Protein AF-A0A8H8LUD7-F1 (afdb_monomer_lite)

Radius of gyration: 45.98 Å; chains: 1; bounding box: 126×95×140 Å

Secondary structure (DSSP, 8-state):
--TTT-S---HHHHHHHEEEEETT-GGGGGS-EESSTT-PPTTEEEEEHHHHHHHHHHTTS-HHHHHHHHHHHHHHHHHHHHHHHHHHHHHHHHHHHHHHHHHHHHHHHHHHHHHHHHHTT--HHHHHS--SHHHHHHHS-SS---HHHHHHHHHHHHHHHHHHHHHHHHHHHHHHHHHHHHHHHHHHHHHHHHS--S---------S--S-----------TT----TTS-S----PPPPPPHHHHHTSHHHHHHHHS---HHHHHHHHHHHHHHHHHHHHHHHHHHHHHHHHHHHHHHHHHHH------------PPPPP--------------TTS----S-PPPEEEEEE-TTS-EES-GGGS-HHHHHHHBTT-EEEETTEEEETTHHHHHH-HHHHTT----TTSS-TTS-EE-HHHHHHHHHHHHHTT-TT-BHHHHHHHHHHHHHTTT--TT--SHHHHHHHHHHHHHHHHHHHHHHHHH---------PPPP-----------------PPPPPTT---HHHHHHHHHH-PPPPPTT---PPP---------------------PPPP---------------------SHHHHHHHHHHHHHHHHHHTTS---TTHHHHHHHHHHHHHHHHHHHHHHHHHHHHHHHHHHS---TT-----HHHHHHHHHHHHHHHHHHHHHHHHHHHTSPPPPHHHHHHHHHHHHHHHHHHHHHHHHHHHHHHHHHHHHHHHHHHHTT--GGGGS--TTTHHHHHHHH--SS---HHHHHHHHHHHHHHHHHHHHHHHHHHHHHHHHHHHHHHHHHHHHHHHHSPPSEEEEE------------------SGGGS---EEEPPP---HHHHHHSHHHHHHHHS---HHHHHHHHHHTHHHHHHHHHHHHHHHHHHHHHHHHHHHHTTT-----------PPP--------------------------PPPP-------TTS--

pLDDT: mean 71.36, std 25.45, range [21.22, 98.44]

Structure (mmCIF, N/CA/C/O backbone):
data_AF-A0A8H8LUD7-F1
#
_entry.id   AF-A0A8H8LUD7-F1
#
loop_
_atom_site.group_PDB
_atom_site.id
_atom_site.type_symbol
_atom_site.label_atom_id
_atom_site.label_alt_id
_atom_site.label_comp_id
_atom_site.label_asym_id
_atom_site.label_entity_id
_atom_site.label_seq_id
_atom_site.pdbx_PDB_ins_code
_atom_site.Cartn_x
_atom_site.Cartn_y
_atom_site.Cartn_z
_atom_site.occupancy
_atom_site.B_iso_or_equiv
_atom_site.auth_seq_id
_atom_site.auth_comp_id
_atom_site.auth_asym_id
_atom_site.auth_atom_id
_atom_site.pdbx_PDB_model_num
ATOM 1 N N . MET A 1 1 ? 34.340 0.216 -18.655 1.00 85.44 1 MET A N 1
ATOM 2 C CA . MET A 1 1 ? 35.255 1.087 -19.425 1.00 85.44 1 MET A CA 1
ATOM 3 C C . MET A 1 1 ? 34.804 2.494 -19.133 1.00 85.44 1 MET A C 1
ATOM 5 O O . MET A 1 1 ? 33.601 2.697 -19.070 1.00 85.44 1 MET A O 1
ATOM 9 N N . ASP A 1 2 ? 35.725 3.417 -18.904 1.00 91.06 2 ASP A N 1
ATOM 10 C CA . ASP A 1 2 ? 35.343 4.807 -18.689 1.00 91.06 2 ASP A CA 1
ATOM 11 C 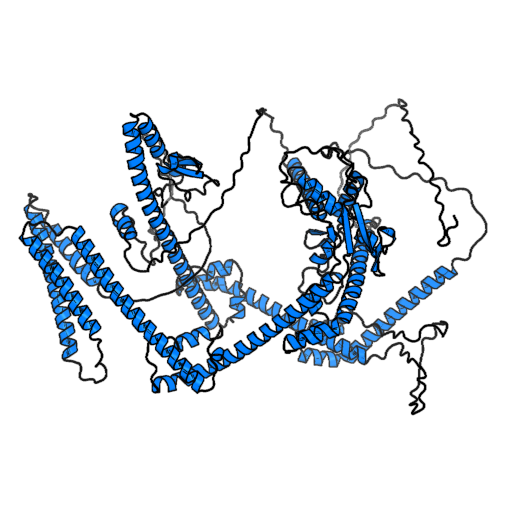C . ASP A 1 2 ? 35.053 5.490 -20.040 1.00 91.06 2 ASP A C 1
ATOM 13 O O . ASP A 1 2 ? 35.917 5.434 -20.924 1.00 91.06 2 ASP A O 1
ATOM 17 N N . PRO A 1 3 ? 33.871 6.104 -20.236 1.00 89.38 3 PRO A N 1
ATOM 18 C CA . PRO A 1 3 ? 33.492 6.666 -21.528 1.00 89.38 3 PRO A CA 1
ATOM 19 C C . PRO A 1 3 ? 34.258 7.946 -21.895 1.00 89.38 3 PRO A C 1
ATOM 21 O O . PRO A 1 3 ? 34.360 8.263 -23.075 1.00 89.38 3 PRO A O 1
ATOM 24 N N . PHE A 1 4 ? 34.849 8.654 -20.931 1.00 91.06 4 PHE A N 1
ATOM 25 C CA . PHE A 1 4 ? 35.583 9.901 -21.167 1.00 91.06 4 PHE A CA 1
ATOM 26 C C . PHE A 1 4 ? 37.100 9.677 -21.211 1.00 91.06 4 PHE A C 1
ATOM 28 O O . PHE A 1 4 ? 37.815 10.312 -21.990 1.00 91.06 4 PHE A O 1
ATOM 35 N N . LEU A 1 5 ? 37.617 8.711 -20.445 1.00 92.94 5 LEU A N 1
ATOM 36 C CA . LEU A 1 5 ? 39.024 8.296 -20.474 1.00 92.94 5 LEU A CA 1
ATOM 37 C C . LEU A 1 5 ? 39.313 7.230 -21.547 1.00 92.94 5 LEU A C 1
ATOM 39 O O . LEU A 1 5 ? 40.475 7.046 -21.908 1.00 92.94 5 LEU A O 1
ATOM 43 N N . LEU A 1 6 ? 38.285 6.604 -22.132 1.00 89.88 6 LEU A N 1
ATOM 44 C CA . LEU A 1 6 ? 38.384 5.607 -23.214 1.00 89.88 6 LEU A CA 1
ATOM 45 C C . LEU A 1 6 ? 39.305 4.422 -22.888 1.00 89.88 6 LEU A C 1
ATOM 47 O O . LEU A 1 6 ? 39.887 3.793 -23.772 1.00 89.88 6 LEU A O 1
ATOM 51 N N . VAL A 1 7 ? 39.434 4.107 -21.601 1.00 90.69 7 VAL A N 1
ATOM 52 C CA . VAL A 1 7 ? 40.273 3.021 -21.094 1.00 90.69 7 VAL A CA 1
ATOM 53 C C . VAL A 1 7 ? 39.531 2.210 -20.037 1.00 90.69 7 VAL A C 1
ATOM 55 O O . VAL A 1 7 ? 38.559 2.657 -19.419 1.00 90.69 7 VAL A O 1
ATOM 58 N N . LYS A 1 8 ? 40.009 0.989 -19.804 1.00 89.94 8 LYS A N 1
ATOM 59 C CA . LYS A 1 8 ? 39.681 0.204 -18.615 1.00 89.94 8 LYS A CA 1
ATOM 60 C C . LYS A 1 8 ? 40.956 0.092 -17.785 1.00 89.94 8 LYS A C 1
ATOM 62 O O . LYS A 1 8 ? 41.860 -0.644 -18.159 1.00 89.94 8 LYS A O 1
ATOM 67 N N . LEU A 1 9 ? 41.031 0.848 -16.695 1.00 88.81 9 LEU A N 1
ATOM 68 C CA . LEU A 1 9 ? 42.153 0.782 -15.760 1.00 88.81 9 LEU A CA 1
ATOM 69 C C . LEU A 1 9 ? 41.835 -0.253 -14.678 1.00 88.81 9 LEU A C 1
ATOM 71 O O . LEU A 1 9 ? 40.748 -0.211 -14.087 1.00 88.81 9 LEU A O 1
ATOM 75 N N . CYS A 1 10 ? 42.771 -1.171 -14.424 1.00 92.25 10 CYS A N 1
ATOM 76 C CA . CYS A 1 10 ? 42.759 -1.942 -13.181 1.00 92.25 10 CYS A CA 1
ATOM 77 C C . CYS A 1 10 ? 42.977 -0.995 -11.992 1.00 92.25 10 CYS A C 1
ATOM 79 O O . CYS A 1 10 ? 43.387 0.150 -12.189 1.00 92.25 10 CYS A O 1
ATOM 81 N N . ASP A 1 11 ? 42.700 -1.453 -10.775 1.00 86.56 11 ASP A N 1
ATOM 82 C CA . ASP A 1 11 ? 42.755 -0.575 -9.601 1.00 86.56 11 ASP A CA 1
ATOM 83 C C . ASP A 1 11 ? 44.166 0.006 -9.379 1.00 86.56 11 ASP A C 1
ATOM 85 O O . ASP A 1 11 ? 44.292 1.210 -9.185 1.00 86.56 11 ASP A O 1
ATOM 89 N N . LEU A 1 12 ? 45.228 -0.787 -9.592 1.00 91.56 12 LEU A N 1
ATOM 90 C CA . LEU A 1 12 ? 46.621 -0.310 -9.521 1.00 91.56 12 LEU A CA 1
ATOM 91 C C . LEU A 1 12 ? 46.926 0.794 -10.546 1.00 91.56 12 LEU A C 1
ATOM 93 O O . LEU A 1 12 ? 47.382 1.876 -10.187 1.00 91.56 12 LEU A O 1
ATOM 97 N N . CYS A 1 13 ? 46.626 0.564 -11.830 1.00 92.50 13 CYS A N 1
ATOM 98 C CA . CYS A 1 13 ? 46.844 1.585 -12.858 1.00 92.50 13 CYS A CA 1
ATOM 99 C C . CYS A 1 13 ? 45.967 2.822 -12.636 1.00 92.50 13 CYS A C 1
ATOM 101 O O . CYS A 1 13 ? 46.310 3.901 -13.110 1.00 92.50 13 CYS A O 1
ATOM 103 N N . ARG A 1 14 ? 44.829 2.680 -11.950 1.00 90.81 14 ARG A N 1
ATOM 104 C CA . ARG A 1 14 ? 43.949 3.800 -11.627 1.00 90.81 14 ARG A CA 1
ATOM 105 C C . ARG A 1 14 ? 44.616 4.735 -10.618 1.00 90.81 14 ARG A C 1
ATOM 107 O O . ARG A 1 14 ? 44.687 5.928 -10.892 1.00 90.81 14 ARG A O 1
ATOM 114 N N . ASP A 1 15 ? 45.184 4.193 -9.544 1.00 90.81 15 ASP A N 1
ATOM 115 C CA . ASP A 1 15 ? 45.915 4.971 -8.531 1.00 90.81 15 ASP A CA 1
ATOM 116 C C . ASP A 1 15 ? 47.216 5.577 -9.092 1.00 90.81 15 ASP A C 1
ATOM 118 O O . ASP A 1 15 ? 47.594 6.719 -8.801 1.00 90.81 15 ASP A O 1
ATOM 122 N N . GLU A 1 16 ? 47.908 4.824 -9.948 1.00 95.25 16 GLU A N 1
ATOM 123 C CA . GLU A 1 16 ? 49.176 5.258 -10.528 1.00 95.25 16 GLU A CA 1
ATOM 124 C C . GLU A 1 16 ? 49.009 6.324 -11.609 1.00 95.25 16 GLU A C 1
ATOM 126 O O . GLU A 1 16 ? 49.768 7.293 -11.623 1.00 95.25 16 GLU A O 1
ATOM 131 N N . GLN A 1 17 ? 48.042 6.167 -12.515 1.00 95.69 17 GLN A N 1
ATOM 132 C CA . GLN A 1 17 ? 47.962 6.974 -13.738 1.00 95.69 17 GLN A CA 1
ATOM 133 C C . GLN A 1 17 ? 46.982 8.143 -13.635 1.00 95.69 17 GLN A C 1
ATOM 135 O O . GLN A 1 17 ? 47.104 9.084 -14.423 1.00 95.69 17 GLN A O 1
ATOM 140 N N . LEU A 1 18 ? 46.034 8.111 -12.692 1.00 96.19 18 LEU A N 1
ATOM 141 C CA . LEU A 1 18 ? 45.056 9.185 -12.524 1.00 96.19 18 LEU A CA 1
ATOM 142 C C . LEU A 1 18 ? 45.458 10.171 -11.427 1.00 96.19 18 LEU A C 1
ATOM 144 O O . LEU A 1 18 ? 46.037 9.812 -10.404 1.00 96.19 18 LEU A O 1
ATOM 148 N N . GLU A 1 19 ? 45.133 11.437 -11.650 1.00 95.62 19 GLU A N 1
ATOM 149 C CA . GLU A 1 19 ? 45.218 12.524 -10.681 1.00 95.62 19 GLU A CA 1
ATOM 150 C C . GLU A 1 19 ? 43.818 13.107 -10.464 1.00 95.62 19 GLU A C 1
ATOM 152 O O . GLU A 1 19 ? 43.069 13.317 -11.422 1.00 95.62 19 GLU A O 1
ATOM 157 N N . GLN A 1 20 ? 43.460 13.347 -9.202 1.00 95.31 20 GLN A N 1
ATOM 158 C CA . GLN A 1 20 ? 42.210 13.996 -8.818 1.00 95.31 20 GLN A CA 1
ATOM 159 C C . GLN A 1 20 ? 42.373 15.519 -8.896 1.00 95.31 20 GLN A C 1
ATOM 161 O O . GLN A 1 20 ? 43.309 16.070 -8.320 1.00 95.31 20 GLN A O 1
ATOM 166 N N . ARG A 1 21 ? 41.444 16.202 -9.565 1.00 95.31 21 ARG A N 1
ATOM 167 C CA . ARG A 1 21 ? 41.420 17.664 -9.739 1.00 95.31 21 ARG A CA 1
ATOM 168 C C . ARG A 1 21 ? 40.082 18.247 -9.310 1.00 95.31 21 ARG A C 1
ATOM 170 O O . ARG A 1 21 ? 39.092 17.516 -9.243 1.00 95.31 21 ARG A O 1
ATOM 177 N N . GLN A 1 22 ? 40.046 19.532 -8.963 1.00 93.81 22 GLN A N 1
ATOM 178 C CA . GLN A 1 22 ? 38.784 20.221 -8.675 1.00 93.81 22 GLN A CA 1
ATOM 179 C C . GLN A 1 22 ? 38.068 20.565 -9.985 1.00 93.81 22 GLN A C 1
ATOM 181 O O . GLN A 1 22 ? 38.701 21.008 -10.937 1.00 93.81 22 GLN A O 1
ATOM 186 N N . ASN A 1 23 ? 36.747 20.371 -10.045 1.00 90.44 23 ASN A N 1
ATOM 187 C CA . ASN A 1 23 ? 35.948 20.559 -11.266 1.00 90.44 23 ASN A CA 1
ATOM 188 C C . ASN A 1 23 ? 35.950 21.992 -11.817 1.00 90.44 23 ASN A C 1
ATOM 190 O O . ASN A 1 23 ? 35.514 22.201 -12.948 1.00 90.44 23 ASN A O 1
ATOM 194 N N . ASP A 1 24 ? 36.363 22.975 -11.021 1.00 89.38 24 ASP A N 1
ATOM 195 C CA . ASP A 1 24 ? 36.435 24.390 -11.380 1.00 89.38 24 ASP A CA 1
ATOM 196 C C . ASP A 1 24 ? 37.817 24.833 -11.886 1.00 89.38 24 ASP A C 1
ATOM 198 O O . ASP A 1 24 ? 37.979 25.996 -12.257 1.00 89.38 24 ASP A O 1
ATOM 202 N N . GLU A 1 25 ? 38.798 23.928 -11.967 1.00 92.31 25 GLU A N 1
ATOM 203 C CA . GLU A 1 25 ? 40.097 24.231 -12.569 1.00 92.31 25 GLU A CA 1
ATOM 204 C C . GLU A 1 25 ? 39.946 24.520 -14.078 1.00 92.31 25 GLU A C 1
ATOM 206 O O . GLU A 1 25 ? 39.534 23.658 -14.858 1.00 92.31 25 GLU A O 1
ATOM 211 N N . GLU A 1 26 ? 40.318 25.733 -14.515 1.00 90.94 26 GLU A N 1
ATOM 212 C CA . GLU A 1 26 ? 40.197 26.188 -15.918 1.00 90.94 26 GLU A CA 1
ATOM 213 C C . GLU A 1 26 ? 40.961 25.307 -16.919 1.00 90.94 26 GLU A C 1
ATOM 215 O O . GLU A 1 26 ? 40.640 25.281 -18.111 1.00 90.94 26 GLU A O 1
ATOM 220 N N . ASP A 1 27 ? 41.966 24.579 -16.439 1.00 91.50 27 ASP A N 1
ATOM 221 C CA . ASP A 1 27 ? 42.817 23.707 -17.241 1.00 91.50 27 ASP A CA 1
ATOM 222 C C . ASP A 1 27 ? 42.127 22.387 -17.627 1.00 91.50 27 ASP A C 1
ATOM 224 O O . ASP A 1 27 ? 42.511 21.751 -18.615 1.00 91.50 27 ASP A O 1
ATOM 228 N N . LEU A 1 28 ? 41.049 22.003 -16.930 1.00 92.06 28 LEU A N 1
ATOM 229 C CA . LEU A 1 28 ? 40.309 20.767 -17.207 1.00 92.06 28 LEU A CA 1
ATOM 230 C C . LEU A 1 28 ? 39.671 20.732 -18.597 1.00 92.06 28 LEU A C 1
ATOM 232 O O . LEU A 1 28 ? 39.458 19.653 -19.143 1.00 92.06 28 LEU A O 1
ATOM 236 N N . GLN A 1 29 ? 39.426 21.889 -19.219 1.00 92.88 29 GLN A N 1
ATOM 237 C CA . GLN A 1 29 ? 38.906 21.952 -20.591 1.00 92.88 29 GLN A CA 1
ATOM 238 C C . GLN A 1 29 ? 39.913 21.459 -21.652 1.00 92.88 29 GLN A C 1
ATOM 240 O O . GLN A 1 29 ? 39.542 21.277 -22.814 1.00 92.88 29 GLN A O 1
ATOM 245 N N . PHE A 1 30 ? 41.188 21.275 -21.283 1.00 95.12 30 PHE A N 1
ATOM 246 C CA . PHE A 1 30 ? 42.262 20.836 -22.183 1.00 95.12 30 PHE A CA 1
ATOM 247 C C . PHE A 1 30 ? 42.720 19.388 -21.934 1.00 95.12 30 PHE A C 1
ATOM 249 O O . PHE A 1 30 ? 43.564 18.876 -22.680 1.00 95.12 30 PHE A O 1
ATOM 256 N N . VAL A 1 31 ? 42.177 18.706 -20.922 1.00 95.75 31 VAL A N 1
ATOM 257 C CA . VAL A 1 31 ? 42.542 17.325 -20.570 1.00 95.75 31 VAL A CA 1
ATOM 258 C C . VAL A 1 31 ? 41.314 16.428 -20.468 1.00 95.75 31 VAL A C 1
ATOM 260 O O . VAL A 1 31 ? 40.220 16.870 -20.116 1.00 95.75 31 VAL A O 1
ATOM 263 N N . SER A 1 32 ? 41.499 15.145 -20.781 1.00 93.81 32 SER A N 1
ATOM 264 C CA . SER A 1 32 ? 40.423 14.166 -20.687 1.00 93.81 32 SER A CA 1
ATOM 265 C C . SER A 1 32 ? 40.138 13.948 -19.210 1.00 93.81 32 SER A C 1
ATOM 267 O O . SER A 1 32 ? 41.054 13.639 -18.445 1.00 93.81 32 SER A O 1
ATOM 269 N N . HIS A 1 33 ? 38.889 14.101 -18.790 1.00 94.38 33 HIS A N 1
ATOM 270 C CA . HIS A 1 33 ? 38.524 13.926 -17.392 1.00 94.38 33 HIS A CA 1
ATOM 271 C C . HIS A 1 33 ? 37.239 13.116 -17.249 1.00 94.38 33 HIS A C 1
ATOM 273 O O . HIS A 1 33 ? 36.386 13.122 -18.132 1.00 94.38 33 HIS A O 1
ATOM 279 N N . SER A 1 34 ? 37.109 12.394 -16.138 1.00 94.06 34 SER A N 1
ATOM 280 C CA . SER A 1 34 ? 35.920 11.607 -15.820 1.00 94.06 34 SER A CA 1
ATOM 281 C C . SER A 1 34 ? 35.450 11.857 -14.399 1.00 94.06 34 SER A C 1
ATOM 283 O O . SER A 1 34 ? 36.239 11.879 -13.452 1.00 94.06 34 SER A O 1
ATOM 285 N N . SER A 1 35 ? 34.135 12.003 -14.266 1.00 90.00 35 SER A N 1
ATOM 286 C CA . SER A 1 35 ? 33.410 12.019 -12.996 1.00 90.00 35 SER A CA 1
ATOM 287 C C . SER A 1 35 ? 32.821 10.651 -12.627 1.00 90.00 35 SER A C 1
ATOM 289 O O . SER A 1 35 ? 32.262 10.498 -11.545 1.00 90.00 35 SER A O 1
ATOM 291 N N . VAL A 1 36 ? 32.918 9.662 -13.521 1.00 83.50 36 VAL A N 1
ATOM 292 C CA . VAL A 1 36 ? 32.295 8.336 -13.366 1.00 83.50 36 VAL A CA 1
ATOM 293 C C . VAL A 1 36 ? 33.270 7.342 -12.733 1.00 83.50 36 VAL A C 1
ATOM 295 O O . VAL A 1 36 ? 32.871 6.437 -12.002 1.00 83.50 36 VAL A O 1
ATOM 298 N N . THR A 1 37 ? 34.570 7.516 -12.971 1.00 79.88 37 THR A N 1
ATOM 299 C CA . THR A 1 37 ? 35.597 6.659 -12.374 1.00 79.88 37 THR A CA 1
ATOM 300 C C . THR A 1 37 ? 35.768 6.965 -10.880 1.00 79.88 37 THR A C 1
ATOM 302 O O . THR A 1 37 ? 35.973 8.110 -10.496 1.00 79.88 37 THR A O 1
ATOM 305 N N . MET A 1 38 ? 35.763 5.912 -10.048 1.00 71.44 38 MET A N 1
ATOM 306 C CA . MET A 1 38 ? 36.158 5.920 -8.625 1.00 71.44 38 MET A CA 1
ATOM 307 C C . MET A 1 38 ? 35.214 6.561 -7.594 1.00 71.44 38 MET A C 1
ATOM 309 O O . MET A 1 38 ? 35.629 6.689 -6.447 1.00 71.44 38 MET A O 1
ATOM 313 N N . ASN A 1 39 ? 33.961 6.898 -7.932 1.00 76.06 39 ASN A N 1
ATOM 314 C CA . ASN A 1 39 ? 33.080 7.675 -7.038 1.00 76.06 39 ASN A CA 1
ATOM 315 C C . ASN A 1 39 ? 33.827 8.907 -6.486 1.00 76.06 39 ASN A C 1
ATOM 317 O O . ASN A 1 39 ? 34.126 8.962 -5.288 1.00 76.06 39 ASN A O 1
ATOM 321 N N . PRO A 1 40 ? 34.199 9.870 -7.351 1.00 77.31 40 PRO A N 1
ATOM 322 C CA . PRO A 1 40 ? 34.990 11.011 -6.919 1.00 77.31 40 PRO A CA 1
ATOM 323 C C . PRO A 1 40 ? 34.283 11.747 -5.780 1.00 77.31 40 PRO A C 1
ATOM 325 O O . PRO A 1 40 ? 33.051 11.828 -5.730 1.00 77.31 40 PRO A O 1
ATOM 328 N N . GLN A 1 41 ? 35.072 12.323 -4.870 1.00 81.88 41 GLN A N 1
ATOM 329 C CA . GLN A 1 41 ? 34.533 13.254 -3.883 1.00 81.88 41 GLN A CA 1
ATOM 330 C C . GLN A 1 41 ? 33.757 14.361 -4.611 1.00 81.88 41 GLN A C 1
ATOM 332 O O . GLN A 1 41 ? 34.165 14.818 -5.681 1.00 81.88 41 GLN A O 1
ATOM 337 N N . TYR A 1 42 ? 32.623 14.780 -4.047 1.00 82.62 42 TYR A N 1
ATOM 338 C CA . TYR A 1 42 ? 31.752 15.770 -4.676 1.00 82.62 42 TYR A CA 1
ATOM 339 C C . TYR A 1 42 ? 32.542 17.032 -5.061 1.00 82.62 42 TYR A C 1
ATOM 341 O O . TYR A 1 42 ? 33.150 17.665 -4.203 1.00 82.62 42 TYR A O 1
ATOM 349 N N . GLY A 1 43 ? 32.525 17.388 -6.349 1.00 87.56 43 GLY A N 1
ATOM 350 C CA . GLY A 1 43 ? 33.279 18.528 -6.885 1.00 87.56 43 GLY A CA 1
ATOM 351 C C . GLY A 1 43 ? 34.649 18.191 -7.483 1.00 87.56 43 GLY A C 1
ATOM 352 O O . GLY A 1 43 ? 35.354 19.117 -7.871 1.00 87.56 43 GLY A O 1
ATOM 353 N N . HIS A 1 44 ? 35.012 16.912 -7.598 1.00 91.75 44 HIS A N 1
ATOM 354 C CA . HIS A 1 44 ? 36.265 16.478 -8.216 1.00 91.75 44 HIS A CA 1
ATOM 355 C C . HIS A 1 44 ? 36.064 15.606 -9.464 1.00 91.75 44 HIS A C 1
ATOM 357 O O . HIS A 1 44 ? 35.046 14.922 -9.603 1.00 91.75 44 HIS A O 1
ATOM 363 N N . VAL A 1 45 ? 37.075 15.596 -10.336 1.00 94.38 45 VAL A N 1
ATOM 364 C CA . VAL A 1 45 ? 37.206 14.708 -11.503 1.00 94.38 45 VAL A CA 1
ATOM 365 C C . VAL A 1 45 ? 38.587 14.066 -11.523 1.00 94.38 45 VAL A C 1
ATOM 367 O O . VAL A 1 45 ? 39.537 14.589 -10.940 1.00 94.38 45 VAL A O 1
ATOM 370 N N . PHE A 1 46 ? 38.706 12.939 -12.217 1.00 95.56 46 PHE A N 1
ATOM 371 C CA . PHE A 1 46 ? 39.984 12.281 -12.463 1.00 95.56 46 PHE A CA 1
ATOM 372 C C . PHE A 1 46 ? 40.459 12.518 -13.893 1.00 95.56 46 PHE A C 1
ATOM 374 O O . PHE A 1 46 ? 39.673 12.407 -14.831 1.00 95.56 46 PHE A O 1
ATOM 381 N N . THR A 1 47 ? 41.750 12.787 -14.060 1.00 95.88 47 THR A N 1
ATOM 382 C CA . THR A 1 47 ? 42.422 12.946 -15.359 1.00 95.88 47 THR A CA 1
ATOM 383 C C . THR A 1 47 ? 43.756 12.200 -15.361 1.00 95.88 47 THR A C 1
ATOM 385 O O . THR A 1 47 ? 44.248 11.807 -14.305 1.00 95.88 47 THR A O 1
ATOM 388 N N . PHE A 1 48 ? 44.354 11.968 -16.527 1.00 96.75 48 PHE A N 1
ATOM 389 C CA . PHE A 1 48 ? 45.651 11.301 -16.613 1.00 96.75 48 PHE A CA 1
ATOM 390 C C . PHE A 1 48 ? 46.798 12.236 -16.220 1.00 96.75 48 PHE A C 1
ATOM 392 O O . PHE A 1 48 ? 46.957 13.315 -16.796 1.00 96.75 48 PHE A O 1
ATOM 399 N N . LYS A 1 49 ? 47.688 11.767 -15.335 1.00 96.38 49 LYS A N 1
ATOM 400 C CA . LYS A 1 49 ? 48.925 12.481 -14.960 1.00 96.38 49 LYS A CA 1
ATOM 401 C C . LYS A 1 49 ? 49.771 12.854 -16.180 1.00 96.38 49 LYS A C 1
ATOM 403 O O . LYS A 1 49 ? 50.356 13.931 -16.229 1.00 96.38 49 LYS A O 1
ATOM 408 N N . SER A 1 50 ? 49.812 11.983 -17.188 1.00 95.62 50 SER A N 1
ATOM 409 C CA . SER A 1 50 ? 50.553 12.223 -18.431 1.00 95.62 50 SER A CA 1
ATOM 410 C C . SER A 1 50 ? 49.970 13.361 -19.275 1.00 95.62 50 SER A C 1
ATOM 412 O O . SER A 1 50 ? 50.732 14.096 -19.900 1.00 95.62 50 SER A O 1
ATOM 414 N N . GLU A 1 51 ? 48.648 13.555 -19.278 1.00 95.00 51 GLU A N 1
ATOM 415 C CA . GLU A 1 51 ? 48.007 14.657 -20.007 1.00 95.00 51 GLU A CA 1
ATOM 416 C C . GLU A 1 51 ? 48.250 16.002 -19.316 1.00 95.00 51 GLU A C 1
ATOM 418 O O . GLU A 1 51 ? 48.553 16.992 -19.985 1.00 95.00 51 GLU A O 1
ATOM 423 N N . ILE A 1 52 ? 48.209 16.017 -17.983 1.00 95.06 52 ILE A N 1
ATOM 424 C CA . ILE A 1 52 ? 48.591 17.176 -17.168 1.00 95.06 52 ILE A CA 1
ATOM 425 C C . ILE A 1 52 ? 50.063 17.538 -17.393 1.00 95.06 52 ILE A C 1
ATOM 427 O O . ILE A 1 52 ? 50.394 18.704 -17.616 1.00 95.06 52 ILE A O 1
ATOM 431 N N . GLN A 1 53 ? 50.952 16.544 -17.409 1.00 95.12 53 GLN A N 1
ATOM 432 C CA . GLN A 1 53 ? 52.369 16.762 -17.692 1.00 95.12 53 GLN A CA 1
ATOM 433 C C . GLN A 1 53 ? 52.585 17.333 -19.103 1.00 95.12 53 GLN A C 1
ATOM 435 O O . GLN A 1 53 ? 53.318 18.308 -19.263 1.00 95.12 53 GLN A O 1
ATOM 440 N N . ALA A 1 54 ? 51.899 16.795 -20.118 1.00 93.69 54 ALA A N 1
ATOM 441 C CA . ALA A 1 54 ? 51.977 17.299 -21.489 1.00 93.69 54 ALA A CA 1
ATOM 442 C C . ALA A 1 54 ? 51.498 18.757 -21.610 1.00 93.69 54 ALA A C 1
ATOM 444 O O . ALA A 1 54 ? 52.098 19.548 -22.339 1.00 93.69 54 ALA A O 1
ATOM 445 N N . MET A 1 55 ? 50.452 19.131 -20.868 1.00 94.56 55 MET A N 1
ATOM 446 C CA . MET A 1 55 ? 49.980 20.514 -20.779 1.00 94.56 55 MET A CA 1
ATOM 447 C C . MET A 1 55 ? 51.025 21.432 -20.129 1.00 94.56 55 MET A C 1
ATOM 449 O O . MET A 1 55 ? 51.314 22.511 -20.655 1.00 94.56 55 MET A O 1
ATOM 453 N N . HIS A 1 56 ? 51.637 20.998 -19.022 1.00 93.38 56 HIS A N 1
ATOM 454 C CA . HIS A 1 56 ? 52.718 21.737 -18.369 1.00 93.38 56 HIS A CA 1
ATOM 455 C C . HIS A 1 56 ? 53.927 21.923 -19.290 1.00 93.38 56 HIS A C 1
ATOM 457 O O . HIS A 1 56 ? 54.511 23.006 -19.316 1.00 93.38 56 HIS A O 1
ATOM 463 N N . ASP A 1 57 ? 54.293 20.915 -20.076 1.00 93.62 57 ASP A N 1
ATOM 464 C CA . ASP A 1 57 ? 55.419 21.016 -21.004 1.00 93.62 57 ASP A CA 1
ATOM 465 C C . ASP A 1 57 ? 55.105 21.930 -22.194 1.00 93.62 57 ASP A C 1
ATOM 467 O O . ASP A 1 57 ? 55.950 22.745 -22.567 1.00 93.62 57 ASP A O 1
ATOM 471 N N . ALA A 1 58 ? 53.874 21.904 -22.714 1.00 92.31 58 ALA A N 1
ATOM 472 C CA . ALA A 1 58 ? 53.421 22.851 -23.733 1.00 92.31 58 ALA A CA 1
ATOM 473 C C . ALA A 1 58 ? 53.439 24.308 -23.229 1.00 92.31 58 ALA A C 1
ATOM 475 O O . ALA A 1 58 ? 53.801 25.213 -23.980 1.00 92.31 58 ALA A O 1
ATOM 476 N N . SER A 1 59 ? 53.118 24.545 -21.951 1.00 92.81 59 SER A N 1
ATOM 477 C CA . SER A 1 59 ? 53.126 25.897 -21.366 1.00 92.81 59 SER A CA 1
ATOM 478 C C . SER A 1 59 ? 54.517 26.530 -21.240 1.00 92.81 59 SER A C 1
ATOM 480 O O . SER A 1 59 ? 54.620 27.742 -21.060 1.00 92.81 59 SER A O 1
ATOM 482 N N . LYS A 1 60 ? 55.592 25.735 -21.349 1.00 93.88 60 LYS A N 1
ATOM 483 C CA . LYS A 1 60 ? 56.981 26.228 -21.327 1.00 93.88 60 LYS A CA 1
ATOM 484 C C . LYS A 1 60 ? 57.444 26.760 -22.692 1.00 93.88 60 LYS A C 1
ATOM 486 O O . LYS A 1 60 ? 58.536 27.320 -22.770 1.00 93.88 60 LYS A O 1
ATOM 491 N N . GLY A 1 61 ? 56.662 26.549 -23.757 1.00 91.31 61 GLY A N 1
ATOM 492 C CA . GLY A 1 61 ? 56.951 27.029 -25.112 1.00 91.31 61 GLY A CA 1
ATOM 493 C C . GLY A 1 61 ? 56.731 28.536 -25.296 1.00 91.31 61 GLY A C 1
ATOM 494 O O . GLY A 1 61 ? 56.393 29.255 -24.356 1.00 91.31 61 GLY A O 1
ATOM 495 N N . ASP A 1 62 ? 56.918 29.037 -26.522 1.00 90.69 62 ASP A N 1
ATOM 496 C CA . ASP A 1 62 ? 56.562 30.419 -26.843 1.00 90.69 62 ASP A CA 1
ATOM 497 C C . ASP A 1 62 ? 55.040 30.637 -26.756 1.00 90.69 62 ASP A C 1
ATOM 499 O O . ASP A 1 62 ? 54.235 29.731 -26.990 1.00 90.69 62 ASP A O 1
ATOM 503 N N . ALA A 1 63 ? 54.634 31.861 -26.413 1.00 86.69 63 ALA A N 1
ATOM 504 C CA . ALA A 1 63 ? 53.230 32.186 -26.166 1.00 86.69 63 ALA A CA 1
ATOM 505 C C . ALA A 1 63 ? 52.317 31.940 -27.385 1.00 86.69 63 ALA A C 1
ATOM 507 O O . ALA A 1 63 ? 51.137 31.642 -27.203 1.00 86.69 63 ALA A O 1
ATOM 508 N N . GLY A 1 64 ? 52.850 32.043 -28.611 1.00 88.94 64 GLY A N 1
ATOM 509 C CA . GLY A 1 64 ? 52.110 31.745 -29.839 1.00 88.94 64 GLY A CA 1
ATOM 510 C C . GLY A 1 64 ? 51.841 30.247 -29.982 1.00 88.94 64 GLY A C 1
ATOM 511 O O . GLY A 1 64 ? 50.691 29.837 -30.124 1.00 88.94 64 GLY A O 1
ATOM 512 N N . SER A 1 65 ? 52.884 29.431 -29.827 1.00 89.81 65 SER A N 1
ATOM 513 C CA . SER A 1 65 ? 52.805 27.968 -29.854 1.00 89.81 65 SER A CA 1
ATOM 514 C C . SER A 1 65 ? 51.859 27.405 -28.789 1.00 89.81 65 SER A C 1
ATOM 516 O O . SER A 1 65 ? 51.055 26.516 -29.077 1.00 89.81 65 SER A O 1
ATOM 518 N N . PHE A 1 66 ? 51.856 27.968 -27.573 1.00 92.12 66 PHE A N 1
ATOM 519 C CA . PHE A 1 66 ? 50.928 27.523 -26.529 1.00 92.12 66 PHE A CA 1
ATOM 520 C C . PHE A 1 66 ? 49.464 27.887 -26.829 1.00 92.12 66 PHE A C 1
ATOM 522 O O . PHE A 1 66 ? 48.559 27.112 -26.511 1.00 92.12 66 PHE A O 1
ATOM 529 N N . ALA A 1 67 ? 49.208 29.034 -27.468 1.00 91.06 67 ALA A N 1
ATOM 530 C CA . ALA A 1 67 ? 47.860 29.422 -27.882 1.00 91.06 67 ALA A CA 1
ATOM 531 C C . ALA A 1 67 ? 47.309 28.492 -28.979 1.00 91.06 67 ALA A C 1
ATOM 533 O O . ALA A 1 67 ? 46.164 28.037 -28.884 1.00 91.06 67 ALA A O 1
ATOM 534 N N . ASP A 1 68 ? 48.135 28.152 -29.969 1.00 92.25 68 ASP A N 1
ATOM 535 C CA . ASP A 1 68 ? 47.778 27.196 -31.020 1.00 92.25 68 ASP A CA 1
ATOM 536 C C . ASP A 1 68 ? 47.565 25.788 -30.450 1.00 92.25 68 ASP A C 1
ATOM 538 O O . ASP A 1 68 ? 46.586 25.117 -30.794 1.00 92.25 68 ASP A O 1
ATOM 542 N N . TRP A 1 69 ? 48.414 25.370 -29.504 1.00 94.12 69 TRP A N 1
ATOM 543 C CA . TRP A 1 69 ? 48.248 24.115 -28.773 1.00 94.12 69 TRP A CA 1
ATOM 544 C C . TRP A 1 69 ? 46.921 24.077 -28.007 1.00 94.12 69 TRP A C 1
ATOM 546 O O . TRP A 1 69 ? 46.166 23.118 -28.160 1.00 94.12 69 TRP A O 1
ATOM 556 N N . LYS A 1 70 ? 46.581 25.132 -27.248 1.00 93.12 70 LYS A N 1
ATOM 557 C CA . LYS A 1 70 ? 45.304 25.231 -26.516 1.00 93.12 70 LYS A CA 1
ATOM 558 C C . LYS A 1 70 ? 44.109 25.109 -27.451 1.00 93.12 70 LYS A C 1
ATOM 560 O O . LYS A 1 70 ? 43.162 24.390 -27.138 1.00 93.12 70 LYS A O 1
ATOM 565 N N . LYS A 1 71 ? 44.150 25.778 -28.607 1.00 94.06 71 LYS A N 1
ATOM 566 C CA . LYS A 1 71 ? 43.075 25.714 -29.604 1.00 94.06 71 LYS A CA 1
ATOM 567 C C . LYS A 1 71 ? 42.917 24.303 -30.175 1.00 94.06 71 LYS A C 1
ATOM 569 O O . LYS A 1 71 ? 41.812 23.763 -30.143 1.00 94.06 71 LYS A O 1
ATOM 574 N N . ALA A 1 72 ? 44.008 23.692 -30.640 1.00 93.19 72 ALA A N 1
ATOM 575 C CA . ALA A 1 72 ? 43.989 22.335 -31.188 1.00 93.19 72 ALA A CA 1
ATOM 576 C C . ALA A 1 72 ? 43.540 21.303 -30.141 1.00 93.19 72 ALA A C 1
ATOM 578 O O . ALA A 1 72 ? 42.750 20.402 -30.431 1.00 93.19 72 ALA A O 1
ATOM 579 N N . ARG A 1 73 ? 44.000 21.458 -28.895 1.00 93.81 73 ARG A N 1
ATOM 580 C CA . ARG A 1 73 ? 43.637 20.577 -27.786 1.00 93.81 73 ARG A CA 1
ATOM 581 C C . ARG A 1 73 ? 42.171 20.726 -27.398 1.00 93.81 73 ARG A C 1
ATOM 583 O O . ARG A 1 73 ? 41.513 19.712 -27.203 1.00 93.81 73 ARG A O 1
ATOM 590 N N . LEU A 1 74 ? 41.642 21.947 -27.354 1.00 93.44 74 LEU A N 1
ATOM 591 C CA . LEU A 1 74 ? 40.226 22.198 -27.086 1.00 93.44 74 LEU A CA 1
ATOM 592 C C . LEU A 1 74 ? 39.323 21.580 -28.163 1.00 93.44 74 LEU A C 1
ATOM 594 O O . LEU A 1 74 ? 38.293 20.996 -27.839 1.00 93.44 74 LEU A O 1
ATOM 598 N N . GLU A 1 75 ? 39.691 21.684 -29.443 1.00 93.31 75 GLU A N 1
ATOM 599 C CA . GLU A 1 75 ? 38.959 21.020 -30.532 1.00 93.31 75 GLU A CA 1
ATOM 600 C C . GLU A 1 75 ? 38.995 19.492 -30.384 1.00 93.31 75 GLU A C 1
ATOM 602 O O . GLU A 1 75 ? 37.964 18.830 -30.528 1.00 93.31 75 GLU A O 1
ATOM 607 N N . HIS A 1 76 ? 40.153 18.936 -30.016 1.00 91.81 76 HIS A N 1
ATOM 608 C CA . HIS A 1 76 ? 40.302 17.510 -29.737 1.00 91.81 76 HIS A CA 1
ATOM 609 C C . HIS A 1 76 ? 39.463 17.055 -28.530 1.00 91.81 76 HIS A C 1
ATOM 611 O O . HIS A 1 76 ? 38.775 16.039 -28.627 1.00 91.81 76 HIS A O 1
ATOM 617 N N . MET A 1 77 ? 39.460 17.814 -27.428 1.00 93.62 77 MET A N 1
ATOM 618 C CA . MET A 1 77 ? 38.641 17.531 -26.242 1.00 93.62 77 MET A CA 1
ATOM 619 C C . MET A 1 77 ? 37.152 17.615 -26.557 1.00 93.62 77 MET A C 1
ATOM 621 O O . MET A 1 77 ? 36.432 16.681 -26.249 1.00 93.62 77 MET A O 1
ATOM 625 N N . LYS A 1 78 ? 36.689 18.624 -27.305 1.00 91.25 78 LYS A N 1
ATOM 626 C CA . LYS A 1 78 ? 35.284 18.693 -27.749 1.00 91.25 78 LYS A CA 1
ATOM 627 C C . LYS A 1 78 ? 34.863 17.478 -28.578 1.00 91.25 78 LYS A C 1
ATOM 629 O O . LYS A 1 78 ? 33.753 16.973 -28.412 1.00 91.25 78 LYS A O 1
ATOM 634 N N . ALA A 1 79 ? 35.723 17.012 -29.485 1.00 90.75 79 ALA A N 1
ATOM 635 C CA . ALA A 1 79 ? 35.450 15.813 -30.277 1.00 90.75 79 ALA A CA 1
ATOM 636 C C . ALA A 1 79 ? 35.405 14.555 -29.396 1.00 90.75 79 ALA A C 1
ATOM 638 O O . ALA A 1 79 ? 34.531 13.704 -29.572 1.00 90.75 79 ALA A O 1
ATOM 639 N N . ARG A 1 80 ? 36.320 14.465 -28.429 1.00 90.62 80 ARG A N 1
ATOM 640 C CA . ARG A 1 80 ? 36.394 13.370 -27.468 1.00 90.62 80 ARG A CA 1
ATOM 641 C C . ARG A 1 80 ? 35.211 13.357 -26.506 1.00 90.62 80 ARG A C 1
ATOM 643 O O . ARG A 1 80 ? 34.641 12.297 -26.314 1.00 90.62 80 ARG A O 1
ATOM 650 N N . ASP A 1 81 ? 34.799 14.501 -25.975 1.00 89.00 81 ASP A N 1
ATOM 651 C CA . ASP A 1 81 ? 33.629 14.643 -25.108 1.00 89.00 81 ASP A CA 1
ATOM 652 C C . ASP A 1 81 ? 32.359 14.259 -25.853 1.00 89.00 81 ASP A C 1
ATOM 654 O O . ASP A 1 81 ? 31.516 13.540 -25.324 1.00 89.00 81 ASP A O 1
ATOM 658 N N . LYS A 1 82 ? 32.223 14.687 -27.115 1.00 90.50 82 LYS A N 1
ATOM 659 C CA . LYS A 1 82 ? 31.109 14.257 -27.963 1.00 90.50 82 LYS A CA 1
ATOM 660 C C . LYS A 1 82 ? 31.084 12.732 -28.100 1.00 90.50 82 LYS A C 1
ATOM 662 O O . LYS A 1 82 ? 30.046 12.124 -27.861 1.00 90.50 82 LYS A O 1
ATOM 667 N N . PHE A 1 83 ? 32.222 12.124 -28.435 1.00 90.75 83 PHE A N 1
ATOM 668 C CA . PHE A 1 83 ? 32.335 10.671 -28.548 1.00 90.75 83 PHE A CA 1
ATOM 669 C C . PHE A 1 83 ? 32.090 9.957 -27.210 1.00 90.75 83 PHE A C 1
ATOM 671 O O . PHE A 1 83 ? 31.393 8.950 -27.174 1.00 90.75 83 PHE A O 1
ATOM 678 N N . GLY A 1 84 ? 32.612 10.491 -26.106 1.00 89.50 84 GLY A N 1
ATOM 679 C CA . GLY A 1 84 ? 32.432 9.943 -24.767 1.00 89.50 84 GLY A CA 1
ATOM 680 C C . GLY A 1 84 ? 30.982 10.008 -24.307 1.00 89.50 84 GLY A C 1
ATOM 681 O O . GLY A 1 84 ? 30.479 9.036 -23.761 1.00 89.50 84 GLY A O 1
ATOM 682 N N . ASN A 1 85 ? 30.265 11.088 -24.619 1.00 88.50 85 ASN A N 1
ATOM 683 C CA . ASN A 1 85 ? 28.827 11.186 -24.369 1.00 88.50 85 ASN A CA 1
ATOM 684 C C . ASN A 1 85 ? 28.030 10.164 -25.195 1.00 88.50 85 ASN A C 1
ATOM 686 O O . ASN A 1 85 ? 27.141 9.506 -24.660 1.00 88.50 85 ASN A O 1
ATOM 690 N N . GLU A 1 86 ? 28.361 9.986 -26.479 1.00 89.62 86 GLU A N 1
ATOM 691 C CA . GLU A 1 86 ? 27.752 8.944 -27.319 1.00 89.62 86 GLU A CA 1
ATOM 692 C C . GLU A 1 86 ? 28.059 7.534 -26.778 1.00 89.62 86 GLU A C 1
ATOM 694 O O . GLU A 1 86 ? 27.175 6.675 -26.747 1.00 89.62 86 GLU A O 1
ATOM 699 N N . LEU A 1 87 ? 29.288 7.297 -26.301 1.00 88.44 87 LEU A N 1
ATOM 700 C CA . LEU A 1 87 ? 29.706 6.030 -25.699 1.00 88.44 87 LEU A CA 1
ATOM 701 C C . LEU A 1 87 ? 28.987 5.773 -24.380 1.00 88.44 87 LEU A C 1
ATOM 703 O O . LEU A 1 87 ? 28.548 4.655 -24.131 1.00 88.44 87 LEU A O 1
ATOM 707 N N . HIS A 1 88 ? 28.861 6.797 -23.543 1.00 87.69 88 HIS A N 1
ATOM 708 C CA . HIS A 1 88 ? 28.162 6.722 -22.272 1.00 87.69 88 HIS A CA 1
ATOM 709 C C . HIS A 1 88 ? 26.691 6.371 -22.485 1.00 87.69 88 HIS A C 1
ATOM 711 O O . HIS A 1 88 ? 26.234 5.378 -21.928 1.00 87.69 88 HIS A O 1
ATOM 717 N N . ALA A 1 89 ? 26.000 7.087 -23.378 1.00 86.19 89 ALA A N 1
ATOM 718 C CA . ALA A 1 89 ? 24.613 6.793 -23.733 1.00 86.19 89 ALA A CA 1
ATOM 719 C C . ALA A 1 89 ? 24.446 5.363 -24.277 1.00 86.19 89 ALA A C 1
ATOM 721 O O . ALA A 1 89 ? 23.486 4.671 -23.945 1.00 86.19 89 ALA A O 1
ATOM 722 N N . TYR A 1 90 ? 25.399 4.890 -25.085 1.00 89.62 90 TYR A N 1
ATOM 723 C CA . TYR A 1 90 ? 25.403 3.511 -25.568 1.00 89.62 90 TYR A CA 1
ATOM 724 C C . TYR A 1 90 ? 25.593 2.485 -24.439 1.00 89.62 90 TYR A C 1
ATOM 726 O O . TYR A 1 90 ? 24.910 1.461 -24.424 1.00 89.62 90 TYR A O 1
ATOM 734 N N . LEU A 1 91 ? 26.513 2.738 -23.504 1.00 86.56 91 LEU A N 1
ATOM 735 C CA . LEU A 1 91 ? 26.766 1.851 -22.367 1.00 86.56 91 LEU A CA 1
ATOM 736 C C . LEU A 1 91 ? 25.563 1.794 -21.420 1.00 86.56 91 LEU A C 1
ATOM 738 O O . LEU A 1 91 ? 25.179 0.692 -21.039 1.00 86.56 91 LEU A O 1
ATOM 742 N N . GLU A 1 92 ? 24.940 2.935 -21.113 1.00 86.62 92 GLU A N 1
ATOM 743 C CA . GLU A 1 92 ? 23.705 2.997 -20.320 1.00 86.62 92 GLU A CA 1
ATOM 744 C C . GLU A 1 92 ? 22.572 2.221 -20.999 1.00 86.62 92 GLU A C 1
ATOM 746 O O . GLU A 1 92 ? 21.918 1.391 -20.370 1.00 86.62 92 GLU A O 1
ATOM 751 N N . TRP A 1 93 ? 22.380 2.415 -22.307 1.00 90.62 93 TRP A N 1
ATOM 752 C CA . TRP A 1 93 ? 21.398 1.657 -23.082 1.00 90.62 93 TRP A CA 1
ATOM 753 C C . TRP A 1 93 ? 21.677 0.144 -23.055 1.00 90.62 93 TRP A C 1
ATOM 755 O O . TRP A 1 93 ? 20.766 -0.650 -22.834 1.00 90.62 93 TRP A O 1
ATOM 765 N N . ALA A 1 94 ? 22.935 -0.275 -23.221 1.00 87.12 94 ALA A N 1
ATOM 766 C CA . ALA A 1 94 ? 23.323 -1.686 -23.193 1.00 87.12 94 ALA A CA 1
ATOM 767 C C . ALA A 1 94 ? 23.246 -2.310 -21.784 1.00 87.12 94 ALA A C 1
ATOM 769 O O . ALA A 1 94 ? 23.111 -3.528 -21.644 1.00 87.12 94 ALA A O 1
ATOM 770 N N . GLU A 1 95 ? 23.389 -1.516 -20.723 1.00 88.25 95 GLU A N 1
ATOM 771 C CA . GLU A 1 95 ? 23.137 -1.937 -19.340 1.00 88.25 95 GLU A CA 1
ATOM 772 C C . GLU A 1 95 ? 21.644 -2.100 -19.081 1.00 88.25 95 GLU A C 1
ATOM 774 O O . GLU A 1 95 ? 21.240 -3.165 -18.611 1.00 88.25 95 GLU A O 1
ATOM 779 N N . SER A 1 96 ? 20.835 -1.129 -19.509 1.00 86.75 96 SER A N 1
ATOM 780 C CA . SER A 1 96 ? 19.373 -1.215 -19.476 1.00 86.75 96 SER A CA 1
ATOM 781 C C . SER A 1 96 ? 18.869 -2.456 -20.217 1.00 86.75 96 SER A C 1
ATOM 783 O O . SER A 1 96 ? 18.081 -3.217 -19.669 1.00 86.75 96 SER A O 1
ATOM 785 N N . GLU A 1 97 ? 19.371 -2.736 -21.425 1.00 89.50 97 GLU A N 1
ATOM 786 C CA . GLU A 1 97 ? 18.953 -3.919 -22.190 1.00 89.50 97 GLU A CA 1
ATOM 787 C C . GLU A 1 97 ? 19.335 -5.232 -21.481 1.00 89.50 97 GLU A C 1
ATOM 789 O O . GLU A 1 97 ? 18.568 -6.199 -21.483 1.00 89.50 97 GLU A O 1
ATOM 794 N N . ARG A 1 98 ? 20.506 -5.280 -20.832 1.00 90.12 98 ARG A N 1
ATOM 795 C CA . ARG A 1 98 ? 20.918 -6.436 -20.018 1.00 90.12 98 ARG A CA 1
ATOM 796 C C . ARG A 1 98 ? 20.058 -6.597 -18.767 1.00 90.12 98 ARG A C 1
ATOM 798 O O . ARG A 1 98 ? 19.849 -7.722 -18.316 1.00 90.12 98 ARG A O 1
ATOM 805 N N . GLU A 1 99 ? 19.594 -5.507 -18.171 1.00 86.75 99 GLU A N 1
ATOM 806 C CA . GLU A 1 99 ? 18.647 -5.537 -17.055 1.00 86.75 99 GLU A CA 1
ATOM 807 C C . GLU A 1 99 ? 17.272 -6.027 -17.490 1.00 86.75 99 GLU A C 1
ATOM 809 O O . GLU A 1 99 ? 16.733 -6.931 -16.850 1.00 86.75 99 GLU A O 1
ATOM 814 N N . ASP A 1 100 ? 16.757 -5.527 -18.611 1.00 85.19 100 ASP A N 1
ATOM 815 C CA . ASP A 1 100 ? 15.491 -5.979 -19.184 1.00 85.19 100 ASP A CA 1
ATOM 816 C C . ASP A 1 100 ? 15.532 -7.472 -19.529 1.00 85.19 100 ASP A C 1
ATOM 818 O O . ASP A 1 100 ? 14.580 -8.205 -19.249 1.00 85.19 100 ASP A O 1
ATOM 822 N N . GLU A 1 101 ? 16.648 -7.959 -20.082 1.00 91.12 101 GLU A N 1
ATOM 823 C CA . GLU A 1 101 ? 16.810 -9.385 -20.368 1.00 91.12 101 GLU A CA 1
ATOM 824 C C . GLU A 1 101 ? 16.877 -10.226 -19.090 1.00 91.12 101 GLU A C 1
ATOM 826 O O . GLU A 1 101 ? 16.210 -11.259 -19.006 1.00 91.12 101 GLU A O 1
ATOM 831 N N . ARG A 1 102 ? 17.613 -9.777 -18.062 1.00 92.25 102 ARG A N 1
ATOM 832 C CA . ARG A 1 102 ? 17.623 -10.448 -16.751 1.00 92.25 102 ARG A CA 1
ATOM 833 C C . ARG A 1 102 ? 16.218 -10.507 -16.157 1.00 92.25 102 ARG A C 1
ATOM 835 O O . ARG A 1 102 ? 15.781 -11.583 -15.763 1.00 92.25 102 ARG A O 1
ATOM 842 N N . ALA A 1 103 ? 15.489 -9.393 -16.165 1.00 90.69 103 ALA A N 1
ATOM 843 C CA . ALA A 1 103 ? 14.118 -9.324 -15.669 1.00 90.69 103 ALA A CA 1
ATOM 844 C C . ALA A 1 103 ? 13.180 -10.263 -16.444 1.00 90.69 103 ALA A C 1
ATOM 846 O O . ALA A 1 103 ? 12.363 -10.964 -15.842 1.00 90.69 103 ALA A O 1
ATOM 847 N N . ARG A 1 104 ? 13.325 -10.336 -17.774 1.00 92.56 104 ARG A N 1
ATOM 848 C CA . ARG A 1 104 ? 12.555 -11.253 -18.624 1.00 92.56 104 ARG A CA 1
ATOM 849 C C . ARG A 1 104 ? 12.843 -12.714 -18.284 1.00 92.56 104 ARG A C 1
ATOM 851 O O . ARG A 1 104 ? 11.899 -13.486 -18.131 1.00 92.56 104 ARG A O 1
ATOM 858 N N . LEU A 1 105 ? 14.114 -13.093 -18.147 1.00 94.00 105 LEU A N 1
ATOM 859 C CA . LEU A 1 105 ? 14.514 -14.459 -17.796 1.00 94.00 105 LEU A CA 1
ATOM 860 C C . LEU A 1 105 ? 14.027 -14.850 -16.400 1.00 94.00 105 LEU A C 1
ATOM 862 O O . LEU A 1 105 ? 13.444 -15.921 -16.243 1.00 94.00 105 LEU A O 1
ATOM 866 N N . THR A 1 106 ? 14.184 -13.963 -15.417 1.00 95.19 106 THR A N 1
ATOM 867 C CA . THR A 1 106 ? 13.647 -14.134 -14.063 1.00 95.19 106 THR A CA 1
ATOM 868 C C . THR A 1 106 ? 12.131 -14.343 -14.085 1.00 95.19 106 THR A C 1
ATOM 870 O O . THR A 1 106 ? 11.626 -15.268 -13.450 1.00 95.19 106 THR A O 1
ATOM 873 N N . GLN A 1 107 ? 11.391 -13.548 -14.862 1.00 93.31 107 GLN A N 1
ATOM 874 C CA . GLN A 1 107 ? 9.940 -13.694 -14.972 1.00 93.31 107 GLN A CA 1
ATOM 875 C C . GLN A 1 107 ? 9.539 -15.017 -15.641 1.00 93.31 107 GLN A C 1
ATOM 877 O O . GLN A 1 107 ? 8.666 -15.715 -15.132 1.00 93.31 107 GLN A O 1
ATOM 882 N N . VAL A 1 108 ? 10.184 -15.396 -16.751 1.00 94.88 108 VAL A N 1
ATOM 883 C CA . VAL A 1 108 ? 9.934 -16.683 -17.430 1.00 94.88 108 VAL A CA 1
ATOM 884 C C . VAL A 1 108 ? 10.202 -17.855 -16.486 1.00 94.88 108 VAL A C 1
ATOM 886 O O . VAL A 1 108 ? 9.389 -18.774 -16.396 1.00 94.88 108 VAL A O 1
ATOM 889 N N . ARG A 1 109 ? 11.312 -17.805 -15.744 1.00 96.81 109 ARG A N 1
ATOM 890 C CA . ARG A 1 109 ? 11.664 -18.810 -14.740 1.00 96.81 109 ARG A CA 1
ATOM 891 C C . ARG A 1 109 ? 10.602 -18.907 -13.645 1.00 96.81 109 ARG A C 1
ATOM 893 O O . ARG A 1 109 ? 10.179 -20.012 -13.316 1.00 96.81 109 ARG A O 1
ATOM 900 N N . ARG A 1 110 ? 10.154 -17.767 -13.111 1.00 96.62 110 ARG A N 1
ATOM 901 C CA . ARG A 1 110 ? 9.123 -17.693 -12.067 1.00 96.62 110 ARG A CA 1
ATOM 902 C C . ARG A 1 110 ? 7.808 -18.324 -12.514 1.00 96.62 110 ARG A C 1
ATOM 904 O O . ARG A 1 110 ? 7.229 -19.094 -11.755 1.00 96.62 110 ARG A O 1
ATOM 911 N N . GLU A 1 111 ? 7.348 -18.020 -13.724 1.00 96.25 111 GLU A N 1
ATOM 912 C CA . GLU A 1 111 ? 6.103 -18.582 -14.261 1.00 96.25 111 GLU A CA 1
ATOM 913 C C . GLU A 1 111 ? 6.206 -20.093 -14.505 1.00 96.25 111 GLU A C 1
ATOM 915 O O . GLU A 1 111 ? 5.269 -20.826 -14.199 1.00 96.25 111 GLU A O 1
ATOM 920 N N . GLU A 1 112 ? 7.352 -20.589 -14.980 1.00 97.88 112 GLU A N 1
ATOM 921 C CA . GLU A 1 112 ? 7.559 -22.032 -15.156 1.00 97.88 112 GLU A CA 1
ATOM 922 C C . GLU A 1 112 ? 7.629 -22.773 -13.808 1.00 97.88 112 GLU A C 1
ATOM 924 O O . GLU A 1 112 ? 7.031 -23.838 -13.668 1.00 97.88 112 GLU A O 1
ATOM 929 N N . ILE A 1 113 ? 8.284 -22.198 -12.787 1.00 98.12 113 ILE A N 1
ATOM 930 C CA . ILE A 1 113 ? 8.268 -22.737 -11.413 1.00 98.12 113 ILE A CA 1
ATOM 931 C C . ILE A 1 113 ? 6.836 -22.791 -10.883 1.00 98.12 113 ILE A C 1
ATOM 933 O O . ILE A 1 113 ? 6.401 -23.839 -10.415 1.00 98.12 113 ILE A O 1
ATOM 937 N N . LYS A 1 114 ? 6.087 -21.684 -10.991 1.00 97.81 114 LYS A N 1
ATOM 938 C CA . LYS A 1 114 ? 4.677 -21.622 -10.580 1.00 97.81 114 LYS A CA 1
ATOM 939 C C . LYS A 1 114 ? 3.856 -22.712 -11.256 1.00 97.81 114 LYS A C 1
ATOM 941 O O . LYS A 1 114 ? 3.146 -23.444 -10.578 1.00 97.81 114 LYS A O 1
ATOM 946 N N . LYS A 1 115 ? 3.981 -22.843 -12.579 1.00 97.88 115 LYS A N 1
ATOM 947 C CA . LYS A 1 115 ? 3.282 -23.859 -13.368 1.00 97.88 115 LYS A CA 1
ATOM 948 C C . LYS A 1 115 ? 3.553 -25.274 -12.848 1.00 97.88 115 LYS A C 1
ATOM 950 O O . LYS A 1 115 ? 2.601 -26.014 -12.630 1.00 97.88 115 LYS A O 1
ATOM 955 N N . ARG A 1 116 ? 4.817 -25.633 -12.601 1.00 98.31 116 ARG A N 1
ATOM 956 C CA . ARG A 1 116 ? 5.177 -26.960 -12.073 1.00 98.31 116 ARG A CA 1
ATOM 957 C C . ARG A 1 116 ? 4.664 -27.182 -10.648 1.00 98.31 116 ARG A C 1
ATOM 959 O O . ARG A 1 116 ? 4.162 -28.256 -10.346 1.00 98.31 116 ARG A O 1
ATOM 966 N N . LEU A 1 117 ? 4.709 -26.161 -9.791 1.00 98.19 117 LEU A N 1
ATOM 967 C CA . LEU A 1 117 ? 4.132 -26.242 -8.444 1.00 98.19 117 LEU A CA 1
ATOM 968 C C . LEU A 1 117 ? 2.604 -26.424 -8.479 1.00 98.19 117 LEU A C 1
ATOM 970 O O . LEU A 1 117 ? 2.070 -27.208 -7.697 1.00 98.19 117 LEU A O 1
ATOM 974 N N . TYR A 1 118 ? 1.898 -25.781 -9.415 1.00 97.94 118 TYR A N 1
ATOM 975 C CA . TYR A 1 118 ? 0.468 -26.031 -9.626 1.00 97.94 118 TYR A CA 1
ATOM 976 C C . TYR A 1 118 ? 0.179 -27.473 -10.048 1.00 97.94 118 TYR A C 1
ATOM 978 O O . TYR A 1 118 ? -0.781 -28.070 -9.564 1.00 97.94 118 TYR A O 1
ATOM 986 N N . GLU A 1 119 ? 1.004 -28.043 -10.930 1.00 97.69 119 GLU A N 1
ATOM 987 C CA . GLU A 1 119 ? 0.892 -29.446 -11.352 1.00 97.69 119 GLU A CA 1
ATOM 988 C C . GLU A 1 119 ? 1.101 -30.423 -10.177 1.00 97.69 119 GLU A C 1
ATOM 990 O O . GLU A 1 119 ? 0.530 -31.513 -10.176 1.00 97.69 119 GLU A O 1
ATOM 995 N N . GLU A 1 120 ? 1.840 -30.012 -9.142 1.00 97.94 120 GLU A N 1
ATOM 996 C CA . GLU A 1 120 ? 2.025 -30.754 -7.887 1.00 97.94 120 GLU A CA 1
ATOM 997 C C . GLU A 1 120 ? 0.951 -30.471 -6.816 1.00 97.94 120 GLU A C 1
ATOM 999 O O . GLU A 1 120 ? 0.987 -31.055 -5.733 1.00 97.94 120 GLU A O 1
ATOM 1004 N N . GLY A 1 121 ? -0.028 -29.610 -7.108 1.00 97.94 121 GLY A N 1
ATOM 1005 C CA . GLY A 1 121 ? -1.151 -29.315 -6.215 1.00 97.94 121 GLY A CA 1
ATOM 1006 C C . GLY A 1 121 ? -0.917 -28.177 -5.219 1.00 97.94 121 GLY A C 1
ATOM 1007 O O . GLY A 1 121 ? -1.723 -28.008 -4.304 1.00 97.94 121 GLY A O 1
ATOM 1008 N N . TRP A 1 122 ? 0.144 -27.383 -5.382 1.00 98.06 122 TRP A N 1
ATOM 1009 C CA . TRP A 1 122 ? 0.335 -26.153 -4.608 1.00 98.06 122 TRP A CA 1
ATOM 1010 C C . TRP A 1 122 ? -0.598 -25.047 -5.104 1.00 98.06 122 TRP A C 1
ATOM 1012 O O . TRP A 1 122 ? -0.822 -24.892 -6.304 1.00 98.06 122 TRP A O 1
ATOM 1022 N N . THR A 1 123 ? -1.145 -24.254 -4.186 1.00 97.00 123 THR A N 1
ATOM 1023 C CA . THR A 1 123 ? -2.051 -23.140 -4.512 1.00 97.00 123 THR A CA 1
ATOM 1024 C C . THR A 1 123 ? -1.292 -21.824 -4.699 1.00 97.00 123 THR A C 1
ATOM 1026 O O . THR A 1 123 ? -0.209 -21.640 -4.146 1.00 97.00 123 THR A O 1
ATOM 1029 N N . ASP A 1 124 ? -1.864 -20.854 -5.432 1.00 96.94 124 ASP A N 1
ATOM 1030 C CA . ASP A 1 124 ? -1.200 -19.551 -5.656 1.00 96.94 124 ASP A CA 1
ATOM 1031 C C . ASP A 1 124 ? -0.901 -18.848 -4.327 1.00 96.94 124 ASP A C 1
ATOM 1033 O O . ASP A 1 124 ? 0.139 -18.219 -4.173 1.00 96.94 124 ASP A O 1
ATOM 1037 N N . ARG A 1 125 ? -1.783 -19.005 -3.333 1.00 93.94 125 ARG A N 1
ATOM 1038 C CA . ARG A 1 125 ? -1.624 -18.422 -1.997 1.00 93.94 125 ARG A CA 1
ATOM 1039 C C . ARG A 1 125 ? -0.404 -18.976 -1.252 1.00 93.94 125 ARG A C 1
ATOM 1041 O O . ARG A 1 125 ? 0.291 -18.225 -0.575 1.00 93.94 125 ARG A O 1
ATOM 1048 N N . GLU A 1 126 ? -0.120 -20.268 -1.397 1.00 97.00 126 GLU A N 1
ATOM 1049 C CA . GLU A 1 126 ? 1.067 -20.911 -0.812 1.00 97.00 126 GLU A CA 1
ATOM 1050 C C . GLU A 1 126 ? 2.343 -20.496 -1.546 1.00 97.00 126 GLU A C 1
ATOM 1052 O O . GLU A 1 126 ? 3.372 -20.268 -0.925 1.00 97.00 126 GLU A O 1
ATOM 1057 N N . ILE A 1 127 ? 2.270 -20.325 -2.867 1.00 96.88 127 ILE A N 1
ATOM 1058 C CA . ILE A 1 127 ? 3.422 -19.913 -3.676 1.00 96.88 127 ILE A CA 1
ATOM 1059 C C . ILE A 1 127 ? 3.741 -18.421 -3.476 1.00 96.88 127 ILE A C 1
ATOM 1061 O O . ILE A 1 127 ? 4.901 -18.015 -3.450 1.00 96.88 127 ILE A O 1
ATOM 1065 N N . THR A 1 128 ? 2.714 -17.576 -3.366 1.00 93.00 128 THR A N 1
ATOM 1066 C CA . THR A 1 128 ? 2.864 -16.119 -3.201 1.00 93.00 128 THR A CA 1
ATOM 1067 C C . THR A 1 128 ? 3.193 -15.714 -1.767 1.00 93.00 128 THR A C 1
ATOM 1069 O O . THR A 1 128 ? 3.802 -14.663 -1.574 1.00 93.00 128 THR A O 1
ATOM 1072 N N . GLY A 1 129 ? 2.847 -16.544 -0.777 1.00 90.12 129 GLY A N 1
ATOM 1073 C CA . GLY A 1 129 ? 3.189 -16.326 0.629 1.00 90.12 129 GLY A CA 1
ATOM 1074 C C . GLY A 1 129 ? 4.682 -16.495 0.946 1.00 90.12 129 GLY A C 1
ATOM 1075 O O . GLY A 1 129 ? 5.150 -15.982 1.964 1.00 90.12 129 GLY A O 1
ATOM 1076 N N . CYS A 1 130 ? 5.457 -17.152 0.077 1.00 91.81 130 CYS A N 1
ATOM 1077 C CA . CYS A 1 130 ? 6.907 -17.260 0.216 1.00 91.81 130 CYS A CA 1
ATOM 1078 C C . CYS A 1 130 ? 7.588 -15.913 -0.093 1.00 91.81 130 CYS A C 1
ATOM 1080 O O . CYS A 1 130 ? 7.705 -15.494 -1.245 1.00 91.81 130 CYS A O 1
ATOM 1082 N N . SER A 1 131 ? 8.068 -15.232 0.949 1.00 89.00 131 SER A N 1
ATOM 1083 C CA . SER A 1 131 ? 8.752 -13.932 0.843 1.00 89.00 131 SER A CA 1
ATOM 1084 C C . SER A 1 131 ? 10.197 -13.941 1.355 1.00 89.00 131 SER A C 1
ATOM 1086 O O . SER A 1 131 ? 10.852 -12.894 1.352 1.00 89.00 131 SER A O 1
ATOM 1088 N N . SER A 1 132 ? 10.712 -15.110 1.755 1.00 94.00 132 SER A N 1
ATOM 1089 C CA . SER A 1 132 ? 12.076 -15.260 2.266 1.00 94.00 132 SER A CA 1
ATOM 1090 C C . SER A 1 132 ? 13.126 -14.892 1.211 1.00 94.00 132 SER A C 1
ATOM 1092 O O . SER A 1 132 ? 12.891 -14.967 0.000 1.00 94.00 132 SER A O 1
ATOM 1094 N N . SER A 1 133 ? 14.313 -14.483 1.662 1.00 93.94 133 SER A N 1
ATOM 1095 C CA . SER A 1 133 ? 15.453 -14.258 0.764 1.00 93.94 133 SER A CA 1
ATOM 1096 C C . SER A 1 133 ? 15.838 -15.537 0.019 1.00 93.94 133 SER A C 1
ATOM 1098 O O . SER A 1 133 ? 16.101 -15.481 -1.176 1.00 93.94 133 SER A O 1
ATOM 1100 N N . GLU A 1 134 ? 15.760 -16.693 0.685 1.00 96.69 134 GLU A N 1
ATOM 1101 C CA . GLU A 1 134 ? 16.036 -18.006 0.089 1.00 96.69 134 GLU A CA 1
ATOM 1102 C C . GLU A 1 134 ? 15.099 -18.315 -1.087 1.00 96.69 134 GLU A C 1
ATOM 1104 O O . GLU A 1 134 ? 15.544 -18.792 -2.132 1.00 96.69 134 GLU A O 1
ATOM 1109 N N . TRP A 1 135 ? 13.810 -17.975 -0.962 1.00 97.00 135 TRP A N 1
ATOM 1110 C CA . TRP A 1 135 ? 12.857 -18.092 -2.064 1.00 97.00 135 TRP A CA 1
ATOM 1111 C C . TRP A 1 135 ? 13.287 -17.242 -3.263 1.00 97.00 135 TRP A C 1
ATOM 1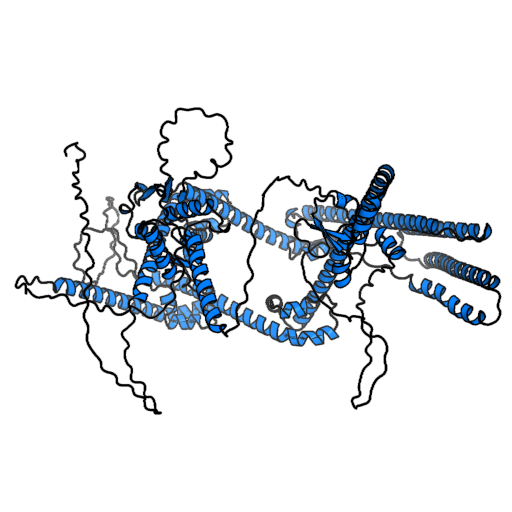113 O O . TRP A 1 135 ? 13.336 -17.737 -4.392 1.00 97.00 135 TRP A O 1
ATOM 1123 N N . LYS A 1 136 ? 13.650 -15.974 -3.029 1.00 95.50 136 LYS A N 1
ATOM 1124 C CA . LYS A 1 136 ? 14.126 -15.074 -4.092 1.00 95.50 136 LYS A CA 1
ATOM 1125 C C . LYS A 1 136 ? 15.395 -15.611 -4.750 1.00 95.50 136 LYS A C 1
ATOM 1127 O O . LYS A 1 136 ? 15.469 -15.655 -5.974 1.00 95.50 136 LYS A O 1
ATOM 1132 N N . ASP A 1 137 ? 16.341 -16.126 -3.973 1.00 96.75 137 ASP A N 1
ATOM 1133 C CA . ASP A 1 137 ? 17.596 -16.676 -4.493 1.00 96.75 137 ASP A CA 1
ATOM 1134 C C . ASP A 1 137 ? 17.398 -17.936 -5.357 1.00 96.75 137 ASP A C 1
ATOM 1136 O O . ASP A 1 137 ? 18.209 -18.226 -6.243 1.00 96.75 137 ASP A O 1
ATOM 1140 N N . LEU A 1 138 ? 16.328 -18.704 -5.135 1.00 97.31 138 LEU A N 1
ATOM 1141 C CA . LEU A 1 138 ? 15.991 -19.882 -5.943 1.00 97.31 138 LEU A CA 1
ATOM 1142 C C . LEU A 1 138 ? 15.168 -19.526 -7.192 1.00 97.31 138 LEU A C 1
ATOM 1144 O O . LEU A 1 138 ? 15.420 -20.058 -8.286 1.00 97.31 138 LEU A O 1
ATOM 1148 N N . VAL A 1 139 ? 14.185 -18.637 -7.025 1.00 96.75 139 VAL A N 1
ATOM 1149 C CA . VAL A 1 139 ? 13.152 -18.328 -8.024 1.00 96.75 139 VAL A CA 1
ATOM 1150 C C . VAL A 1 139 ? 13.552 -17.172 -8.940 1.00 96.75 139 VAL A C 1
ATOM 1152 O O . VAL A 1 139 ? 13.239 -17.219 -10.128 1.00 96.75 139 VAL A O 1
ATOM 1155 N N . GLU A 1 140 ? 14.274 -16.166 -8.440 1.00 96.88 140 GLU A N 1
ATOM 1156 C CA . GLU A 1 140 ? 14.562 -14.921 -9.169 1.00 96.88 140 GLU A CA 1
ATOM 1157 C C . GLU A 1 140 ? 15.882 -14.933 -9.960 1.00 96.88 140 GLU A C 1
ATOM 1159 O O . GLU A 1 140 ? 16.250 -13.929 -10.574 1.00 96.88 140 GLU A O 1
ATOM 1164 N N . LYS A 1 141 ? 16.580 -16.074 -10.028 1.00 96.00 141 LYS A N 1
ATOM 1165 C CA . LYS A 1 141 ? 17.788 -16.221 -10.856 1.00 96.00 141 LYS A CA 1
ATOM 1166 C C . LYS A 1 141 ? 17.468 -16.031 -12.350 1.00 96.00 141 LYS A C 1
ATOM 1168 O O . LYS A 1 141 ? 16.558 -16.692 -12.851 1.00 96.00 141 LYS A O 1
ATOM 1173 N N . PRO A 1 142 ? 18.217 -15.193 -13.092 1.00 95.88 142 PRO A N 1
ATOM 1174 C CA . PRO A 1 142 ? 17.952 -14.905 -14.503 1.00 95.88 142 PRO A CA 1
ATOM 1175 C C . PRO A 1 142 ? 18.460 -16.030 -15.423 1.00 95.88 142 PRO A C 1
ATOM 1177 O O . PRO A 1 142 ? 19.335 -15.831 -16.260 1.00 95.88 142 PRO A O 1
ATOM 1180 N N . GLU A 1 143 ? 17.916 -17.234 -15.264 1.00 96.19 143 GLU A N 1
ATOM 1181 C CA . GLU A 1 143 ? 18.284 -18.433 -16.021 1.00 96.19 143 GLU A CA 1
ATOM 1182 C C . GLU A 1 143 ? 17.028 -19.198 -16.444 1.00 96.19 143 GLU A C 1
ATOM 1184 O O . GLU A 1 143 ? 16.092 -19.350 -15.654 1.00 96.19 143 GLU A O 1
ATOM 1189 N N . LEU A 1 144 ? 17.025 -19.740 -17.665 1.00 93.62 144 LEU A N 1
ATOM 1190 C CA . LEU A 1 144 ? 15.920 -20.565 -18.156 1.00 93.62 144 LEU A CA 1
ATOM 1191 C C . LEU A 1 144 ? 15.731 -21.811 -17.281 1.00 93.62 144 LEU A C 1
ATOM 1193 O O . LEU A 1 144 ? 16.691 -22.490 -16.920 1.00 93.62 144 LEU A O 1
ATOM 1197 N N . MET A 1 145 ? 14.478 -22.132 -16.968 1.00 97.88 145 MET A N 1
ATOM 1198 C CA . MET A 1 145 ? 14.133 -23.328 -16.204 1.00 97.88 145 MET A CA 1
ATOM 1199 C C . MET A 1 145 ? 14.288 -24.573 -17.085 1.00 97.88 145 MET A C 1
ATOM 1201 O O . MET A 1 145 ? 13.584 -24.734 -18.078 1.00 97.88 145 MET A O 1
ATOM 1205 N N . THR A 1 146 ? 15.217 -25.454 -16.720 1.00 97.69 146 THR A N 1
ATOM 1206 C CA . THR A 1 146 ? 15.402 -26.772 -17.346 1.00 97.69 146 THR A CA 1
ATOM 1207 C C . THR A 1 146 ? 15.070 -27.867 -16.340 1.00 97.69 146 THR A C 1
ATOM 1209 O O . THR A 1 146 ? 15.131 -27.626 -15.135 1.00 97.69 146 THR A O 1
ATOM 1212 N N . ASP A 1 147 ? 14.786 -29.089 -16.793 1.00 97.81 147 ASP A N 1
ATOM 1213 C CA . ASP A 1 147 ? 14.456 -30.198 -15.881 1.00 97.81 147 ASP A CA 1
ATOM 1214 C C . ASP A 1 147 ? 15.584 -30.518 -14.893 1.00 97.81 147 ASP A C 1
ATOM 1216 O O . ASP A 1 147 ? 15.327 -30.869 -13.744 1.00 97.81 147 ASP A O 1
ATOM 1220 N N . ARG A 1 148 ? 16.842 -30.314 -15.302 1.00 97.62 148 ARG A N 1
ATOM 1221 C CA . ARG A 1 148 ? 18.002 -30.454 -14.413 1.00 97.62 148 ARG A CA 1
ATOM 1222 C C . ARG A 1 148 ? 18.013 -29.390 -13.315 1.00 97.62 148 ARG A C 1
ATOM 1224 O O . ARG A 1 148 ? 18.320 -29.703 -12.169 1.00 97.62 148 ARG A O 1
ATOM 1231 N N . ILE A 1 149 ? 17.700 -28.140 -13.663 1.00 97.88 149 ILE A N 1
ATOM 1232 C CA . ILE A 1 149 ? 17.605 -27.047 -12.687 1.00 97.88 149 ILE A CA 1
ATOM 1233 C C . ILE A 1 149 ? 16.423 -27.298 -11.753 1.00 97.88 149 ILE A C 1
ATOM 1235 O O . ILE A 1 149 ? 16.593 -27.183 -10.545 1.00 97.88 149 ILE A O 1
ATOM 1239 N N . TRP A 1 150 ? 15.271 -27.705 -12.292 1.00 98.19 150 TRP A N 1
ATOM 1240 C CA . TRP A 1 150 ? 14.092 -28.069 -11.510 1.00 98.19 150 TRP A CA 1
ATOM 1241 C C . TRP A 1 150 ? 14.411 -29.148 -10.473 1.00 98.19 150 TRP A C 1
ATOM 1243 O O . TRP A 1 150 ? 14.192 -28.928 -9.287 1.00 98.19 150 TRP A O 1
ATOM 1253 N N . ALA A 1 151 ? 15.034 -30.254 -10.894 1.00 97.94 151 ALA A N 1
ATOM 1254 C CA . ALA A 1 151 ? 15.446 -31.336 -9.998 1.00 97.94 151 ALA A CA 1
ATOM 1255 C C . ALA A 1 151 ? 16.424 -30.883 -8.894 1.00 97.94 151 ALA A C 1
ATOM 1257 O O . ALA A 1 151 ? 16.483 -31.502 -7.836 1.00 97.94 151 ALA A O 1
ATOM 1258 N N . SER A 1 152 ? 17.184 -29.809 -9.132 1.00 98.00 152 SER A N 1
ATOM 1259 C CA . SER A 1 152 ? 18.117 -29.232 -8.158 1.00 98.00 152 SER A CA 1
ATOM 1260 C C . SER A 1 152 ? 17.432 -28.279 -7.171 1.00 98.00 152 SER A C 1
ATOM 1262 O O . SER A 1 152 ? 17.723 -28.306 -5.977 1.00 98.00 152 SER A O 1
ATOM 1264 N N . ILE A 1 153 ? 16.516 -27.427 -7.643 1.00 98.06 153 ILE A N 1
ATOM 1265 C CA . ILE A 1 153 ? 15.881 -26.408 -6.793 1.00 98.06 153 ILE A CA 1
ATOM 1266 C C . ILE A 1 153 ? 14.657 -26.931 -6.045 1.00 98.06 153 ILE A C 1
ATOM 1268 O O . ILE A 1 153 ? 14.382 -26.452 -4.950 1.00 98.06 153 ILE A O 1
ATOM 1272 N N . HIS A 1 154 ? 13.931 -27.895 -6.613 1.00 98.31 154 HIS A N 1
ATOM 1273 C CA . HIS A 1 154 ? 12.657 -28.376 -6.077 1.00 98.31 154 HIS A CA 1
ATOM 1274 C C . HIS A 1 154 ? 12.752 -28.872 -4.623 1.00 98.31 154 HIS A C 1
ATOM 1276 O O . HIS A 1 154 ? 11.962 -28.394 -3.807 1.00 98.31 154 HIS A O 1
ATOM 1282 N N . PRO A 1 155 ? 13.763 -29.677 -4.226 1.00 98.38 155 PRO A N 1
ATOM 1283 C CA . PRO A 1 155 ? 13.925 -30.082 -2.828 1.00 98.38 155 PRO A CA 1
ATOM 1284 C C . PRO A 1 155 ? 14.104 -28.912 -1.851 1.00 98.38 155 PRO A C 1
ATOM 1286 O O . PRO A 1 155 ? 13.721 -29.032 -0.693 1.00 98.38 155 PRO A O 1
ATOM 1289 N N . ASN A 1 156 ? 14.655 -27.782 -2.309 1.00 98.06 156 ASN A N 1
ATOM 1290 C CA . ASN A 1 156 ? 14.854 -26.583 -1.488 1.00 98.06 156 ASN A CA 1
ATOM 1291 C C . ASN A 1 156 ? 13.611 -25.678 -1.456 1.00 98.06 156 ASN A C 1
ATOM 1293 O O . ASN A 1 156 ? 13.444 -24.901 -0.522 1.00 98.06 156 ASN A O 1
ATOM 1297 N N . LEU A 1 157 ? 12.726 -25.778 -2.454 1.00 97.81 157 LEU A N 1
ATOM 1298 C CA . LEU A 1 157 ? 11.452 -25.055 -2.466 1.00 97.81 157 LEU A CA 1
ATOM 1299 C C . LEU A 1 157 ? 10.433 -25.687 -1.507 1.00 97.81 157 LEU A C 1
ATOM 1301 O O . LEU A 1 157 ? 9.643 -24.962 -0.910 1.00 97.81 157 LEU A O 1
ATOM 1305 N N . LEU A 1 158 ? 10.458 -27.014 -1.334 1.00 98.12 158 LEU A N 1
ATOM 1306 C CA . LEU A 1 158 ? 9.479 -27.730 -0.508 1.00 98.12 158 LEU A CA 1
ATOM 1307 C C . LEU A 1 158 ? 9.412 -27.230 0.950 1.00 98.12 158 LEU A C 1
ATOM 1309 O O . LEU A 1 158 ? 8.304 -26.922 1.390 1.00 98.12 158 LEU A O 1
ATOM 1313 N N . PRO A 1 159 ? 10.524 -27.081 1.704 1.00 98.06 159 PRO A N 1
ATOM 1314 C CA . PRO A 1 159 ? 10.469 -26.546 3.067 1.00 98.06 159 PRO A CA 1
ATOM 1315 C C . PRO A 1 159 ? 9.835 -25.151 3.142 1.00 98.06 159 PRO A C 1
ATOM 1317 O O . PRO A 1 159 ? 9.002 -24.907 4.011 1.00 98.06 159 PRO A O 1
ATOM 1320 N N . LEU A 1 160 ? 10.160 -24.269 2.190 1.00 97.56 160 LEU A N 1
ATOM 1321 C CA . LEU A 1 160 ? 9.636 -22.899 2.129 1.00 97.56 160 LEU A CA 1
ATOM 1322 C C . LEU A 1 160 ? 8.130 -22.865 1.836 1.00 97.56 160 LEU A C 1
ATOM 1324 O O . LEU A 1 160 ? 7.401 -22.037 2.381 1.00 97.56 160 LEU A O 1
ATOM 1328 N N . LEU A 1 161 ? 7.657 -23.770 0.977 1.00 97.94 161 LEU A N 1
ATOM 1329 C CA . LEU A 1 161 ? 6.237 -23.907 0.654 1.00 97.94 161 LEU A CA 1
ATOM 1330 C C . LEU A 1 161 ? 5.442 -24.490 1.826 1.00 97.94 161 LEU A C 1
ATOM 1332 O O . LEU A 1 161 ? 4.326 -24.045 2.087 1.00 97.94 161 LEU A O 1
ATOM 1336 N N . HIS A 1 162 ? 6.014 -25.446 2.562 1.00 97.38 162 HIS A N 1
ATOM 1337 C CA . HIS A 1 162 ? 5.410 -25.968 3.789 1.00 97.38 162 HIS A CA 1
ATOM 1338 C C . HIS A 1 162 ? 5.311 -24.896 4.875 1.00 97.38 162 HIS A C 1
ATOM 1340 O O . HIS A 1 162 ? 4.236 -24.719 5.444 1.00 97.38 162 HIS A O 1
ATOM 1346 N N . GLU A 1 163 ? 6.379 -24.130 5.103 1.00 96.12 163 GLU A N 1
ATOM 1347 C CA . GLU A 1 163 ? 6.350 -22.996 6.029 1.00 96.12 163 GLU A CA 1
ATOM 1348 C C . GLU A 1 163 ? 5.284 -21.971 5.612 1.00 96.12 163 GLU A C 1
ATOM 1350 O O . GLU A 1 163 ? 4.490 -21.520 6.439 1.00 96.12 163 GLU A O 1
ATOM 1355 N N . SER A 1 164 ? 5.196 -21.643 4.317 1.00 95.94 164 SER A N 1
ATOM 1356 C CA . SER A 1 164 ? 4.164 -20.731 3.820 1.00 95.94 164 SER A CA 1
ATOM 1357 C C . SER A 1 164 ? 2.749 -21.284 3.999 1.00 95.94 164 SER A C 1
ATOM 1359 O O . SER A 1 164 ? 1.856 -20.538 4.404 1.00 95.94 164 SER A O 1
ATOM 1361 N N . ARG A 1 165 ? 2.527 -22.583 3.760 1.00 97.12 165 ARG A N 1
ATOM 1362 C CA . ARG A 1 165 ? 1.250 -23.252 4.049 1.00 97.12 165 ARG A CA 1
ATOM 1363 C C . ARG A 1 165 ? 0.895 -23.133 5.530 1.00 97.12 165 ARG A C 1
ATOM 1365 O O . ARG A 1 165 ? -0.213 -22.711 5.837 1.00 97.12 165 ARG A O 1
ATOM 1372 N N . GLU A 1 166 ? 1.826 -23.406 6.439 1.00 95.75 166 GLU A N 1
ATOM 1373 C CA . GLU A 1 166 ? 1.595 -23.272 7.884 1.00 95.75 166 GLU A CA 1
ATOM 1374 C C . GLU A 1 166 ? 1.310 -21.825 8.309 1.00 95.75 166 GLU A C 1
ATOM 1376 O O . GLU A 1 166 ? 0.455 -21.583 9.163 1.00 95.75 166 GLU A O 1
ATOM 1381 N N . ILE A 1 167 ? 2.005 -20.844 7.724 1.00 92.38 167 ILE A N 1
ATOM 1382 C CA . ILE A 1 167 ? 1.727 -19.417 7.947 1.00 92.38 167 ILE A CA 1
ATOM 1383 C C . ILE A 1 167 ? 0.315 -19.075 7.465 1.00 92.38 167 ILE A C 1
ATOM 1385 O O . ILE A 1 167 ? -0.439 -18.434 8.196 1.00 92.38 167 ILE A O 1
ATOM 1389 N N . ASN A 1 168 ? -0.059 -19.520 6.265 1.00 91.94 168 ASN A N 1
ATOM 1390 C CA . ASN A 1 168 ? -1.385 -19.288 5.700 1.00 91.94 168 ASN A CA 1
ATOM 1391 C C . ASN A 1 168 ? -2.482 -19.948 6.543 1.00 91.94 168 ASN A C 1
ATOM 1393 O O . ASN A 1 168 ? -3.492 -19.310 6.825 1.00 91.94 168 ASN A O 1
ATOM 1397 N N . GLU A 1 169 ? -2.268 -21.178 7.012 1.00 93.62 169 GLU A N 1
ATOM 1398 C CA . GLU A 1 169 ? -3.191 -21.870 7.913 1.00 93.62 169 GLU A CA 1
ATOM 1399 C C . GLU A 1 169 ? -3.324 -21.158 9.265 1.00 93.62 169 GLU A C 1
ATOM 1401 O O . GLU A 1 169 ? -4.434 -21.044 9.784 1.00 93.62 169 GLU A O 1
ATOM 1406 N N . ARG A 1 170 ? -2.224 -20.650 9.840 1.00 92.62 170 ARG A N 1
ATOM 1407 C CA . ARG A 1 170 ? -2.262 -19.833 11.066 1.00 92.62 170 ARG A CA 1
ATOM 1408 C C . ARG A 1 170 ? -3.023 -18.529 10.850 1.00 92.62 170 ARG A C 1
ATOM 1410 O O . ARG A 1 170 ? -3.857 -18.181 11.680 1.00 92.62 170 ARG A O 1
ATOM 1417 N N . ALA A 1 171 ? -2.781 -17.845 9.734 1.00 89.88 171 ALA A N 1
ATOM 1418 C CA . ALA A 1 171 ? -3.495 -16.625 9.375 1.00 89.88 171 ALA A CA 1
ATOM 1419 C C . ALA A 1 171 ? -4.995 -16.887 9.169 1.00 89.88 171 ALA A C 1
ATOM 1421 O O . ALA A 1 171 ? -5.823 -16.112 9.634 1.00 89.88 171 ALA A O 1
ATOM 1422 N N . ASP A 1 172 ? -5.352 -18.005 8.536 1.00 89.44 172 ASP A N 1
ATOM 1423 C CA . ASP A 1 172 ? -6.743 -18.418 8.350 1.00 89.44 172 ASP A CA 1
ATOM 1424 C C . ASP A 1 172 ? -7.429 -18.779 9.669 1.00 89.44 172 ASP A C 1
ATOM 1426 O O . ASP A 1 172 ? -8.583 -18.406 9.880 1.00 89.44 172 ASP A O 1
ATOM 1430 N N . LYS A 1 173 ? -6.728 -19.476 10.572 1.00 91.56 173 LYS A N 1
ATOM 1431 C CA . LYS A 1 173 ? -7.219 -19.767 11.926 1.00 91.56 173 LYS A CA 1
ATOM 1432 C C . LYS A 1 173 ? -7.441 -18.490 12.727 1.00 91.56 173 LYS A C 1
ATOM 1434 O O . LYS A 1 173 ? -8.479 -18.365 13.371 1.00 91.56 173 LYS A O 1
ATOM 1439 N N . GLU A 1 174 ? -6.512 -17.537 12.661 1.00 91.88 174 GLU A N 1
ATOM 1440 C CA . GLU A 1 174 ? -6.657 -16.255 13.355 1.00 91.88 174 GLU A CA 1
ATOM 1441 C C . GLU A 1 174 ? -7.787 -15.418 12.753 1.00 91.88 174 GLU A C 1
ATOM 1443 O O . GLU A 1 174 ? -8.597 -14.871 13.490 1.00 91.88 174 GLU A O 1
ATOM 1448 N N . MET A 1 175 ? -7.920 -15.376 11.425 1.00 91.06 175 MET A N 1
ATOM 1449 C CA . MET A 1 175 ? -9.040 -14.700 10.766 1.00 91.06 175 MET A CA 1
ATOM 1450 C C . MET A 1 175 ? -10.383 -15.295 11.207 1.00 91.06 175 MET A C 1
ATOM 1452 O O . MET A 1 175 ? -11.275 -14.555 11.616 1.00 91.06 175 MET A O 1
ATOM 1456 N N . ARG A 1 176 ? -10.506 -16.631 11.229 1.00 92.88 176 ARG A N 1
ATOM 1457 C CA . ARG A 1 176 ? -11.704 -17.291 11.769 1.00 92.88 176 ARG A CA 1
ATOM 1458 C C . ARG A 1 176 ? -11.916 -16.959 13.245 1.00 92.88 176 ARG A C 1
ATOM 1460 O O . ARG A 1 176 ? -13.045 -16.691 13.637 1.00 92.88 176 ARG A O 1
ATOM 1467 N N . ARG A 1 177 ? -10.860 -16.920 14.064 1.00 93.94 177 ARG A N 1
ATOM 1468 C CA . ARG A 1 177 ? -10.940 -16.507 15.475 1.00 93.94 177 ARG A CA 1
ATOM 1469 C C . ARG A 1 177 ? -11.472 -15.078 15.624 1.00 93.94 177 ARG A C 1
ATOM 1471 O O . ARG A 1 177 ? -12.338 -14.854 16.465 1.00 93.94 177 ARG A O 1
ATOM 1478 N N . GLN A 1 178 ? -11.028 -14.139 14.791 1.00 92.00 178 GLN A N 1
ATOM 1479 C CA . GLN A 1 178 ? -11.542 -12.764 14.778 1.00 92.00 178 GLN A CA 1
ATOM 1480 C C . GLN A 1 178 ? -13.023 -12.708 14.372 1.00 92.00 178 GLN A C 1
ATOM 1482 O O . GLN A 1 178 ? -13.813 -12.027 15.028 1.00 92.00 178 GLN A O 1
ATOM 1487 N N . ASP A 1 179 ? -13.437 -13.489 13.371 1.00 91.62 179 ASP A N 1
ATOM 1488 C CA . ASP A 1 179 ? -14.853 -13.603 12.992 1.00 91.62 179 ASP A CA 1
ATOM 1489 C C . ASP A 1 179 ? -15.711 -14.178 14.134 1.00 91.62 179 ASP A C 1
ATOM 1491 O O . ASP A 1 179 ? -16.848 -13.739 14.358 1.00 91.62 179 ASP A O 1
ATOM 1495 N N . ARG A 1 180 ? -15.164 -15.137 14.898 1.00 94.50 180 ARG A N 1
ATOM 1496 C CA . ARG A 1 180 ? -15.807 -15.674 16.107 1.00 94.50 180 ARG A CA 1
ATOM 1497 C C . ARG A 1 180 ? -15.946 -14.606 17.188 1.00 94.50 180 ARG A C 1
ATOM 1499 O O . ARG A 1 180 ? -17.043 -14.457 17.720 1.00 94.50 180 ARG A O 1
ATOM 1506 N N . ILE A 1 181 ? -14.901 -13.821 17.461 1.00 93.25 181 ILE A N 1
ATOM 1507 C CA . ILE A 1 181 ? -14.947 -12.694 18.411 1.00 93.25 181 ILE A CA 1
ATOM 1508 C C . ILE A 1 181 ? -16.026 -11.683 17.999 1.00 93.25 181 ILE A C 1
ATOM 1510 O O . ILE A 1 181 ? -16.866 -11.313 18.818 1.00 93.25 181 ILE A O 1
ATOM 1514 N N . ALA A 1 182 ? -16.076 -11.293 16.723 1.00 91.94 182 ALA A N 1
ATOM 1515 C CA . ALA A 1 182 ? -17.090 -10.367 16.213 1.00 91.94 182 ALA A CA 1
ATOM 1516 C C . ALA A 1 182 ? -18.521 -10.927 16.337 1.00 91.94 182 ALA A C 1
ATOM 1518 O O . ALA A 1 182 ? -19.478 -10.192 16.598 1.00 91.94 182 ALA A O 1
ATOM 1519 N N . THR A 1 183 ? -18.681 -12.240 16.160 1.00 92.38 183 THR A N 1
ATOM 1520 C CA . THR A 1 183 ? -19.964 -12.929 16.352 1.00 92.38 183 THR A CA 1
ATOM 1521 C C . THR A 1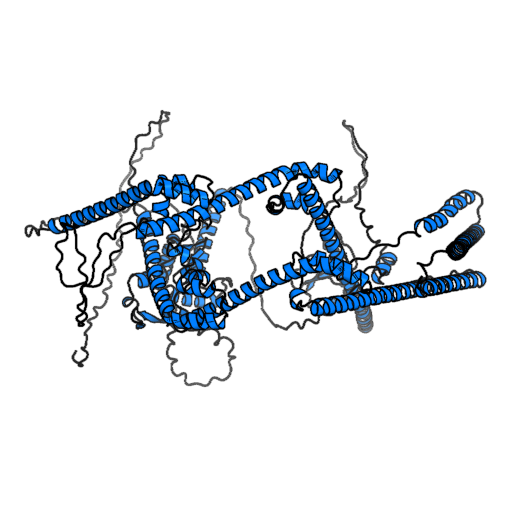 183 ? -20.362 -12.961 17.829 1.00 92.38 183 THR A C 1
ATOM 1523 O O . THR A 1 183 ? -21.510 -12.663 18.154 1.00 92.38 183 THR A O 1
ATOM 1526 N N . LEU A 1 184 ? -19.421 -13.254 18.729 1.00 92.94 184 LEU A N 1
ATOM 1527 C CA . LEU A 1 184 ? -19.642 -13.273 20.176 1.00 92.94 184 LEU A CA 1
ATOM 1528 C C . LEU A 1 184 ? -19.959 -11.886 20.741 1.00 92.94 184 LEU A C 1
ATOM 1530 O O . LEU A 1 184 ? -20.845 -11.782 21.582 1.00 92.94 184 LEU A O 1
ATOM 1534 N N . GLU A 1 185 ? -19.325 -10.820 20.248 1.00 93.62 185 GLU A N 1
ATOM 1535 C CA . GLU A 1 185 ? -19.656 -9.445 20.650 1.00 93.62 185 GLU A CA 1
ATOM 1536 C C . GLU A 1 185 ? -21.104 -9.093 20.285 1.00 93.62 185 GLU A C 1
ATOM 1538 O O . GLU A 1 185 ? -21.842 -8.545 21.101 1.00 93.62 185 GLU A O 1
ATOM 1543 N N . ARG A 1 186 ? -21.569 -9.482 19.091 1.00 92.31 186 ARG A N 1
ATOM 1544 C CA . ARG A 1 186 ? -22.977 -9.297 18.702 1.00 92.31 186 ARG A CA 1
ATOM 1545 C C . ARG A 1 186 ? -23.923 -10.034 19.649 1.00 92.31 186 ARG A C 1
ATOM 1547 O O . ARG A 1 186 ? -24.907 -9.462 20.107 1.00 92.31 186 ARG A O 1
ATOM 1554 N N . LEU A 1 187 ? -23.600 -11.283 19.975 1.00 90.38 187 LEU A N 1
ATOM 1555 C CA . LEU A 1 187 ? -24.399 -12.118 20.874 1.00 90.38 187 LEU A CA 1
ATOM 1556 C C . LEU A 1 187 ? -24.374 -11.606 22.326 1.00 90.38 187 LEU A C 1
ATOM 1558 O O . LEU A 1 187 ? -25.382 -11.691 23.026 1.00 90.38 187 LEU A O 1
ATOM 1562 N N . ARG A 1 188 ? -23.263 -11.007 22.769 1.00 93.19 188 ARG A N 1
ATOM 1563 C CA . ARG A 1 188 ? -23.155 -10.277 24.042 1.00 93.19 188 ARG A CA 1
ATOM 1564 C C . ARG A 1 188 ? -24.106 -9.078 24.077 1.00 93.19 188 ARG A C 1
ATOM 1566 O O . ARG A 1 188 ? -24.790 -8.882 25.079 1.00 93.19 188 ARG A O 1
ATOM 1573 N N . GLN A 1 189 ? -24.211 -8.312 22.989 1.00 91.94 189 GLN A N 1
ATOM 1574 C CA . GLN A 1 189 ? -25.186 -7.216 22.894 1.00 91.94 189 GLN A CA 1
ATOM 1575 C C . GLN A 1 189 ? -26.641 -7.724 22.853 1.00 91.94 189 GLN A C 1
ATOM 1577 O O . GLN A 1 189 ? -27.532 -7.078 23.398 1.00 91.94 189 GLN A O 1
ATOM 1582 N N . GLU A 1 190 ? -26.906 -8.899 22.276 1.00 92.19 190 GLU A N 1
ATOM 1583 C CA . GLU A 1 190 ? -28.231 -9.536 22.365 1.00 92.19 190 GLU A CA 1
ATOM 1584 C C . GLU A 1 190 ? -28.561 -9.956 23.809 1.00 92.19 190 GLU A C 1
ATOM 1586 O O . GLU A 1 190 ? -29.660 -9.690 24.293 1.00 92.19 190 GLU A O 1
ATOM 1591 N N . LEU A 1 191 ? -27.603 -10.547 24.535 1.00 90.94 191 LEU A N 1
ATOM 1592 C CA . LEU A 1 191 ? -27.751 -10.872 25.962 1.00 90.94 191 LEU A CA 1
ATOM 1593 C C . LEU A 1 191 ? -28.011 -9.628 26.817 1.00 90.94 191 LEU A C 1
ATOM 1595 O O . LEU A 1 191 ? -28.849 -9.676 27.716 1.00 90.94 191 LEU A O 1
ATOM 1599 N N . ARG A 1 192 ? -27.349 -8.503 26.519 1.00 88.69 192 ARG A N 1
ATOM 1600 C CA . ARG A 1 192 ? -27.605 -7.211 27.178 1.00 88.69 192 ARG A CA 1
ATOM 1601 C C . ARG A 1 192 ? -29.076 -6.815 27.119 1.00 88.69 192 ARG A C 1
ATOM 1603 O O . ARG A 1 192 ? -29.596 -6.304 28.103 1.00 88.69 192 ARG A O 1
ATOM 1610 N N . ALA A 1 193 ? -29.742 -7.047 25.989 1.00 86.69 193 ALA A N 1
ATOM 1611 C CA . ALA A 1 193 ? -31.156 -6.719 25.831 1.00 86.69 193 ALA A CA 1
ATOM 1612 C C . ALA A 1 193 ? -32.087 -7.656 26.629 1.00 86.69 193 ALA A C 1
ATOM 1614 O O . ALA A 1 193 ? -33.214 -7.280 26.947 1.00 86.69 193 ALA A O 1
ATOM 1615 N N . GLU A 1 194 ? -31.632 -8.870 26.956 1.00 89.38 194 GLU A N 1
ATOM 1616 C CA . GLU A 1 194 ? -32.411 -9.883 27.681 1.00 89.38 194 GLU A CA 1
ATOM 1617 C C . GLU A 1 194 ? -32.224 -9.856 29.198 1.00 89.38 194 GLU A C 1
ATOM 1619 O O . GLU A 1 194 ? -33.073 -10.377 29.931 1.00 89.38 194 GLU A O 1
ATOM 1624 N N . ILE A 1 195 ? -31.104 -9.316 29.677 1.00 84.06 195 ILE A N 1
ATOM 1625 C CA . ILE A 1 195 ? -30.856 -9.131 31.105 1.00 84.06 195 ILE A CA 1
ATOM 1626 C C . ILE A 1 195 ? -31.626 -7.875 31.530 1.00 84.06 195 ILE A C 1
ATOM 1628 O O . ILE A 1 195 ? -31.318 -6.782 31.053 1.00 84.06 195 ILE A O 1
ATOM 1632 N N . PRO A 1 196 ? -32.656 -8.001 32.391 1.00 76.12 196 PRO A N 1
ATOM 1633 C CA . PRO A 1 196 ? -33.431 -6.850 32.826 1.00 76.12 196 PRO A CA 1
ATOM 1634 C C . PRO A 1 196 ? -32.508 -5.810 33.469 1.00 76.12 196 PRO A C 1
ATOM 1636 O O . PRO A 1 196 ? -31.632 -6.193 34.248 1.00 76.12 196 PRO A O 1
ATOM 1639 N N . PRO A 1 197 ? -32.698 -4.508 33.193 1.00 66.12 197 PRO A N 1
ATOM 1640 C CA . PRO A 1 197 ? -31.923 -3.478 33.857 1.00 66.12 197 PRO A CA 1
ATOM 1641 C C . PRO A 1 197 ? -32.095 -3.582 35.380 1.00 66.12 197 PRO A C 1
ATOM 1643 O O . PRO A 1 197 ? -33.223 -3.665 35.868 1.00 66.12 197 PRO A O 1
ATOM 1646 N N . LEU A 1 198 ? -30.978 -3.552 36.113 1.00 56.72 198 LEU A N 1
ATOM 1647 C CA . LEU A 1 198 ? -30.886 -3.635 37.576 1.00 56.72 198 LEU A CA 1
ATOM 1648 C C . LEU A 1 198 ? -31.798 -2.617 38.262 1.00 56.72 198 LEU A C 1
ATOM 1650 O O . LEU A 1 198 ? -32.442 -2.911 39.267 1.00 56.72 198 LEU A O 1
ATOM 1654 N N . VAL A 1 199 ? -31.888 -1.422 37.678 1.00 50.41 199 VAL A N 1
ATOM 1655 C CA . VAL A 1 199 ? -32.765 -0.355 38.139 1.00 50.41 199 VAL A CA 1
ATOM 1656 C C . VAL A 1 199 ? -33.434 0.283 36.927 1.00 50.41 199 VAL A C 1
ATOM 1658 O O . VAL A 1 199 ? -32.841 1.075 36.203 1.00 50.41 199 VAL A O 1
ATOM 1661 N N . LYS A 1 200 ? -34.709 -0.038 36.705 1.00 42.66 200 LYS A N 1
ATOM 1662 C CA . LYS A 1 200 ? -35.540 0.662 35.720 1.00 42.66 200 LYS A CA 1
ATOM 1663 C C . LYS A 1 200 ? -36.229 1.849 36.396 1.00 42.66 200 LYS A C 1
ATOM 1665 O O . LYS A 1 200 ? -37.295 1.689 36.987 1.00 42.66 200 LYS A O 1
ATOM 1670 N N . VAL A 1 201 ? -35.628 3.039 36.335 1.00 40.41 201 VAL A N 1
ATOM 1671 C CA . VAL A 1 201 ? -36.287 4.280 36.778 1.00 40.41 201 VAL A CA 1
ATOM 1672 C C . VAL A 1 201 ? -37.151 4.808 35.638 1.00 40.41 201 VAL A C 1
ATOM 1674 O O . VAL A 1 201 ? -36.643 5.254 34.616 1.00 40.41 201 VAL A O 1
ATOM 1677 N N . THR A 1 202 ? -38.470 4.770 35.798 1.00 39.25 202 THR A N 1
ATOM 1678 C CA . THR A 1 202 ? -39.385 5.502 34.915 1.00 39.25 202 THR A CA 1
ATOM 1679 C C . THR A 1 202 ? -39.724 6.845 35.541 1.00 39.25 202 THR A C 1
ATOM 1681 O O . THR A 1 202 ? -40.376 6.916 36.585 1.00 39.25 202 THR A O 1
ATOM 1684 N N . SER A 1 203 ? -39.275 7.904 34.878 1.00 35.47 203 SER A N 1
ATOM 1685 C CA . SER A 1 203 ? -39.656 9.285 35.140 1.00 35.47 203 SER A CA 1
ATOM 1686 C C . SER A 1 203 ? -41.151 9.475 34.843 1.00 35.47 203 SER A C 1
ATOM 1688 O O . SER A 1 203 ? -41.582 9.465 33.692 1.00 35.47 203 SER A O 1
ATOM 1690 N N . ASN A 1 204 ? -41.968 9.617 35.892 1.00 42.16 204 ASN A N 1
ATOM 1691 C CA . ASN A 1 204 ? -43.338 10.118 35.771 1.00 42.16 204 ASN A CA 1
ATOM 1692 C C . ASN A 1 204 ? -43.283 11.648 35.768 1.00 42.16 204 ASN A C 1
ATOM 1694 O O . ASN A 1 204 ? -43.576 12.280 36.784 1.00 42.16 204 ASN A O 1
ATOM 1698 N N . ILE A 1 205 ? -42.902 12.256 34.645 1.00 42.00 205 ILE A N 1
ATOM 1699 C CA . ILE A 1 205 ? -43.245 13.660 34.416 1.00 42.00 205 ILE A CA 1
ATOM 1700 C C . ILE A 1 205 ? -44.713 13.667 33.979 1.00 42.00 205 ILE A C 1
ATOM 1702 O O . ILE A 1 205 ? -45.029 13.097 32.934 1.00 42.00 205 ILE A O 1
ATOM 1706 N N . PRO A 1 206 ? -45.634 14.271 34.749 1.00 40.38 206 PRO A N 1
ATOM 1707 C CA . PRO A 1 206 ? -46.984 14.506 34.273 1.00 40.38 206 PRO A CA 1
ATOM 1708 C C . PRO A 1 206 ? -46.905 15.554 33.160 1.00 40.38 206 PRO A C 1
ATOM 1710 O O . PRO A 1 206 ? -46.949 16.757 33.410 1.00 40.38 206 PRO A O 1
ATOM 1713 N N . THR A 1 207 ? -46.764 15.116 31.912 1.00 44.56 207 THR A N 1
ATOM 1714 C CA . THR A 1 207 ? -47.142 15.942 30.769 1.00 44.56 207 THR A CA 1
ATOM 1715 C C . THR A 1 207 ? -48.646 16.149 30.874 1.00 44.56 207 THR A C 1
ATOM 1717 O O . THR A 1 207 ? -49.425 15.198 30.891 1.00 44.56 207 THR A O 1
ATOM 1720 N N . GLY A 1 208 ? -49.040 17.405 31.072 1.00 42.88 208 GLY A N 1
ATOM 1721 C CA . GLY A 1 208 ? -50.406 17.826 31.359 1.00 42.88 208 GLY A CA 1
ATOM 1722 C C . GLY A 1 208 ? -51.364 17.682 30.182 1.00 42.88 208 GLY A C 1
ATOM 1723 O O . GLY A 1 208 ? -51.993 18.663 29.812 1.00 42.88 208 GLY A O 1
ATOM 1724 N N . ASP A 1 209 ? -51.515 16.475 29.641 1.00 47.84 209 ASP A N 1
ATOM 1725 C CA . ASP A 1 209 ? -52.629 16.123 28.774 1.00 47.84 209 ASP A CA 1
ATOM 1726 C C . ASP A 1 209 ? -53.245 14.788 29.200 1.00 47.84 209 ASP A C 1
ATOM 1728 O O . ASP A 1 209 ? -52.711 13.693 29.026 1.00 47.84 209 ASP A O 1
ATOM 1732 N N . ASN A 1 210 ? -54.429 14.911 29.795 1.00 50.06 210 ASN A N 1
ATOM 1733 C CA . ASN A 1 210 ? -55.316 13.811 30.125 1.00 50.06 210 ASN A CA 1
ATOM 1734 C C . ASN A 1 210 ? -55.728 13.074 28.844 1.00 50.06 210 ASN A C 1
ATOM 1736 O O . ASN A 1 210 ? -56.667 13.523 28.186 1.00 50.06 210 ASN A O 1
ATOM 1740 N N . ARG A 1 211 ? -55.128 11.915 28.544 1.00 47.69 211 ARG A N 1
ATOM 1741 C CA . ARG A 1 211 ? -55.854 10.735 28.027 1.00 47.69 211 ARG A CA 1
ATOM 1742 C C . ARG A 1 211 ? -54.957 9.497 27.900 1.00 47.69 211 ARG A C 1
ATOM 1744 O O . ARG A 1 211 ? -54.023 9.476 27.116 1.00 47.69 211 ARG A O 1
ATOM 1751 N N . LEU A 1 212 ? -55.396 8.451 28.610 1.00 40.19 212 LEU A N 1
ATOM 1752 C CA . LEU A 1 212 ? -54.973 7.043 28.576 1.00 40.19 212 LEU A CA 1
ATOM 1753 C C . LEU A 1 212 ? -53.682 6.712 29.343 1.00 40.19 212 LEU A C 1
ATOM 1755 O O . LEU A 1 212 ? -52.613 6.495 28.791 1.00 40.19 212 LEU A O 1
ATOM 1759 N N . SER A 1 213 ? -53.863 6.620 30.664 1.00 37.03 213 SER A N 1
ATOM 1760 C CA . SER A 1 213 ? -52.978 5.928 31.598 1.00 37.03 213 SER A CA 1
ATOM 1761 C C . SER A 1 213 ? -53.080 4.418 31.363 1.00 37.03 213 SER A C 1
ATOM 1763 O O . SER A 1 213 ? -54.104 3.809 31.674 1.00 37.03 213 SER A O 1
ATOM 1765 N N . GLU A 1 214 ? -52.027 3.825 30.807 1.00 35.72 214 GLU A N 1
ATOM 1766 C CA . GLU A 1 214 ? -51.800 2.384 30.862 1.00 35.72 214 GLU A CA 1
ATOM 1767 C C . GLU A 1 214 ? -50.877 2.115 32.058 1.00 35.72 214 GLU A C 1
ATOM 1769 O O . GLU A 1 214 ? -49.702 2.478 32.079 1.00 35.72 214 GLU A O 1
ATOM 1774 N N . VAL A 1 215 ? -51.466 1.576 33.124 1.00 42.56 215 VAL A N 1
ATOM 1775 C CA . VAL A 1 215 ? -50.767 1.198 34.352 1.00 42.56 215 VAL A CA 1
ATOM 1776 C C . VAL A 1 215 ? -50.065 -0.131 34.103 1.00 42.56 215 VAL A C 1
ATOM 1778 O O . VAL A 1 215 ? -50.731 -1.146 33.915 1.00 42.56 215 VAL A O 1
ATOM 1781 N N . VAL A 1 216 ? -48.734 -0.150 34.181 1.00 31.84 216 VAL A N 1
ATOM 1782 C CA . VAL A 1 216 ? -47.964 -1.391 34.339 1.00 31.84 216 VAL A CA 1
ATOM 1783 C C . VAL A 1 216 ? -47.053 -1.252 35.561 1.00 31.84 216 VAL A C 1
ATOM 1785 O O . VAL A 1 216 ? -46.373 -0.246 35.748 1.00 31.84 216 VAL A O 1
ATOM 1788 N N . GLN A 1 217 ? -47.139 -2.244 36.446 1.00 27.92 217 GLN A N 1
ATOM 1789 C CA . GLN A 1 217 ? -46.716 -2.233 37.850 1.00 27.92 217 GLN A CA 1
ATOM 1790 C C . GLN A 1 217 ? -45.384 -2.973 38.114 1.00 27.92 217 GLN A C 1
ATOM 1792 O O . GLN A 1 217 ? -45.211 -4.061 37.581 1.00 27.92 217 GLN A O 1
ATOM 1797 N N . PHE A 1 218 ? -44.583 -2.412 39.049 1.00 37.75 218 PHE A N 1
ATOM 1798 C CA . PHE A 1 218 ? -43.670 -3.001 40.080 1.00 37.75 218 PHE A CA 1
ATOM 1799 C C . PHE A 1 218 ? -42.573 -4.033 39.659 1.00 37.75 218 PHE A C 1
ATOM 1801 O O . PHE A 1 218 ? -42.653 -4.619 38.595 1.00 37.75 218 PHE A O 1
ATOM 1808 N N . ALA A 1 219 ? -41.479 -4.320 40.396 1.00 24.20 219 ALA A N 1
ATOM 1809 C CA . ALA A 1 219 ? -41.098 -4.132 41.807 1.00 24.20 219 ALA A CA 1
ATOM 1810 C C . ALA A 1 219 ? -39.566 -3.930 42.006 1.00 24.20 219 ALA A C 1
ATOM 1812 O O . ALA A 1 219 ? -38.763 -4.339 41.175 1.00 24.20 219 ALA A O 1
ATOM 1813 N N . PHE A 1 220 ? -39.197 -3.334 43.149 1.00 45.69 220 PHE A N 1
ATOM 1814 C CA . PHE A 1 220 ? -37.836 -3.135 43.683 1.00 45.69 220 PHE A CA 1
ATOM 1815 C C . PHE A 1 220 ? -37.450 -4.258 44.658 1.00 45.69 220 PHE A C 1
ATOM 1817 O O . PHE A 1 220 ? -38.304 -4.646 45.452 1.00 45.69 220 PHE A O 1
ATOM 1824 N N . THR A 1 221 ? -36.157 -4.589 44.759 1.00 32.44 221 THR A N 1
ATOM 1825 C CA . THR A 1 221 ? -35.505 -4.899 46.052 1.00 32.44 221 THR A CA 1
ATOM 1826 C C . THR A 1 221 ? -34.017 -4.524 46.029 1.00 32.44 221 THR A C 1
ATOM 1828 O O . THR A 1 221 ? -33.164 -5.367 45.784 1.00 32.44 221 THR A O 1
ATOM 1831 N N . ALA A 1 222 ? -33.711 -3.264 46.347 1.00 33.31 222 ALA A N 1
ATOM 1832 C CA . ALA A 1 222 ? -32.433 -2.866 46.937 1.00 33.31 222 ALA A CA 1
ATOM 1833 C C . ALA A 1 222 ? -32.750 -2.290 48.323 1.00 33.31 222 ALA A C 1
ATOM 1835 O O . ALA A 1 222 ? -33.032 -1.105 48.487 1.00 33.31 222 ALA A O 1
ATOM 1836 N N . SER A 1 223 ? -32.798 -3.170 49.318 1.00 33.41 223 SER A N 1
ATOM 1837 C CA . SER A 1 223 ? -33.236 -2.893 50.692 1.00 33.41 223 SER A CA 1
ATOM 1838 C C . SER A 1 223 ? -32.267 -2.016 51.508 1.00 33.41 223 SER A C 1
ATOM 1840 O O . SER A 1 223 ? -32.442 -1.908 52.718 1.00 33.41 223 SER A O 1
ATOM 1842 N N . SER A 1 224 ? -31.249 -1.406 50.887 1.00 37.09 224 SER A N 1
ATOM 1843 C CA . SER A 1 224 ? -30.060 -0.902 51.600 1.00 37.09 224 SER A CA 1
ATOM 1844 C C . SER A 1 224 ? -29.740 0.584 51.388 1.00 37.09 224 SER A C 1
ATOM 1846 O O . SER A 1 224 ? -28.989 1.153 52.176 1.00 37.09 224 SER A O 1
ATOM 1848 N N . PHE A 1 225 ? -30.309 1.249 50.377 1.00 43.53 225 PHE A N 1
ATOM 1849 C CA . PHE A 1 225 ? -29.913 2.619 50.021 1.00 43.53 225 PHE A CA 1
ATOM 1850 C C . PHE A 1 225 ? -30.940 3.653 50.494 1.00 43.53 225 PHE A C 1
ATOM 1852 O O . PHE A 1 225 ? -31.835 4.072 49.763 1.00 43.53 225 PHE A O 1
ATOM 1859 N N . SER A 1 226 ? -30.808 4.078 51.748 1.00 38.47 226 SER A N 1
ATOM 1860 C CA . SER A 1 226 ? -31.567 5.186 52.343 1.00 38.47 226 SER A CA 1
ATOM 1861 C C . SER A 1 226 ? -31.121 6.548 51.776 1.00 38.47 226 SER A C 1
ATOM 1863 O O . SER A 1 226 ? -30.534 7.346 52.502 1.00 38.47 226 SER A O 1
ATOM 1865 N N . LEU A 1 227 ? -31.361 6.827 50.489 1.00 43.50 227 LEU A N 1
ATOM 1866 C CA . LEU A 1 227 ? -31.050 8.127 49.868 1.00 43.50 227 LEU A CA 1
ATOM 1867 C C . LEU A 1 227 ? -32.289 9.053 49.777 1.00 43.50 227 LEU A C 1
ATOM 1869 O O . LEU A 1 227 ? -33.404 8.566 49.560 1.00 43.50 227 LEU A O 1
ATOM 1873 N N . PRO A 1 228 ? -32.138 10.391 49.933 1.00 41.38 228 PRO A N 1
ATOM 1874 C CA . PRO A 1 228 ? -33.244 11.351 49.863 1.00 41.38 228 PRO A CA 1
ATOM 1875 C C . PRO A 1 228 ? -33.871 11.436 48.464 1.00 41.38 228 PRO A C 1
ATOM 1877 O O . PRO A 1 228 ? -33.198 11.571 47.447 1.00 41.38 228 PRO A O 1
ATOM 1880 N N . ARG A 1 229 ? -35.204 11.402 48.427 1.00 38.25 229 ARG A N 1
ATOM 1881 C CA . ARG A 1 229 ? -36.041 11.044 47.271 1.00 38.25 229 ARG A CA 1
ATOM 1882 C C . ARG A 1 229 ? -36.301 12.160 46.235 1.00 38.25 229 ARG A C 1
ATOM 1884 O O . ARG A 1 229 ? -37.288 12.051 45.517 1.00 38.25 229 ARG A O 1
ATOM 1891 N N . SER A 1 230 ? -35.514 13.244 46.161 1.00 40.44 230 SER A N 1
ATOM 1892 C CA . SER A 1 230 ? -35.960 14.464 45.444 1.00 40.44 230 SER A CA 1
ATOM 1893 C C . SER A 1 230 ? -34.956 15.225 44.559 1.00 40.44 230 SER A C 1
ATOM 1895 O O . SER A 1 230 ? -35.249 16.377 44.252 1.00 40.44 230 SER A O 1
ATOM 1897 N N . GLN A 1 231 ? -33.809 14.669 44.140 1.00 45.91 231 GLN A N 1
ATOM 1898 C CA . GLN A 1 231 ? -32.812 15.465 43.381 1.00 45.91 231 GLN A CA 1
ATOM 1899 C C . GLN A 1 231 ? -32.358 14.957 42.001 1.00 45.91 231 GLN A C 1
ATOM 1901 O O . GLN A 1 231 ? -31.687 15.721 41.317 1.00 45.91 231 GLN A O 1
ATOM 1906 N N . TYR A 1 232 ? -32.752 13.772 41.517 1.00 47.62 232 TYR A N 1
ATOM 1907 C CA . TYR A 1 232 ? -32.249 13.278 40.218 1.00 47.62 232 TYR A CA 1
ATOM 1908 C C . TYR A 1 232 ? -33.324 12.541 39.398 1.00 47.62 232 TYR A C 1
ATOM 1910 O O . TYR A 1 232 ? -33.503 11.340 39.590 1.00 47.62 232 TYR A O 1
ATOM 1918 N N . PRO A 1 233 ? -34.061 13.226 38.499 1.00 47.09 233 PRO A N 1
ATOM 1919 C CA . PRO A 1 233 ? -35.093 12.586 37.680 1.00 47.09 233 PRO A CA 1
ATOM 1920 C C . PRO A 1 233 ? -34.588 11.801 36.451 1.00 47.09 233 PRO A C 1
ATOM 1922 O O . PRO A 1 233 ? -35.391 11.067 35.887 1.00 47.09 233 PRO A O 1
ATOM 1925 N N . ASP A 1 234 ? -33.307 11.890 36.058 1.00 43.47 234 ASP A N 1
ATOM 1926 C CA . ASP A 1 234 ? -32.857 11.433 34.720 1.00 43.47 234 ASP A CA 1
ATOM 1927 C C . ASP A 1 234 ? -31.625 10.495 34.688 1.00 43.47 234 ASP A C 1
ATOM 1929 O O . ASP A 1 234 ? -30.978 10.354 33.652 1.00 43.47 234 ASP A O 1
ATOM 1933 N N . ILE A 1 235 ? -31.271 9.813 35.784 1.00 44.66 235 ILE A N 1
ATOM 1934 C CA . ILE A 1 235 ? -30.124 8.879 35.773 1.00 44.66 235 ILE A CA 1
ATOM 1935 C C . ILE A 1 235 ? -30.606 7.458 35.445 1.00 44.66 235 ILE A C 1
ATOM 1937 O O . ILE A 1 235 ? -31.126 6.750 36.308 1.00 44.66 235 ILE A O 1
ATOM 1941 N N . SER A 1 236 ? -30.412 7.034 34.193 1.00 44.50 236 SER A N 1
ATOM 1942 C CA . SER A 1 236 ? -30.502 5.625 33.793 1.00 44.50 236 SER A CA 1
ATOM 1943 C C . SER A 1 236 ? -29.180 4.929 34.118 1.00 44.50 236 SER A C 1
ATOM 1945 O O . SER A 1 236 ? -28.192 5.118 33.413 1.00 44.50 236 SER A O 1
ATOM 1947 N N . LEU A 1 237 ? -29.152 4.130 35.185 1.00 52.62 237 LEU A N 1
ATOM 1948 C CA . LEU A 1 237 ? -28.044 3.213 35.456 1.00 52.62 237 LEU A CA 1
ATOM 1949 C C . LEU A 1 237 ? -28.252 1.943 34.629 1.00 52.62 237 LEU A C 1
ATOM 1951 O O . LEU A 1 237 ? -29.044 1.070 34.986 1.00 52.62 237 LEU A O 1
ATOM 1955 N N . GLU A 1 238 ? -27.569 1.865 33.490 1.00 57.16 238 GLU A N 1
ATOM 1956 C CA . GLU A 1 238 ? -27.490 0.621 32.730 1.00 57.16 238 GLU A CA 1
ATOM 1957 C C . GLU A 1 238 ? -26.757 -0.453 33.545 1.00 57.16 238 GLU A C 1
ATOM 1959 O O . GLU A 1 238 ? -25.831 -0.157 34.300 1.00 57.16 238 GLU A O 1
ATOM 1964 N N . VAL A 1 239 ? -27.182 -1.711 33.395 1.00 65.94 239 VAL A N 1
ATOM 1965 C CA . VAL A 1 239 ? -26.502 -2.854 34.018 1.00 65.94 239 VAL A CA 1
ATOM 1966 C C . VAL A 1 239 ? -25.077 -2.902 33.481 1.00 65.94 239 VAL A C 1
ATOM 1968 O O . VAL A 1 239 ? -24.916 -2.944 32.255 1.00 65.94 239 VAL A O 1
ATOM 1971 N N . PRO A 1 240 ? -24.053 -2.911 34.351 1.00 79.25 240 PRO A N 1
ATOM 1972 C CA . PRO A 1 240 ? -22.698 -3.134 33.887 1.00 79.25 240 PRO A CA 1
ATOM 1973 C C . PRO A 1 240 ? -22.658 -4.510 33.218 1.00 79.25 240 PRO A C 1
ATOM 1975 O O . PRO A 1 240 ? -23.065 -5.509 33.808 1.00 79.25 240 PRO A O 1
ATOM 1978 N N . LEU A 1 241 ? -22.214 -4.561 31.964 1.00 85.81 241 LEU A N 1
ATOM 1979 C CA . LEU A 1 241 ? -21.800 -5.814 31.344 1.00 85.81 241 LEU A CA 1
ATOM 1980 C C . LEU A 1 241 ? -20.296 -5.968 31.511 1.00 85.81 241 LEU A C 1
ATOM 1982 O O . LEU A 1 241 ? -19.594 -4.957 31.403 1.00 85.81 241 LEU A O 1
ATOM 1986 N N . PRO A 1 242 ? -19.801 -7.210 31.670 1.00 90.94 242 PRO A N 1
ATOM 1987 C CA . PRO A 1 242 ? -18.374 -7.468 31.554 1.00 90.94 242 PRO A CA 1
ATOM 1988 C C . PRO A 1 242 ? -17.895 -6.896 30.227 1.00 90.94 242 PRO A C 1
ATOM 1990 O O . PRO A 1 242 ? -18.612 -6.997 29.223 1.00 90.94 242 PRO A O 1
ATOM 1993 N N . SER A 1 243 ? -16.725 -6.263 30.221 1.00 91.12 243 SER A N 1
ATOM 1994 C CA . SER A 1 243 ? -16.038 -5.830 29.000 1.00 91.12 243 SER A CA 1
ATOM 1995 C C . SER A 1 243 ? -15.886 -6.998 28.015 1.00 91.12 243 SER A C 1
ATOM 1997 O O . SER A 1 243 ? -16.069 -8.158 28.387 1.00 91.12 243 SER A O 1
ATOM 1999 N N . LEU A 1 244 ? -15.584 -6.719 26.740 1.00 92.75 244 LEU A N 1
ATOM 2000 C CA . LEU A 1 244 ? -15.396 -7.804 25.770 1.00 92.75 244 LEU A CA 1
ATOM 2001 C C . LEU A 1 244 ? -14.297 -8.764 26.250 1.00 92.75 244 LEU A C 1
ATOM 2003 O O . LEU A 1 244 ? -14.520 -9.965 26.245 1.00 92.75 244 LEU A O 1
ATOM 2007 N N . ASP A 1 245 ? -13.178 -8.261 26.766 1.00 92.88 245 ASP A N 1
ATOM 2008 C CA . ASP A 1 24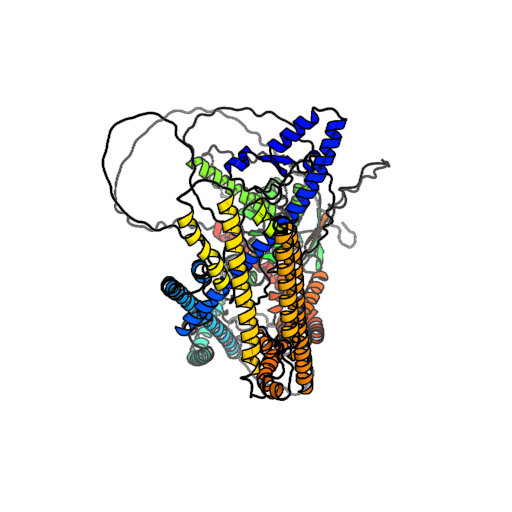5 ? -12.077 -9.109 27.235 1.00 92.88 245 ASP A CA 1
ATOM 2009 C C . ASP A 1 245 ? -12.467 -9.974 28.444 1.00 92.88 245 ASP A C 1
ATOM 2011 O O . ASP A 1 245 ? -12.178 -11.171 28.464 1.00 92.88 245 ASP A O 1
ATOM 2015 N N . GLU A 1 246 ? -13.193 -9.413 29.418 1.00 93.56 246 GLU A N 1
ATOM 2016 C CA . GLU A 1 246 ? -13.731 -10.181 30.552 1.00 93.56 246 GLU A CA 1
ATOM 2017 C C . GLU A 1 246 ? -14.740 -11.238 30.093 1.00 93.56 246 GLU A C 1
ATOM 2019 O O . GLU A 1 246 ? -14.713 -12.368 30.575 1.00 93.56 246 GLU A O 1
ATOM 2024 N N . PHE A 1 247 ? -15.598 -10.896 29.130 1.00 95.38 247 PHE A N 1
ATOM 2025 C CA . PHE A 1 247 ? -16.570 -11.818 28.553 1.00 95.38 247 PHE A CA 1
ATOM 2026 C C . PHE A 1 247 ? -15.894 -12.948 27.766 1.00 95.38 247 PHE A C 1
ATOM 2028 O O . PHE A 1 247 ? -16.306 -14.099 27.868 1.00 95.38 247 PHE A O 1
ATOM 2035 N N . LEU A 1 248 ? -14.831 -12.657 27.009 1.00 94.62 248 LEU A N 1
ATOM 2036 C CA . LEU A 1 248 ? -14.045 -13.673 26.299 1.00 94.62 248 LEU A CA 1
ATOM 2037 C C . LEU A 1 248 ? -13.231 -14.555 27.262 1.00 94.62 248 LEU A C 1
ATOM 2039 O O . LEU A 1 248 ? -12.884 -15.682 26.906 1.00 94.62 248 LEU A O 1
ATOM 2043 N N . ALA A 1 249 ? -12.946 -14.074 28.476 1.00 95.88 249 ALA A N 1
ATOM 2044 C CA . ALA A 1 249 ? -12.263 -14.837 29.519 1.00 95.88 249 ALA A CA 1
ATOM 2045 C C . ALA A 1 249 ? -13.171 -15.848 30.243 1.00 95.88 249 ALA A C 1
ATOM 2047 O O . ALA A 1 249 ? -12.657 -16.723 30.947 1.00 95.88 249 ALA A O 1
ATOM 2048 N N . PHE A 1 250 ? -14.493 -15.767 30.062 1.00 96.88 250 PHE A N 1
ATOM 2049 C CA . PHE A 1 250 ? -15.441 -16.736 30.613 1.00 96.88 250 PHE A CA 1
ATOM 2050 C C . PHE A 1 250 ? -15.104 -18.142 30.094 1.00 96.88 250 PHE A C 1
ATOM 2052 O O . PHE A 1 250 ? -14.980 -18.308 28.877 1.00 96.88 250 PHE A O 1
ATOM 2059 N N . PRO A 1 251 ? -14.944 -19.168 30.955 1.00 96.56 251 PRO A N 1
ATOM 2060 C CA . PRO A 1 251 ? -14.504 -20.500 30.532 1.00 96.56 251 PRO A CA 1
ATOM 2061 C C . PRO A 1 251 ? -15.326 -21.080 29.374 1.00 96.56 251 PRO A C 1
ATOM 2063 O O . PRO A 1 251 ? -14.766 -21.648 28.437 1.00 96.56 251 PRO A O 1
ATOM 2066 N N . VAL A 1 252 ? -16.646 -20.878 29.400 1.00 96.25 252 VAL A N 1
ATOM 2067 C CA . VAL A 1 252 ? -17.567 -21.288 28.330 1.00 96.25 252 VAL A CA 1
ATOM 2068 C C . VAL A 1 252 ? -17.270 -20.590 27.003 1.00 96.25 252 VAL A C 1
ATOM 2070 O O . VAL A 1 252 ? -17.243 -21.239 25.958 1.00 96.25 252 VAL A O 1
ATOM 2073 N N . ILE A 1 253 ? -17.026 -19.278 27.031 1.00 96.44 253 ILE A N 1
ATOM 2074 C CA . ILE A 1 253 ? -16.745 -18.481 25.831 1.00 96.44 253 ILE A CA 1
ATOM 2075 C C . ILE A 1 253 ? -15.351 -18.789 25.290 1.00 96.44 253 ILE A C 1
ATOM 2077 O O . ILE A 1 253 ? -15.179 -18.962 24.083 1.00 96.44 253 ILE A O 1
ATOM 2081 N N . LYS A 1 254 ? -14.369 -18.939 26.179 1.00 96.00 254 LYS A N 1
ATOM 2082 C CA . LYS A 1 254 ? -13.006 -19.322 25.823 1.00 96.00 254 LYS A CA 1
ATOM 2083 C C . LYS A 1 254 ? -12.969 -20.654 25.073 1.00 96.00 254 LYS A C 1
ATOM 2085 O O . LYS A 1 254 ? -12.321 -20.743 24.035 1.00 96.00 254 LYS A O 1
ATOM 2090 N N . ASN A 1 255 ? -13.734 -21.650 25.525 1.00 96.12 255 ASN A N 1
ATOM 2091 C CA . ASN A 1 255 ? -13.843 -22.931 24.823 1.00 96.12 255 ASN A CA 1
ATOM 2092 C C . ASN A 1 255 ? -14.377 -22.763 23.387 1.00 96.12 255 ASN A C 1
ATOM 2094 O O . ASN A 1 255 ? -13.863 -23.393 22.469 1.00 96.12 255 ASN A O 1
ATOM 2098 N N . ILE A 1 256 ? -15.355 -21.875 23.166 1.00 94.94 256 ILE A N 1
ATOM 2099 C CA . ILE A 1 256 ? -15.878 -21.574 21.819 1.00 94.94 256 ILE A CA 1
ATOM 2100 C C . ILE A 1 256 ? -14.820 -20.889 20.940 1.00 94.94 256 ILE A C 1
ATOM 2102 O O . ILE A 1 256 ? -14.768 -21.129 19.735 1.00 94.94 256 ILE A O 1
ATOM 2106 N N . LEU A 1 257 ? -13.984 -20.023 21.519 1.00 94.00 257 LEU A N 1
ATOM 2107 C CA . LEU A 1 257 ? -12.920 -19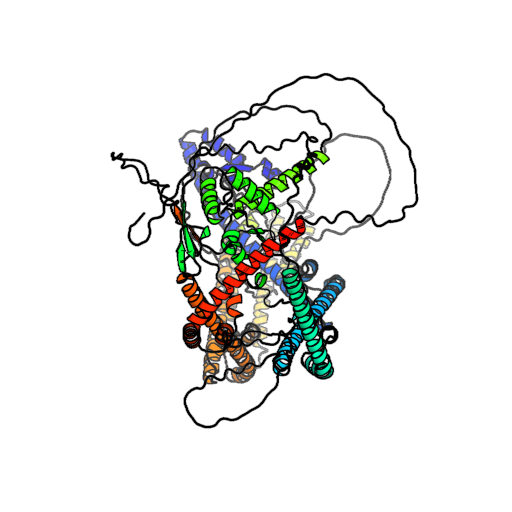.328 20.788 1.00 94.00 257 LEU A CA 1
ATOM 2108 C C . LEU A 1 257 ? -11.783 -20.263 20.369 1.00 94.00 257 LEU A C 1
ATOM 2110 O O . LEU A 1 257 ? -11.263 -20.115 19.255 1.00 94.00 257 LEU A O 1
ATOM 2114 N N . ASP A 1 258 ? -11.415 -21.187 21.259 1.00 93.56 258 ASP A N 1
ATOM 2115 C CA . ASP A 1 258 ? -10.320 -22.140 21.077 1.00 93.56 258 ASP A CA 1
ATOM 2116 C C . ASP A 1 258 ? -10.691 -23.266 20.086 1.00 93.56 258 ASP A C 1
ATOM 2118 O O . ASP A 1 258 ? -9.813 -23.822 19.422 1.00 93.56 258 ASP A O 1
ATOM 2122 N N . GLU A 1 259 ? -11.983 -23.574 19.921 1.00 94.75 259 GLU A N 1
ATOM 2123 C CA . GLU A 1 259 ? -12.478 -24.453 18.855 1.00 94.75 259 GLU A CA 1
ATOM 2124 C C . GLU A 1 259 ? -12.403 -23.739 17.481 1.00 94.75 259 GLU A C 1
ATOM 2126 O O . GLU A 1 259 ? -12.858 -22.605 17.314 1.00 94.75 259 GLU A O 1
ATOM 2131 N N . ASP A 1 260 ? -11.842 -24.395 16.454 1.00 93.88 260 ASP A N 1
ATOM 2132 C CA . ASP A 1 260 ? -11.753 -23.836 15.091 1.00 93.88 260 ASP A CA 1
ATOM 2133 C C . ASP A 1 260 ? -13.090 -23.957 14.337 1.00 93.88 260 ASP A C 1
ATOM 2135 O O . ASP A 1 260 ? -13.222 -24.689 13.357 1.00 93.88 260 ASP A O 1
ATOM 2139 N N . LEU A 1 261 ? -14.107 -23.261 14.847 1.00 91.81 261 LEU A N 1
ATOM 2140 C CA . LEU A 1 261 ? -15.467 -23.257 14.312 1.00 91.81 261 LEU A CA 1
ATOM 2141 C C . LEU A 1 261 ? -15.635 -22.201 13.215 1.00 91.81 261 LEU A C 1
ATOM 2143 O O . LEU A 1 261 ? -15.043 -21.115 13.273 1.00 91.81 261 LEU A O 1
ATOM 2147 N N . LEU A 1 262 ? -16.506 -22.489 12.245 1.00 89.69 262 LEU A N 1
ATOM 2148 C CA . LEU A 1 262 ? -17.005 -21.479 11.314 1.00 89.69 262 LEU A CA 1
ATOM 2149 C C . LEU A 1 262 ? -17.980 -20.526 12.035 1.00 89.69 262 LEU A C 1
ATOM 2151 O O . LEU A 1 262 ? -18.536 -20.881 13.078 1.00 89.69 262 LEU A O 1
ATOM 2155 N N . PRO A 1 263 ? -18.245 -19.319 11.499 1.00 85.69 263 PRO A N 1
ATOM 2156 C CA . PRO A 1 263 ? -19.133 -18.355 12.158 1.00 85.69 263 PRO A CA 1
ATOM 2157 C C . PRO A 1 263 ? -20.558 -18.878 12.416 1.00 85.69 263 PRO A C 1
ATOM 2159 O O . PRO A 1 263 ? -21.144 -18.582 13.456 1.00 85.69 263 PRO A O 1
ATOM 2162 N N . ALA A 1 264 ? -21.104 -19.693 11.504 1.00 88.56 264 ALA A N 1
ATOM 2163 C CA . ALA A 1 264 ? -22.419 -20.317 11.675 1.00 88.56 264 ALA A CA 1
ATOM 2164 C C . ALA A 1 264 ? -22.424 -21.318 12.844 1.00 88.56 264 ALA A C 1
ATOM 2166 O O . ALA A 1 264 ? -23.261 -21.215 13.741 1.00 88.56 264 ALA A O 1
ATOM 2167 N N . ASP A 1 265 ? -21.427 -22.204 12.887 1.00 93.25 265 ASP A N 1
ATOM 2168 C CA . ASP A 1 265 ? -21.263 -23.195 13.956 1.00 93.25 265 ASP A CA 1
ATOM 2169 C C . ASP A 1 265 ? -20.995 -22.519 15.308 1.00 93.25 265 ASP A C 1
ATOM 2171 O O . ASP A 1 265 ? -21.493 -22.956 16.342 1.00 93.25 265 ASP A O 1
ATOM 2175 N N . THR A 1 266 ? -20.269 -21.397 15.305 1.00 91.75 266 THR A N 1
ATOM 2176 C CA . THR A 1 266 ? -20.007 -20.575 16.498 1.00 91.75 266 THR A CA 1
ATOM 2177 C C . THR A 1 266 ? -21.305 -20.033 17.085 1.00 91.75 266 THR A C 1
ATOM 2179 O O . THR A 1 266 ? -21.514 -20.079 18.297 1.00 91.75 266 THR A O 1
ATOM 2182 N N . GLN A 1 267 ? -22.214 -19.553 16.232 1.00 91.44 267 GLN A N 1
ATOM 2183 C CA . GLN A 1 267 ? -23.519 -19.070 16.666 1.00 91.44 267 GLN A CA 1
ATOM 2184 C C . GLN A 1 267 ? -24.391 -20.206 17.220 1.00 91.44 267 GLN A C 1
ATOM 2186 O O . GLN A 1 267 ? -25.065 -20.021 18.234 1.00 91.44 267 GLN A O 1
ATOM 2191 N N . GLU A 1 268 ? -24.395 -21.379 16.582 1.00 94.50 268 GLU A N 1
ATOM 2192 C CA . GLU A 1 268 ? -25.115 -22.555 17.090 1.00 94.50 268 GLU A CA 1
ATOM 2193 C C . GLU A 1 268 ? -24.550 -23.034 18.430 1.00 94.50 268 GLU A C 1
ATOM 2195 O O . GLU A 1 268 ? -25.309 -23.292 19.369 1.00 94.50 268 GLU A O 1
ATOM 2200 N N . ARG A 1 269 ? -23.220 -23.073 18.554 1.00 95.19 269 ARG A N 1
ATOM 2201 C CA . ARG A 1 269 ? -22.528 -23.445 19.788 1.00 95.19 269 ARG A CA 1
ATOM 2202 C C . ARG A 1 269 ? -22.842 -22.474 20.915 1.00 95.19 269 ARG A C 1
ATOM 2204 O O . ARG A 1 269 ? -23.190 -22.916 22.006 1.00 95.19 269 ARG A O 1
ATOM 2211 N N . PHE A 1 270 ? -22.807 -21.172 20.638 1.00 93.94 270 PHE A N 1
ATOM 2212 C CA . PHE A 1 270 ? -23.194 -20.148 21.601 1.00 93.94 270 PHE A CA 1
ATOM 2213 C C . PHE A 1 270 ? -24.650 -20.299 22.044 1.00 93.94 270 PHE A C 1
ATOM 2215 O O . PHE A 1 270 ? -24.934 -20.251 23.236 1.00 93.94 270 PHE A O 1
ATOM 2222 N N . LYS A 1 271 ? -25.584 -20.537 21.111 1.00 93.38 271 LYS A N 1
ATOM 2223 C CA . LYS A 1 271 ? -26.995 -20.793 21.448 1.00 93.38 271 LYS A CA 1
ATOM 2224 C C . LYS A 1 271 ? -27.149 -21.987 22.390 1.00 93.38 271 LYS A C 1
ATOM 2226 O O . LYS A 1 271 ? -27.982 -21.929 23.288 1.00 93.38 271 LYS A O 1
ATOM 2231 N N . ALA A 1 272 ? -26.346 -23.037 22.209 1.00 95.62 272 ALA A N 1
ATOM 2232 C CA . ALA A 1 272 ? -26.377 -24.220 23.064 1.00 95.62 272 ALA A CA 1
ATOM 2233 C C . ALA A 1 272 ? -25.890 -23.946 24.499 1.00 95.62 272 ALA A C 1
ATOM 2235 O O . ALA A 1 272 ? -26.415 -24.548 25.432 1.00 95.62 272 ALA A O 1
ATOM 2236 N N . VAL A 1 273 ? -24.932 -23.030 24.684 1.00 95.88 273 VAL A N 1
ATOM 2237 C CA . VAL A 1 273 ? -24.389 -22.652 26.008 1.00 95.88 273 VAL A CA 1
ATOM 2238 C C . VAL A 1 273 ? -24.970 -21.343 26.555 1.00 95.88 273 VAL A C 1
ATOM 2240 O O . VAL A 1 273 ? -24.526 -20.840 27.583 1.00 95.88 273 VAL A O 1
ATOM 2243 N N . ARG A 1 274 ? -25.968 -20.764 25.880 1.00 94.94 274 ARG A N 1
ATOM 2244 C CA . ARG A 1 274 ? -26.465 -19.409 26.152 1.00 94.94 274 ARG A CA 1
ATOM 2245 C C . ARG A 1 274 ? -26.922 -19.203 27.596 1.00 94.94 274 ARG A C 1
ATOM 2247 O O . ARG A 1 274 ? -26.627 -18.166 28.179 1.00 94.94 274 ARG A O 1
ATOM 2254 N N . GLU A 1 275 ? -27.629 -20.177 28.167 1.00 94.12 275 GLU A N 1
ATOM 2255 C CA . GLU A 1 275 ? -28.086 -20.109 29.562 1.00 94.12 275 GLU A CA 1
ATOM 2256 C C . GLU A 1 275 ? -26.924 -20.185 30.558 1.00 94.12 275 GLU A C 1
ATOM 2258 O O . GLU A 1 275 ? -26.947 -19.510 31.582 1.00 94.12 275 GLU A O 1
ATOM 2263 N N . GLU A 1 276 ? -25.874 -20.944 30.246 1.00 96.00 276 GLU A N 1
ATOM 2264 C CA . GLU A 1 276 ? -24.667 -21.019 31.073 1.00 96.00 276 GLU A CA 1
ATOM 2265 C C . GLU A 1 276 ? -23.923 -19.678 31.065 1.00 96.00 276 GLU A C 1
ATOM 2267 O O . GLU A 1 276 ? -23.614 -19.133 32.122 1.00 96.00 276 GLU A O 1
ATOM 2272 N N . VAL A 1 277 ? -23.760 -19.075 29.881 1.00 95.38 277 VAL A N 1
ATOM 2273 C CA . VAL A 1 277 ? -23.199 -17.722 29.725 1.00 95.38 277 VAL A CA 1
ATOM 2274 C C . VAL A 1 277 ? -24.034 -16.694 30.488 1.00 95.38 277 VAL A C 1
ATOM 2276 O O . VAL A 1 277 ? -23.485 -15.842 31.182 1.00 95.38 277 VAL A O 1
ATOM 2279 N N . ARG A 1 278 ? -25.368 -16.772 30.398 1.00 94.25 278 ARG A N 1
ATOM 2280 C CA . ARG A 1 278 ? -26.280 -15.889 31.138 1.00 94.25 278 ARG A CA 1
ATOM 2281 C C . ARG A 1 278 ? -26.061 -16.003 32.650 1.00 94.25 278 ARG A C 1
ATOM 2283 O O . ARG A 1 278 ? -26.034 -14.978 33.328 1.00 94.25 278 ARG A O 1
ATOM 2290 N N . LEU A 1 279 ? -25.899 -17.218 33.176 1.00 93.88 279 LEU A N 1
ATOM 2291 C CA . LEU A 1 279 ? -25.616 -17.447 34.595 1.00 93.88 279 LEU A CA 1
ATOM 2292 C C . LEU A 1 279 ? -24.241 -16.904 35.007 1.00 93.88 279 LEU A C 1
ATOM 2294 O O . LEU A 1 279 ? -24.149 -16.293 36.070 1.00 93.88 279 LEU A O 1
ATOM 2298 N N . GLU A 1 280 ? -23.207 -17.049 34.174 1.00 95.75 280 GLU A N 1
ATOM 2299 C CA . GLU A 1 280 ? -21.889 -16.457 34.449 1.00 95.75 280 GLU A CA 1
ATOM 2300 C C . GLU A 1 280 ? -21.926 -14.923 34.456 1.00 95.75 280 GLU A C 1
ATOM 2302 O O . GLU A 1 280 ? -21.329 -14.305 35.335 1.00 95.75 280 GLU A O 1
ATOM 2307 N N . VAL A 1 281 ? -22.683 -14.291 33.547 1.00 93.44 281 VAL A N 1
ATOM 2308 C CA . VAL A 1 281 ? -22.879 -12.830 33.573 1.00 93.44 281 VAL A CA 1
ATOM 2309 C C . VAL A 1 281 ? -23.570 -12.397 34.870 1.00 93.44 281 VAL A C 1
ATOM 2311 O O . VAL A 1 281 ? -23.159 -11.413 35.479 1.00 93.44 281 VAL A O 1
ATOM 2314 N N . ILE A 1 282 ? -24.592 -13.129 35.327 1.00 90.06 282 ILE A N 1
ATOM 2315 C CA . ILE A 1 282 ? -25.284 -12.828 36.591 1.00 90.06 282 ILE A CA 1
ATOM 2316 C C . ILE A 1 282 ? -24.341 -12.990 37.792 1.00 90.06 282 ILE A C 1
ATOM 2318 O O . ILE A 1 282 ? -24.326 -12.136 38.676 1.00 90.06 282 ILE A O 1
ATOM 2322 N N . ASP A 1 283 ? -23.542 -14.057 37.835 1.00 92.94 283 ASP A N 1
ATOM 2323 C CA . ASP A 1 283 ? -22.545 -14.265 38.891 1.00 92.94 283 ASP A CA 1
ATOM 2324 C C . ASP A 1 283 ? -21.485 -13.153 38.903 1.00 92.94 283 ASP A C 1
ATOM 2326 O O . ASP A 1 283 ? -21.141 -12.629 39.965 1.00 92.94 283 ASP A O 1
ATOM 2330 N N . TRP A 1 284 ? -21.020 -12.732 37.724 1.00 94.06 284 TRP A N 1
ATOM 2331 C CA . TRP A 1 284 ? -20.110 -11.598 37.576 1.00 94.06 284 TRP A CA 1
ATOM 2332 C C . TRP A 1 284 ? -20.730 -10.296 38.109 1.00 94.06 284 TRP A C 1
ATOM 2334 O O . TRP A 1 284 ? -20.095 -9.613 38.912 1.00 94.06 284 TRP A O 1
ATOM 2344 N N . ILE A 1 285 ? -21.989 -9.994 37.763 1.00 88.31 285 ILE A N 1
ATOM 2345 C CA . ILE A 1 285 ? -22.719 -8.825 38.291 1.00 88.31 285 ILE A CA 1
ATOM 2346 C C . ILE A 1 285 ? -22.788 -8.886 39.824 1.00 88.31 285 ILE A C 1
ATOM 2348 O O . ILE A 1 285 ? -22.423 -7.921 40.494 1.00 88.31 285 ILE A O 1
ATOM 2352 N N . ASN A 1 286 ? -23.176 -10.031 40.394 1.00 87.62 286 ASN A N 1
ATOM 2353 C CA . ASN A 1 286 ? -23.276 -10.207 41.846 1.00 87.62 286 ASN A CA 1
ATOM 2354 C C . ASN A 1 286 ? -21.927 -9.995 42.558 1.00 87.62 286 ASN A C 1
ATOM 2356 O O . ASN A 1 286 ? -21.891 -9.466 43.668 1.00 87.62 286 ASN A O 1
ATOM 2360 N N . LYS A 1 287 ? -20.808 -10.397 41.941 1.00 90.31 287 LYS A N 1
ATOM 2361 C CA . LYS A 1 287 ? -19.457 -10.159 42.480 1.00 90.31 287 LYS A CA 1
ATOM 2362 C C . LYS A 1 287 ? -19.103 -8.674 42.496 1.00 90.31 287 LYS A C 1
ATOM 2364 O O . LYS A 1 287 ? -18.566 -8.202 43.497 1.00 90.31 287 LYS A O 1
ATOM 2369 N N . ILE A 1 288 ? -19.431 -7.940 41.431 1.00 82.75 288 ILE A N 1
ATOM 2370 C CA . ILE A 1 288 ? -19.252 -6.481 41.381 1.00 82.75 288 ILE A CA 1
ATOM 2371 C C . ILE A 1 288 ? -20.099 -5.809 42.467 1.00 82.75 288 ILE A C 1
ATOM 2373 O O . ILE A 1 288 ? -19.585 -4.981 43.217 1.00 82.75 288 ILE A O 1
ATOM 2377 N N . GLU A 1 289 ? -21.363 -6.208 42.621 1.00 83.69 289 GLU A N 1
ATOM 2378 C CA . GLU A 1 289 ? -22.245 -5.682 43.670 1.00 83.69 289 GLU A CA 1
ATOM 2379 C C . GLU A 1 289 ? -21.710 -5.951 45.079 1.00 83.69 289 GLU A C 1
ATOM 2381 O O . GLU A 1 289 ? -21.708 -5.054 45.922 1.00 83.69 289 GLU A O 1
ATOM 2386 N N . GLN A 1 290 ? -21.215 -7.164 45.340 1.00 84.12 290 GLN A N 1
ATOM 2387 C CA . GLN A 1 290 ? -20.589 -7.504 46.618 1.00 84.12 290 GLN A CA 1
ATOM 2388 C C . GLN A 1 290 ? -19.329 -6.672 46.875 1.00 84.12 290 GLN A C 1
ATOM 2390 O O . GLN A 1 290 ? -19.141 -6.204 47.996 1.00 84.12 290 GLN A O 1
ATOM 2395 N N . GLY A 1 291 ? -18.491 -6.455 45.857 1.00 81.06 291 GLY A N 1
ATOM 2396 C CA . GLY A 1 291 ? -17.304 -5.603 45.963 1.00 81.06 291 GLY A CA 1
ATOM 2397 C C . GLY A 1 291 ? -17.658 -4.146 46.271 1.00 81.06 291 GLY A C 1
ATOM 2398 O O . GLY A 1 291 ? -17.072 -3.546 47.170 1.00 81.06 291 GLY A O 1
ATOM 2399 N N . LEU A 1 292 ? -18.672 -3.599 45.595 1.00 75.69 292 LEU A N 1
ATOM 2400 C CA . LEU A 1 292 ? -19.173 -2.246 45.856 1.00 75.69 292 LEU A CA 1
ATOM 2401 C C . LEU A 1 292 ? -19.775 -2.115 47.261 1.00 75.69 292 LEU A C 1
ATOM 2403 O O . LEU A 1 292 ? -19.523 -1.123 47.941 1.00 75.69 292 LEU A O 1
ATOM 2407 N N . ALA A 1 293 ? -20.524 -3.118 47.727 1.00 77.81 293 ALA A N 1
ATOM 2408 C CA . ALA A 1 293 ? -21.058 -3.140 49.087 1.00 77.81 293 ALA A CA 1
ATOM 2409 C C . ALA A 1 293 ? -19.940 -3.194 50.144 1.00 77.81 293 ALA A C 1
ATOM 2411 O O . ALA A 1 293 ? -20.003 -2.471 51.134 1.00 77.81 293 ALA A O 1
ATOM 2412 N N . GLN A 1 294 ? -18.893 -3.996 49.915 1.00 83.81 294 GLN A N 1
ATOM 2413 C CA . GLN A 1 294 ? -17.730 -4.071 50.806 1.00 83.81 294 GLN A CA 1
ATOM 2414 C C . GLN A 1 294 ? -16.957 -2.749 50.866 1.00 83.81 294 GLN A C 1
ATOM 2416 O O . GLN A 1 294 ? -16.573 -2.332 51.956 1.00 83.81 294 GLN A O 1
ATOM 2421 N N . LEU A 1 295 ? -16.758 -2.076 49.726 1.00 74.56 295 LEU A N 1
ATOM 2422 C CA . LEU A 1 295 ? -16.125 -0.752 49.674 1.00 74.56 295 LEU A CA 1
ATOM 2423 C C . LEU A 1 295 ? -16.952 0.290 50.430 1.00 74.56 295 LEU A C 1
ATOM 2425 O O . LEU A 1 295 ? -16.409 1.043 51.235 1.00 74.56 295 LEU A O 1
ATOM 2429 N N . TRP A 1 296 ? -18.270 0.282 50.231 1.00 76.88 296 TRP A N 1
ATOM 2430 C CA . TRP A 1 296 ? -19.185 1.174 50.938 1.00 76.88 296 TRP A CA 1
ATOM 2431 C C . TRP A 1 296 ? -19.175 0.942 52.455 1.00 76.88 296 TRP A C 1
ATOM 2433 O O . TRP A 1 296 ? -19.138 1.891 53.240 1.00 76.88 296 TRP A O 1
ATOM 2443 N N . ASP A 1 297 ? -19.191 -0.319 52.892 1.00 76.69 297 ASP A N 1
ATOM 2444 C CA . ASP A 1 297 ? -19.112 -0.661 54.311 1.00 76.69 297 ASP A CA 1
ATOM 2445 C C . ASP A 1 297 ? -17.740 -0.306 54.909 1.00 76.69 297 ASP A C 1
ATOM 2447 O O . ASP A 1 297 ? -17.679 0.139 56.056 1.00 76.69 297 ASP A O 1
ATOM 2451 N N . ALA A 1 298 ? -16.647 -0.447 54.152 1.00 78.12 298 ALA A N 1
ATOM 2452 C CA . ALA A 1 298 ? -15.312 -0.025 54.575 1.00 78.12 298 ALA A CA 1
ATOM 2453 C C . ALA A 1 298 ? -15.243 1.497 54.792 1.00 78.12 298 ALA A C 1
ATOM 2455 O O . ALA A 1 298 ? -14.855 1.936 55.874 1.00 78.12 298 ALA A O 1
ATOM 2456 N N . GLU A 1 299 ? -15.726 2.289 53.832 1.00 80.19 299 GLU A N 1
ATOM 2457 C CA . GLU A 1 299 ? -15.770 3.754 53.922 1.00 80.19 299 GLU A CA 1
ATOM 2458 C C . GLU A 1 299 ? -16.662 4.221 55.086 1.00 80.19 299 GLU A C 1
ATOM 2460 O O . GLU A 1 299 ? -16.298 5.095 55.877 1.00 80.19 299 GLU A O 1
ATOM 2465 N N . ARG A 1 300 ? -17.815 3.569 55.281 1.00 75.50 300 ARG A N 1
ATOM 2466 C CA . ARG A 1 300 ? -18.704 3.855 56.413 1.00 75.50 300 ARG A CA 1
ATOM 2467 C C . ARG A 1 300 ? -18.049 3.551 57.761 1.00 75.50 300 ARG A C 1
ATOM 2469 O O . ARG A 1 300 ? -18.291 4.277 58.727 1.00 75.50 300 ARG A O 1
ATOM 2476 N N . ASN A 1 301 ? -17.258 2.484 57.844 1.00 77.81 301 ASN A N 1
ATOM 2477 C CA . ASN A 1 301 ? -16.554 2.108 59.066 1.00 77.81 301 ASN A CA 1
ATOM 2478 C C . ASN A 1 301 ? -15.358 3.029 59.354 1.00 77.81 301 ASN A C 1
ATOM 2480 O O . ASN A 1 301 ? -15.108 3.313 60.525 1.00 77.81 301 ASN A O 1
ATOM 2484 N N . GLU A 1 302 ? -14.684 3.564 58.332 1.00 77.06 302 GLU A N 1
ATOM 2485 C CA . GLU A 1 302 ? -13.667 4.612 58.502 1.00 77.06 302 GLU A CA 1
ATOM 2486 C C . GLU A 1 302 ? -14.286 5.919 59.020 1.00 77.06 302 GLU A C 1
ATOM 2488 O O . GLU A 1 302 ? -13.811 6.479 60.008 1.00 77.06 302 GLU A O 1
ATOM 2493 N N . ILE A 1 303 ? -15.422 6.346 58.458 1.00 69.75 303 ILE A N 1
ATOM 2494 C CA . ILE A 1 303 ? -16.135 7.560 58.898 1.00 69.75 303 ILE A CA 1
ATOM 2495 C C . ILE A 1 303 ? -16.724 7.394 60.313 1.00 69.75 303 ILE A C 1
ATOM 2497 O O . ILE A 1 303 ? -16.797 8.351 61.084 1.00 69.75 303 ILE A O 1
ATOM 2501 N N . ALA A 1 304 ? -17.143 6.183 60.692 1.00 65.19 304 ALA A N 1
ATOM 2502 C CA . ALA A 1 304 ? -17.657 5.898 62.034 1.00 65.19 304 ALA A CA 1
ATOM 2503 C C . ALA A 1 304 ? -16.550 5.706 63.092 1.00 65.19 304 ALA A C 1
ATOM 2505 O O . ALA A 1 304 ? -16.837 5.799 64.292 1.00 65.19 304 ALA A O 1
ATOM 2506 N N . GLY A 1 305 ? -15.312 5.436 62.662 1.00 52.97 305 GLY A N 1
ATOM 2507 C CA . GLY A 1 305 ? -14.144 5.243 63.521 1.00 52.97 305 GLY A CA 1
ATOM 2508 C C . GLY A 1 305 ? -13.535 6.542 64.053 1.00 52.97 305 GLY A C 1
ATOM 2509 O O . GLY A 1 305 ? -12.920 6.523 65.119 1.00 52.97 305 GLY A O 1
ATOM 2510 N N . ASP A 1 306 ? -13.769 7.675 63.386 1.00 45.19 306 ASP A N 1
ATOM 2511 C CA . ASP A 1 306 ? -13.206 8.973 63.770 1.00 45.19 306 ASP A CA 1
ATOM 2512 C C . ASP A 1 306 ? -14.095 9.709 64.792 1.00 45.19 306 ASP A C 1
ATOM 2514 O O . ASP A 1 306 ? -14.658 10.783 64.569 1.00 45.19 306 ASP A O 1
ATOM 2518 N N . LYS A 1 307 ? -14.277 9.090 65.965 1.00 47.44 307 LYS A N 1
ATOM 2519 C CA . LYS A 1 307 ? -14.740 9.823 67.146 1.00 47.44 307 LYS A CA 1
ATOM 2520 C C . LYS A 1 307 ? -13.553 10.558 67.746 1.00 47.44 307 LYS A C 1
ATOM 2522 O O . LYS A 1 307 ? -12.764 9.958 68.470 1.00 47.44 307 LYS A O 1
ATOM 2527 N N . CYS A 1 308 ? -13.520 11.868 67.506 1.00 43.03 308 CYS A N 1
ATOM 2528 C CA . CYS A 1 308 ? -12.773 12.875 68.255 1.00 43.03 308 CYS A CA 1
ATOM 2529 C C . CYS A 1 308 ? -12.633 12.519 69.745 1.00 43.03 308 CYS A C 1
ATOM 2531 O O . CYS A 1 308 ? -13.499 12.828 70.567 1.00 43.03 308 CYS A O 1
ATOM 2533 N N . GLY A 1 309 ? -11.498 11.919 70.095 1.00 39.50 309 GLY A N 1
ATOM 2534 C CA . GLY A 1 309 ? -10.945 11.952 71.437 1.00 39.50 309 GLY A CA 1
ATOM 2535 C C . GLY A 1 309 ? -10.256 13.294 71.640 1.00 39.50 309 GLY A C 1
ATOM 2536 O O . GLY A 1 309 ? -9.045 13.406 71.479 1.00 39.50 309 GLY A O 1
ATOM 2537 N N . VAL A 1 310 ? -11.033 14.320 71.988 1.00 48.88 310 VAL A N 1
ATOM 2538 C CA . VAL A 1 310 ? -10.497 15.480 72.705 1.00 48.88 310 VAL A CA 1
ATOM 2539 C C . VAL A 1 310 ? -10.126 14.967 74.090 1.00 48.88 310 VAL A C 1
ATOM 2541 O O . VAL A 1 310 ? -11.011 14.779 74.913 1.00 48.88 310 VAL A O 1
ATOM 2544 N N . ASP A 1 311 ? -8.861 14.604 74.291 1.00 45.53 311 ASP A N 1
ATOM 2545 C CA . ASP A 1 311 ? -8.103 14.876 75.515 1.00 45.53 311 ASP A CA 1
ATOM 2546 C C . ASP A 1 311 ? -6.737 14.173 75.490 1.00 45.53 311 ASP A C 1
ATOM 2548 O O . ASP A 1 311 ? -6.633 12.967 75.276 1.00 45.53 311 ASP A O 1
ATOM 2552 N N . LYS A 1 312 ? -5.714 14.961 75.845 1.00 42.25 312 LYS A N 1
ATOM 2553 C CA . LYS A 1 312 ? -4.291 14.634 76.064 1.00 42.25 312 LYS A CA 1
ATOM 2554 C C . LYS A 1 312 ? -3.378 14.680 74.840 1.00 42.25 312 LYS A C 1
ATOM 2556 O O . LYS A 1 312 ? -3.038 13.677 74.229 1.00 42.25 312 LYS A O 1
ATOM 2561 N N . MET A 1 313 ? -2.855 15.885 74.639 1.00 38.09 313 MET A N 1
ATOM 2562 C CA . MET A 1 313 ? -1.506 16.149 74.136 1.00 38.09 313 MET A CA 1
ATOM 2563 C C . MET A 1 313 ? -0.467 15.414 75.010 1.00 38.09 313 MET A C 1
ATOM 2565 O O . MET A 1 313 ? -0.426 15.670 76.218 1.00 38.09 313 MET A O 1
ATOM 2569 N N . PRO A 1 314 ? 0.404 14.562 74.447 1.00 37.75 314 PRO A N 1
ATOM 2570 C CA . PRO A 1 314 ? 1.701 14.267 75.026 1.00 37.75 314 PRO A CA 1
ATOM 2571 C C . PRO A 1 314 ? 2.758 15.090 74.285 1.00 37.75 314 PRO A C 1
ATOM 2573 O O . PRO A 1 314 ? 2.949 14.964 73.077 1.00 37.75 314 PRO A O 1
ATOM 2576 N N . ALA A 1 315 ? 3.443 15.948 75.032 1.00 46.28 315 ALA A N 1
ATOM 2577 C CA . ALA A 1 315 ? 4.744 16.451 74.639 1.00 46.28 315 ALA A CA 1
ATOM 2578 C C . ALA A 1 315 ? 5.733 15.281 74.720 1.00 46.28 315 ALA A C 1
ATOM 2580 O O . ALA A 1 315 ? 5.983 14.802 75.819 1.00 46.28 315 ALA A O 1
ATOM 2581 N N . ASP A 1 316 ? 6.171 14.772 73.570 1.00 44.22 316 ASP A N 1
ATOM 2582 C CA . ASP A 1 316 ? 7.508 14.208 73.322 1.00 44.22 316 ASP A CA 1
ATOM 2583 C C . ASP A 1 316 ? 7.503 13.469 71.979 1.00 44.22 316 ASP A C 1
ATOM 2585 O O . ASP A 1 316 ? 7.051 12.332 71.865 1.00 44.22 316 ASP A O 1
ATOM 2589 N N . CYS A 1 317 ? 8.037 14.125 70.951 1.00 30.11 317 CYS A N 1
ATOM 2590 C CA . CYS A 1 317 ? 8.564 13.481 69.751 1.00 30.11 317 CYS A CA 1
ATOM 2591 C C . CYS A 1 317 ? 9.859 14.212 69.399 1.00 30.11 317 CYS A C 1
ATOM 2593 O O . CYS A 1 317 ? 9.856 15.232 68.715 1.00 30.11 317 CYS A O 1
ATOM 2595 N N . GLN A 1 318 ? 10.960 13.705 69.956 1.00 33.25 318 GLN A N 1
ATOM 2596 C CA . GLN A 1 318 ? 12.302 13.983 69.470 1.00 33.25 318 GLN A CA 1
ATOM 2597 C C . GLN A 1 318 ? 12.434 13.436 68.047 1.00 33.25 318 GLN A C 1
ATOM 2599 O O . GLN A 1 318 ? 12.035 12.307 67.758 1.00 33.25 318 GLN A O 1
ATOM 2604 N N . GLU A 1 319 ? 12.998 14.268 67.183 1.00 31.75 319 GLU A N 1
ATOM 2605 C CA . GLU A 1 319 ? 13.388 13.957 65.816 1.00 31.75 319 GLU A CA 1
ATOM 2606 C C . GLU A 1 319 ? 14.286 12.711 65.780 1.00 31.75 319 GLU A C 1
ATOM 2608 O O . GLU A 1 319 ? 15.356 12.665 66.389 1.00 31.75 319 GLU A O 1
ATOM 2613 N N . ALA A 1 320 ? 13.846 11.687 65.050 1.00 31.58 320 ALA A N 1
ATOM 2614 C CA . ALA A 1 320 ? 14.694 10.573 64.661 1.00 31.58 320 ALA A CA 1
ATOM 2615 C C . ALA A 1 320 ? 15.608 11.030 63.506 1.00 31.58 320 ALA A C 1
ATOM 2617 O O . ALA A 1 320 ? 15.104 11.562 62.513 1.00 31.58 320 ALA A O 1
ATOM 2618 N N . PRO A 1 321 ? 16.936 10.840 63.595 1.00 33.25 321 PRO A N 1
ATOM 2619 C CA . PRO A 1 321 ? 17.847 11.269 62.548 1.00 33.25 321 PRO A CA 1
ATOM 2620 C C . PRO A 1 321 ? 17.795 10.316 61.348 1.00 33.25 321 PRO A C 1
ATOM 2622 O O . PRO A 1 321 ? 17.880 9.094 61.474 1.00 33.25 321 PRO A O 1
ATOM 2625 N N . ILE A 1 322 ? 17.684 10.923 60.171 1.00 35.03 322 ILE A N 1
ATOM 2626 C CA . ILE A 1 322 ? 17.778 10.308 58.846 1.00 35.03 322 ILE A CA 1
ATOM 2627 C C . ILE A 1 322 ? 19.172 9.663 58.673 1.00 35.03 322 ILE A C 1
ATOM 2629 O O . ILE A 1 322 ? 20.176 10.332 58.940 1.00 35.03 322 ILE A O 1
ATOM 2633 N N . PRO A 1 323 ? 19.287 8.408 58.195 1.00 31.20 323 PRO A N 1
ATOM 2634 C CA . PRO A 1 323 ? 20.578 7.799 57.890 1.00 31.20 323 PRO A CA 1
ATOM 2635 C C . PRO A 1 323 ? 21.249 8.513 56.710 1.00 31.20 323 PRO A C 1
ATOM 2637 O O . PRO A 1 323 ? 20.769 8.480 55.578 1.00 31.20 323 PRO A O 1
ATOM 2640 N N . SER A 1 324 ? 22.376 9.167 56.983 1.00 35.94 324 SER A N 1
ATOM 2641 C CA . SER A 1 324 ? 23.292 9.694 55.971 1.00 35.94 324 SER A CA 1
ATOM 2642 C C . SER A 1 324 ? 24.315 8.616 55.630 1.00 35.94 324 SER A C 1
ATOM 2644 O O . SER A 1 324 ? 25.380 8.557 56.237 1.00 35.94 324 SER A O 1
ATOM 2646 N N . GLU A 1 325 ? 23.995 7.743 54.679 1.00 30.31 325 GLU A N 1
ATOM 2647 C CA . GLU A 1 325 ? 24.910 6.691 54.232 1.00 30.31 325 GLU A CA 1
ATOM 2648 C C . GLU A 1 325 ? 24.831 6.548 52.707 1.00 30.31 325 GLU A C 1
ATOM 2650 O O . GLU A 1 325 ? 24.030 5.785 52.188 1.00 30.31 325 GLU A O 1
ATOM 2655 N N . LEU A 1 326 ? 25.613 7.366 51.989 1.00 31.47 326 LEU A N 1
ATOM 2656 C CA . LEU A 1 326 ? 26.148 7.106 50.638 1.00 31.47 326 LEU A CA 1
ATOM 2657 C C . LEU A 1 326 ? 26.976 8.318 50.185 1.00 31.47 326 LEU A C 1
ATOM 2659 O O . LEU A 1 326 ? 26.575 9.124 49.346 1.00 31.47 326 LEU A O 1
ATOM 2663 N N . ALA A 1 327 ? 28.173 8.448 50.752 1.00 27.77 327 ALA A N 1
ATOM 2664 C CA . ALA A 1 327 ? 29.218 9.291 50.193 1.00 27.77 327 ALA A CA 1
ATOM 2665 C C . ALA A 1 327 ? 30.542 8.519 50.177 1.00 27.77 327 ALA A C 1
ATOM 2667 O O . ALA A 1 327 ? 30.963 7.961 51.183 1.00 27.77 327 ALA A O 1
ATOM 2668 N N . ALA A 1 328 ? 31.194 8.567 49.014 1.00 30.09 328 ALA A N 1
ATOM 2669 C CA . ALA A 1 328 ? 32.566 8.155 48.725 1.00 30.09 328 ALA A CA 1
ATOM 2670 C C . ALA A 1 328 ? 32.841 6.659 48.471 1.00 30.09 328 ALA A C 1
ATOM 2672 O O . ALA A 1 328 ? 33.492 5.978 49.250 1.00 30.09 328 ALA A O 1
ATOM 2673 N N . THR A 1 329 ? 32.533 6.212 47.250 1.00 30.25 329 THR A N 1
ATOM 2674 C CA . THR A 1 329 ? 33.523 5.529 46.391 1.00 30.25 329 THR A CA 1
ATOM 2675 C C . THR A 1 329 ? 33.194 5.782 44.915 1.00 30.25 329 THR A C 1
ATOM 2677 O O . THR A 1 329 ? 32.321 5.156 44.335 1.00 30.25 329 THR A O 1
ATOM 2680 N N . SER A 1 330 ? 33.875 6.746 44.295 1.00 29.48 330 SER A N 1
ATOM 2681 C CA . SER A 1 330 ? 34.514 6.587 42.976 1.00 29.48 330 SER A CA 1
ATOM 2682 C C . SER A 1 330 ? 35.031 7.938 42.480 1.00 29.48 330 SER A C 1
ATOM 2684 O O . SER A 1 330 ? 34.324 8.941 42.401 1.00 29.48 330 SER A O 1
ATOM 2686 N N . LYS A 1 331 ? 36.328 7.971 42.173 1.00 36.41 331 LYS A N 1
ATOM 2687 C CA . LYS A 1 331 ? 36.943 9.034 41.382 1.00 36.41 331 LYS A CA 1
ATOM 2688 C C . LYS A 1 331 ? 36.497 8.825 39.939 1.00 36.41 331 LYS A C 1
ATOM 2690 O O . LYS A 1 331 ? 36.959 7.895 39.293 1.00 36.41 331 LYS A O 1
ATOM 2695 N N . GLY A 1 332 ? 35.613 9.695 39.470 1.00 32.38 332 GLY A N 1
ATOM 2696 C CA . GLY A 1 332 ? 35.111 9.694 38.100 1.00 32.38 332 GLY A CA 1
ATOM 2697 C C . GLY A 1 332 ? 34.140 10.847 37.875 1.00 32.38 332 GLY A C 1
ATOM 2698 O O . GLY A 1 332 ? 32.988 10.629 37.522 1.00 32.38 332 GLY A O 1
ATOM 2699 N N . THR A 1 333 ? 34.561 12.085 38.149 1.00 31.28 333 THR A N 1
ATOM 2700 C CA . THR A 1 333 ? 33.732 13.272 37.895 1.00 31.28 333 THR A CA 1
ATOM 2701 C C . THR A 1 333 ? 33.547 13.446 36.387 1.00 31.28 333 THR A C 1
ATOM 2703 O O . THR A 1 333 ? 34.432 13.927 35.682 1.00 31.28 333 THR A O 1
ATOM 2706 N N . ILE A 1 334 ? 32.384 13.020 35.897 1.00 31.97 334 ILE A N 1
ATOM 2707 C CA . ILE A 1 334 ? 31.937 13.147 34.509 1.00 31.97 334 ILE A CA 1
ATOM 2708 C C . ILE A 1 334 ? 31.788 14.635 34.154 1.00 31.97 334 ILE A C 1
ATOM 2710 O O . ILE A 1 334 ? 31.116 15.398 34.850 1.00 31.97 334 ILE A O 1
ATOM 2714 N N . GLY A 1 335 ? 32.406 15.043 33.042 1.00 38.75 335 GLY A N 1
ATOM 2715 C CA . GLY A 1 335 ? 32.391 16.407 32.516 1.00 38.75 335 GLY A CA 1
ATOM 2716 C C . GLY A 1 335 ? 30.990 16.902 32.147 1.00 38.75 335 GLY A C 1
ATOM 2717 O O . GLY A 1 335 ? 30.499 16.670 31.045 1.00 38.75 335 GLY A O 1
ATOM 2718 N N . LEU A 1 336 ? 30.375 17.638 33.071 1.00 40.25 336 LEU A N 1
ATOM 2719 C CA . LEU A 1 336 ? 29.170 18.452 32.866 1.00 40.25 336 LEU A CA 1
ATOM 2720 C C . LEU A 1 336 ? 29.468 19.967 32.885 1.00 40.25 336 LEU A C 1
ATOM 2722 O O . LEU A 1 336 ? 28.555 20.774 32.747 1.00 40.25 336 LEU A O 1
ATOM 2726 N N . HIS A 1 337 ? 30.740 20.357 33.016 1.00 41.88 337 HIS A N 1
ATOM 2727 C CA . HIS A 1 337 ? 31.183 21.746 33.204 1.00 41.88 337 HIS A CA 1
ATOM 2728 C C . HIS A 1 337 ? 31.267 22.601 31.922 1.00 41.88 337 HIS A C 1
ATOM 2730 O O . HIS A 1 337 ? 31.620 23.771 32.011 1.00 41.88 337 HIS A O 1
ATOM 2736 N N . ASN A 1 338 ? 30.923 22.068 30.744 1.00 43.84 338 ASN A N 1
ATOM 2737 C CA . ASN A 1 338 ? 31.057 22.801 29.472 1.00 43.84 338 ASN A CA 1
ATOM 2738 C C . ASN A 1 338 ? 29.791 23.555 29.025 1.00 43.84 338 ASN A C 1
ATOM 2740 O O . ASN A 1 338 ? 29.789 24.150 27.951 1.00 43.84 338 ASN A O 1
ATOM 2744 N N . LEU A 1 339 ? 28.719 23.554 29.822 1.00 42.34 339 LEU A N 1
ATOM 2745 C CA . LEU A 1 339 ? 27.608 24.483 29.618 1.00 42.34 339 LEU A CA 1
ATOM 2746 C C . LEU A 1 339 ? 27.924 25.747 30.418 1.00 42.34 339 LEU A C 1
ATOM 2748 O O . LEU A 1 339 ? 27.796 25.755 31.641 1.00 42.34 339 LEU A O 1
ATOM 2752 N N . HIS A 1 340 ? 28.397 26.787 29.731 1.00 47.03 340 HIS A N 1
ATOM 2753 C CA . HIS A 1 340 ? 28.578 28.109 30.328 1.00 47.03 340 HIS A CA 1
ATOM 2754 C C . HIS A 1 340 ? 27.256 28.534 31.000 1.00 47.03 340 HIS A C 1
ATOM 2756 O O . HIS A 1 340 ? 26.197 28.330 30.395 1.00 47.03 340 HIS A O 1
ATOM 2762 N N . PRO A 1 341 ? 27.273 29.101 32.221 1.00 48.75 341 PRO A N 1
ATOM 2763 C CA . PRO A 1 341 ? 26.083 29.698 32.810 1.00 48.75 341 PRO A CA 1
ATOM 2764 C C . PRO A 1 341 ? 25.493 30.698 31.815 1.00 48.75 341 PRO A C 1
ATOM 2766 O O . PRO A 1 341 ? 26.186 31.609 31.358 1.00 48.75 341 PRO A O 1
ATOM 2769 N N . PHE A 1 342 ? 24.238 30.488 31.423 1.00 53.44 342 PHE A N 1
ATOM 2770 C CA . PHE A 1 342 ? 23.487 31.471 30.652 1.00 53.44 342 PHE A CA 1
ATOM 2771 C C . PHE A 1 342 ? 23.213 32.661 31.583 1.00 53.44 342 PHE A C 1
ATOM 2773 O O . PHE A 1 342 ? 22.196 32.700 32.267 1.00 53.44 342 PHE A O 1
ATOM 2780 N N . ASP A 1 343 ? 24.144 33.615 31.634 1.00 55.09 343 ASP A N 1
ATOM 2781 C CA . ASP A 1 343 ? 23.973 34.886 32.359 1.00 55.09 343 ASP A CA 1
ATOM 2782 C C . ASP A 1 343 ? 23.133 35.902 31.553 1.00 55.09 343 ASP A C 1
ATOM 2784 O O . ASP A 1 343 ? 22.840 37.002 32.020 1.00 55.09 343 ASP A O 1
ATOM 2788 N N . GLY A 1 344 ? 22.709 35.538 30.336 1.00 61.03 344 GLY A N 1
ATOM 2789 C CA . GLY A 1 344 ? 21.763 36.314 29.537 1.00 61.03 344 GLY A CA 1
ATOM 2790 C C . GLY A 1 344 ? 20.339 36.188 30.077 1.00 61.03 344 GLY A C 1
ATOM 2791 O O . GLY A 1 344 ? 19.866 35.081 30.336 1.00 61.03 344 GLY A O 1
ATOM 2792 N N . LEU A 1 345 ? 19.640 37.321 30.216 1.00 67.25 345 LEU A N 1
ATOM 2793 C CA . LEU A 1 345 ? 18.214 37.367 30.545 1.00 67.25 345 LEU A CA 1
ATOM 2794 C C . LEU A 1 345 ? 17.441 36.474 29.565 1.00 67.25 345 LEU A C 1
ATOM 2796 O O . LEU A 1 345 ? 17.290 36.809 28.389 1.00 67.25 345 LEU A O 1
ATOM 2800 N N . MET A 1 346 ? 16.976 35.320 30.048 1.00 69.62 346 MET A N 1
ATOM 2801 C CA . MET A 1 346 ? 16.117 34.430 29.273 1.00 69.62 346 MET A CA 1
ATOM 2802 C C . MET A 1 346 ? 14.892 35.210 28.777 1.00 69.62 346 MET A C 1
ATOM 2804 O O . MET A 1 346 ? 14.323 35.992 29.547 1.00 69.62 346 MET A O 1
ATOM 2808 N N . PRO A 1 347 ? 14.456 34.994 27.524 1.00 76.62 347 PRO A N 1
ATOM 2809 C CA . PRO A 1 347 ? 13.284 35.669 26.992 1.00 76.62 347 PRO A CA 1
ATOM 2810 C C . PRO A 1 347 ? 12.060 35.438 27.891 1.00 76.62 347 PRO A C 1
ATOM 2812 O O . PRO A 1 347 ? 11.821 34.334 28.400 1.00 76.62 347 PRO A O 1
ATOM 2815 N N . GLN A 1 348 ? 11.303 36.513 28.111 1.00 79.94 348 GLN A N 1
ATOM 2816 C CA . GLN A 1 348 ? 9.986 36.447 28.731 1.00 79.94 348 GLN A CA 1
ATOM 2817 C C . GLN A 1 348 ? 8.959 36.095 27.654 1.00 79.94 348 GLN A C 1
ATOM 2819 O O . GLN A 1 348 ? 9.002 36.613 26.534 1.00 79.94 348 GLN A O 1
ATOM 2824 N N . PHE A 1 349 ? 8.046 35.194 27.995 1.00 83.88 349 PHE A N 1
ATOM 2825 C CA . PHE A 1 349 ? 6.978 34.749 27.112 1.00 83.88 349 PHE A CA 1
ATOM 2826 C C . PHE A 1 349 ? 5.640 35.124 27.734 1.00 83.88 349 PHE A C 1
ATOM 2828 O O . PHE A 1 349 ? 5.459 35.008 28.944 1.00 83.88 349 PHE A O 1
ATOM 2835 N N . HIS A 1 350 ? 4.712 35.574 26.898 1.00 85.56 350 HIS A N 1
ATOM 2836 C CA . HIS A 1 350 ? 3.310 35.677 27.253 1.00 85.56 350 HIS A CA 1
ATOM 2837 C C . HIS A 1 350 ? 2.610 34.420 26.753 1.00 85.56 350 HIS A C 1
ATOM 2839 O O . HIS A 1 350 ? 2.645 34.128 25.556 1.00 85.56 350 HIS A O 1
ATOM 2845 N N . ILE A 1 351 ? 2.016 33.663 27.670 1.00 89.06 351 ILE A N 1
ATOM 2846 C CA . ILE A 1 351 ? 1.359 32.403 27.343 1.00 89.06 351 ILE A CA 1
ATOM 2847 C C . ILE A 1 351 ? -0.103 32.525 27.699 1.00 89.06 351 ILE A C 1
ATOM 2849 O O . ILE A 1 351 ? -0.448 32.849 28.833 1.00 89.06 351 ILE A O 1
ATOM 2853 N N . THR A 1 352 ? -0.947 32.273 26.712 1.00 89.69 352 THR A N 1
ATOM 2854 C CA . THR A 1 352 ? -2.393 32.250 26.868 1.00 89.69 352 THR A CA 1
ATOM 2855 C C . THR A 1 352 ? -2.870 30.818 26.684 1.00 89.69 352 THR A C 1
ATOM 2857 O O . THR A 1 352 ? -2.575 30.193 25.663 1.00 89.69 352 THR A O 1
ATOM 2860 N N . TYR A 1 353 ? -3.595 30.311 27.674 1.00 90.12 353 TYR A N 1
ATOM 2861 C CA . TYR A 1 353 ? -4.235 29.004 27.686 1.00 90.12 353 TYR A CA 1
ATOM 2862 C C . TYR A 1 353 ? -5.729 29.151 27.467 1.00 90.12 353 TYR A C 1
ATOM 2864 O O . TYR A 1 353 ? -6.332 30.124 27.919 1.00 90.12 353 TYR A O 1
ATOM 2872 N N . LEU A 1 354 ? -6.334 28.136 26.8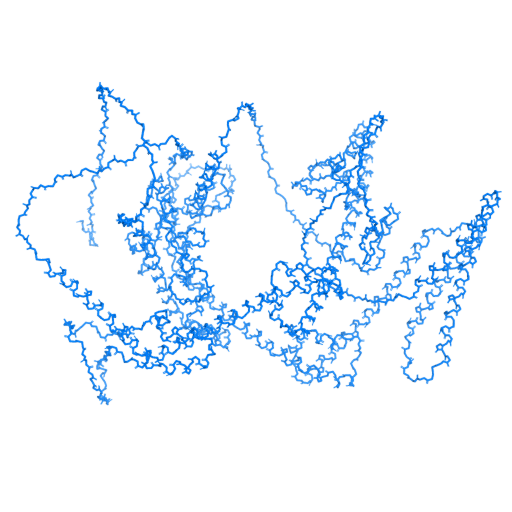68 1.00 87.12 354 LEU A N 1
ATOM 2873 C CA . LEU A 1 354 ? -7.780 28.007 26.843 1.00 87.12 354 LEU A CA 1
ATOM 2874 C C . LEU A 1 354 ? -8.278 27.163 28.028 1.00 87.12 354 LEU A C 1
ATOM 2876 O O . LEU A 1 354 ? -7.940 25.981 28.157 1.00 87.12 354 LEU A O 1
ATOM 2880 N N . SER A 1 355 ? -9.108 27.770 28.870 1.00 85.81 355 SER A N 1
ATOM 2881 C CA . SER A 1 355 ? -9.839 27.118 29.958 1.00 85.81 355 SER A CA 1
ATOM 2882 C C . SER A 1 355 ? -10.959 26.202 29.426 1.00 85.81 355 SER A C 1
ATOM 2884 O O . SER A 1 355 ? -11.320 26.234 28.248 1.00 85.81 355 SER A O 1
ATOM 2886 N N . LEU A 1 356 ? -11.506 25.339 30.292 1.00 75.62 356 LEU A N 1
ATOM 2887 C CA . LEU A 1 356 ? -12.610 24.423 29.962 1.00 75.62 356 LEU A CA 1
ATOM 2888 C C . LEU A 1 356 ? -13.897 25.146 29.544 1.00 75.62 356 LEU A C 1
ATOM 2890 O O . LEU A 1 356 ? -14.655 24.617 28.737 1.00 75.62 356 LEU A O 1
ATOM 2894 N N . ASP A 1 357 ? -14.129 26.343 30.075 1.00 80.81 357 ASP A N 1
ATOM 2895 C CA . ASP A 1 357 ? -15.256 27.215 29.729 1.00 80.81 357 ASP A CA 1
ATOM 2896 C C . ASP A 1 357 ? -15.039 27.995 28.418 1.00 80.81 357 ASP A C 1
ATOM 2898 O O . ASP A 1 357 ? -15.895 28.778 28.009 1.00 80.81 357 ASP A O 1
ATOM 2902 N N . GLY A 1 358 ? -13.900 27.785 27.748 1.00 82.69 358 GLY A N 1
ATOM 2903 C CA . GLY A 1 358 ? -13.517 28.501 26.535 1.00 82.69 358 GLY A CA 1
ATOM 2904 C C . GLY A 1 358 ? -12.946 29.899 26.790 1.00 82.69 358 GLY A C 1
ATOM 2905 O O . GLY A 1 358 ? -12.660 30.610 25.827 1.00 82.69 358 GLY A O 1
ATOM 2906 N N . ALA A 1 359 ? -12.754 30.309 28.049 1.00 89.38 359 ALA A N 1
ATOM 2907 C CA . ALA A 1 359 ? -12.089 31.565 28.367 1.00 89.38 359 ALA A CA 1
ATOM 2908 C C . ALA A 1 359 ? -10.568 31.447 28.187 1.00 89.38 359 ALA A C 1
ATOM 2910 O O . ALA A 1 359 ? -9.956 30.422 28.485 1.00 89.38 359 ALA A O 1
ATOM 2911 N N . ASN A 1 360 ? -9.938 32.525 27.727 1.00 91.19 360 ASN A N 1
ATOM 2912 C CA . ASN A 1 360 ? -8.484 32.623 27.688 1.00 91.19 360 ASN A CA 1
ATOM 2913 C C . ASN A 1 360 ? -7.961 33.037 29.071 1.00 91.19 360 ASN A C 1
ATOM 2915 O O . ASN A 1 360 ? -8.370 34.073 29.593 1.00 91.19 360 ASN A O 1
ATOM 2919 N N . THR A 1 361 ? -7.029 32.276 29.639 1.00 93.06 361 THR A N 1
ATOM 2920 C CA . THR A 1 361 ? -6.311 32.619 30.877 1.00 93.06 361 THR A CA 1
ATOM 2921 C C . THR A 1 361 ? -4.809 32.675 30.621 1.00 93.06 361 THR A C 1
ATOM 2923 O O . THR A 1 361 ? -4.282 31.960 29.776 1.00 93.06 361 THR A O 1
ATOM 2926 N N . THR A 1 362 ? -4.094 33.537 31.335 1.00 90.50 362 THR A N 1
ATOM 2927 C CA . THR A 1 362 ? -2.622 33.573 31.330 1.00 90.50 362 THR A CA 1
ATOM 2928 C C . THR A 1 362 ? -2.024 32.829 32.519 1.00 90.50 362 THR A C 1
ATOM 2930 O O . THR A 1 362 ? -0.806 32.689 32.616 1.00 90.50 362 THR A O 1
ATOM 2933 N N . ASN A 1 363 ? -2.863 32.378 33.452 1.00 90.38 363 ASN A N 1
ATOM 2934 C CA . ASN A 1 363 ? -2.442 31.691 34.656 1.00 90.38 363 ASN A CA 1
ATOM 2935 C C . ASN A 1 363 ? -2.598 30.178 34.473 1.00 90.38 363 ASN A C 1
ATOM 2937 O O . ASN A 1 363 ? -3.702 29.673 34.291 1.00 90.38 363 ASN A O 1
ATOM 2941 N N . LEU A 1 364 ? -1.483 29.447 34.555 1.00 90.19 364 LEU A N 1
ATOM 2942 C CA . LEU A 1 364 ? -1.481 27.987 34.441 1.00 90.19 364 LEU A CA 1
ATOM 2943 C C . LEU A 1 364 ? -2.368 27.333 35.513 1.00 90.19 364 LEU A C 1
ATOM 2945 O O . LEU A 1 364 ? -2.984 26.303 35.252 1.00 90.19 364 LEU A O 1
ATOM 2949 N N . PHE A 1 365 ? -2.466 27.947 36.697 1.00 89.06 365 PHE A N 1
ATOM 2950 C CA . PHE A 1 365 ? -3.240 27.415 37.820 1.00 89.06 365 PHE A CA 1
ATOM 2951 C C . PHE A 1 365 ? -4.757 27.464 37.614 1.00 89.06 365 PHE A C 1
ATOM 2953 O O . PHE A 1 365 ? -5.481 26.786 38.338 1.00 89.06 365 PHE A O 1
ATOM 2960 N N . ASP A 1 366 ? -5.229 28.209 36.616 1.00 89.81 366 ASP A N 1
ATOM 2961 C CA . ASP A 1 366 ? -6.647 28.259 36.263 1.00 89.81 366 ASP A CA 1
ATOM 2962 C C . ASP A 1 366 ? -7.064 27.033 35.422 1.00 89.81 366 ASP A C 1
ATOM 2964 O O . ASP A 1 366 ? -8.253 26.792 35.213 1.00 89.81 366 ASP A O 1
ATOM 2968 N N . LEU A 1 367 ? -6.103 26.236 34.931 1.00 89.88 367 LEU A N 1
ATOM 2969 C CA . LEU A 1 367 ? -6.384 24.978 34.238 1.00 89.88 367 LEU A CA 1
ATOM 2970 C C . LEU A 1 367 ? -6.669 23.838 35.232 1.00 89.88 367 LEU A C 1
ATOM 2972 O O . LEU A 1 367 ? -6.156 23.853 36.348 1.00 89.88 367 LEU A O 1
ATOM 2976 N N . PRO A 1 368 ? -7.399 22.782 34.833 1.00 90.25 368 PRO A N 1
ATOM 2977 C CA . PRO A 1 368 ? -7.523 21.564 35.633 1.00 90.25 368 PRO A CA 1
ATOM 2978 C C . PRO A 1 368 ? -6.150 20.964 36.000 1.00 90.25 368 PRO A C 1
ATOM 2980 O O . PRO A 1 368 ? -5.254 20.966 35.147 1.00 90.25 368 PRO A O 1
ATOM 2983 N N . PRO A 1 369 ? -5.971 20.382 37.204 1.00 90.88 369 PRO A N 1
ATOM 2984 C CA . PRO A 1 369 ? -4.692 19.802 37.635 1.00 90.88 369 PRO A CA 1
ATOM 2985 C C . PRO A 1 369 ? -4.101 18.774 36.658 1.00 90.88 369 PRO A C 1
ATOM 2987 O O . PRO A 1 369 ? -2.887 18.727 36.466 1.00 90.88 369 PRO A O 1
ATOM 2990 N N . SER A 1 370 ? -4.956 17.995 35.987 1.00 88.50 370 SER A N 1
ATOM 2991 C CA . SER A 1 370 ? -4.570 17.050 34.932 1.00 88.50 370 SER A CA 1
ATOM 2992 C C . SER A 1 370 ? -3.848 17.742 33.771 1.00 88.50 370 SER A C 1
ATOM 2994 O O . SER A 1 370 ? -2.763 17.328 33.368 1.00 88.50 370 SER A O 1
ATOM 2996 N N . ARG A 1 371 ? -4.394 18.857 33.274 1.00 89.62 371 ARG A N 1
ATOM 2997 C CA . ARG A 1 371 ? -3.776 19.652 32.202 1.00 89.62 371 ARG A CA 1
ATOM 2998 C C . ARG A 1 371 ? -2.520 20.367 32.661 1.00 89.62 371 ARG A C 1
ATOM 3000 O O . ARG A 1 371 ? -1.555 20.415 31.903 1.00 89.62 371 ARG A O 1
ATOM 3007 N N . GLN A 1 372 ? -2.518 20.892 33.888 1.00 92.94 372 GLN A N 1
ATOM 3008 C CA . GLN A 1 372 ? -1.317 21.490 34.470 1.00 92.94 372 GLN A CA 1
ATOM 3009 C C . GLN A 1 372 ? -0.166 20.483 34.458 1.00 92.94 372 GLN A C 1
ATOM 3011 O O . GLN A 1 372 ? 0.924 20.814 34.007 1.00 92.94 372 GLN A O 1
ATOM 3016 N N . LEU A 1 373 ? -0.427 19.244 34.890 1.00 93.00 373 LEU A N 1
ATOM 3017 C CA . LEU A 1 373 ? 0.547 18.159 34.901 1.00 93.00 373 LEU A CA 1
ATOM 3018 C C . LEU A 1 373 ? 1.045 17.813 33.494 1.00 93.00 373 LEU A C 1
ATOM 3020 O O . LEU A 1 373 ? 2.254 17.812 33.272 1.00 93.00 373 LEU A O 1
ATOM 3024 N N . LEU A 1 374 ? 0.137 17.560 32.546 1.00 92.06 374 LEU A N 1
ATOM 3025 C CA . LEU A 1 374 ? 0.486 17.197 31.165 1.00 92.06 374 LEU A CA 1
ATOM 3026 C C . LEU A 1 374 ? 1.313 18.274 30.453 1.00 92.06 374 LEU A C 1
ATOM 3028 O O . LEU A 1 374 ? 2.165 17.947 29.632 1.00 92.06 374 LEU A O 1
ATOM 3032 N N . LEU A 1 375 ? 1.087 19.550 30.769 1.00 93.56 375 LEU A N 1
ATOM 3033 C CA . LEU A 1 375 ? 1.788 20.670 30.142 1.00 93.56 375 LEU A CA 1
ATOM 3034 C C . LEU A 1 375 ? 3.201 20.923 30.657 1.00 93.56 375 LEU A C 1
ATOM 3036 O O . LEU A 1 375 ? 3.952 21.667 30.018 1.00 93.56 375 LEU A O 1
ATOM 3040 N N . ARG A 1 376 ? 3.597 20.317 31.776 1.00 94.50 376 ARG A N 1
ATOM 3041 C CA . ARG A 1 376 ? 4.955 20.490 32.293 1.00 94.50 376 ARG A CA 1
ATOM 3042 C C . ARG A 1 376 ? 5.985 19.887 31.341 1.00 94.50 376 ARG A C 1
ATOM 3044 O O . ARG A 1 376 ? 5.799 18.808 30.785 1.00 94.50 376 ARG A O 1
ATOM 3051 N N . ALA A 1 377 ? 7.120 20.564 31.189 1.00 94.88 377 ALA A N 1
ATOM 3052 C CA . ALA A 1 377 ? 8.219 20.093 30.346 1.00 94.88 377 ALA A CA 1
ATOM 3053 C C . ALA A 1 377 ? 8.880 18.804 30.863 1.00 94.88 377 ALA A C 1
ATOM 3055 O O . ALA A 1 377 ? 9.581 18.142 30.098 1.00 94.88 377 ALA A O 1
ATOM 3056 N N . ASP A 1 378 ? 8.686 18.450 32.134 1.00 95.56 378 ASP A N 1
ATOM 3057 C CA . ASP A 1 378 ? 9.167 17.199 32.717 1.00 95.56 378 ASP A CA 1
ATOM 3058 C C . ASP A 1 378 ? 8.154 16.051 32.653 1.00 95.56 378 ASP A C 1
ATOM 3060 O O . ASP A 1 378 ? 8.473 14.965 33.126 1.00 95.56 378 ASP A O 1
ATOM 3064 N N . THR A 1 379 ? 6.987 16.255 32.030 1.00 94.94 379 THR A N 1
ATOM 3065 C CA . THR A 1 379 ? 5.971 15.217 31.821 1.00 94.94 379 THR A CA 1
ATOM 3066 C C . THR A 1 379 ? 6.140 14.568 30.449 1.00 94.94 379 THR A C 1
ATOM 3068 O O . THR A 1 379 ? 5.713 15.108 29.425 1.00 94.94 379 THR A O 1
ATOM 3071 N N . LEU A 1 380 ? 6.815 13.416 30.419 1.00 94.88 380 LEU A N 1
ATOM 3072 C CA . LEU A 1 380 ? 7.247 12.743 29.195 1.00 94.88 380 LEU A CA 1
ATOM 3073 C C . LEU A 1 380 ? 6.792 11.288 29.113 1.00 94.88 380 LEU A C 1
ATOM 3075 O O . LEU A 1 380 ? 6.857 10.522 30.076 1.00 94.88 380 LEU A O 1
ATOM 3079 N N . PHE A 1 381 ? 6.399 10.897 27.910 1.00 94.69 381 PHE A N 1
ATOM 3080 C CA . PHE A 1 381 ? 5.884 9.573 27.606 1.00 94.69 381 PHE A CA 1
ATOM 3081 C C . PHE A 1 381 ? 6.795 8.864 26.613 1.00 94.69 381 PHE A C 1
ATOM 3083 O O . PHE A 1 381 ? 7.253 9.464 25.639 1.00 94.69 381 PHE A O 1
ATOM 3090 N N . HIS A 1 382 ? 7.027 7.580 26.848 1.00 92.75 382 HIS A N 1
ATOM 3091 C CA . HIS A 1 382 ? 7.726 6.691 25.940 1.00 92.75 382 HIS A CA 1
ATOM 3092 C C . HIS A 1 382 ? 6.711 6.008 25.022 1.00 92.75 382 HIS A C 1
ATOM 3094 O O . HIS A 1 382 ? 5.712 5.498 25.521 1.00 92.75 382 HIS A O 1
ATOM 3100 N N . HIS A 1 383 ? 6.956 5.991 23.711 1.00 91.75 383 HIS A N 1
ATOM 3101 C CA . HIS A 1 383 ? 6.165 5.243 22.730 1.00 91.75 383 HIS A CA 1
ATOM 3102 C C . HIS A 1 383 ? 7.011 4.880 21.502 1.00 91.75 383 HIS A C 1
ATOM 3104 O O . HIS A 1 383 ? 7.706 5.739 20.961 1.00 91.75 383 HIS A O 1
ATOM 3110 N N . ASN A 1 384 ? 6.961 3.619 21.054 1.00 88.50 384 ASN A N 1
ATOM 3111 C CA . ASN A 1 384 ? 7.686 3.099 19.880 1.00 88.50 384 ASN A CA 1
ATOM 3112 C C . ASN A 1 384 ? 9.175 3.507 19.823 1.00 88.50 384 ASN A C 1
ATOM 3114 O O . ASN A 1 384 ? 9.688 3.920 18.782 1.00 88.50 384 ASN A O 1
ATOM 3118 N N . GLY A 1 385 ? 9.870 3.441 20.965 1.00 85.88 385 GLY A N 1
ATOM 3119 C CA . GLY A 1 385 ? 11.290 3.798 21.078 1.00 85.88 385 GLY A CA 1
ATOM 3120 C C . GLY A 1 385 ? 11.582 5.305 21.087 1.00 85.88 385 GLY A C 1
ATOM 3121 O O . GLY A 1 385 ? 12.747 5.703 21.125 1.00 85.88 385 GLY A O 1
ATOM 3122 N N . GLY A 1 386 ? 10.554 6.155 21.057 1.00 88.81 386 GLY A N 1
ATOM 3123 C CA . GLY A 1 386 ? 10.655 7.606 21.176 1.00 88.81 386 GLY A CA 1
ATOM 3124 C C . GLY A 1 386 ? 10.128 8.125 22.513 1.00 88.81 386 GLY A C 1
ATOM 3125 O O . GLY A 1 386 ? 9.319 7.481 23.170 1.00 88.81 386 GLY A O 1
ATOM 3126 N N . CYS A 1 387 ? 10.575 9.321 22.894 1.00 92.25 387 CYS A N 1
ATOM 3127 C CA . CYS A 1 387 ? 10.078 10.069 24.047 1.00 92.25 387 CYS A CA 1
ATOM 3128 C C . CYS A 1 387 ? 9.372 11.343 23.561 1.00 92.25 387 CYS A C 1
ATOM 3130 O O . CYS A 1 387 ? 9.921 12.034 22.695 1.00 92.25 387 CYS A O 1
ATOM 3132 N N . TYR A 1 388 ? 8.178 11.642 24.076 1.00 92.75 388 TYR A N 1
ATOM 3133 C CA . TYR A 1 388 ? 7.323 12.740 23.615 1.00 92.75 388 TYR A CA 1
ATOM 3134 C C . TYR A 1 388 ? 6.658 13.470 24.789 1.00 92.75 388 TYR A C 1
ATOM 3136 O O . TYR A 1 388 ? 6.266 12.850 25.776 1.00 92.75 388 TYR A O 1
ATOM 3144 N N . ALA A 1 389 ? 6.489 14.788 24.658 1.00 92.75 389 ALA A N 1
ATOM 3145 C CA . ALA A 1 389 ? 5.718 15.610 25.595 1.00 92.75 389 ALA A CA 1
ATOM 3146 C C . ALA A 1 389 ? 4.272 15.797 25.103 1.00 92.75 389 ALA A C 1
ATOM 3148 O O . ALA A 1 389 ? 3.965 15.562 23.931 1.00 92.75 389 ALA A O 1
ATOM 3149 N N . TYR A 1 390 ? 3.373 16.275 25.964 1.00 89.25 390 TYR A N 1
ATOM 3150 C CA . TYR A 1 390 ? 2.050 16.727 25.526 1.00 89.25 390 TYR A CA 1
ATOM 3151 C C . TYR A 1 390 ? 2.151 18.075 24.774 1.00 89.25 390 TYR A C 1
ATOM 3153 O O . TYR A 1 390 ? 2.917 18.946 25.203 1.00 89.25 390 TYR A O 1
ATOM 3161 N N . PRO A 1 391 ? 1.399 18.283 23.669 1.00 84.62 391 PRO A N 1
ATOM 3162 C CA . PRO A 1 391 ? 0.452 17.354 23.034 1.00 84.62 391 PRO A CA 1
ATOM 3163 C C . PRO A 1 391 ? 1.059 16.450 21.943 1.00 84.62 391 PRO A C 1
ATOM 3165 O O . PRO A 1 391 ? 0.324 15.698 21.305 1.00 84.62 391 PRO A O 1
ATOM 3168 N N . GLU A 1 392 ? 2.376 16.497 21.700 1.00 87.25 392 GLU A N 1
ATOM 3169 C CA . GLU A 1 392 ? 3.042 15.720 20.638 1.00 87.25 392 GLU A CA 1
ATOM 3170 C C . GLU A 1 392 ? 2.744 14.218 20.743 1.00 87.25 392 GLU A C 1
ATOM 3172 O O . GLU A 1 392 ? 2.451 13.587 19.723 1.00 87.25 392 GLU A O 1
ATOM 3177 N N . ILE A 1 393 ? 2.736 13.668 21.964 1.00 87.94 393 ILE A N 1
ATOM 3178 C CA . ILE A 1 393 ? 2.460 12.247 22.219 1.00 87.94 393 ILE A CA 1
ATOM 3179 C C . ILE A 1 393 ? 1.140 11.777 21.592 1.00 87.94 393 ILE A C 1
ATOM 3181 O O . ILE A 1 393 ? 1.074 10.685 21.030 1.00 87.94 393 ILE A O 1
ATOM 3185 N N . VAL A 1 394 ? 0.112 12.628 21.573 1.00 82.50 394 VAL A N 1
ATOM 3186 C CA . VAL A 1 394 ? -1.204 12.270 21.032 1.00 82.50 394 VAL A CA 1
ATOM 3187 C C . VAL A 1 394 ? -1.149 12.017 19.528 1.00 82.50 394 VAL A C 1
ATOM 3189 O O . VAL A 1 394 ? -1.774 11.088 19.021 1.00 82.50 394 VAL A O 1
ATOM 3192 N N . SER A 1 395 ? -0.349 12.806 18.808 1.00 80.19 395 SER A N 1
ATOM 3193 C CA . SER A 1 395 ? -0.162 12.625 17.366 1.00 80.19 395 SER A CA 1
ATOM 3194 C C . SER A 1 395 ? 0.588 11.337 17.011 1.00 80.19 395 SER A C 1
ATOM 3196 O O . SER A 1 395 ? 0.515 10.892 15.867 1.00 80.19 395 SER A O 1
ATOM 3198 N N . LYS A 1 396 ? 1.325 10.762 17.971 1.00 84.62 396 LYS A N 1
ATOM 3199 C CA . LYS A 1 396 ? 2.181 9.586 17.778 1.00 84.62 396 LYS A CA 1
ATOM 3200 C C . LYS A 1 396 ? 1.489 8.291 18.152 1.00 84.62 396 LYS A C 1
ATOM 3202 O O . LYS A 1 396 ? 1.613 7.327 17.411 1.00 84.62 396 LYS A O 1
ATOM 3207 N N . VAL A 1 397 ? 0.763 8.298 19.263 1.00 78.88 397 VAL A N 1
ATOM 3208 C CA . VAL A 1 397 ? 0.111 7.101 19.793 1.00 78.88 397 VAL A CA 1
ATOM 3209 C C . VAL A 1 397 ? -1.158 6.771 19.003 1.00 78.88 397 VAL A C 1
ATOM 3211 O O . VAL A 1 397 ? -1.470 5.601 18.804 1.00 78.88 397 VAL A O 1
ATOM 3214 N N . GLY A 1 398 ? -1.867 7.794 18.500 1.00 69.31 398 GLY A N 1
ATOM 3215 C CA . GLY A 1 398 ? -3.239 7.636 18.015 1.00 69.31 398 GLY A CA 1
ATOM 3216 C C . GLY A 1 398 ? -4.162 7.286 19.185 1.00 69.31 398 GLY A C 1
ATOM 3217 O O . GLY A 1 398 ? -3.829 6.460 20.029 1.00 69.31 398 GLY A O 1
ATOM 3218 N N . ALA A 1 399 ? -5.326 7.917 19.308 1.00 60.28 399 ALA A N 1
ATOM 3219 C CA . ALA A 1 399 ? -6.085 7.741 20.545 1.00 60.28 399 ALA A CA 1
ATOM 3220 C C . ALA A 1 399 ? -6.726 6.352 20.697 1.00 60.28 399 ALA A C 1
ATOM 3222 O O . ALA A 1 399 ? -7.028 5.974 21.822 1.00 60.28 399 ALA A O 1
ATOM 3223 N N . ALA A 1 400 ? -6.777 5.526 19.646 1.00 57.50 400 ALA A N 1
ATOM 3224 C CA . ALA A 1 400 ? -7.105 4.102 19.773 1.00 57.50 400 ALA A CA 1
ATOM 3225 C C . ALA A 1 400 ? -6.199 3.361 20.783 1.00 57.50 400 ALA A C 1
ATOM 3227 O O . ALA A 1 400 ? -6.691 2.542 21.554 1.00 57.50 400 ALA A O 1
ATOM 3228 N N . CYS A 1 401 ? -4.904 3.694 20.837 1.00 60.84 401 CYS A N 1
ATOM 3229 C CA . CYS A 1 401 ? -3.960 3.097 21.786 1.00 60.84 401 CYS A CA 1
ATOM 3230 C C . CYS A 1 401 ? -4.110 3.644 23.216 1.00 60.84 401 CYS A C 1
ATOM 3232 O O . CYS A 1 401 ? -3.714 2.968 24.158 1.00 60.84 401 CYS A O 1
ATOM 3234 N N . VAL A 1 402 ? -4.666 4.848 23.395 1.00 57.78 402 VAL A N 1
ATOM 3235 C CA . VAL A 1 402 ? -4.825 5.466 24.725 1.00 57.78 402 VAL A CA 1
ATOM 3236 C C . VAL A 1 402 ? -6.194 5.157 25.332 1.00 57.78 402 VAL A C 1
ATOM 3238 O O . VAL A 1 402 ? -6.279 4.809 26.499 1.00 57.78 402 VAL A O 1
ATOM 3241 N N . LEU A 1 403 ? -7.258 5.209 24.527 1.00 55.38 403 LEU A N 1
ATOM 3242 C CA . LEU A 1 403 ? -8.647 5.130 24.989 1.00 55.38 403 LEU A CA 1
ATOM 3243 C C . LEU A 1 403 ? -9.149 3.705 25.269 1.00 55.38 403 LEU A C 1
ATOM 3245 O O . LEU A 1 403 ? -10.348 3.530 25.528 1.00 55.38 403 LEU A O 1
ATOM 3249 N N . GLY A 1 404 ? -8.283 2.691 25.149 1.00 56.09 404 GLY A N 1
ATOM 3250 C CA . GLY A 1 404 ? -8.630 1.275 25.325 1.00 56.09 404 GLY A CA 1
ATOM 3251 C C . GLY A 1 404 ? -9.717 0.770 24.366 1.00 56.09 404 GLY A C 1
ATOM 3252 O O . GLY A 1 404 ? -10.379 -0.228 24.641 1.00 56.09 404 GLY A O 1
ATOM 3253 N N . ALA A 1 405 ? -9.966 1.478 23.261 1.00 42.66 405 ALA A N 1
ATOM 3254 C CA . ALA A 1 405 ? -11.097 1.219 22.381 1.00 42.66 405 ALA A CA 1
ATOM 3255 C C . ALA A 1 405 ? -10.741 0.160 21.322 1.00 42.66 405 ALA A C 1
ATOM 3257 O O . ALA A 1 405 ? -10.225 0.489 20.259 1.00 42.66 405 ALA A O 1
ATOM 3258 N N . GLY A 1 406 ? -11.062 -1.105 21.608 1.00 44.69 406 GLY A N 1
ATOM 3259 C CA . GLY A 1 406 ? -11.144 -2.183 20.614 1.00 44.69 406 GLY A CA 1
ATOM 3260 C C . GLY A 1 406 ? -9.796 -2.763 20.181 1.00 44.69 406 GLY A C 1
ATOM 3261 O O . GLY A 1 406 ? -9.265 -2.426 19.125 1.00 44.69 406 GLY A O 1
ATOM 3262 N N . GLN A 1 407 ? -9.273 -3.686 20.986 1.00 44.06 407 GLN A N 1
ATOM 3263 C CA . GLN A 1 407 ? -8.056 -4.444 20.708 1.00 44.06 407 GLN A CA 1
ATOM 3264 C C . GLN A 1 407 ? -8.283 -5.468 19.581 1.00 44.06 407 GLN A C 1
ATOM 3266 O O . GLN A 1 407 ? -8.951 -6.483 19.760 1.00 44.06 407 GLN A O 1
ATOM 3271 N N . GLY A 1 408 ? -7.697 -5.224 18.409 1.00 43.44 408 GLY A N 1
ATOM 3272 C CA . GLY A 1 408 ? -7.429 -6.277 17.428 1.00 43.44 408 GLY A CA 1
ATOM 3273 C C . GLY A 1 408 ? -6.114 -6.971 17.786 1.00 43.44 408 GLY A C 1
ATOM 3274 O O . GLY A 1 408 ? -5.090 -6.305 17.914 1.00 43.44 408 GLY A O 1
ATOM 3275 N N . ALA A 1 409 ? -6.126 -8.298 17.929 1.00 43.22 409 ALA A N 1
ATOM 3276 C CA . ALA A 1 409 ? -5.052 -9.114 18.519 1.00 43.22 409 ALA A CA 1
ATOM 3277 C C . ALA A 1 409 ? -3.696 -9.147 17.768 1.00 43.22 409 ALA A C 1
ATOM 3279 O O . ALA A 1 409 ? -2.828 -9.933 18.128 1.00 43.22 409 ALA A O 1
ATOM 3280 N N . ASN A 1 410 ? -3.487 -8.300 16.754 1.00 45.19 410 ASN A N 1
ATOM 3281 C CA . ASN A 1 410 ? -2.267 -8.277 15.936 1.00 45.19 410 ASN A CA 1
ATOM 3282 C C . ASN A 1 410 ? -1.529 -6.923 15.940 1.00 45.19 410 ASN A C 1
ATOM 3284 O O . ASN A 1 410 ? -0.577 -6.756 15.181 1.00 45.19 410 ASN A O 1
ATOM 3288 N N . SER A 1 411 ? -1.954 -5.949 16.753 1.00 44.53 411 SER A N 1
ATOM 3289 C CA . SER A 1 411 ? -1.176 -4.720 16.960 1.00 44.53 411 SER A CA 1
ATOM 3290 C C . SER A 1 411 ? -0.116 -4.968 18.030 1.00 44.53 411 SER A C 1
ATOM 3292 O O . SER A 1 411 ? -0.444 -5.454 19.110 1.00 44.53 411 SER A O 1
ATOM 3294 N N . GLU A 1 412 ? 1.139 -4.643 17.716 1.00 44.66 412 GLU A N 1
ATOM 3295 C CA . GLU A 1 412 ? 2.285 -4.706 18.630 1.00 44.66 412 GLU A CA 1
ATOM 3296 C C . GLU A 1 412 ? 1.953 -4.103 20.007 1.00 44.66 412 GLU A C 1
ATOM 3298 O O . GLU A 1 412 ? 1.169 -3.160 20.115 1.00 44.66 412 GLU A O 1
ATOM 3303 N N . GLU A 1 413 ? 2.531 -4.715 21.041 1.00 51.72 413 GLU A N 1
ATOM 3304 C CA . GLU A 1 413 ? 2.120 -4.706 22.448 1.00 51.72 413 GLU A CA 1
ATOM 3305 C C . GLU A 1 413 ? 1.384 -3.439 22.956 1.00 51.72 413 GLU A C 1
ATOM 3307 O O . GLU A 1 413 ? 1.916 -2.324 22.870 1.00 51.72 413 GLU A O 1
ATOM 3312 N N . PRO A 1 414 ? 0.220 -3.600 23.628 1.00 48.50 414 PRO A N 1
ATOM 3313 C CA . PRO A 1 414 ? -0.537 -2.506 24.257 1.00 48.50 414 PRO A CA 1
ATOM 3314 C C . PRO A 1 414 ? 0.243 -1.741 25.348 1.00 48.50 414 PRO A C 1
ATOM 3316 O O . PRO A 1 414 ? -0.210 -0.702 25.814 1.00 48.50 414 PRO A O 1
ATOM 3319 N N . ASN A 1 415 ? 1.448 -2.199 25.702 1.00 60.62 415 ASN A N 1
ATOM 3320 C CA . ASN A 1 415 ? 2.354 -1.579 26.672 1.00 60.62 415 ASN A CA 1
ATOM 3321 C C . ASN A 1 415 ? 3.359 -0.594 26.052 1.00 60.62 415 ASN A C 1
ATOM 3323 O O . ASN A 1 415 ? 4.304 -0.168 26.723 1.00 60.62 415 ASN A O 1
ATOM 3327 N N . SER A 1 416 ? 3.210 -0.240 24.772 1.00 78.88 416 SER A N 1
ATOM 3328 C CA . SER A 1 416 ? 4.158 0.676 24.132 1.00 78.88 416 SER A CA 1
ATOM 3329 C C . SER A 1 416 ? 4.108 2.086 24.724 1.00 78.88 416 SER A C 1
ATOM 3331 O O . SER A 1 416 ? 5.147 2.745 24.741 1.00 78.88 416 SER A O 1
ATOM 3333 N N . LEU A 1 417 ? 2.947 2.549 25.215 1.00 90.75 417 LEU A N 1
ATOM 3334 C CA . LEU A 1 417 ? 2.811 3.844 25.880 1.00 90.75 417 LEU A CA 1
ATOM 3335 C C . LEU A 1 417 ? 3.024 3.710 27.392 1.00 90.75 417 LEU A C 1
ATOM 3337 O O . LEU A 1 417 ? 2.204 3.134 28.097 1.00 90.75 417 LEU A O 1
ATOM 3341 N N . ARG A 1 418 ? 4.094 4.316 27.904 1.00 92.62 418 ARG A N 1
ATOM 3342 C CA . ARG A 1 418 ? 4.377 4.384 29.346 1.00 92.62 418 ARG A CA 1
ATOM 3343 C C . ARG A 1 418 ? 4.994 5.719 29.727 1.00 92.62 418 ARG A C 1
ATOM 3345 O O . ARG A 1 418 ? 5.498 6.446 28.872 1.00 92.62 418 ARG A O 1
ATOM 3352 N N . ARG A 1 419 ? 5.011 6.036 31.019 1.00 93.19 419 ARG A N 1
ATOM 3353 C CA . ARG A 1 419 ? 5.818 7.141 31.550 1.00 93.19 419 ARG A CA 1
ATOM 3354 C C . ARG A 1 419 ? 7.301 6.891 31.259 1.00 93.19 419 ARG A C 1
ATOM 3356 O O . ARG A 1 419 ? 7.819 5.815 31.544 1.00 93.19 419 ARG A O 1
ATOM 3363 N N . ASP A 1 420 ? 7.995 7.886 30.712 1.00 93.25 420 ASP A N 1
ATOM 3364 C CA . ASP A 1 420 ? 9.448 7.826 30.529 1.00 93.25 420 ASP A CA 1
ATOM 3365 C C . ASP A 1 420 ? 10.132 8.431 31.760 1.00 93.25 420 ASP A C 1
ATOM 3367 O O . ASP A 1 420 ? 10.413 9.633 31.812 1.00 93.25 420 ASP A O 1
ATOM 3371 N N . ALA A 1 421 ? 10.325 7.619 32.802 1.00 92.56 421 ALA A N 1
ATOM 3372 C CA . ALA A 1 421 ? 10.856 8.088 34.081 1.00 92.56 421 ALA A CA 1
ATOM 3373 C C . ALA A 1 421 ? 12.270 8.679 33.950 1.00 92.56 421 ALA A C 1
ATOM 3375 O O . ALA A 1 421 ? 12.561 9.725 34.540 1.00 92.56 421 ALA A O 1
ATOM 3376 N N . GLU A 1 422 ? 13.130 8.075 33.120 1.00 92.44 422 GLU A N 1
ATOM 3377 C CA . GLU A 1 422 ? 14.482 8.581 32.877 1.00 92.44 422 GLU A CA 1
ATOM 3378 C C . GLU A 1 422 ? 14.449 9.932 32.158 1.00 92.44 422 GLU A C 1
ATOM 3380 O O . GLU A 1 422 ? 15.103 10.883 32.607 1.00 92.44 422 GLU A O 1
ATOM 3385 N N . ALA A 1 423 ? 13.677 10.050 31.074 1.00 93.81 423 ALA A N 1
ATOM 3386 C CA . ALA A 1 423 ? 13.560 11.310 30.354 1.00 93.81 423 ALA A CA 1
ATOM 3387 C C . ALA A 1 423 ? 12.962 12.407 31.241 1.00 93.81 423 ALA A C 1
ATOM 3389 O O . ALA A 1 423 ? 13.461 13.532 31.242 1.00 93.81 423 ALA A O 1
ATOM 3390 N N . SER A 1 424 ? 11.956 12.067 32.050 1.00 94.19 424 SER A N 1
ATOM 3391 C CA . SER A 1 424 ? 11.309 12.979 33.002 1.00 94.19 424 SER A CA 1
ATOM 3392 C C . SER A 1 424 ? 12.288 13.478 34.069 1.00 94.19 424 SER A C 1
ATOM 3394 O O . SER A 1 424 ? 12.351 14.674 34.361 1.00 94.19 424 SER A O 1
ATOM 3396 N N . LEU A 1 425 ? 13.130 12.591 34.609 1.00 93.25 425 LEU A N 1
ATOM 3397 C CA . LEU A 1 425 ? 14.175 12.948 35.571 1.00 93.25 425 LEU A CA 1
ATOM 3398 C C . LEU A 1 425 ? 15.240 13.861 34.944 1.00 93.25 425 LEU A C 1
ATOM 3400 O O . LEU A 1 425 ? 15.694 14.825 35.567 1.00 93.25 425 LEU A O 1
ATOM 3404 N N . ILE A 1 426 ? 15.658 13.566 33.711 1.00 93.00 426 ILE A N 1
ATOM 3405 C CA . ILE A 1 426 ? 16.617 14.389 32.964 1.00 93.00 426 ILE A CA 1
ATOM 3406 C C . ILE A 1 426 ? 16.024 15.768 32.681 1.00 93.00 426 ILE A C 1
ATOM 3408 O O . ILE A 1 426 ? 16.689 16.774 32.937 1.00 93.00 426 ILE A O 1
ATOM 3412 N N . ALA A 1 427 ? 14.779 15.818 32.209 1.00 94.94 427 ALA A N 1
ATOM 3413 C CA . ALA A 1 427 ? 14.041 17.047 31.979 1.00 94.94 427 ALA A CA 1
ATOM 3414 C C . ALA A 1 427 ? 13.987 17.891 33.254 1.00 94.94 427 ALA A C 1
ATOM 3416 O O . ALA A 1 427 ? 14.428 19.035 33.235 1.00 94.94 427 ALA A O 1
ATOM 3417 N N . ASN A 1 428 ? 13.592 17.311 34.389 1.00 94.81 428 ASN A N 1
ATOM 3418 C CA . ASN A 1 428 ? 13.548 18.007 35.674 1.00 94.81 428 ASN A CA 1
ATOM 3419 C C . ASN A 1 428 ? 14.920 18.586 36.093 1.00 94.81 428 ASN A C 1
ATOM 3421 O O . ASN A 1 428 ? 15.019 19.742 36.520 1.00 94.81 428 ASN A O 1
ATOM 3425 N N . ARG A 1 429 ? 16.015 17.834 35.892 1.00 92.88 429 ARG A N 1
ATOM 3426 C CA . ARG A 1 429 ? 17.385 18.319 36.155 1.00 92.88 429 ARG A CA 1
ATOM 3427 C C . ARG A 1 429 ? 17.783 19.475 35.238 1.00 92.88 429 ARG A C 1
ATOM 3429 O O . ARG A 1 429 ? 18.421 20.423 35.698 1.00 92.88 429 ARG A O 1
ATOM 3436 N N . LEU A 1 430 ? 17.433 19.409 33.954 1.00 91.44 430 LEU A N 1
ATOM 3437 C CA . LEU A 1 430 ? 17.699 20.484 32.995 1.00 91.44 430 LEU A CA 1
ATOM 3438 C C . LEU A 1 430 ? 16.883 21.738 33.328 1.00 91.44 430 LEU A C 1
ATOM 3440 O O . LEU A 1 430 ? 17.450 22.827 33.385 1.00 91.44 430 LEU A O 1
ATOM 3444 N N . LEU A 1 431 ? 15.598 21.571 33.637 1.00 92.44 431 LEU A N 1
ATOM 3445 C CA . LEU A 1 431 ? 14.689 22.630 34.079 1.00 92.44 431 LEU A CA 1
ATOM 3446 C C . LEU A 1 431 ? 15.190 23.332 35.347 1.00 92.44 431 LEU A C 1
ATOM 3448 O O . LEU A 1 431 ? 15.212 24.561 35.420 1.00 92.44 431 LEU A O 1
ATOM 3452 N N . SER A 1 432 ? 15.680 22.564 36.320 1.00 92.25 432 SER A N 1
ATOM 3453 C CA . SER A 1 432 ? 16.291 23.102 37.540 1.00 92.25 432 SER A CA 1
ATOM 3454 C C . SER A 1 432 ? 17.551 23.922 37.240 1.00 92.25 432 SER A C 1
ATOM 3456 O O . SER A 1 432 ? 17.750 24.991 37.817 1.00 92.25 432 SER A O 1
ATOM 3458 N N . ARG A 1 433 ? 18.385 23.477 36.288 1.00 87.38 433 ARG A N 1
ATOM 3459 C CA . ARG A 1 433 ? 19.597 24.207 35.872 1.00 87.38 433 ARG A CA 1
ATOM 3460 C C . ARG A 1 433 ? 19.293 25.526 35.176 1.00 87.38 433 ARG A C 1
ATOM 3462 O O . ARG A 1 433 ? 20.006 26.495 35.410 1.00 87.38 433 ARG A O 1
ATOM 3469 N N . VAL A 1 434 ? 18.228 25.583 34.378 1.00 86.44 434 VAL A N 1
ATOM 3470 C CA . VAL A 1 434 ? 17.755 26.841 33.770 1.00 86.44 434 VAL A CA 1
ATOM 3471 C C . VAL A 1 434 ? 16.889 27.673 34.726 1.00 86.44 434 VAL A C 1
ATOM 3473 O O . VAL A 1 434 ? 16.316 28.677 34.314 1.00 86.44 434 VAL A O 1
ATOM 3476 N N . ARG A 1 435 ? 16.803 27.277 36.009 1.00 90.25 435 ARG A N 1
ATOM 3477 C CA . ARG A 1 435 ? 16.018 27.933 37.069 1.00 90.25 435 ARG A CA 1
ATOM 3478 C C . ARG A 1 435 ? 14.530 28.076 36.727 1.00 90.25 435 ARG A C 1
ATOM 3480 O O . ARG A 1 435 ? 13.889 29.047 37.119 1.00 90.25 435 ARG A O 1
ATOM 3487 N N . ARG A 1 436 ? 13.973 27.095 36.011 1.00 89.50 436 ARG A N 1
ATOM 3488 C CA . ARG A 1 436 ? 12.544 27.007 35.682 1.00 89.50 436 ARG A CA 1
ATOM 3489 C C . ARG A 1 436 ? 12.000 25.592 35.931 1.00 89.50 436 ARG A C 1
ATOM 3491 O O . ARG A 1 436 ? 11.610 24.920 34.982 1.00 89.50 436 ARG A O 1
ATOM 3498 N N . PRO A 1 437 ? 11.942 25.118 37.190 1.00 89.94 437 PRO A N 1
ATOM 3499 C CA . PRO A 1 437 ? 11.469 23.762 37.514 1.00 89.94 437 PRO A CA 1
ATOM 3500 C C . PRO A 1 437 ? 10.010 23.494 37.102 1.00 89.94 437 PRO A C 1
ATOM 3502 O O . PRO A 1 437 ? 9.611 22.340 36.978 1.00 89.94 437 PRO A O 1
ATOM 3505 N N . ASN A 1 438 ? 9.236 24.556 36.861 1.00 89.12 438 ASN A N 1
ATOM 3506 C CA . ASN A 1 438 ? 7.837 24.499 36.444 1.00 89.12 438 ASN A CA 1
ATOM 3507 C C . ASN A 1 438 ? 7.636 24.971 34.994 1.00 89.12 438 ASN A C 1
ATOM 3509 O O . ASN A 1 438 ? 6.526 25.360 34.642 1.00 89.12 438 ASN A O 1
ATOM 3513 N N . ALA A 1 439 ? 8.696 24.998 34.170 1.00 91.44 439 ALA A N 1
ATOM 3514 C CA . ALA A 1 439 ? 8.538 25.371 32.767 1.00 91.44 439 ALA A CA 1
ATOM 3515 C C . ALA A 1 439 ? 7.649 24.363 32.040 1.00 91.44 439 ALA A C 1
ATOM 3517 O O . ALA A 1 439 ? 7.660 23.162 32.332 1.00 91.44 439 ALA A O 1
ATOM 3518 N N . MET A 1 440 ? 6.933 24.846 31.039 1.00 92.31 440 MET A N 1
ATOM 3519 C CA . MET A 1 440 ? 6.097 23.997 30.201 1.00 92.31 440 MET A CA 1
ATOM 3520 C C . MET A 1 440 ? 6.832 23.485 28.975 1.00 92.31 440 MET A C 1
ATOM 3522 O O . MET A 1 440 ? 7.784 24.106 28.495 1.00 92.31 440 MET A O 1
ATOM 3526 N N . SER A 1 441 ? 6.343 22.379 28.416 1.00 90.56 441 SER A N 1
ATOM 3527 C CA . SER A 1 441 ? 6.883 21.805 27.178 1.00 90.56 441 SER A CA 1
ATOM 3528 C C . SER A 1 441 ? 6.910 22.841 26.046 1.00 90.56 441 SER A C 1
ATOM 3530 O O . SER A 1 441 ? 7.911 22.954 25.345 1.00 90.56 441 SER A O 1
ATOM 3532 N N . ALA A 1 442 ? 5.864 23.667 25.939 1.00 87.69 442 ALA A N 1
ATOM 3533 C CA . ALA A 1 442 ? 5.737 24.761 24.975 1.00 87.69 442 ALA A CA 1
ATOM 3534 C C . ALA A 1 442 ? 6.825 25.839 25.119 1.00 87.69 442 ALA A C 1
ATOM 3536 O O . ALA A 1 442 ? 7.418 26.268 24.130 1.00 87.69 442 ALA A O 1
ATOM 3537 N N . GLU A 1 443 ? 7.103 26.270 26.352 1.00 89.62 443 GLU A N 1
ATOM 3538 C CA . GLU A 1 443 ? 8.156 27.251 26.637 1.00 89.62 443 GLU A CA 1
ATOM 3539 C C . GLU A 1 443 ? 9.523 26.697 26.261 1.00 89.62 443 GLU A C 1
ATOM 3541 O O . GLU A 1 443 ? 10.324 27.364 25.602 1.00 89.62 443 GLU A O 1
ATOM 3546 N N . MET A 1 444 ? 9.771 25.448 26.656 1.00 91.38 444 MET A N 1
ATOM 3547 C CA . MET A 1 444 ? 11.027 24.774 26.374 1.00 91.38 444 MET A CA 1
ATOM 3548 C C . MET A 1 444 ? 11.206 24.490 24.886 1.00 91.38 444 MET A C 1
ATOM 3550 O O . MET A 1 444 ? 12.338 24.513 24.404 1.00 91.38 444 MET A O 1
ATOM 3554 N N . ASP A 1 445 ? 10.123 24.295 24.134 1.00 87.56 445 ASP A N 1
ATOM 3555 C CA . ASP A 1 445 ? 10.191 24.144 22.684 1.00 87.56 445 ASP A CA 1
ATOM 3556 C C . ASP A 1 445 ? 10.728 25.419 22.024 1.00 87.56 445 ASP A C 1
ATOM 3558 O O . ASP A 1 445 ? 11.652 25.364 21.213 1.00 87.56 445 ASP A O 1
ATOM 3562 N N . ILE A 1 446 ? 10.244 26.589 22.445 1.00 85.31 446 ILE A N 1
ATOM 3563 C CA . ILE A 1 446 ? 10.715 27.879 21.921 1.00 85.31 446 ILE A CA 1
ATOM 3564 C C . ILE A 1 446 ? 12.157 28.151 22.340 1.00 85.31 446 ILE A C 1
ATOM 3566 O O . ILE A 1 446 ? 12.972 28.556 21.508 1.00 85.31 446 ILE A O 1
ATOM 3570 N N . ILE A 1 447 ? 12.490 27.899 23.610 1.00 86.00 447 ILE A N 1
ATOM 3571 C CA . ILE A 1 447 ? 13.857 28.066 24.118 1.00 86.00 447 ILE A CA 1
ATOM 3572 C C . ILE A 1 447 ? 14.816 27.149 23.352 1.00 86.00 447 ILE A C 1
ATOM 3574 O O . ILE A 1 447 ? 15.853 27.614 22.884 1.00 86.00 447 ILE A O 1
ATOM 3578 N N . SER A 1 448 ? 14.464 25.875 23.159 1.00 83.44 448 SER A N 1
ATOM 3579 C CA . SER A 1 448 ? 15.311 24.913 22.444 1.00 83.44 448 SER A CA 1
ATOM 3580 C C . SER A 1 448 ? 15.565 25.342 20.997 1.00 83.44 448 SER A C 1
ATOM 3582 O O . SER A 1 448 ? 16.719 25.376 20.571 1.00 83.44 448 SER A O 1
ATOM 3584 N N . ARG A 1 449 ? 14.528 25.786 20.271 1.00 81.50 449 ARG A N 1
ATOM 3585 C CA . ARG A 1 449 ? 14.659 26.322 18.904 1.00 81.50 449 ARG A CA 1
ATOM 3586 C C . ARG A 1 449 ? 15.545 27.567 18.849 1.00 81.50 449 ARG A C 1
ATOM 3588 O O . ARG A 1 449 ? 16.311 27.714 17.902 1.00 81.50 449 ARG A O 1
ATOM 3595 N N . GLY A 1 450 ? 15.461 28.441 19.853 1.00 75.62 450 GLY A N 1
ATOM 3596 C CA . GLY A 1 450 ? 16.313 29.627 19.968 1.00 75.62 450 GLY A CA 1
ATOM 3597 C C . GLY A 1 450 ? 17.786 29.281 20.199 1.00 75.62 450 GLY A C 1
ATOM 3598 O O . GLY A 1 450 ? 18.653 29.810 19.511 1.00 75.62 450 GLY A O 1
ATOM 3599 N N . VAL A 1 451 ? 18.068 28.339 21.105 1.00 70.00 451 VAL A N 1
ATOM 3600 C CA . VAL A 1 451 ? 19.437 27.903 21.445 1.00 70.00 451 VAL A CA 1
ATOM 3601 C C . VAL A 1 451 ? 20.138 27.219 20.261 1.00 70.00 451 VAL A C 1
ATOM 3603 O O . VAL A 1 451 ? 21.341 27.382 20.075 1.00 70.00 451 VAL A O 1
ATOM 3606 N N . ILE A 1 452 ? 19.399 26.491 19.417 1.00 62.03 452 ILE A N 1
ATOM 3607 C CA . ILE A 1 452 ? 19.947 25.783 18.244 1.00 62.03 452 ILE A CA 1
ATOM 3608 C C . ILE A 1 452 ? 20.461 26.752 17.167 1.00 62.03 452 ILE A C 1
ATOM 3610 O O . ILE A 1 452 ? 21.401 26.423 16.439 1.00 62.03 452 ILE A O 1
ATOM 3614 N N . LEU A 1 453 ? 19.888 27.955 17.077 1.00 55.03 453 LEU A N 1
ATOM 3615 C CA . LEU A 1 453 ? 20.247 28.946 16.060 1.00 55.03 453 LEU A CA 1
ATOM 3616 C C . LEU A 1 453 ? 21.567 29.680 16.357 1.00 55.03 453 LEU A C 1
ATOM 3618 O O . LEU A 1 453 ? 22.156 30.237 15.431 1.00 55.03 453 LEU A O 1
ATOM 3622 N N . GLU A 1 454 ? 22.067 29.652 17.597 1.00 56.56 454 GLU A N 1
ATOM 3623 C CA . GLU A 1 454 ? 23.233 30.449 18.015 1.00 56.56 454 GLU A CA 1
ATOM 3624 C C . GLU A 1 454 ? 24.582 29.700 18.014 1.00 56.56 454 GLU A C 1
ATOM 3626 O O . GLU A 1 454 ? 25.619 30.318 18.259 1.00 56.56 454 GLU A O 1
ATOM 3631 N N . GLY A 1 455 ? 24.644 28.415 17.633 1.00 52.34 455 GLY A N 1
ATOM 3632 C CA . GLY A 1 455 ? 25.943 27.803 17.313 1.00 52.34 455 GLY A CA 1
ATOM 3633 C C . GLY A 1 455 ? 25.993 26.282 17.180 1.00 52.34 455 GLY A C 1
ATOM 3634 O O . GLY A 1 455 ? 25.917 25.579 18.172 1.00 52.34 455 GLY A O 1
ATOM 3635 N N . LEU A 1 456 ? 26.267 25.791 15.962 1.00 44.97 456 LEU A N 1
ATOM 3636 C CA . LEU A 1 456 ? 26.917 24.496 15.663 1.00 44.97 456 LEU A CA 1
ATOM 3637 C C . LEU A 1 456 ? 26.282 23.205 16.234 1.00 44.97 456 LEU A C 1
ATOM 3639 O O . LEU A 1 456 ? 27.001 22.259 16.556 1.00 44.97 456 LEU A O 1
ATOM 3643 N N . TRP A 1 457 ? 24.954 23.091 16.269 1.00 60.69 457 TRP A N 1
ATOM 3644 C CA . TRP A 1 457 ? 24.289 21.804 16.534 1.00 60.69 457 TRP A CA 1
ATOM 3645 C C . TRP A 1 457 ? 23.694 21.203 15.254 1.00 60.69 457 TRP A C 1
ATOM 3647 O O . TRP A 1 457 ? 23.343 21.916 14.314 1.00 60.69 457 TRP A O 1
ATOM 3657 N N . LYS A 1 458 ? 23.633 19.863 15.201 1.00 59.28 458 LYS A N 1
ATOM 3658 C CA . LYS A 1 458 ? 23.076 19.077 14.085 1.00 59.28 458 LYS A CA 1
ATOM 3659 C C . LYS A 1 458 ? 21.701 19.634 13.692 1.00 59.28 458 LYS A C 1
ATOM 3661 O O . LYS A 1 458 ? 20.866 19.861 14.560 1.00 59.28 458 LYS A O 1
ATOM 3666 N N . SER A 1 459 ? 21.443 19.773 12.392 1.00 58.75 459 SER A N 1
ATOM 3667 C CA . SER A 1 459 ? 20.201 20.299 11.793 1.00 58.75 459 SER A CA 1
ATOM 3668 C C . SER A 1 459 ? 18.916 19.503 12.107 1.00 58.75 459 SER A C 1
ATOM 3670 O O . SER A 1 459 ? 17.892 19.721 11.468 1.00 58.75 459 SER A O 1
ATOM 3672 N N . SER A 1 460 ? 18.961 18.563 13.054 1.00 68.44 460 SER A N 1
ATOM 3673 C CA . SER A 1 460 ? 17.921 17.572 13.331 1.00 68.44 460 SER A CA 1
ATOM 3674 C C . SER A 1 460 ? 17.188 17.760 14.662 1.00 68.44 460 SER A C 1
ATOM 3676 O O . SER A 1 460 ? 16.290 16.974 14.938 1.00 68.44 460 SER A O 1
ATOM 3678 N N . ILE A 1 461 ? 17.565 18.725 15.511 1.00 77.19 461 ILE A N 1
ATOM 3679 C CA . ILE A 1 461 ? 16.834 18.998 16.762 1.00 77.19 461 ILE A CA 1
ATOM 3680 C C . ILE A 1 461 ? 15.743 20.024 16.435 1.00 77.19 461 ILE A C 1
ATOM 3682 O O . ILE A 1 461 ? 16.057 21.162 16.095 1.00 77.19 461 ILE A O 1
ATOM 3686 N N . ALA A 1 462 ? 14.471 19.624 16.470 1.00 79.56 462 ALA A N 1
ATOM 3687 C CA . ALA A 1 462 ? 13.352 20.493 16.105 1.00 79.56 462 ALA A CA 1
ATOM 3688 C C . ALA A 1 462 ? 12.573 21.030 17.319 1.00 79.56 462 ALA A C 1
ATOM 3690 O O . ALA A 1 462 ? 11.727 21.910 17.140 1.00 79.56 462 ALA A O 1
ATOM 3691 N N . GLY A 1 463 ? 12.868 20.539 18.530 1.00 86.69 463 GLY A N 1
ATOM 3692 C CA . GLY A 1 463 ? 12.129 20.899 19.736 1.00 86.69 463 GLY A CA 1
ATOM 3693 C C . GLY A 1 463 ? 12.666 20.320 21.049 1.00 86.69 463 GLY A C 1
ATOM 3694 O O . GLY A 1 463 ? 13.719 19.676 21.090 1.00 86.69 463 GLY A O 1
ATOM 3695 N N . TRP A 1 464 ? 11.912 20.523 22.133 1.00 91.44 464 TRP A N 1
ATOM 3696 C CA . TRP A 1 464 ? 12.280 20.089 23.491 1.00 91.44 464 TRP A CA 1
ATOM 3697 C C . TRP A 1 464 ? 12.435 18.566 23.610 1.00 91.44 464 TRP A C 1
ATOM 3699 O O . TRP A 1 464 ? 13.429 18.083 24.156 1.00 91.44 464 TRP A O 1
ATOM 3709 N N . ALA A 1 465 ? 11.502 17.797 23.043 1.00 88.88 465 ALA A N 1
ATOM 3710 C CA . ALA A 1 465 ? 11.573 16.336 23.049 1.00 88.88 465 ALA A CA 1
ATOM 3711 C C . ALA A 1 465 ? 12.804 15.814 22.282 1.00 88.88 465 ALA A C 1
ATOM 3713 O O . ALA A 1 465 ? 13.461 14.876 22.730 1.00 88.88 465 ALA A O 1
ATOM 3714 N N . ASP A 1 466 ? 13.178 16.453 21.166 1.00 88.00 466 ASP A N 1
ATOM 3715 C CA . ASP A 1 466 ? 14.396 16.105 20.421 1.00 88.00 466 ASP A CA 1
ATOM 3716 C C . ASP A 1 466 ? 15.666 16.386 21.215 1.00 88.00 466 ASP A C 1
ATOM 3718 O O . ASP A 1 466 ? 16.605 15.589 21.178 1.00 88.00 466 ASP A O 1
ATOM 3722 N N . LEU A 1 467 ? 15.696 17.503 21.946 1.00 89.94 467 LEU A N 1
ATOM 3723 C CA . LEU A 1 467 ? 16.822 17.849 22.805 1.00 89.94 467 LEU A CA 1
ATOM 3724 C C . LEU A 1 467 ? 17.020 16.787 23.892 1.00 89.94 467 LEU A C 1
ATOM 3726 O O . LEU A 1 467 ? 18.147 16.356 24.143 1.00 89.94 467 LEU A O 1
ATOM 3730 N N . LEU A 1 468 ? 15.927 16.326 24.502 1.00 91.25 468 LEU A N 1
ATOM 3731 C CA . LEU A 1 468 ? 15.963 15.268 25.507 1.00 91.25 468 LEU A CA 1
ATOM 3732 C C . LEU A 1 468 ? 16.369 13.921 24.915 1.00 91.25 468 LEU A C 1
ATOM 3734 O O . LEU A 1 468 ? 17.254 13.272 25.466 1.00 91.25 468 LEU A O 1
ATOM 3738 N N . ARG A 1 469 ? 15.801 13.529 23.766 1.00 89.00 469 ARG A N 1
ATOM 3739 C CA . ARG A 1 469 ? 16.208 12.316 23.034 1.00 89.00 469 ARG A CA 1
ATOM 3740 C C . ARG A 1 469 ? 17.700 12.329 22.729 1.00 89.00 469 ARG A C 1
ATOM 3742 O O . ARG A 1 469 ? 18.390 11.336 22.951 1.00 89.00 469 ARG A O 1
ATOM 3749 N N . TRP A 1 470 ? 18.204 13.462 22.245 1.00 89.88 470 TRP A N 1
ATOM 3750 C CA . TRP A 1 470 ? 19.624 13.638 21.982 1.00 89.88 470 TRP A CA 1
ATOM 3751 C C . TRP A 1 470 ? 20.454 13.486 23.262 1.00 89.88 470 TRP A C 1
ATOM 3753 O O . TRP A 1 470 ? 21.443 12.757 23.258 1.00 89.88 470 TRP A O 1
ATOM 3763 N N . TYR A 1 471 ? 20.033 14.110 24.364 1.00 89.06 471 TYR A N 1
ATOM 3764 C CA . TYR A 1 471 ? 20.745 14.029 25.639 1.00 89.06 471 TYR A CA 1
ATOM 3765 C C . TYR A 1 471 ? 20.771 12.603 26.213 1.00 89.06 471 TYR A C 1
ATOM 3767 O O . TYR A 1 471 ? 21.814 12.151 26.684 1.00 89.06 471 TYR A O 1
ATOM 3775 N N . ILE A 1 472 ? 19.646 11.884 26.157 1.00 89.12 472 ILE A N 1
ATOM 3776 C CA . ILE A 1 472 ? 19.539 10.480 26.587 1.00 89.12 472 ILE A CA 1
ATOM 3777 C C . ILE A 1 472 ? 20.478 9.609 25.752 1.00 89.12 472 ILE A C 1
ATOM 3779 O O . ILE A 1 472 ? 21.293 8.874 26.307 1.00 89.12 472 ILE A O 1
ATOM 3783 N N . LYS A 1 473 ? 20.436 9.762 24.423 1.00 88.81 473 LYS A N 1
ATOM 3784 C CA . LYS A 1 473 ? 21.308 9.026 23.505 1.00 88.81 473 LYS A CA 1
ATOM 3785 C C . LYS A 1 473 ? 22.788 9.295 23.778 1.00 88.81 473 LYS A C 1
ATOM 3787 O O . LYS A 1 473 ? 23.569 8.360 23.894 1.00 88.81 473 LYS A O 1
ATOM 3792 N N . GLU A 1 474 ? 23.174 10.558 23.936 1.00 88.62 474 GLU A N 1
ATOM 3793 C CA . GLU A 1 474 ? 24.554 10.951 24.241 1.00 88.62 474 GLU A CA 1
ATOM 3794 C C . GLU A 1 474 ? 25.022 10.375 25.590 1.00 88.62 474 GLU A C 1
ATOM 3796 O O . GLU A 1 474 ? 26.156 9.913 25.719 1.00 88.62 474 GLU A O 1
ATOM 3801 N N . LYS A 1 475 ? 24.149 10.369 26.606 1.00 87.50 475 LYS A N 1
ATOM 3802 C CA . LYS A 1 475 ? 24.431 9.755 27.911 1.00 87.50 475 LYS A CA 1
ATOM 3803 C C . LYS A 1 475 ? 24.656 8.245 27.774 1.00 87.50 475 LYS A C 1
ATOM 3805 O O . LYS A 1 475 ? 25.599 7.730 28.375 1.00 87.50 475 LYS A O 1
ATOM 3810 N N . GLN A 1 476 ? 23.836 7.561 26.978 1.00 86.38 476 GLN A N 1
ATOM 3811 C CA . GLN A 1 476 ? 23.953 6.124 26.737 1.00 86.38 476 GLN A CA 1
ATOM 3812 C C . GLN A 1 476 ? 25.218 5.775 25.943 1.00 86.38 476 GLN A C 1
ATOM 3814 O O . GLN A 1 476 ? 25.993 4.937 26.391 1.00 86.38 476 GLN A O 1
ATOM 3819 N N . GLU A 1 477 ? 25.518 6.503 24.864 1.00 88.88 477 GLU A N 1
ATOM 3820 C CA . GLU A 1 477 ? 26.755 6.321 24.090 1.00 88.88 477 GLU A CA 1
ATOM 3821 C C . GLU A 1 477 ? 28.012 6.550 24.946 1.00 88.88 477 GLU A C 1
ATOM 3823 O O . GLU A 1 477 ? 29.033 5.888 24.760 1.00 88.88 477 GLU A O 1
ATOM 3828 N N . ARG A 1 478 ? 27.974 7.494 25.898 1.00 86.19 478 ARG A N 1
ATOM 3829 C CA . ARG A 1 478 ? 29.087 7.710 26.837 1.00 86.19 478 ARG A CA 1
ATOM 3830 C C . ARG A 1 478 ? 29.233 6.572 27.833 1.00 86.19 478 ARG A C 1
ATOM 3832 O O . ARG A 1 478 ? 30.366 6.206 28.133 1.00 86.19 478 ARG A O 1
ATOM 3839 N N . LYS A 1 479 ? 28.122 6.022 28.328 1.00 88.88 479 LYS A N 1
ATOM 3840 C CA . LYS A 1 479 ? 28.132 4.846 29.205 1.00 88.88 479 LYS A CA 1
ATOM 3841 C C . LYS A 1 479 ? 28.720 3.639 28.471 1.00 88.88 479 LYS A C 1
ATOM 3843 O O . LYS A 1 479 ? 29.659 3.037 28.976 1.00 88.88 479 LYS A O 1
ATOM 3848 N N . GLU A 1 480 ? 28.276 3.384 27.242 1.00 87.44 480 GLU A N 1
ATOM 3849 C CA . GLU A 1 480 ? 28.803 2.307 26.396 1.00 87.44 480 GLU A CA 1
ATOM 3850 C C . GLU A 1 480 ? 30.294 2.495 26.104 1.00 87.44 480 GLU A C 1
ATOM 3852 O O . GLU A 1 480 ? 31.070 1.557 26.254 1.00 87.44 480 GLU A O 1
ATOM 3857 N N . LYS A 1 481 ? 30.737 3.708 25.746 1.00 87.94 481 LYS A N 1
ATOM 3858 C CA . LYS A 1 481 ? 32.167 3.997 25.537 1.00 87.94 481 LYS A CA 1
ATOM 3859 C C . LYS A 1 481 ? 32.989 3.814 26.809 1.00 87.94 481 LYS A C 1
ATOM 3861 O O . LYS A 1 481 ? 34.115 3.335 26.715 1.00 87.94 481 LYS A O 1
ATOM 3866 N N . HIS A 1 482 ? 32.451 4.181 27.971 1.00 83.19 482 HIS A N 1
ATOM 3867 C CA . HIS A 1 482 ? 33.122 3.977 29.253 1.00 83.19 482 HIS A CA 1
ATOM 3868 C C . HIS A 1 482 ? 33.289 2.483 29.549 1.00 83.19 482 HIS A C 1
ATOM 3870 O O . HIS A 1 482 ? 34.410 2.035 29.775 1.00 83.19 482 HIS A O 1
ATOM 3876 N N . GLU A 1 483 ? 32.211 1.705 29.432 1.00 85.00 483 GLU A N 1
ATOM 3877 C CA . GLU A 1 483 ? 32.221 0.248 29.617 1.00 85.00 483 GLU A CA 1
ATOM 3878 C C . GLU A 1 483 ? 33.161 -0.447 28.616 1.00 85.00 483 GLU A C 1
ATOM 3880 O O . GLU A 1 483 ? 33.954 -1.305 28.998 1.00 85.00 483 GLU A O 1
ATOM 3885 N N . HIS A 1 484 ? 33.177 -0.020 27.348 1.00 76.44 484 HIS A N 1
ATOM 3886 C CA . HIS A 1 484 ? 34.117 -0.543 26.350 1.00 76.44 484 HIS A CA 1
ATOM 3887 C C . HIS A 1 484 ? 35.571 -0.152 26.655 1.00 76.44 484 HIS A C 1
ATOM 3889 O O . HIS A 1 484 ? 36.474 -0.963 26.442 1.00 76.44 484 HIS A O 1
ATOM 3895 N N . SER A 1 485 ? 35.815 1.061 27.170 1.00 76.62 485 SER A N 1
ATOM 3896 C CA . SER A 1 485 ? 37.160 1.530 27.530 1.00 76.62 485 SER A CA 1
ATOM 3897 C C . SER A 1 485 ? 37.731 0.826 28.765 1.00 76.62 485 SER A C 1
ATOM 3899 O O . SER A 1 485 ? 38.933 0.566 28.808 1.00 76.62 485 SER A O 1
ATOM 3901 N N . GLU A 1 486 ? 36.882 0.436 29.722 1.00 74.81 486 GLU A N 1
ATOM 3902 C CA . GLU A 1 486 ? 37.289 -0.360 30.887 1.00 74.81 486 GLU A CA 1
ATOM 3903 C C . GLU A 1 486 ? 37.635 -1.807 30.505 1.00 74.81 486 GLU A C 1
ATOM 3905 O O . GLU A 1 486 ? 38.513 -2.414 31.115 1.00 74.81 486 GLU A O 1
ATOM 3910 N N . VAL A 1 487 ? 37.024 -2.347 29.444 1.00 66.75 487 VAL A N 1
ATOM 3911 C CA . VAL A 1 487 ? 37.322 -3.699 28.940 1.00 66.75 487 VAL A CA 1
ATOM 3912 C C . VAL A 1 487 ? 38.591 -3.741 28.068 1.00 66.75 487 VAL A C 1
ATOM 3914 O O . VAL A 1 487 ? 39.193 -4.804 27.921 1.00 66.75 487 VAL A O 1
ATOM 3917 N N . THR A 1 488 ? 39.060 -2.608 27.523 1.00 45.59 488 THR A N 1
ATOM 3918 C CA . THR A 1 488 ? 40.233 -2.565 26.614 1.00 45.59 488 THR A CA 1
ATOM 3919 C C . THR A 1 488 ? 41.529 -1.999 27.204 1.00 45.59 488 THR A C 1
ATOM 3921 O O . THR A 1 488 ? 42.542 -1.962 26.501 1.00 45.59 488 THR A O 1
ATOM 3924 N N . SER A 1 489 ? 41.584 -1.614 28.482 1.00 38.16 489 SER A N 1
ATOM 3925 C CA . SER A 1 489 ? 42.820 -1.064 29.056 1.00 38.16 489 SER A CA 1
ATOM 3926 C C . SER A 1 489 ? 43.846 -2.144 29.455 1.00 38.16 489 SER A C 1
ATOM 3928 O O . SER A 1 489 ? 43.965 -2.507 30.625 1.00 38.16 489 SER A O 1
ATOM 3930 N N . ALA A 1 490 ? 44.648 -2.606 28.490 1.00 37.28 490 ALA A N 1
ATOM 3931 C CA . ALA A 1 490 ? 46.021 -3.070 28.728 1.00 37.28 490 ALA A CA 1
ATOM 3932 C C . ALA A 1 490 ? 47.009 -1.910 28.452 1.00 37.28 490 ALA A C 1
ATOM 3934 O O . ALA A 1 490 ? 46.756 -1.098 27.559 1.00 37.28 490 ALA A O 1
ATOM 3935 N N . PRO A 1 491 ? 48.125 -1.777 29.197 1.00 36.56 491 PRO A N 1
ATOM 3936 C CA . PRO A 1 491 ? 48.920 -0.554 29.191 1.00 36.56 491 PRO A CA 1
ATOM 3937 C C . PRO A 1 491 ? 49.857 -0.501 27.977 1.00 36.56 491 PRO A C 1
ATOM 3939 O O . PRO A 1 491 ? 50.806 -1.279 27.885 1.00 36.56 491 PRO A O 1
ATOM 3942 N N . ILE A 1 492 ? 49.636 0.454 27.070 1.00 31.36 492 ILE A N 1
ATOM 3943 C CA . ILE A 1 492 ? 50.609 0.826 26.034 1.00 31.36 492 ILE A CA 1
ATOM 3944 C C . ILE A 1 492 ? 51.004 2.294 26.208 1.00 31.36 492 ILE A C 1
ATOM 3946 O O . ILE A 1 492 ? 50.176 3.192 26.331 1.00 31.36 492 ILE A O 1
ATOM 3950 N N . VAL A 1 493 ? 52.322 2.477 26.243 1.00 32.19 493 VAL A N 1
ATOM 3951 C CA . VAL A 1 493 ? 53.084 3.707 26.454 1.00 32.19 493 VAL A CA 1
ATOM 3952 C C . VAL A 1 493 ? 52.765 4.762 25.389 1.00 32.19 493 VAL A C 1
ATOM 3954 O O . VAL A 1 493 ? 52.833 4.508 24.188 1.00 32.19 493 VAL A O 1
ATOM 3957 N N . SER A 1 494 ? 52.460 5.966 25.866 1.00 30.59 494 SER A N 1
ATOM 3958 C CA . SER A 1 494 ? 52.183 7.187 25.111 1.00 30.59 494 SER A CA 1
ATOM 3959 C C . SER A 1 494 ? 53.395 7.705 24.330 1.00 30.59 494 SER A C 1
ATOM 3961 O O . SER A 1 494 ? 54.514 7.734 24.848 1.00 30.59 494 SER A O 1
ATOM 3963 N N . ARG A 1 495 ? 53.157 8.212 23.114 1.00 29.95 495 ARG A N 1
ATOM 3964 C CA . ARG A 1 495 ? 54.098 9.084 22.398 1.00 29.95 495 ARG A CA 1
ATOM 3965 C C . ARG A 1 495 ? 53.348 10.258 21.770 1.00 29.95 495 ARG A C 1
ATOM 3967 O O . ARG A 1 495 ? 52.442 10.059 20.966 1.00 29.95 495 ARG A O 1
ATOM 3974 N N . ASP A 1 496 ? 53.750 11.454 22.181 1.00 28.36 496 ASP A N 1
ATOM 3975 C CA . ASP A 1 496 ? 53.189 12.752 21.811 1.00 28.36 496 ASP A CA 1
ATOM 3976 C C . ASP A 1 496 ? 53.338 13.085 20.320 1.00 28.36 496 ASP A C 1
ATOM 3978 O O . ASP A 1 496 ? 54.368 12.797 19.701 1.00 28.36 496 ASP A O 1
ATOM 3982 N N . ARG A 1 497 ? 52.350 13.800 19.766 1.00 29.30 497 ARG A N 1
ATOM 3983 C CA . ARG A 1 497 ? 52.565 14.691 18.619 1.00 29.30 497 ARG A CA 1
ATOM 3984 C C . ARG A 1 497 ? 51.619 15.892 18.652 1.00 29.30 497 ARG A C 1
ATOM 3986 O O . ARG A 1 497 ? 50.401 15.748 18.683 1.00 29.30 497 ARG A O 1
ATOM 3993 N N . GLU A 1 498 ? 52.242 17.065 18.653 1.00 29.64 498 GLU A N 1
ATOM 3994 C CA . GLU A 1 498 ? 51.653 18.402 18.698 1.00 29.64 498 GLU A CA 1
ATOM 3995 C C . GLU A 1 498 ? 50.903 18.777 17.406 1.00 29.64 498 GLU A C 1
ATOM 3997 O O . GLU A 1 498 ? 51.290 18.399 16.300 1.00 29.64 498 GLU A O 1
ATOM 4002 N N . ILE A 1 499 ? 49.839 19.573 17.567 1.00 30.80 499 ILE A N 1
ATOM 4003 C CA . ILE A 1 499 ? 48.953 20.095 16.517 1.00 30.80 499 ILE A CA 1
ATOM 4004 C C . ILE A 1 499 ? 49.303 21.566 16.235 1.00 30.80 499 ILE A C 1
ATOM 4006 O O . ILE A 1 499 ? 49.298 22.393 17.149 1.00 30.80 499 ILE A O 1
ATOM 4010 N N . ALA A 1 500 ? 49.524 21.911 14.962 1.00 30.33 500 ALA A N 1
ATOM 4011 C CA . ALA A 1 500 ? 49.634 23.291 14.478 1.00 30.33 500 ALA A CA 1
ATOM 4012 C C . ALA A 1 500 ? 48.283 23.818 13.946 1.00 30.33 500 ALA A C 1
ATOM 4014 O O . ALA A 1 500 ? 47.490 23.078 13.367 1.00 30.33 500 ALA A O 1
ATOM 4015 N N . LYS A 1 501 ? 48.027 25.114 14.175 1.00 30.70 501 LYS A N 1
ATOM 4016 C CA . LYS A 1 501 ? 46.747 25.827 14.004 1.00 30.70 501 LYS A CA 1
ATOM 4017 C C . LYS A 1 501 ? 46.657 26.646 12.697 1.00 30.70 501 LYS A C 1
ATOM 4019 O O . LYS A 1 501 ? 47.587 27.385 12.394 1.00 30.70 501 LYS A O 1
ATOM 4024 N N . GLY A 1 502 ? 45.456 26.662 12.093 1.00 27.34 502 GLY A N 1
ATOM 4025 C CA . GLY A 1 502 ? 44.813 27.813 11.406 1.00 27.34 502 GLY A CA 1
ATOM 4026 C C . GLY A 1 502 ? 44.882 27.885 9.863 1.00 27.34 502 GLY A C 1
ATOM 4027 O O . GLY A 1 502 ? 45.737 27.241 9.269 1.00 27.34 502 GLY A O 1
ATOM 4028 N N . PRO A 1 503 ? 44.097 28.766 9.194 1.00 33.81 503 PRO A N 1
ATOM 4029 C CA . PRO A 1 503 ? 42.654 29.029 9.333 1.00 33.81 503 PRO A CA 1
ATOM 4030 C C . PRO A 1 503 ? 41.886 28.923 7.981 1.00 33.81 503 PRO A C 1
ATOM 4032 O O . PRO A 1 503 ? 42.390 29.303 6.927 1.00 33.81 503 PRO A O 1
ATOM 4035 N N . PHE A 1 504 ? 40.625 28.471 8.015 1.00 27.00 504 PHE A N 1
ATOM 4036 C CA . PHE A 1 504 ? 39.717 28.394 6.854 1.00 27.00 504 PHE A CA 1
ATOM 4037 C C . PHE A 1 504 ? 38.983 29.731 6.616 1.00 27.00 504 PHE A C 1
ATOM 4039 O O . PHE A 1 504 ? 38.410 30.298 7.546 1.00 27.00 504 PHE A O 1
ATOM 4046 N N . LYS A 1 505 ? 38.950 30.214 5.365 1.00 30.89 505 LYS A N 1
ATOM 4047 C CA . LYS A 1 505 ? 38.077 31.309 4.896 1.00 30.89 505 LYS A CA 1
ATOM 4048 C C . LYS A 1 505 ? 36.973 30.724 4.014 1.00 30.89 505 LYS A C 1
ATOM 4050 O O . LYS A 1 505 ? 37.271 30.054 3.032 1.00 30.89 505 LYS A O 1
ATOM 4055 N N . ALA A 1 506 ? 35.714 30.991 4.356 1.00 29.53 506 ALA A N 1
ATOM 4056 C CA . ALA A 1 506 ? 34.540 30.556 3.605 1.00 29.53 506 ALA A CA 1
ATOM 4057 C C . ALA A 1 506 ? 34.068 31.653 2.636 1.00 29.53 506 ALA A C 1
ATOM 4059 O O . ALA A 1 506 ? 33.871 32.799 3.036 1.00 29.53 506 ALA A O 1
ATOM 4060 N N . GLY A 1 507 ? 33.852 31.289 1.372 1.00 27.39 507 GLY A N 1
ATOM 4061 C CA . GLY A 1 507 ? 33.168 32.108 0.376 1.00 27.39 507 GLY A CA 1
ATOM 4062 C C . GLY A 1 507 ? 32.162 31.244 -0.378 1.00 27.39 507 GLY A C 1
ATOM 4063 O O . GLY A 1 507 ? 32.554 30.380 -1.151 1.00 27.39 507 GLY A O 1
ATOM 4064 N N . LEU A 1 508 ? 30.868 31.455 -0.135 1.00 27.69 508 LEU A N 1
ATOM 4065 C CA . LEU A 1 508 ? 29.771 30.789 -0.841 1.00 27.69 508 LEU A CA 1
ATOM 4066 C C . LEU A 1 508 ? 29.188 31.748 -1.886 1.00 27.69 508 LEU A C 1
ATOM 4068 O O . LEU A 1 508 ? 28.747 32.848 -1.554 1.00 27.69 508 LEU A O 1
ATOM 4072 N N . ARG A 1 509 ? 29.141 31.310 -3.148 1.00 28.92 509 ARG A N 1
ATOM 4073 C CA . ARG A 1 509 ? 28.242 31.847 -4.179 1.00 28.92 509 ARG A CA 1
ATOM 4074 C C . ARG A 1 509 ? 27.426 30.695 -4.751 1.00 28.92 509 ARG A C 1
ATOM 4076 O O . ARG A 1 509 ? 27.976 29.722 -5.249 1.00 28.92 509 ARG A O 1
ATOM 4083 N N . THR A 1 510 ? 26.110 30.825 -4.684 1.00 28.72 510 THR A N 1
ATOM 4084 C CA . THR A 1 510 ? 25.132 29.930 -5.305 1.00 28.72 510 THR A CA 1
ATOM 4085 C C . THR A 1 510 ? 24.890 30.329 -6.760 1.00 28.72 510 THR A C 1
ATOM 4087 O O . THR A 1 510 ? 24.735 31.511 -7.072 1.00 28.72 510 THR A O 1
ATOM 4090 N N . ARG A 1 511 ? 24.783 29.343 -7.660 1.00 28.62 511 ARG A N 1
ATOM 4091 C CA . ARG A 1 511 ? 24.074 29.515 -8.935 1.00 28.62 511 ARG A CA 1
ATOM 4092 C C . ARG A 1 511 ? 23.316 28.255 -9.343 1.00 28.62 511 ARG A C 1
ATOM 4094 O O . ARG A 1 511 ? 23.759 27.133 -9.126 1.00 28.62 511 ARG A O 1
ATOM 4101 N N . ALA A 1 512 ? 22.140 28.521 -9.898 1.00 27.12 512 ALA A N 1
ATOM 4102 C CA . ALA A 1 512 ? 21.088 27.598 -10.281 1.00 27.12 512 ALA A CA 1
ATOM 4103 C C . ALA A 1 512 ? 21.466 26.716 -11.482 1.00 27.12 512 ALA A C 1
ATOM 4105 O O . ALA A 1 512 ? 22.094 27.187 -12.430 1.00 27.12 512 ALA A O 1
ATOM 4106 N N . ARG A 1 513 ? 21.017 25.455 -11.465 1.00 27.16 513 ARG A N 1
ATOM 4107 C CA . ARG A 1 513 ? 21.024 24.558 -12.629 1.00 27.16 513 ARG A CA 1
ATOM 4108 C C . ARG A 1 513 ? 19.695 24.681 -13.378 1.00 27.16 513 ARG A C 1
ATOM 4110 O O . ARG A 1 513 ? 18.648 24.342 -12.838 1.00 27.16 513 ARG A O 1
ATOM 4117 N N . GLN A 1 514 ? 19.762 25.149 -14.622 1.00 26.98 514 GLN A N 1
ATOM 4118 C CA . GLN A 1 514 ? 18.776 24.852 -15.662 1.00 26.98 514 GLN A CA 1
ATOM 4119 C C . GLN A 1 514 ? 19.169 23.513 -16.292 1.00 26.98 514 GLN A C 1
ATOM 4121 O O . GLN A 1 514 ? 20.225 23.409 -16.911 1.00 26.98 514 GLN A O 1
ATOM 4126 N N . THR A 1 515 ? 18.338 22.491 -16.120 1.00 24.94 515 THR A N 1
ATOM 4127 C CA . THR A 1 515 ? 18.506 21.185 -16.764 1.00 24.94 515 THR A CA 1
ATOM 4128 C C . THR A 1 515 ? 17.740 21.190 -18.084 1.00 24.94 515 THR A C 1
ATOM 4130 O O . THR A 1 515 ? 16.516 21.292 -18.093 1.00 24.94 515 THR A O 1
ATOM 4133 N N . TRP A 1 516 ? 18.458 21.091 -19.202 1.00 24.92 516 TRP A N 1
ATOM 4134 C CA . TRP A 1 516 ? 17.891 20.717 -20.497 1.00 24.92 516 TRP A CA 1
ATOM 4135 C C . TRP A 1 516 ? 17.951 19.189 -20.610 1.00 24.92 516 TRP A C 1
ATOM 4137 O O . TRP A 1 516 ? 19.042 18.628 -20.656 1.00 24.92 516 TRP A O 1
ATOM 4147 N N . LEU A 1 517 ? 16.797 18.515 -20.637 1.00 24.30 517 LEU A N 1
ATOM 4148 C CA . LEU A 1 517 ? 16.706 17.113 -21.057 1.00 24.30 517 LEU A CA 1
ATOM 4149 C C . LEU A 1 517 ? 16.560 17.068 -22.585 1.00 24.30 517 LEU A C 1
ATOM 4151 O O . LEU A 1 517 ? 15.586 17.586 -23.127 1.00 24.30 517 LEU A O 1
ATOM 4155 N N . CYS A 1 518 ? 17.497 16.415 -23.270 1.00 24.91 518 CYS A N 1
ATOM 4156 C CA . CYS A 1 518 ? 17.301 15.899 -24.625 1.00 24.91 518 CYS A CA 1
ATOM 4157 C C . CYS A 1 518 ? 17.264 14.370 -24.542 1.00 24.91 518 CYS A C 1
ATOM 4159 O O . CYS A 1 518 ? 18.242 13.757 -24.123 1.00 24.91 518 CYS A O 1
ATOM 4161 N N . PHE A 1 519 ? 16.141 13.765 -24.927 1.00 25.55 519 PHE A N 1
ATOM 4162 C CA . PHE A 1 519 ? 16.008 12.316 -25.065 1.00 25.55 519 PHE A CA 1
ATOM 4163 C C . PHE A 1 519 ? 16.531 11.886 -26.442 1.00 25.55 519 PHE A C 1
ATOM 4165 O O . PHE A 1 519 ? 16.009 12.334 -27.461 1.00 25.55 519 PHE A O 1
ATOM 4172 N N . TYR A 1 520 ? 17.530 11.002 -26.473 1.00 33.41 520 TYR A N 1
ATOM 4173 C CA . TYR A 1 520 ? 17.913 10.247 -27.669 1.00 33.41 520 TYR A CA 1
ATOM 4174 C C . TYR A 1 520 ? 17.390 8.817 -27.526 1.00 33.41 520 TYR A C 1
ATOM 4176 O O . TYR A 1 520 ? 17.736 8.120 -26.576 1.00 33.41 520 TYR A O 1
ATOM 4184 N N . THR A 1 521 ? 16.551 8.372 -28.459 1.00 31.08 521 THR A N 1
ATOM 4185 C CA . THR A 1 521 ? 16.092 6.982 -28.535 1.00 31.08 521 THR A CA 1
ATOM 4186 C C . THR A 1 521 ? 17.024 6.192 -29.458 1.00 31.08 521 THR A C 1
ATOM 4188 O O . THR A 1 521 ? 17.146 6.496 -30.643 1.00 31.08 521 THR A O 1
ATOM 4191 N N . PHE A 1 522 ? 17.707 5.173 -28.926 1.00 41.41 522 PHE A N 1
ATOM 4192 C CA . PHE A 1 522 ? 18.468 4.207 -29.726 1.00 41.41 522 PHE A CA 1
ATOM 4193 C C . PHE A 1 522 ? 17.586 3.005 -30.076 1.00 41.41 522 PHE A C 1
ATOM 4195 O O . PHE A 1 522 ? 16.881 2.466 -29.224 1.00 41.41 522 PHE A O 1
ATOM 4202 N N . ARG A 1 523 ? 17.613 2.589 -31.347 1.00 42.66 523 ARG A N 1
ATOM 4203 C CA . ARG A 1 523 ? 16.778 1.501 -31.868 1.00 42.66 523 ARG A CA 1
ATOM 4204 C C . ARG A 1 523 ? 17.520 0.165 -31.845 1.00 42.66 523 ARG A C 1
ATOM 4206 O O . ARG A 1 523 ? 18.682 0.081 -32.241 1.00 42.66 523 ARG A O 1
ATOM 4213 N N . ARG A 1 524 ? 16.823 -0.884 -31.410 1.00 40.97 524 ARG A N 1
ATOM 4214 C CA . ARG A 1 524 ? 17.327 -2.260 -31.303 1.00 40.97 524 ARG A CA 1
ATOM 4215 C C . ARG A 1 524 ? 17.644 -2.823 -32.699 1.00 40.97 524 ARG A C 1
ATOM 4217 O O . ARG A 1 524 ? 16.767 -2.840 -33.553 1.00 40.97 524 ARG A O 1
ATOM 4224 N N . GLY A 1 525 ? 18.882 -3.275 -32.925 1.00 47.97 525 GLY A N 1
ATOM 4225 C CA . GLY A 1 525 ? 19.277 -4.039 -34.122 1.00 47.97 525 GLY A CA 1
ATOM 4226 C C . GLY A 1 525 ? 20.115 -3.322 -35.193 1.00 47.97 525 GLY A C 1
ATOM 4227 O O . GLY A 1 525 ? 20.664 -4.013 -36.043 1.00 47.97 525 GLY A O 1
ATOM 4228 N N . SER A 1 526 ? 20.293 -1.993 -35.155 1.00 45.41 526 SER A N 1
ATOM 4229 C CA . SER A 1 526 ? 21.192 -1.314 -36.114 1.00 45.41 526 SER A CA 1
ATOM 4230 C C . SER A 1 526 ? 22.644 -1.294 -35.609 1.00 45.41 526 SER A C 1
ATOM 4232 O O . SER A 1 526 ? 22.877 -0.983 -34.434 1.00 45.41 526 SER A O 1
ATOM 4234 N N . ASP A 1 527 ? 23.619 -1.575 -36.483 1.00 51.91 527 ASP A N 1
ATOM 4235 C CA . ASP A 1 527 ? 25.051 -1.374 -36.213 1.00 51.91 527 ASP A CA 1
ATOM 4236 C C . ASP A 1 527 ? 25.309 0.143 -36.080 1.00 51.91 527 ASP A C 1
ATOM 4238 O O . ASP A 1 527 ? 25.570 0.856 -37.050 1.00 51.91 527 ASP A O 1
ATOM 4242 N N . CYS A 1 528 ? 25.172 0.685 -34.865 1.00 65.69 528 CYS A N 1
ATOM 4243 C CA . CYS A 1 528 ? 25.403 2.108 -34.640 1.00 65.69 528 CYS A CA 1
ATOM 4244 C C . CYS A 1 528 ? 26.889 2.454 -34.884 1.00 65.69 528 CYS A C 1
ATOM 4246 O O . CYS A 1 528 ? 27.768 1.616 -34.647 1.00 65.69 528 CYS A O 1
ATOM 4248 N N . PRO A 1 529 ? 27.214 3.688 -35.323 1.00 67.50 529 PRO A N 1
ATOM 4249 C CA . PRO A 1 529 ? 28.593 4.089 -35.622 1.00 67.50 529 PRO A CA 1
ATOM 4250 C C . PRO A 1 529 ? 29.574 3.805 -34.480 1.00 67.50 529 PRO A C 1
ATOM 4252 O O . PRO A 1 529 ? 30.737 3.484 -34.724 1.00 67.50 529 PRO A O 1
ATOM 4255 N N . ILE A 1 530 ? 29.091 3.850 -33.235 1.00 65.56 530 ILE A N 1
ATOM 4256 C CA . ILE A 1 530 ? 29.894 3.539 -32.059 1.00 65.56 530 ILE A CA 1
ATOM 4257 C C . ILE A 1 530 ? 30.171 2.041 -31.889 1.00 65.56 530 ILE A C 1
ATOM 4259 O O . ILE A 1 530 ? 31.301 1.686 -31.572 1.00 65.56 530 ILE A O 1
ATOM 4263 N N . LYS A 1 531 ? 29.226 1.142 -32.207 1.00 67.56 531 LYS A N 1
ATOM 4264 C CA . LYS A 1 531 ? 29.479 -0.313 -32.263 1.00 67.56 531 LYS A CA 1
ATOM 4265 C C . LYS A 1 531 ? 30.554 -0.644 -33.291 1.00 67.56 531 LYS A C 1
ATOM 4267 O O . LYS A 1 531 ? 31.489 -1.388 -32.998 1.00 67.56 531 LYS A O 1
ATOM 4272 N N . VAL A 1 532 ? 30.451 -0.047 -34.478 1.00 71.94 532 VAL A N 1
ATOM 4273 C CA . VAL A 1 532 ? 31.436 -0.215 -35.555 1.00 71.94 532 VAL A CA 1
ATOM 4274 C C . VAL A 1 532 ? 32.804 0.326 -35.127 1.00 71.94 532 VAL A C 1
ATOM 4276 O O . VAL A 1 532 ? 33.817 -0.338 -35.343 1.00 71.94 532 VAL A O 1
ATOM 4279 N N . HIS A 1 533 ? 32.853 1.487 -34.466 1.00 71.81 533 HIS A N 1
ATOM 4280 C CA . HIS A 1 533 ? 34.090 2.059 -33.929 1.00 71.81 533 HIS A CA 1
ATOM 4281 C C . HIS A 1 533 ? 34.723 1.171 -32.847 1.00 71.81 533 HIS A C 1
ATOM 4283 O O . HIS A 1 533 ? 35.903 0.844 -32.943 1.00 71.81 533 HIS A O 1
ATOM 4289 N N . LEU A 1 534 ? 33.950 0.718 -31.855 1.00 66.44 534 LEU A N 1
ATOM 4290 C CA . LEU A 1 534 ? 34.432 -0.167 -30.788 1.00 66.44 534 LEU A CA 1
ATOM 4291 C C . LEU A 1 534 ? 34.981 -1.490 -31.346 1.00 66.44 534 LEU A C 1
ATOM 4293 O O . LEU A 1 534 ? 36.044 -1.947 -30.920 1.00 66.44 534 LEU A O 1
ATOM 4297 N N . ARG A 1 535 ? 34.309 -2.064 -32.350 1.00 73.38 535 ARG A N 1
ATOM 4298 C CA . ARG A 1 535 ? 34.747 -3.285 -33.039 1.00 73.38 535 ARG A CA 1
ATOM 4299 C C . ARG A 1 535 ? 36.038 -3.063 -33.834 1.00 73.38 535 ARG A C 1
ATOM 4301 O O . ARG A 1 535 ? 36.960 -3.870 -33.740 1.00 73.38 535 ARG A O 1
ATOM 4308 N N . ASN A 1 536 ? 36.117 -1.975 -34.601 1.00 62.34 536 ASN A N 1
ATOM 4309 C CA . ASN A 1 536 ? 37.203 -1.743 -35.559 1.00 62.34 536 ASN A CA 1
ATOM 4310 C C . ASN A 1 536 ? 38.461 -1.127 -34.936 1.00 62.34 536 ASN A C 1
ATOM 4312 O O . ASN A 1 536 ? 39.563 -1.439 -35.375 1.00 62.34 536 ASN A O 1
ATOM 4316 N N . VAL A 1 537 ? 38.299 -0.236 -33.955 1.00 62.91 537 VAL A N 1
ATOM 4317 C CA . VAL A 1 537 ? 39.399 0.535 -33.352 1.00 62.91 537 VAL A CA 1
ATOM 4318 C C . VAL A 1 537 ? 39.888 -0.116 -32.065 1.00 62.91 537 VAL A C 1
ATOM 4320 O O . VAL A 1 537 ? 41.089 -0.158 -31.818 1.00 62.91 537 VAL A O 1
ATOM 4323 N N . HIS A 1 538 ? 38.970 -0.650 -31.258 1.00 53.62 538 HIS A N 1
ATOM 4324 C CA . HIS A 1 538 ? 39.294 -1.186 -29.934 1.00 53.62 538 HIS A CA 1
ATOM 4325 C C . HIS A 1 538 ? 39.249 -2.718 -29.857 1.00 53.62 538 HIS A C 1
ATOM 4327 O O . HIS A 1 538 ? 39.541 -3.273 -28.801 1.00 53.62 538 HIS A O 1
ATOM 4333 N N . HIS A 1 539 ? 38.899 -3.409 -30.950 1.00 55.25 539 HIS A N 1
ATOM 4334 C CA . HIS A 1 539 ? 38.731 -4.869 -31.000 1.00 55.25 539 HIS A CA 1
ATOM 4335 C C . HIS A 1 539 ? 37.733 -5.421 -29.963 1.00 55.25 539 HIS A C 1
ATOM 4337 O O . HIS A 1 539 ? 37.834 -6.571 -29.537 1.00 55.25 539 HIS A O 1
ATOM 4343 N N . ILE A 1 540 ? 36.748 -4.612 -29.560 1.00 56.34 540 ILE A N 1
ATOM 4344 C CA . ILE A 1 540 ? 35.709 -5.008 -28.605 1.00 56.34 540 ILE A CA 1
ATOM 4345 C C . ILE A 1 540 ? 34.564 -5.663 -29.383 1.00 56.34 540 ILE A C 1
ATOM 4347 O O . ILE A 1 540 ? 33.922 -5.025 -30.217 1.00 56.34 540 ILE A O 1
ATOM 4351 N N . VAL A 1 541 ? 34.321 -6.950 -29.126 1.00 55.38 541 VAL A N 1
ATOM 4352 C CA . VAL A 1 541 ? 33.252 -7.742 -29.759 1.00 55.38 541 VAL A CA 1
ATOM 4353 C C . VAL A 1 541 ? 32.051 -7.832 -28.813 1.00 55.38 541 VAL A C 1
ATOM 4355 O O . VAL A 1 541 ? 32.228 -7.919 -27.599 1.00 55.38 541 VAL A O 1
ATOM 4358 N N . GLU A 1 542 ? 30.830 -7.811 -29.355 1.00 50.41 542 GLU A N 1
ATOM 4359 C CA . GLU A 1 542 ? 29.611 -8.011 -28.562 1.00 50.41 542 GLU A CA 1
ATOM 4360 C C . GLU A 1 542 ? 29.610 -9.399 -27.889 1.00 50.41 542 GLU A C 1
ATOM 4362 O O . GLU A 1 542 ? 29.955 -10.399 -28.533 1.00 50.41 542 GLU A O 1
ATOM 4367 N N . PRO A 1 543 ? 29.213 -9.498 -26.608 1.00 46.75 543 PRO A N 1
ATOM 4368 C CA . PRO A 1 543 ? 29.029 -10.789 -25.960 1.00 46.75 543 PRO A CA 1
ATOM 4369 C C . PRO A 1 543 ? 27.863 -11.546 -26.616 1.00 46.75 543 PRO A C 1
ATOM 4371 O O . PRO A 1 543 ? 26.789 -10.988 -26.837 1.00 46.75 543 PRO A O 1
ATOM 4374 N N . LYS A 1 544 ? 28.065 -12.830 -26.940 1.00 46.72 544 LYS A N 1
ATOM 4375 C CA . LYS A 1 544 ? 27.014 -13.679 -27.524 1.00 46.72 544 LYS A CA 1
ATOM 4376 C C . LYS A 1 544 ? 25.943 -14.007 -26.480 1.00 46.72 544 LYS A C 1
ATOM 4378 O O . LYS A 1 544 ? 26.263 -14.386 -25.356 1.00 46.72 544 LYS A O 1
ATOM 4383 N N . ILE A 1 545 ? 24.679 -13.929 -26.894 1.00 36.19 545 ILE A N 1
ATOM 4384 C CA . ILE A 1 545 ? 23.508 -14.302 -26.088 1.00 36.19 545 ILE A CA 1
ATOM 4385 C C . ILE A 1 545 ? 23.648 -15.769 -25.640 1.00 36.19 545 ILE A C 1
ATOM 4387 O O . ILE A 1 545 ? 23.760 -16.661 -26.479 1.00 36.19 545 ILE A O 1
ATOM 4391 N N . GLY A 1 546 ? 23.654 -16.009 -24.324 1.00 37.47 546 GLY A N 1
ATOM 4392 C CA . GLY A 1 546 ? 23.661 -17.351 -23.726 1.00 37.47 546 GLY A CA 1
ATOM 4393 C C . GLY A 1 546 ? 25.030 -18.014 -23.509 1.00 37.47 546 GLY A C 1
ATOM 4394 O O . GLY A 1 546 ? 25.060 -19.164 -23.086 1.00 37.47 546 GLY A O 1
ATOM 4395 N N . LEU A 1 547 ? 26.155 -17.333 -23.759 1.00 35.84 547 LEU A N 1
ATOM 4396 C CA . LEU A 1 547 ? 27.495 -17.857 -23.454 1.00 35.84 547 LEU A CA 1
ATOM 4397 C C . LEU A 1 547 ? 28.126 -17.082 -22.289 1.00 35.84 547 LEU A C 1
ATOM 4399 O O . LEU A 1 547 ? 28.655 -15.988 -22.476 1.00 35.84 547 LEU A O 1
ATOM 4403 N N . HIS A 1 548 ? 28.103 -17.670 -21.092 1.00 32.75 548 HIS A N 1
ATOM 4404 C CA . HIS A 1 548 ? 29.068 -17.341 -20.040 1.00 32.75 548 HIS A CA 1
ATOM 4405 C C . HIS A 1 548 ? 30.342 -18.175 -20.255 1.00 32.75 548 HIS A C 1
ATOM 4407 O O . HIS A 1 548 ? 30.282 -19.263 -20.823 1.00 32.75 548 HIS A O 1
ATOM 4413 N N . PHE A 1 549 ? 31.502 -17.654 -19.844 1.00 28.47 549 PHE A N 1
ATOM 4414 C CA . PHE A 1 549 ? 32.773 -18.378 -19.905 1.00 28.47 549 PHE A CA 1
ATOM 4415 C C . PHE A 1 549 ? 32.689 -19.656 -19.051 1.00 28.47 549 PHE A C 1
ATOM 4417 O O . PHE A 1 549 ? 32.731 -19.576 -17.826 1.00 28.47 549 PHE A O 1
ATOM 4424 N N . GLU A 1 550 ? 32.580 -20.828 -19.679 1.00 24.91 550 GLU A N 1
ATOM 4425 C CA . GLU A 1 550 ? 32.884 -22.098 -19.016 1.00 24.91 550 GLU A CA 1
ATOM 4426 C C . GLU A 1 550 ? 34.410 -22.246 -18.935 1.00 24.91 550 GLU A C 1
ATOM 4428 O O . GLU A 1 550 ? 35.111 -22.192 -19.949 1.00 24.91 550 GLU A O 1
ATOM 4433 N N . ALA A 1 551 ? 34.934 -22.393 -17.717 1.00 27.12 551 ALA A N 1
ATOM 4434 C CA . ALA A 1 551 ? 36.324 -22.776 -17.496 1.00 27.12 551 ALA A CA 1
ATOM 4435 C C . ALA A 1 551 ? 36.534 -24.241 -17.932 1.00 27.12 551 ALA A C 1
ATOM 4437 O O . ALA A 1 551 ? 35.633 -25.061 -17.732 1.00 27.12 551 ALA A O 1
ATOM 4438 N N . PRO A 1 552 ? 37.699 -24.607 -18.498 1.00 28.86 552 PRO A N 1
ATOM 4439 C CA . PRO A 1 552 ? 37.963 -25.992 -18.851 1.00 28.86 552 PRO A CA 1
ATOM 4440 C C . PRO A 1 552 ? 38.104 -26.836 -17.582 1.00 28.86 552 PRO A C 1
ATOM 4442 O O . PRO A 1 552 ? 38.926 -26.553 -16.710 1.00 28.86 552 PRO A O 1
ATOM 4445 N N . ALA A 1 553 ? 37.281 -27.877 -17.500 1.00 37.84 553 ALA A N 1
ATOM 4446 C CA . ALA A 1 553 ? 37.418 -28.949 -16.534 1.00 37.84 553 ALA A CA 1
ATOM 4447 C C . ALA A 1 553 ? 38.480 -29.932 -17.035 1.00 37.84 553 ALA A C 1
ATOM 4449 O O . ALA A 1 553 ? 38.212 -30.680 -17.966 1.00 37.84 553 ALA A O 1
ATOM 4450 N N . ASP A 1 554 ? 39.644 -29.953 -16.387 1.00 35.25 554 ASP A N 1
ATOM 4451 C CA . ASP A 1 554 ? 40.538 -31.110 -16.381 1.00 35.25 554 ASP A CA 1
ATOM 4452 C C . ASP A 1 554 ? 41.041 -31.334 -14.953 1.00 35.25 554 ASP A C 1
ATOM 4454 O O . ASP A 1 554 ? 41.474 -30.414 -14.257 1.00 35.25 554 ASP A O 1
ATOM 4458 N N . GLY A 1 555 ? 40.873 -32.570 -14.489 1.00 31.84 555 GLY A N 1
ATOM 4459 C CA . GLY A 1 555 ? 41.012 -32.963 -13.098 1.00 31.84 555 GLY A CA 1
ATOM 4460 C C . GLY A 1 555 ? 42.350 -33.595 -12.713 1.00 31.84 555 GLY A C 1
ATOM 4461 O O . GLY A 1 555 ? 43.060 -34.172 -13.526 1.00 31.84 555 GLY A O 1
ATOM 4462 N N . LEU A 1 556 ? 42.543 -33.569 -11.392 1.00 34.78 556 LEU A N 1
ATOM 4463 C CA . LEU A 1 556 ? 43.049 -34.629 -10.512 1.00 34.78 556 LEU A CA 1
ATOM 4464 C C . LEU A 1 556 ? 44.546 -35.015 -10.504 1.00 34.78 556 LEU A C 1
ATOM 4466 O O . LEU A 1 556 ? 45.051 -35.702 -11.384 1.00 34.78 556 LEU A O 1
ATOM 4470 N N . ALA A 1 557 ? 45.103 -34.780 -9.305 1.00 32.94 557 ALA A N 1
ATOM 4471 C CA . ALA A 1 557 ? 45.767 -35.748 -8.415 1.00 32.94 557 ALA A CA 1
ATOM 4472 C C . ALA A 1 557 ? 47.305 -35.785 -8.360 1.00 32.94 557 ALA A C 1
ATOM 4474 O O . ALA A 1 557 ? 47.988 -35.901 -9.369 1.00 32.94 557 ALA A O 1
ATOM 4475 N N . GLY A 1 558 ? 47.812 -35.847 -7.119 1.00 29.64 558 GLY A N 1
ATOM 4476 C CA . GLY A 1 558 ? 49.072 -36.519 -6.779 1.00 29.64 558 GLY A CA 1
ATOM 4477 C C . GLY A 1 558 ? 50.027 -35.701 -5.914 1.00 29.64 558 GLY A C 1
ATOM 4478 O O . GLY A 1 558 ? 50.498 -34.658 -6.343 1.00 29.64 558 GLY A O 1
ATOM 4479 N N . SER A 1 559 ? 50.298 -36.195 -4.708 1.00 32.06 559 SER A N 1
ATOM 4480 C CA . SER A 1 559 ? 51.107 -35.596 -3.647 1.00 32.06 559 SER A CA 1
ATOM 4481 C C . SER A 1 559 ? 52.592 -36.014 -3.663 1.00 32.06 559 SER A C 1
ATOM 4483 O O . SER A 1 559 ? 52.966 -36.990 -4.309 1.00 32.06 559 SER A O 1
ATOM 4485 N N . ASP A 1 560 ? 53.356 -35.279 -2.846 1.00 31.86 560 ASP A N 1
ATOM 4486 C CA . ASP A 1 560 ? 54.534 -35.656 -2.038 1.00 31.86 560 ASP A CA 1
ATOM 4487 C C . ASP A 1 560 ? 55.992 -35.581 -2.565 1.00 31.86 560 ASP A C 1
ATOM 4489 O O . ASP A 1 560 ? 56.365 -36.083 -3.620 1.00 31.86 560 ASP A O 1
ATOM 4493 N N . ASP A 1 561 ? 56.797 -34.995 -1.658 1.00 30.75 561 ASP A N 1
ATOM 4494 C CA . ASP A 1 561 ? 58.233 -35.132 -1.347 1.00 30.75 561 ASP A CA 1
ATOM 4495 C C . ASP A 1 561 ? 59.353 -34.281 -2.013 1.00 30.75 561 ASP A C 1
ATOM 4497 O O . ASP A 1 561 ? 59.885 -34.564 -3.080 1.00 30.75 561 ASP A O 1
ATOM 4501 N N . LEU A 1 562 ? 59.782 -33.277 -1.223 1.00 31.28 562 LEU A N 1
ATOM 4502 C CA . LEU A 1 562 ? 61.137 -32.954 -0.715 1.00 31.28 562 LEU A CA 1
ATOM 4503 C C . LEU A 1 562 ? 62.382 -32.821 -1.645 1.00 31.28 562 LEU A C 1
ATOM 4505 O O . LEU A 1 562 ? 62.949 -33.793 -2.128 1.00 31.28 562 LEU A O 1
ATOM 4509 N N . ASN A 1 563 ? 62.978 -31.615 -1.537 1.00 28.77 563 ASN A N 1
ATOM 4510 C CA . ASN A 1 563 ? 64.389 -31.293 -1.203 1.00 28.77 563 ASN A CA 1
ATOM 4511 C C . ASN A 1 563 ? 65.457 -30.917 -2.278 1.00 28.77 563 ASN A C 1
ATOM 4513 O O . ASN A 1 563 ? 65.795 -31.687 -3.168 1.00 28.77 563 ASN A O 1
ATOM 4517 N N . ILE A 1 564 ? 66.127 -29.777 -1.977 1.00 29.27 564 ILE A N 1
ATOM 4518 C CA . ILE A 1 564 ? 67.474 -29.258 -2.363 1.00 29.27 564 ILE A CA 1
ATOM 4519 C C . ILE A 1 564 ? 67.580 -28.205 -3.506 1.00 29.27 564 ILE A C 1
ATOM 4521 O O . ILE A 1 564 ? 67.817 -28.533 -4.660 1.00 29.27 564 ILE A O 1
ATOM 4525 N N . ALA A 1 565 ? 67.562 -26.926 -3.076 1.00 28.94 565 ALA A N 1
ATOM 4526 C CA . ALA A 1 565 ? 68.598 -25.865 -3.216 1.00 28.94 565 ALA A CA 1
ATOM 4527 C C . ALA A 1 565 ? 68.974 -25.260 -4.614 1.00 28.94 565 ALA A C 1
ATOM 4529 O O . ALA A 1 565 ? 68.704 -25.846 -5.655 1.00 28.94 565 ALA A O 1
ATOM 4530 N N . PRO A 1 566 ? 69.561 -24.036 -4.681 1.00 44.38 566 PRO A N 1
ATOM 4531 C CA . PRO A 1 566 ? 68.940 -22.907 -5.384 1.00 44.38 566 PRO A CA 1
ATOM 4532 C C . PRO A 1 566 ? 69.781 -22.340 -6.542 1.00 44.38 566 PRO A C 1
ATOM 4534 O O . PRO A 1 566 ? 71.007 -22.282 -6.449 1.00 44.38 566 PRO A O 1
ATOM 4537 N N . ARG A 1 567 ? 69.138 -21.796 -7.586 1.00 27.70 567 ARG A N 1
ATOM 4538 C CA . ARG A 1 567 ? 69.779 -20.852 -8.523 1.00 27.70 567 ARG A CA 1
ATOM 4539 C C . ARG A 1 567 ? 68.797 -19.822 -9.088 1.00 27.70 567 ARG A C 1
ATOM 4541 O O . ARG A 1 567 ? 67.978 -20.138 -9.934 1.00 27.70 567 ARG A O 1
ATOM 4548 N N . SER A 1 568 ? 68.964 -18.597 -8.586 1.00 32.81 568 SER A N 1
ATOM 4549 C CA . SER A 1 568 ? 69.021 -17.316 -9.309 1.00 32.81 568 SER A CA 1
ATOM 4550 C C . SER A 1 568 ? 68.174 -17.131 -10.576 1.00 32.81 568 SER A C 1
ATOM 4552 O O . SER A 1 568 ? 68.508 -17.692 -11.620 1.00 32.81 568 SER A O 1
ATOM 4554 N N . GLY A 1 569 ? 67.252 -16.168 -10.519 1.00 29.28 569 GLY A N 1
ATOM 4555 C CA . GLY A 1 569 ? 66.829 -15.394 -11.688 1.00 29.28 569 GLY A CA 1
ATOM 4556 C C . GLY A 1 569 ? 65.364 -14.975 -11.650 1.00 29.28 569 GLY A C 1
ATOM 4557 O O . GLY A 1 569 ? 64.522 -15.760 -12.052 1.00 29.28 569 GLY A O 1
ATOM 4558 N N . GLU A 1 570 ? 65.120 -13.745 -11.185 1.00 31.22 570 GLU A N 1
ATOM 4559 C CA . GLU A 1 570 ? 63.978 -12.869 -11.519 1.00 31.22 570 GLU A CA 1
ATOM 4560 C C . GLU A 1 570 ? 62.556 -13.479 -11.486 1.00 31.22 570 GLU A C 1
ATOM 4562 O O . GLU A 1 570 ? 62.015 -13.905 -12.502 1.00 31.22 570 GLU A O 1
ATOM 4567 N N . GLU A 1 571 ? 61.917 -13.400 -10.311 1.00 26.84 571 GLU A N 1
ATOM 4568 C CA . GLU A 1 571 ? 60.458 -13.217 -10.169 1.00 26.84 571 GLU A CA 1
ATOM 4569 C C . GLU A 1 571 ? 60.125 -11.790 -10.673 1.00 26.84 571 GLU A C 1
ATOM 4571 O O . GLU A 1 571 ? 60.816 -10.841 -10.307 1.00 26.84 571 GLU A O 1
ATOM 4576 N N . ASP A 1 572 ? 59.254 -11.532 -11.653 1.00 33.94 572 ASP A N 1
ATOM 4577 C CA . ASP A 1 572 ? 57.833 -11.874 -11.831 1.00 33.94 572 ASP A CA 1
ATOM 4578 C C . ASP A 1 572 ? 56.931 -11.212 -10.776 1.00 33.94 572 ASP A C 1
ATOM 4580 O O . ASP A 1 572 ? 57.011 -11.540 -9.600 1.00 33.94 572 ASP A O 1
ATOM 4584 N N . ILE A 1 573 ? 56.026 -10.317 -11.198 1.00 26.50 573 ILE A N 1
ATOM 4585 C CA . ILE A 1 573 ? 54.728 -10.145 -10.524 1.00 26.50 573 ILE A CA 1
ATOM 4586 C C . ILE A 1 573 ? 53.651 -9.990 -11.602 1.00 26.50 573 ILE A C 1
ATOM 4588 O O . ILE A 1 573 ? 53.264 -8.893 -12.006 1.00 26.50 573 ILE A O 1
ATOM 4592 N N . ARG A 1 574 ? 53.144 -11.137 -12.059 1.00 29.66 574 ARG A N 1
ATOM 4593 C CA . ARG A 1 574 ? 51.741 -11.273 -12.454 1.00 29.66 574 ARG A CA 1
ATOM 4594 C C . ARG A 1 574 ? 50.913 -11.352 -11.174 1.00 29.66 574 ARG A C 1
ATOM 4596 O O . ARG A 1 574 ? 51.170 -12.219 -10.345 1.00 29.66 574 ARG A O 1
ATOM 4603 N N . CYS A 1 575 ? 49.912 -10.488 -11.031 1.00 26.30 575 CYS A N 1
ATOM 4604 C CA . CYS A 1 575 ? 48.871 -10.671 -10.020 1.00 26.30 575 CYS A CA 1
ATOM 4605 C C . CYS A 1 575 ? 47.662 -11.421 -10.610 1.00 26.30 575 CYS A C 1
ATOM 4607 O O . CYS A 1 575 ? 47.348 -11.212 -11.787 1.00 26.30 575 CYS A O 1
ATOM 4609 N N . PRO A 1 576 ? 47.006 -12.283 -9.810 1.00 29.31 576 PRO A N 1
ATOM 4610 C CA . PRO A 1 576 ? 45.986 -13.224 -10.255 1.00 29.31 576 PRO A CA 1
ATOM 4611 C C . PRO A 1 576 ? 44.558 -12.670 -10.144 1.00 29.31 576 PRO A C 1
ATOM 4613 O O . PRO A 1 576 ? 44.302 -11.625 -9.547 1.00 29.31 576 PRO A O 1
ATOM 4616 N N . ASP A 1 577 ? 43.642 -13.436 -10.729 1.00 30.03 577 ASP A N 1
ATOM 4617 C CA . ASP A 1 577 ? 42.197 -13.244 -10.752 1.00 30.03 577 ASP A CA 1
ATOM 4618 C C . ASP A 1 577 ? 41.569 -13.117 -9.353 1.00 30.03 577 ASP A C 1
ATOM 4620 O O . ASP A 1 577 ? 41.792 -13.957 -8.479 1.00 30.03 577 ASP A O 1
ATOM 4624 N N . LEU A 1 578 ? 40.695 -12.119 -9.169 1.00 25.86 578 LEU A N 1
ATOM 4625 C CA . LEU A 1 578 ? 39.670 -12.139 -8.124 1.00 25.86 578 LEU A CA 1
ATOM 4626 C C . LEU A 1 578 ? 38.394 -11.406 -8.571 1.00 25.86 578 LEU A C 1
ATOM 4628 O O . LEU A 1 578 ? 38.428 -10.336 -9.177 1.00 25.86 578 LEU A O 1
ATOM 4632 N N . VAL A 1 579 ? 37.266 -12.038 -8.254 1.00 29.30 579 VAL A N 1
ATOM 4633 C CA . VAL A 1 579 ? 35.879 -11.673 -8.569 1.00 29.30 579 VAL A CA 1
ATOM 4634 C C . VAL A 1 579 ? 35.295 -10.806 -7.450 1.00 29.30 579 VAL A C 1
ATOM 4636 O O . VAL A 1 579 ? 35.504 -11.113 -6.280 1.00 29.30 579 VAL A O 1
ATOM 4639 N N . LEU A 1 580 ? 34.494 -9.787 -7.792 1.00 21.81 580 LEU A N 1
ATOM 4640 C CA . LEU A 1 580 ? 33.600 -9.103 -6.847 1.00 21.81 580 LEU A CA 1
ATOM 4641 C C . LEU A 1 580 ? 32.352 -8.530 -7.547 1.00 21.81 580 LEU A C 1
ATOM 4643 O O . LEU A 1 580 ? 32.420 -7.997 -8.653 1.00 21.81 580 LEU A O 1
ATOM 4647 N N . VAL A 1 581 ? 31.212 -8.709 -6.876 1.00 23.83 581 VAL A N 1
ATOM 4648 C CA . VAL A 1 581 ? 29.818 -8.475 -7.299 1.00 23.83 581 VAL A CA 1
ATOM 4649 C C . VAL A 1 581 ? 29.313 -7.139 -6.742 1.00 23.83 581 VAL A C 1
ATOM 4651 O O . VAL A 1 581 ? 29.582 -6.848 -5.582 1.00 23.83 581 VAL A O 1
ATOM 4654 N N . PHE A 1 582 ? 28.511 -6.383 -7.508 1.00 21.22 582 PHE A N 1
ATOM 4655 C CA . PHE A 1 582 ? 27.639 -5.322 -6.974 1.00 21.22 582 PHE A CA 1
ATOM 4656 C C . PHE A 1 582 ? 26.265 -5.275 -7.670 1.00 21.22 582 PHE A C 1
ATOM 4658 O O . PHE A 1 582 ? 26.135 -5.552 -8.862 1.00 21.22 582 PHE A O 1
ATOM 4665 N N . VAL A 1 583 ? 25.255 -4.931 -6.863 1.00 23.05 583 VAL A N 1
ATOM 4666 C CA . VAL A 1 583 ? 23.800 -4.887 -7.104 1.00 23.05 583 VAL A CA 1
ATOM 4667 C C . VAL A 1 583 ? 23.340 -3.428 -7.238 1.00 23.05 583 VAL A C 1
ATOM 4669 O O . VAL A 1 583 ? 23.760 -2.616 -6.420 1.00 23.05 583 VAL A O 1
ATOM 4672 N N . SER A 1 584 ? 22.432 -3.100 -8.173 1.00 22.77 584 SER A N 1
ATOM 4673 C CA . SER A 1 584 ? 21.428 -2.025 -7.995 1.00 22.77 584 SER A CA 1
ATOM 4674 C C . SER A 1 584 ? 20.316 -2.048 -9.065 1.00 22.77 584 SER A C 1
ATOM 4676 O O . SER A 1 584 ? 20.537 -2.495 -10.182 1.00 22.77 584 SER A O 1
ATOM 4678 N N . ASN A 1 585 ? 19.132 -1.567 -8.663 1.00 21.77 585 ASN A N 1
ATOM 4679 C CA . ASN A 1 585 ? 17.813 -1.512 -9.319 1.00 21.77 585 ASN A CA 1
ATOM 4680 C C . ASN A 1 585 ? 17.639 -0.329 -10.304 1.00 21.77 585 ASN A C 1
ATOM 4682 O O . ASN A 1 585 ? 17.991 0.783 -9.913 1.00 21.77 585 ASN A O 1
ATOM 4686 N N . ARG A 1 586 ? 16.874 -0.470 -11.410 1.00 23.91 586 ARG A N 1
ATOM 4687 C CA . ARG A 1 586 ? 15.451 -0.037 -11.565 1.00 23.91 586 ARG A CA 1
ATOM 4688 C C . ARG A 1 586 ? 14.895 -0.296 -12.982 1.00 23.91 586 ARG A C 1
ATOM 4690 O O . ARG A 1 586 ? 15.614 -0.254 -13.961 1.00 23.91 586 ARG A O 1
ATOM 4697 N N . ALA A 1 587 ? 13.581 -0.509 -13.051 1.00 27.72 587 ALA A N 1
ATOM 4698 C CA . ALA A 1 587 ? 12.825 -1.071 -14.173 1.00 27.72 587 ALA A CA 1
ATOM 4699 C C . ALA A 1 587 ? 12.408 -0.107 -15.310 1.00 27.72 587 ALA A C 1
ATOM 4701 O O . ALA A 1 587 ? 11.948 1.000 -15.033 1.00 27.72 587 ALA A O 1
ATOM 4702 N N . GLY A 1 588 ? 12.348 -0.647 -16.540 1.00 26.77 588 GLY A N 1
ATOM 4703 C CA . GLY A 1 588 ? 11.090 -0.779 -17.296 1.00 26.77 588 GLY A CA 1
ATOM 4704 C C . GLY A 1 588 ? 11.051 -0.217 -18.726 1.00 26.77 588 GLY A C 1
ATOM 4705 O O . GLY A 1 588 ? 10.958 0.993 -18.890 1.00 26.77 588 GLY A O 1
ATOM 4706 N N . SER A 1 589 ? 10.951 -1.086 -19.747 1.00 26.12 589 SER A N 1
ATOM 4707 C CA . SER A 1 589 ? 9.872 -1.101 -20.771 1.00 26.12 589 SER A CA 1
ATOM 4708 C C . SER A 1 589 ? 10.188 -2.071 -21.926 1.00 26.12 589 SER A C 1
ATOM 4710 O O . SER A 1 589 ? 11.259 -2.027 -22.517 1.00 26.12 589 SER A O 1
ATOM 4712 N N . GLN A 1 590 ? 9.221 -2.922 -22.285 1.00 30.66 590 GLN A N 1
ATOM 4713 C CA . GLN A 1 590 ? 9.331 -3.978 -23.301 1.00 30.66 590 GLN A CA 1
ATOM 4714 C C . GLN A 1 590 ? 8.889 -3.514 -24.695 1.00 30.66 590 GLN A C 1
ATOM 4716 O O . GLN A 1 590 ? 7.879 -2.831 -24.803 1.00 30.66 590 GLN A O 1
ATOM 4721 N N . ASP A 1 591 ? 9.560 -4.011 -25.739 1.00 25.06 591 ASP A N 1
ATOM 4722 C CA . ASP A 1 591 ? 8.912 -4.525 -26.955 1.00 25.06 591 ASP A CA 1
ATOM 4723 C C . ASP A 1 591 ? 9.853 -5.495 -27.694 1.00 25.06 591 ASP A C 1
ATOM 4725 O O . ASP A 1 591 ? 11.082 -5.355 -27.683 1.00 25.06 591 ASP A O 1
ATOM 4729 N N . GLY A 1 592 ? 9.269 -6.541 -28.282 1.00 26.47 592 GLY A N 1
ATOM 4730 C CA . GLY A 1 592 ? 9.978 -7.641 -28.930 1.00 26.47 592 GLY A CA 1
ATOM 4731 C C . GLY A 1 592 ? 9.469 -7.921 -30.340 1.00 26.47 592 GLY A C 1
ATOM 4732 O O . GLY A 1 592 ? 8.285 -7.766 -30.623 1.00 26.47 592 GLY A O 1
ATOM 4733 N N . SER A 1 593 ? 10.363 -8.412 -31.197 1.00 23.50 593 SER A N 1
ATOM 4734 C CA . SER A 1 593 ? 10.020 -9.219 -32.370 1.00 23.50 593 SER A CA 1
ATOM 4735 C C . SER A 1 593 ? 11.150 -10.230 -32.636 1.00 23.50 593 SER A C 1
ATOM 4737 O O . SER A 1 593 ? 12.304 -10.006 -32.264 1.00 23.50 593 SER A O 1
ATOM 4739 N N . VAL A 1 594 ? 10.790 -11.396 -33.178 1.00 24.25 594 VAL A N 1
ATOM 4740 C CA . VAL A 1 594 ? 11.636 -12.587 -33.344 1.00 24.25 594 VAL A CA 1
ATOM 4741 C C . VAL A 1 594 ? 11.530 -13.098 -34.787 1.00 24.25 594 VAL A C 1
ATOM 4743 O O . VAL A 1 594 ? 10.435 -13.129 -35.341 1.00 24.25 594 VAL A O 1
ATOM 4746 N N . CYS A 1 595 ? 12.673 -13.601 -35.285 1.00 24.67 595 CYS A N 1
ATOM 4747 C CA . CYS A 1 595 ? 12.921 -14.521 -36.415 1.00 24.67 595 CYS A CA 1
ATOM 4748 C C . CYS A 1 595 ? 12.985 -13.972 -37.851 1.00 24.67 595 CYS A C 1
ATOM 4750 O O . CYS A 1 595 ? 11.942 -13.717 -38.431 1.00 24.67 595 CYS A O 1
ATOM 4752 N N . ILE A 1 596 ? 14.190 -14.045 -38.462 1.00 23.12 596 ILE A N 1
ATOM 4753 C CA . ILE A 1 596 ? 14.521 -14.889 -39.644 1.00 23.12 596 ILE A CA 1
ATOM 4754 C C . ILE A 1 596 ? 16.020 -15.281 -39.574 1.00 23.12 596 ILE A C 1
ATOM 4756 O O . ILE A 1 596 ? 16.896 -14.449 -39.785 1.00 23.12 596 ILE A O 1
ATOM 4760 N N . SER A 1 597 ? 16.345 -16.550 -39.303 1.00 26.20 597 SER A N 1
ATOM 4761 C CA . SER A 1 597 ? 17.725 -17.076 -39.267 1.00 26.20 597 SER A CA 1
ATOM 4762 C C . SER A 1 597 ? 17.841 -18.372 -40.077 1.00 26.20 597 SER A C 1
ATOM 4764 O O . SER A 1 597 ? 17.916 -19.462 -39.520 1.00 26.20 597 SER A O 1
ATOM 4766 N N . LEU A 1 598 ? 17.850 -18.266 -41.413 1.00 29.33 598 LEU A N 1
ATOM 4767 C CA . LEU A 1 598 ? 17.985 -19.437 -42.302 1.00 29.33 598 LEU A CA 1
ATOM 4768 C C . LEU A 1 598 ? 19.082 -19.350 -43.383 1.00 29.33 598 LEU A C 1
ATOM 4770 O O . LEU A 1 598 ? 19.303 -20.336 -44.072 1.00 29.33 598 LEU A O 1
ATOM 4774 N N . PHE A 1 599 ? 19.850 -18.258 -43.496 1.00 30.81 599 PHE A N 1
ATOM 4775 C CA . PHE A 1 599 ? 20.856 -18.121 -44.575 1.00 30.81 599 PHE A CA 1
ATOM 4776 C C . PHE A 1 599 ? 22.334 -18.105 -44.134 1.00 30.81 599 PHE A C 1
ATOM 4778 O O . PHE A 1 599 ? 23.230 -18.266 -44.960 1.00 30.81 599 PHE A O 1
ATOM 4785 N N . ALA A 1 600 ? 22.627 -17.980 -42.837 1.00 33.75 600 ALA A N 1
ATOM 4786 C CA . ALA A 1 600 ? 24.002 -17.836 -42.337 1.00 33.75 600 ALA A CA 1
ATOM 4787 C C . ALA A 1 600 ? 24.918 -19.091 -42.448 1.00 33.75 600 ALA A C 1
ATOM 4789 O O . ALA A 1 600 ? 26.118 -18.921 -42.701 1.00 33.75 600 ALA A O 1
ATOM 4790 N N . PRO A 1 601 ? 24.431 -20.346 -42.296 1.00 35.84 601 PRO A N 1
ATOM 4791 C CA . PRO A 1 601 ? 25.322 -21.515 -42.279 1.00 35.84 601 PRO A CA 1
ATOM 4792 C C . PRO A 1 601 ? 25.936 -21.855 -43.647 1.00 35.84 601 PRO A C 1
ATOM 4794 O O . PRO A 1 601 ? 27.100 -22.252 -43.717 1.00 35.84 601 PRO A O 1
ATOM 4797 N N . ALA A 1 602 ? 25.193 -21.646 -44.739 1.00 35.78 602 ALA A N 1
ATOM 4798 C CA . ALA A 1 602 ? 25.646 -21.971 -46.095 1.00 35.78 602 ALA A CA 1
ATOM 4799 C C . ALA A 1 602 ? 26.796 -21.059 -46.563 1.00 35.78 602 ALA A C 1
ATOM 4801 O O . ALA A 1 602 ? 27.770 -21.528 -47.154 1.00 35.78 602 ALA A O 1
ATOM 4802 N N . LEU A 1 603 ? 26.737 -19.769 -46.212 1.00 35.84 603 LEU A N 1
ATOM 4803 C CA . LEU A 1 603 ? 27.769 -18.792 -46.567 1.00 35.84 603 LEU A CA 1
ATOM 4804 C C . LEU A 1 603 ? 29.089 -19.057 -45.821 1.00 35.84 603 LEU A C 1
ATOM 4806 O O . LEU A 1 603 ? 30.175 -18.929 -46.382 1.00 35.84 603 LEU A O 1
ATOM 4810 N N . THR A 1 604 ? 29.000 -19.492 -44.561 1.00 41.50 604 THR A N 1
ATOM 4811 C CA . THR A 1 604 ? 30.174 -19.779 -43.721 1.00 41.50 604 THR A CA 1
ATOM 4812 C C . THR A 1 604 ? 30.904 -21.045 -44.190 1.00 41.50 604 THR A C 1
ATOM 4814 O O . THR A 1 604 ? 32.137 -21.097 -44.172 1.00 41.50 604 THR A O 1
ATOM 4817 N N . TYR A 1 605 ? 30.168 -22.048 -44.683 1.00 43.38 605 TYR A N 1
ATOM 4818 C CA . TYR A 1 605 ? 30.750 -23.270 -45.246 1.00 43.38 605 TYR A CA 1
ATOM 4819 C C . TYR A 1 605 ? 31.476 -23.014 -46.581 1.00 43.38 605 TYR A C 1
ATOM 4821 O O . TYR A 1 605 ? 32.595 -23.489 -46.784 1.00 43.38 605 TYR A O 1
ATOM 4829 N N . ALA A 1 606 ? 30.899 -22.185 -47.459 1.00 42.47 606 ALA A N 1
ATOM 4830 C CA . ALA A 1 606 ? 31.497 -21.851 -48.754 1.00 42.47 606 ALA A CA 1
ATOM 4831 C C . ALA A 1 606 ? 32.797 -21.026 -48.639 1.00 42.47 606 ALA A C 1
ATOM 4833 O O . ALA A 1 606 ? 33.709 -21.183 -49.450 1.00 42.47 606 ALA A O 1
ATOM 4834 N N . ILE A 1 607 ? 32.916 -20.184 -47.607 1.00 42.72 607 ILE A N 1
ATOM 4835 C CA . ILE A 1 607 ? 34.097 -19.331 -47.377 1.00 42.72 607 ILE A CA 1
ATOM 4836 C C . ILE A 1 607 ? 35.257 -20.111 -46.728 1.00 42.72 607 ILE A C 1
ATOM 4838 O O . ILE A 1 607 ? 36.427 -19.802 -46.965 1.00 42.72 607 ILE A O 1
ATOM 4842 N N . THR A 1 608 ? 34.970 -21.137 -45.923 1.00 46.16 608 THR A N 1
ATOM 4843 C CA . THR A 1 608 ? 35.993 -21.857 -45.140 1.00 46.16 608 THR A CA 1
ATOM 4844 C C . THR A 1 608 ? 36.632 -23.033 -45.889 1.00 46.16 608 THR A C 1
ATOM 4846 O O . THR A 1 608 ? 37.828 -23.284 -45.719 1.00 46.16 608 THR A O 1
ATOM 4849 N N . ALA A 1 609 ? 35.898 -23.706 -46.780 1.00 41.62 609 ALA A N 1
ATOM 4850 C CA . ALA A 1 609 ? 36.383 -24.876 -47.522 1.00 41.62 609 ALA A CA 1
ATOM 4851 C C . ALA A 1 609 ? 37.572 -24.632 -48.495 1.00 41.62 609 ALA A C 1
ATOM 4853 O O . ALA A 1 609 ? 38.427 -25.515 -48.615 1.00 41.62 609 ALA A O 1
ATOM 4854 N N . PRO A 1 610 ? 37.728 -23.470 -49.169 1.00 44.09 610 PRO A N 1
ATOM 4855 C CA . PRO A 1 610 ? 38.869 -23.236 -50.068 1.00 44.09 610 PRO A CA 1
ATOM 4856 C C . PRO A 1 610 ? 40.202 -22.998 -49.330 1.00 44.09 610 PRO A C 1
ATOM 4858 O O . PRO A 1 610 ? 41.280 -23.195 -49.900 1.00 44.09 610 PRO A O 1
ATOM 4861 N N . SER A 1 611 ? 40.147 -22.592 -48.056 1.00 44.41 611 SER A N 1
ATOM 4862 C CA . SER A 1 611 ? 41.317 -22.208 -47.250 1.00 44.41 611 SER A CA 1
ATOM 4863 C C . SER A 1 611 ? 42.243 -23.396 -46.942 1.00 44.41 611 SER A C 1
ATOM 4865 O O . SER A 1 611 ? 43.469 -23.289 -47.039 1.00 44.41 611 SER A O 1
ATOM 4867 N N . THR A 1 612 ? 41.676 -24.573 -46.668 1.00 46.19 612 THR A N 1
ATOM 4868 C CA . THR A 1 612 ? 42.426 -25.789 -46.305 1.00 46.19 612 THR A CA 1
ATOM 4869 C C . THR A 1 612 ? 43.113 -26.460 -47.498 1.00 46.19 612 THR A C 1
ATOM 4871 O O . THR A 1 612 ? 44.211 -27.003 -47.348 1.00 46.19 612 THR A O 1
ATOM 4874 N N . ARG A 1 613 ? 42.545 -26.360 -48.708 1.00 44.91 613 ARG A N 1
ATOM 4875 C CA . ARG A 1 613 ? 43.153 -26.914 -49.937 1.00 44.91 613 ARG A CA 1
ATOM 4876 C C . ARG A 1 613 ? 44.275 -26.033 -50.500 1.00 44.91 613 ARG A C 1
ATOM 4878 O O . ARG A 1 613 ? 45.230 -26.542 -51.077 1.00 44.91 613 ARG A O 1
ATOM 4885 N N . ALA A 1 614 ? 44.209 -24.717 -50.281 1.00 44.81 614 ALA A N 1
ATOM 4886 C CA . ALA A 1 614 ? 45.261 -23.785 -50.694 1.00 44.81 614 ALA A CA 1
ATOM 4887 C C . ALA A 1 614 ? 46.491 -23.800 -49.761 1.00 44.81 614 ALA A C 1
ATOM 4889 O O . ALA A 1 614 ? 47.594 -23.461 -50.194 1.00 44.81 614 ALA A O 1
ATOM 4890 N N . MET A 1 615 ? 46.338 -24.197 -48.490 1.00 42.22 615 MET A N 1
ATOM 4891 C CA . MET A 1 615 ? 47.463 -24.291 -47.548 1.00 42.22 615 MET A CA 1
ATOM 4892 C C . MET A 1 615 ? 48.362 -25.517 -47.770 1.00 42.22 615 MET A C 1
ATOM 4894 O O . MET A 1 615 ? 49.550 -25.452 -47.460 1.00 42.22 615 MET A O 1
ATOM 4898 N N . THR A 1 616 ? 47.858 -26.597 -48.371 1.00 47.75 616 THR A N 1
ATOM 4899 C CA . THR A 1 616 ? 48.661 -27.799 -48.665 1.00 47.75 616 THR A CA 1
ATOM 4900 C C . THR A 1 616 ? 49.529 -27.665 -49.923 1.00 47.75 616 THR A C 1
ATOM 4902 O O . THR A 1 616 ? 50.569 -28.311 -50.006 1.00 47.75 616 THR A O 1
ATOM 4905 N N . ALA A 1 617 ? 49.196 -26.764 -50.855 1.00 44.56 617 ALA A N 1
ATOM 4906 C CA . ALA A 1 617 ? 49.997 -26.520 -52.064 1.00 44.56 617 ALA A CA 1
ATOM 4907 C C . ALA A 1 617 ? 51.137 -25.491 -51.878 1.00 44.56 617 ALA A C 1
ATOM 4909 O O . ALA A 1 617 ? 52.075 -25.459 -52.669 1.00 44.56 617 ALA A O 1
ATOM 4910 N N . ALA A 1 618 ? 51.101 -24.659 -50.830 1.00 46.69 618 ALA A N 1
ATOM 4911 C CA . ALA A 1 618 ? 52.072 -23.573 -50.633 1.00 46.69 618 ALA A CA 1
ATOM 4912 C C . ALA A 1 618 ? 53.386 -23.997 -49.940 1.00 46.69 618 ALA A C 1
ATOM 4914 O O . ALA A 1 618 ? 54.273 -23.165 -49.752 1.00 46.69 618 ALA A O 1
ATOM 4915 N N . LYS A 1 619 ? 53.541 -25.277 -49.565 1.00 47.34 619 LYS A N 1
ATOM 4916 C CA . LYS A 1 619 ? 54.730 -25.778 -48.847 1.00 47.34 619 LYS A CA 1
ATOM 4917 C C . LYS A 1 619 ? 55.887 -26.225 -49.756 1.00 47.34 619 LYS A C 1
ATOM 4919 O O . LYS A 1 619 ? 56.919 -26.645 -49.244 1.00 47.34 619 LYS A O 1
ATOM 4924 N N . ALA A 1 620 ? 55.763 -26.093 -51.079 1.00 51.59 620 ALA A N 1
ATOM 4925 C CA . ALA A 1 620 ? 56.834 -26.405 -52.025 1.00 51.59 620 ALA A CA 1
ATOM 4926 C C . ALA A 1 620 ? 56.951 -25.317 -53.107 1.00 51.59 620 ALA A C 1
ATOM 4928 O O . ALA A 1 620 ? 56.144 -25.253 -54.027 1.00 51.59 620 ALA A O 1
ATOM 4929 N N . GLY A 1 621 ? 57.976 -24.466 -53.010 1.00 42.19 621 GLY A N 1
ATOM 4930 C CA . GLY A 1 621 ? 58.389 -23.570 -54.097 1.00 42.19 621 GLY A CA 1
ATOM 4931 C C . GLY A 1 621 ? 58.303 -22.082 -53.762 1.00 42.19 621 GLY A C 1
ATOM 4932 O O . GLY A 1 621 ? 57.242 -21.464 -53.803 1.00 42.19 621 GLY A O 1
ATOM 4933 N N . GLY A 1 622 ? 59.459 -21.481 -53.475 1.00 50.59 622 GLY A N 1
ATOM 4934 C CA . GLY A 1 622 ? 59.593 -20.042 -53.278 1.00 50.59 622 GLY A CA 1
ATOM 4935 C C . GLY A 1 622 ? 59.321 -19.233 -54.552 1.00 50.59 622 GLY A C 1
ATOM 4936 O O . GLY A 1 622 ? 59.909 -19.499 -55.597 1.00 50.59 622 GLY A O 1
ATOM 4937 N N . LYS A 1 623 ? 58.438 -18.231 -54.429 1.00 52.84 623 LYS A N 1
ATOM 4938 C CA . LYS A 1 623 ? 58.496 -16.853 -54.982 1.00 52.84 623 LYS A CA 1
ATOM 4939 C C . LYS A 1 623 ? 57.122 -16.186 -54.776 1.00 52.84 623 LYS A C 1
ATOM 4941 O O . LYS A 1 623 ? 56.145 -16.510 -55.447 1.00 52.84 623 LYS A O 1
ATOM 4946 N N . GLY A 1 624 ? 57.057 -15.236 -53.839 1.00 51.81 624 GLY A N 1
ATOM 4947 C CA . GLY A 1 624 ? 55.835 -14.693 -53.217 1.00 51.81 624 GLY A CA 1
ATOM 4948 C C . GLY A 1 624 ? 54.866 -13.859 -54.072 1.00 51.81 624 GLY A C 1
ATOM 4949 O O . GLY A 1 624 ? 53.887 -13.358 -53.534 1.00 51.81 624 GLY A O 1
ATOM 4950 N N . SER A 1 625 ? 55.063 -13.717 -55.385 1.00 53.97 625 SER A N 1
ATOM 4951 C CA . SER A 1 625 ? 54.171 -12.905 -56.237 1.00 53.97 625 SER A CA 1
ATOM 4952 C C . SER A 1 625 ? 53.048 -13.725 -56.902 1.00 53.97 625 SER A C 1
ATOM 4954 O O . SER A 1 625 ? 51.895 -13.295 -56.922 1.00 53.97 625 SER A O 1
ATOM 4956 N N . LYS A 1 626 ? 53.324 -14.957 -57.361 1.00 54.12 626 LYS A N 1
ATOM 4957 C CA . LYS A 1 626 ? 52.334 -15.775 -58.096 1.00 54.12 626 LYS A CA 1
ATOM 4958 C C . LYS A 1 626 ? 51.288 -16.444 -57.193 1.00 54.12 626 LYS A C 1
ATOM 4960 O O . LYS A 1 626 ? 50.146 -16.616 -57.606 1.00 54.12 626 LYS A O 1
ATOM 4965 N N . ALA A 1 627 ? 51.640 -16.755 -55.943 1.00 56.19 627 ALA A N 1
ATOM 4966 C CA . ALA A 1 627 ? 50.718 -17.360 -54.975 1.00 56.19 627 ALA A CA 1
ATOM 4967 C C . ALA A 1 627 ? 49.602 -16.394 -54.523 1.00 56.19 627 ALA A C 1
ATOM 4969 O O . ALA A 1 627 ? 48.479 -16.822 -54.266 1.00 56.19 627 ALA A O 1
ATOM 4970 N N . SER A 1 628 ? 49.892 -15.088 -54.476 1.00 54.94 628 SER A N 1
ATOM 4971 C CA . SER A 1 628 ? 48.905 -14.043 -54.168 1.00 54.94 628 SER A CA 1
ATOM 4972 C C . SER A 1 628 ? 47.881 -13.892 -55.297 1.00 54.94 628 SER A C 1
ATOM 4974 O O . SER A 1 628 ? 46.680 -13.884 -55.037 1.00 54.94 628 SER A O 1
ATOM 4976 N N . ALA A 1 629 ? 48.334 -13.875 -56.556 1.00 59.53 629 ALA A N 1
ATOM 4977 C CA . ALA A 1 629 ? 47.447 -13.827 -57.720 1.00 59.53 629 ALA A CA 1
ATOM 4978 C C . ALA A 1 629 ? 46.559 -15.082 -57.826 1.00 59.53 629 ALA A C 1
ATOM 4980 O O . ALA A 1 629 ? 45.355 -14.962 -58.039 1.00 59.53 629 ALA A O 1
ATOM 4981 N N . ALA A 1 630 ? 47.118 -16.274 -57.584 1.00 61.47 630 ALA A N 1
ATOM 4982 C CA . ALA A 1 630 ? 46.355 -17.524 -57.583 1.00 61.47 630 ALA A CA 1
ATOM 4983 C C . ALA A 1 630 ? 45.309 -17.586 -56.452 1.00 61.47 630 ALA A C 1
ATOM 4985 O O . ALA A 1 630 ? 44.189 -18.034 -56.686 1.00 61.47 630 ALA A O 1
ATOM 4986 N N . ARG A 1 631 ? 45.624 -17.080 -55.245 1.00 60.78 631 ARG A N 1
ATOM 4987 C CA . ARG A 1 631 ? 44.634 -16.949 -54.157 1.00 60.78 631 ARG A CA 1
ATOM 4988 C C . ARG A 1 631 ? 43.508 -15.980 -54.511 1.00 60.78 631 ARG A C 1
ATOM 4990 O O . ARG A 1 631 ? 42.354 -16.289 -54.239 1.00 60.78 631 ARG A O 1
ATOM 4997 N N . ARG A 1 632 ? 43.824 -14.837 -55.130 1.00 60.12 632 ARG A N 1
ATOM 4998 C CA . ARG A 1 632 ? 42.812 -13.856 -55.561 1.00 60.12 632 ARG A CA 1
ATOM 4999 C C . ARG A 1 632 ? 41.882 -14.438 -56.626 1.00 60.12 632 ARG A C 1
ATOM 5001 O O . ARG A 1 632 ? 40.673 -14.283 -56.506 1.00 60.12 632 ARG A O 1
ATOM 5008 N N . LEU A 1 633 ? 42.428 -15.169 -57.600 1.00 65.50 633 LEU A N 1
ATOM 5009 C CA . LEU A 1 633 ? 41.640 -15.830 -58.645 1.00 65.50 633 LEU A CA 1
ATOM 5010 C C . LEU A 1 633 ? 40.744 -16.947 -58.078 1.00 65.50 633 LEU A C 1
ATOM 5012 O O . LEU A 1 633 ? 39.594 -17.077 -58.483 1.00 65.50 633 LEU A O 1
ATOM 5016 N N . ALA A 1 634 ? 41.243 -17.718 -57.104 1.00 62.19 634 ALA A N 1
ATOM 5017 C CA . ALA A 1 634 ? 40.472 -18.775 -56.449 1.00 62.19 634 ALA A CA 1
ATOM 5018 C C . ALA A 1 634 ? 39.311 -18.226 -55.601 1.00 62.19 634 ALA A C 1
ATOM 5020 O O . ALA A 1 634 ? 38.219 -18.787 -55.635 1.00 62.19 634 ALA A O 1
ATOM 5021 N N . ILE A 1 635 ? 39.520 -17.115 -54.882 1.00 60.47 635 ILE A N 1
ATOM 5022 C CA . ILE A 1 635 ? 38.448 -16.427 -54.143 1.00 60.47 635 ILE A CA 1
ATOM 5023 C C . ILE A 1 635 ? 37.417 -15.853 -55.121 1.00 60.47 635 ILE A C 1
ATOM 5025 O O . ILE A 1 635 ? 36.223 -16.017 -54.897 1.00 60.47 635 ILE A O 1
ATOM 5029 N N . ALA A 1 636 ? 37.859 -15.251 -56.231 1.00 62.72 636 ALA A N 1
ATOM 5030 C CA . ALA A 1 636 ? 36.959 -14.728 -57.256 1.00 62.72 636 ALA A CA 1
ATOM 5031 C C . ALA A 1 636 ? 36.073 -15.821 -57.879 1.00 62.72 636 ALA A C 1
ATOM 5033 O O . ALA A 1 636 ? 34.862 -15.640 -57.971 1.00 62.72 636 ALA A O 1
ATOM 5034 N N . CYS A 1 637 ? 36.650 -16.979 -58.219 1.00 63.16 637 CYS A N 1
ATOM 5035 C CA . CYS A 1 637 ? 35.889 -18.116 -58.749 1.00 63.16 637 CYS A CA 1
ATOM 5036 C C . CYS A 1 637 ? 34.914 -18.698 -57.713 1.00 63.16 637 CYS A C 1
ATOM 5038 O O . CYS A 1 637 ? 33.793 -19.051 -58.063 1.00 63.16 637 CYS A O 1
ATOM 5040 N N . ALA A 1 638 ? 35.311 -18.779 -56.437 1.00 62.22 638 ALA A N 1
ATOM 5041 C CA . ALA A 1 638 ? 34.432 -19.267 -55.373 1.00 62.22 638 ALA A CA 1
ATOM 5042 C C . ALA A 1 638 ? 33.238 -18.325 -55.136 1.00 62.22 638 ALA A C 1
ATOM 5044 O O . ALA A 1 638 ? 32.118 -18.792 -54.947 1.00 62.22 638 ALA A O 1
ATOM 5045 N N . VAL A 1 639 ? 33.458 -17.007 -55.199 1.00 61.25 639 VAL A N 1
ATOM 5046 C CA . VAL A 1 639 ? 32.388 -16.004 -55.094 1.00 61.25 639 VAL A CA 1
ATOM 5047 C C . VAL A 1 639 ? 31.453 -16.064 -56.306 1.00 61.25 639 VAL A C 1
ATOM 5049 O O . VAL A 1 639 ? 30.240 -16.073 -56.117 1.00 61.25 639 VAL A O 1
ATOM 5052 N N . GLU A 1 640 ? 31.977 -16.186 -57.532 1.00 62.62 640 GLU A N 1
ATOM 5053 C CA . GLU A 1 640 ? 31.142 -16.384 -58.730 1.00 62.62 640 GLU A CA 1
ATOM 5054 C C . GLU A 1 640 ? 30.307 -17.666 -58.653 1.00 62.62 640 GLU A C 1
ATOM 5056 O O . GLU A 1 640 ? 29.139 -17.661 -59.037 1.00 62.62 640 GLU A O 1
ATOM 5061 N N . GLN A 1 641 ? 30.865 -18.751 -58.114 1.00 64.12 641 GLN A N 1
ATOM 5062 C CA . GLN A 1 641 ? 30.145 -20.010 -57.962 1.00 64.12 641 GLN A CA 1
ATOM 5063 C C . GLN A 1 641 ? 29.015 -19.907 -56.928 1.00 64.12 641 GLN A C 1
ATOM 5065 O O . GLN A 1 641 ? 27.899 -20.334 -57.211 1.00 64.12 641 GLN A O 1
ATOM 5070 N N . VAL A 1 642 ? 29.258 -19.278 -55.773 1.00 60.25 642 VAL A N 1
ATOM 5071 C CA . VAL A 1 642 ? 28.221 -19.048 -54.750 1.00 60.25 642 VAL A CA 1
ATOM 5072 C C . VAL A 1 642 ? 27.119 -18.127 -55.274 1.00 60.25 642 VAL A C 1
ATOM 5074 O O . VAL A 1 642 ? 25.944 -18.388 -55.044 1.00 60.25 642 VAL A O 1
ATOM 5077 N N . LEU A 1 643 ? 27.467 -17.073 -56.014 1.00 57.91 643 LEU A N 1
ATOM 5078 C CA . LEU A 1 643 ? 26.481 -16.154 -56.587 1.00 57.91 643 LEU A CA 1
ATOM 5079 C C . LEU A 1 643 ? 25.697 -16.784 -57.742 1.00 57.91 643 LEU A C 1
ATOM 5081 O O . LEU A 1 643 ? 24.498 -16.543 -57.855 1.00 57.91 643 LEU A O 1
ATOM 5085 N N . SER A 1 644 ? 26.335 -17.629 -58.556 1.00 64.50 644 SER A N 1
ATOM 5086 C CA . SER A 1 644 ? 25.656 -18.452 -59.560 1.00 64.50 644 SER A CA 1
ATOM 5087 C C . SER A 1 644 ? 24.661 -19.403 -58.900 1.00 64.50 644 SER A C 1
ATOM 5089 O O . SER A 1 644 ? 23.521 -19.485 -59.346 1.00 64.50 644 SER A O 1
ATOM 5091 N N . GLU A 1 645 ? 25.031 -20.051 -57.791 1.00 58.97 645 GLU A N 1
ATOM 5092 C CA . GLU A 1 645 ? 24.113 -20.915 -57.044 1.00 58.97 645 GLU A CA 1
ATOM 5093 C C . GLU A 1 645 ? 22.991 -20.129 -56.359 1.00 58.97 645 GLU A C 1
ATOM 5095 O O . GLU A 1 645 ? 21.846 -20.556 -56.430 1.00 58.97 645 GLU A O 1
ATOM 5100 N N . ILE A 1 646 ? 23.251 -18.948 -55.788 1.00 55.88 646 ILE A N 1
ATOM 5101 C CA . ILE A 1 646 ? 22.200 -18.079 -55.229 1.00 55.88 646 ILE A CA 1
ATOM 5102 C C . ILE A 1 646 ? 21.252 -17.589 -56.332 1.00 55.88 646 ILE A C 1
ATOM 5104 O O . ILE A 1 646 ? 20.037 -17.602 -56.139 1.00 55.88 646 ILE A O 1
ATOM 5108 N N . ALA A 1 647 ? 21.766 -17.200 -57.501 1.00 57.53 647 ALA A N 1
ATOM 5109 C CA . ALA A 1 647 ? 20.952 -16.802 -58.648 1.00 57.53 647 ALA A CA 1
ATOM 5110 C C . ALA A 1 647 ? 20.166 -17.990 -59.223 1.00 57.53 647 ALA A C 1
ATOM 5112 O O . ALA A 1 647 ? 19.013 -17.828 -59.623 1.00 57.53 647 ALA A O 1
ATOM 5113 N N . HIS A 1 648 ? 20.759 -19.187 -59.230 1.00 56.41 648 HIS A N 1
ATOM 5114 C CA . HIS A 1 648 ? 20.101 -20.409 -59.671 1.00 56.41 648 HIS A CA 1
ATOM 5115 C C . HIS A 1 648 ? 19.013 -20.823 -58.682 1.00 56.41 648 HIS A C 1
ATOM 5117 O O . HIS A 1 648 ? 17.903 -21.064 -59.123 1.00 56.41 648 HIS A O 1
ATOM 5123 N N . VAL A 1 649 ? 19.267 -20.815 -57.369 1.00 53.00 649 VAL A N 1
ATOM 5124 C CA . VAL A 1 649 ? 18.281 -21.091 -56.307 1.00 53.00 649 VAL A CA 1
ATOM 5125 C C . VAL A 1 649 ? 17.179 -20.036 -56.293 1.00 53.00 649 VAL A C 1
ATOM 5127 O O . VAL A 1 649 ? 16.015 -20.391 -56.178 1.00 53.00 649 VAL A O 1
ATOM 5130 N N . SER A 1 650 ? 17.498 -18.758 -56.502 1.00 52.00 650 SER A N 1
ATOM 5131 C CA . SER A 1 650 ? 16.480 -17.703 -56.595 1.00 52.00 650 SER A CA 1
ATOM 5132 C C . SER A 1 650 ? 15.600 -17.887 -57.834 1.00 52.00 650 SER A C 1
ATOM 5134 O O . SER A 1 650 ? 14.384 -17.776 -57.738 1.00 52.00 650 SER A O 1
ATOM 5136 N N . ARG A 1 651 ? 16.178 -18.257 -58.988 1.00 50.56 651 ARG A N 1
ATOM 5137 C CA . ARG A 1 651 ? 15.406 -18.607 -60.196 1.00 50.56 651 ARG A CA 1
ATOM 5138 C C . ARG A 1 651 ? 14.635 -19.921 -60.050 1.00 50.56 651 ARG A C 1
ATOM 5140 O O . ARG A 1 651 ? 13.543 -20.018 -60.592 1.00 50.56 651 ARG A O 1
ATOM 5147 N N . PHE A 1 652 ? 15.169 -20.905 -59.327 1.00 42.53 652 PHE A N 1
ATOM 5148 C CA . PHE A 1 652 ? 14.533 -22.208 -59.106 1.00 42.53 652 PHE A CA 1
ATOM 5149 C C . PHE A 1 652 ? 13.383 -22.111 -58.097 1.00 42.53 652 PHE A C 1
ATOM 5151 O O . PHE A 1 652 ? 12.350 -22.723 -58.325 1.00 42.53 652 PHE A O 1
ATOM 5158 N N . SER A 1 653 ? 13.509 -21.300 -57.041 1.00 43.94 653 SER A N 1
ATOM 5159 C CA . SER A 1 653 ? 12.420 -21.026 -56.092 1.00 43.94 653 SER A CA 1
ATOM 5160 C C . SER A 1 653 ? 11.306 -20.188 -56.723 1.00 43.94 653 SER A C 1
ATOM 5162 O O . SER A 1 653 ? 10.140 -20.493 -56.510 1.00 43.94 653 SER A O 1
ATOM 5164 N N . ILE A 1 654 ? 11.644 -19.206 -57.570 1.00 46.41 654 ILE A N 1
ATOM 5165 C CA . ILE A 1 654 ? 10.647 -18.430 -58.331 1.00 46.41 654 ILE A CA 1
ATOM 5166 C C . ILE A 1 654 ? 9.962 -19.298 -59.407 1.00 46.41 654 ILE A C 1
ATOM 5168 O O . ILE A 1 654 ? 8.792 -19.084 -59.698 1.00 46.41 654 ILE A O 1
ATOM 5172 N N . ALA A 1 655 ? 10.645 -20.294 -59.987 1.00 42.81 655 ALA A N 1
ATOM 5173 C CA . ALA A 1 655 ? 10.055 -21.197 -60.982 1.00 42.81 655 ALA A CA 1
ATOM 5174 C C . ALA A 1 655 ? 9.238 -22.350 -60.362 1.00 42.81 655 ALA A C 1
ATOM 5176 O O . ALA A 1 655 ? 8.189 -22.702 -60.896 1.00 42.81 655 ALA A O 1
ATOM 5177 N N . LEU A 1 656 ? 9.668 -22.913 -59.225 1.00 38.69 656 LEU A N 1
ATOM 5178 C CA . LEU A 1 656 ? 8.933 -23.971 -58.513 1.00 38.69 656 LEU A CA 1
ATOM 5179 C C . LEU A 1 656 ? 7.640 -23.464 -57.857 1.00 38.69 656 LEU A C 1
ATOM 5181 O O . LEU A 1 656 ? 6.693 -24.233 -57.735 1.00 38.69 656 LEU A O 1
ATOM 5185 N N . GLU A 1 657 ? 7.557 -22.183 -57.482 1.00 41.31 657 GLU A N 1
ATOM 5186 C CA . GLU A 1 657 ? 6.301 -21.589 -56.996 1.00 41.31 657 GLU A CA 1
ATOM 5187 C C . GLU A 1 657 ? 5.289 -21.283 -58.116 1.00 41.31 657 GLU A C 1
ATOM 5189 O O . GLU A 1 657 ? 4.118 -21.057 -57.824 1.00 41.31 657 GLU A O 1
ATOM 5194 N N . VAL A 1 658 ? 5.689 -21.305 -59.393 1.00 43.34 658 VAL A N 1
ATOM 5195 C CA . VAL A 1 658 ? 4.791 -20.969 -60.515 1.00 43.34 658 VAL A CA 1
ATOM 5196 C C . VAL A 1 658 ? 4.107 -22.201 -61.122 1.00 43.34 658 VAL A C 1
ATOM 5198 O O . VAL A 1 658 ? 2.961 -22.084 -61.553 1.00 43.34 658 VAL A O 1
ATOM 5201 N N . ASP A 1 659 ? 4.732 -23.384 -61.093 1.00 37.53 659 ASP A N 1
ATOM 5202 C CA . ASP A 1 659 ? 4.165 -24.588 -61.732 1.00 37.53 659 ASP A CA 1
ATOM 5203 C C . ASP A 1 659 ? 3.342 -25.504 -60.797 1.00 37.53 659 ASP A C 1
ATOM 5205 O O . ASP A 1 659 ? 2.565 -26.318 -61.296 1.00 37.53 659 ASP A O 1
ATOM 5209 N N . ASP A 1 660 ? 3.409 -25.342 -59.466 1.00 40.31 660 ASP A N 1
ATOM 5210 C CA . ASP A 1 660 ? 2.714 -26.230 -58.503 1.00 40.31 660 ASP A CA 1
ATOM 5211 C C . ASP A 1 660 ? 1.509 -25.599 -57.757 1.00 40.31 660 ASP A C 1
ATOM 5213 O O . ASP A 1 660 ? 0.976 -26.169 -56.799 1.00 40.31 660 ASP A O 1
ATOM 5217 N N . ILE A 1 661 ? 0.994 -24.443 -58.203 1.00 40.53 661 ILE A N 1
ATOM 5218 C CA . ILE A 1 661 ? -0.125 -23.743 -57.535 1.00 40.53 661 ILE A CA 1
ATOM 5219 C C . ILE A 1 661 ? -1.407 -23.767 -58.386 1.00 40.53 661 ILE A C 1
ATOM 5221 O O . ILE A 1 661 ? -1.824 -22.781 -58.986 1.00 40.53 661 ILE A O 1
ATOM 5225 N N . GLN A 1 662 ? -2.119 -24.899 -58.353 1.00 37.16 662 GLN A N 1
ATOM 5226 C CA . GLN A 1 662 ? -3.560 -24.970 -58.651 1.00 37.16 662 GLN A CA 1
ATOM 5227 C C . GLN A 1 662 ? -4.396 -25.044 -57.355 1.00 37.16 662 GLN A C 1
ATOM 5229 O O . GLN A 1 662 ? -5.141 -26.001 -57.133 1.00 37.16 662 GLN A O 1
ATOM 5234 N N . ARG A 1 663 ? -4.313 -24.038 -56.466 1.00 39.56 663 ARG A N 1
ATOM 5235 C CA . ARG A 1 663 ? -5.305 -23.859 -55.380 1.00 39.56 663 ARG A CA 1
ATOM 5236 C C . ARG A 1 663 ? -5.704 -22.385 -55.180 1.00 39.56 663 ARG A C 1
ATOM 5238 O O . ARG A 1 663 ? -4.819 -21.540 -55.117 1.00 39.56 663 ARG A O 1
ATOM 5245 N N . PRO A 1 664 ? -7.001 -22.046 -54.990 1.00 36.81 664 PRO A N 1
ATOM 5246 C CA . PRO A 1 664 ? -7.489 -20.660 -55.110 1.00 36.81 664 PRO A CA 1
ATOM 5247 C C . PRO A 1 664 ? -7.227 -19.718 -53.917 1.00 36.81 664 PRO A C 1
ATOM 5249 O O . PRO A 1 664 ? -7.815 -18.645 -53.869 1.00 36.81 664 PRO A O 1
ATOM 5252 N N . TRP A 1 665 ? -6.411 -20.096 -52.927 1.00 39.94 665 TRP A N 1
ATOM 5253 C CA . TRP A 1 665 ? -6.340 -19.380 -51.636 1.00 39.94 665 TRP A CA 1
ATOM 5254 C C . TRP A 1 665 ? -5.047 -18.573 -51.410 1.00 39.94 665 TRP A C 1
ATOM 5256 O O . TRP A 1 665 ? -4.875 -18.015 -50.333 1.00 39.94 665 TRP A O 1
ATOM 5266 N N . TYR A 1 666 ? -4.166 -18.469 -52.413 1.00 35.97 666 TYR A N 1
ATOM 5267 C CA . TYR A 1 666 ? -2.887 -17.735 -52.341 1.00 35.97 666 TYR A CA 1
ATOM 5268 C C . TYR A 1 666 ? -2.739 -16.682 -53.460 1.00 35.97 666 TYR A C 1
ATOM 5270 O O . TYR A 1 666 ? -1.684 -16.537 -54.064 1.00 35.97 666 TYR A O 1
ATOM 5278 N N . ALA A 1 667 ? -3.806 -15.935 -53.761 1.00 40.22 667 ALA A N 1
ATOM 5279 C CA . ALA A 1 667 ? -3.767 -14.886 -54.788 1.00 40.22 667 ALA A CA 1
ATOM 5280 C C . ALA A 1 667 ? -3.052 -13.587 -54.349 1.00 40.22 667 ALA A C 1
ATOM 5282 O O . ALA A 1 667 ? -2.782 -12.741 -55.195 1.00 40.22 667 ALA A O 1
ATOM 5283 N N . ASP A 1 668 ? -2.705 -13.444 -53.065 1.00 45.66 668 ASP A N 1
ATOM 5284 C CA . ASP A 1 668 ? -2.108 -12.224 -52.505 1.00 45.66 668 ASP A CA 1
ATOM 5285 C C . ASP A 1 668 ? -0.729 -12.489 -51.879 1.00 45.66 668 ASP A C 1
ATOM 5287 O O . ASP A 1 668 ? -0.483 -12.204 -50.706 1.00 45.66 668 ASP A O 1
ATOM 5291 N N . VAL A 1 669 ? 0.214 -13.016 -52.666 1.00 41.72 669 VAL A N 1
ATOM 5292 C CA . VAL A 1 669 ? 1.627 -12.726 -52.379 1.00 41.72 669 VAL A CA 1
ATOM 5293 C C . VAL A 1 669 ? 1.812 -11.224 -52.633 1.00 41.72 669 VAL A C 1
ATOM 5295 O O . VAL A 1 669 ? 1.511 -10.760 -53.739 1.00 41.72 669 VAL A O 1
ATOM 5298 N N . PRO A 1 670 ? 2.244 -10.412 -51.648 1.00 51.62 670 PRO A N 1
ATOM 5299 C CA . PRO A 1 670 ? 2.278 -8.972 -51.830 1.00 51.62 670 PRO A CA 1
ATOM 5300 C C . PRO A 1 670 ? 3.266 -8.624 -52.941 1.00 51.62 670 PRO A C 1
ATOM 5302 O O . PRO A 1 670 ? 4.446 -8.962 -52.853 1.00 51.62 670 PRO A O 1
ATOM 5305 N N . ARG A 1 671 ? 2.816 -7.859 -53.944 1.00 55.47 671 ARG A N 1
ATOM 5306 C CA . ARG A 1 671 ? 3.681 -7.221 -54.961 1.00 55.47 671 ARG A CA 1
ATOM 5307 C C . ARG A 1 671 ? 4.870 -6.467 -54.340 1.00 55.47 671 ARG A C 1
ATOM 5309 O O . ARG A 1 671 ? 5.838 -6.159 -55.024 1.00 55.47 671 ARG A O 1
ATOM 5316 N N . THR A 1 672 ? 4.792 -6.144 -53.052 1.00 52.66 672 THR A N 1
ATOM 5317 C CA . THR A 1 672 ? 5.873 -5.619 -52.218 1.00 52.66 672 THR A CA 1
ATOM 5318 C C . THR A 1 672 ? 7.021 -6.611 -52.041 1.00 52.66 672 THR A C 1
ATOM 5320 O O . THR A 1 672 ? 8.148 -6.216 -52.285 1.00 52.66 672 THR A O 1
ATOM 5323 N N . ALA A 1 673 ? 6.779 -7.886 -51.713 1.00 56.94 673 ALA A N 1
ATOM 5324 C CA . ALA A 1 673 ? 7.846 -8.882 -51.548 1.00 56.94 673 ALA A CA 1
ATOM 5325 C C . ALA A 1 673 ? 8.609 -9.126 -52.861 1.00 56.94 673 ALA A C 1
ATOM 5327 O O . ALA A 1 673 ? 9.838 -9.170 -52.867 1.00 56.94 673 ALA A O 1
ATOM 5328 N N . GLU A 1 674 ? 7.883 -9.183 -53.979 1.00 65.19 674 GLU A N 1
ATOM 5329 C CA . GLU A 1 674 ? 8.457 -9.280 -55.323 1.00 65.19 674 GLU A CA 1
ATOM 5330 C C . GLU A 1 674 ? 9.285 -8.031 -55.674 1.00 65.19 674 GLU A C 1
ATOM 5332 O O . GLU A 1 674 ? 10.428 -8.146 -56.111 1.00 65.19 674 GLU A O 1
ATOM 5337 N N . ARG A 1 675 ? 8.771 -6.822 -55.404 1.00 66.12 675 ARG A N 1
ATOM 5338 C CA . ARG A 1 675 ? 9.520 -5.568 -55.614 1.00 66.12 675 ARG A CA 1
ATOM 5339 C C . ARG A 1 675 ? 10.759 -5.462 -54.730 1.00 66.12 675 ARG A C 1
ATOM 5341 O O . ARG A 1 675 ? 11.796 -5.027 -55.221 1.00 66.12 675 ARG A O 1
ATOM 5348 N N . THR A 1 676 ? 10.676 -5.863 -53.463 1.00 66.62 676 THR A N 1
ATOM 5349 C CA . THR A 1 676 ? 11.817 -5.871 -52.539 1.00 66.62 676 THR A CA 1
ATOM 5350 C C . THR A 1 676 ? 12.868 -6.877 -53.003 1.00 66.62 676 THR A C 1
ATOM 5352 O O . THR A 1 676 ? 14.048 -6.542 -53.023 1.00 66.62 676 THR A O 1
ATOM 5355 N N . ALA A 1 677 ? 12.461 -8.066 -53.458 1.00 70.38 677 ALA A N 1
ATOM 5356 C CA . ALA A 1 677 ? 13.371 -9.057 -54.026 1.00 70.38 677 ALA A CA 1
ATOM 5357 C C . ALA A 1 677 ? 14.043 -8.548 -55.311 1.00 70.38 677 ALA A C 1
ATOM 5359 O O . ALA A 1 677 ? 15.262 -8.630 -55.429 1.00 70.38 677 ALA A O 1
ATOM 5360 N N . ILE A 1 678 ? 13.285 -7.947 -56.235 1.00 72.81 678 ILE A N 1
ATOM 5361 C CA . ILE A 1 678 ? 13.826 -7.337 -57.461 1.00 72.81 678 ILE A CA 1
ATOM 5362 C C . ILE A 1 678 ? 14.822 -6.222 -57.122 1.00 72.81 678 ILE A C 1
ATOM 5364 O O . ILE A 1 678 ? 15.890 -6.151 -57.727 1.00 72.81 678 ILE A O 1
ATOM 5368 N N . HIS A 1 679 ? 14.510 -5.376 -56.138 1.00 69.81 679 HIS A N 1
ATOM 5369 C CA . HIS A 1 679 ? 15.390 -4.286 -55.723 1.00 69.81 679 HIS A CA 1
ATOM 5370 C C . HIS A 1 679 ? 16.674 -4.810 -55.062 1.00 69.81 679 HIS A C 1
ATOM 5372 O O . HIS A 1 679 ? 17.757 -4.359 -55.413 1.00 69.81 679 HIS A O 1
ATOM 5378 N N . ILE A 1 680 ? 16.583 -5.807 -54.173 1.00 70.88 680 ILE A N 1
ATOM 5379 C CA . ILE A 1 680 ? 17.751 -6.454 -53.548 1.00 70.88 680 ILE A CA 1
ATOM 5380 C C . ILE A 1 680 ? 18.622 -7.147 -54.602 1.00 70.88 680 ILE A C 1
ATOM 5382 O O . ILE A 1 680 ? 19.843 -7.027 -54.558 1.00 70.88 680 ILE A O 1
ATOM 5386 N N . VAL A 1 681 ? 18.019 -7.841 -55.569 1.00 75.06 681 VAL A N 1
ATOM 5387 C CA . VAL A 1 681 ? 18.756 -8.494 -56.660 1.00 75.06 681 VAL A CA 1
ATOM 5388 C C . VAL A 1 681 ? 19.444 -7.460 -57.552 1.00 75.06 681 VAL A C 1
ATOM 5390 O O . VAL A 1 681 ? 20.618 -7.636 -57.862 1.00 75.06 681 VAL A O 1
ATOM 5393 N N . GLY A 1 682 ? 18.766 -6.363 -57.910 1.00 75.12 682 GLY A N 1
ATOM 5394 C CA . GLY A 1 682 ? 19.373 -5.261 -58.665 1.00 75.12 682 GLY A CA 1
ATOM 5395 C C . GLY A 1 682 ? 20.557 -4.637 -57.925 1.00 75.12 682 GLY A C 1
ATOM 5396 O O . GLY A 1 682 ? 21.638 -4.501 -58.485 1.00 75.12 682 GLY A O 1
ATOM 5397 N N . LEU A 1 683 ? 20.386 -4.381 -56.628 1.00 69.69 683 LEU A N 1
ATOM 5398 C CA . LEU A 1 683 ? 21.427 -3.880 -55.737 1.00 69.69 683 LEU A CA 1
ATOM 5399 C C . LEU A 1 683 ? 22.650 -4.821 -55.686 1.00 69.69 683 LEU A C 1
ATOM 5401 O O . LEU A 1 683 ? 23.784 -4.400 -55.925 1.00 69.69 683 LEU A O 1
ATOM 5405 N N . LEU A 1 684 ? 22.434 -6.117 -55.455 1.00 73.56 684 LEU A N 1
ATOM 5406 C CA . LEU A 1 684 ? 23.511 -7.113 -55.438 1.00 73.56 684 LEU A CA 1
ATOM 5407 C C . LEU A 1 684 ? 24.221 -7.232 -56.793 1.00 73.56 684 LEU A C 1
ATOM 5409 O O . LEU A 1 684 ? 25.435 -7.439 -56.837 1.00 73.56 684 LEU A O 1
ATOM 5413 N N . GLN A 1 685 ? 23.482 -7.082 -57.890 1.00 77.44 685 GLN A N 1
ATOM 5414 C CA . GLN A 1 685 ? 24.029 -7.142 -59.238 1.00 77.44 685 GLN A CA 1
ATOM 5415 C C . GLN A 1 685 ? 24.878 -5.907 -59.571 1.00 77.44 685 GLN A C 1
ATOM 5417 O O . GLN A 1 685 ? 25.959 -6.062 -60.138 1.00 77.44 685 GLN A O 1
ATOM 5422 N N . ASP A 1 686 ? 24.476 -4.715 -59.130 1.00 72.81 686 ASP A N 1
ATOM 5423 C CA . ASP A 1 686 ? 25.271 -3.489 -59.271 1.00 72.81 686 ASP A CA 1
ATOM 5424 C C . ASP A 1 686 ? 26.584 -3.567 -58.477 1.00 72.81 686 ASP A C 1
ATOM 5426 O O . ASP A 1 686 ? 27.649 -3.211 -58.985 1.00 72.81 686 ASP A O 1
ATOM 5430 N N . VAL A 1 687 ? 26.544 -4.095 -57.247 1.00 69.88 687 VAL A N 1
ATOM 5431 C CA . VAL A 1 687 ? 27.754 -4.339 -56.437 1.00 69.88 687 VAL A CA 1
ATOM 5432 C C . VAL A 1 687 ? 28.693 -5.308 -57.144 1.00 69.88 687 VAL A C 1
ATOM 5434 O O . VAL A 1 687 ? 29.910 -5.107 -57.145 1.00 69.88 687 VAL A O 1
ATOM 5437 N N . PHE A 1 688 ? 28.137 -6.348 -57.760 1.00 73.31 688 PHE A N 1
ATOM 5438 C CA . PHE A 1 688 ? 28.917 -7.358 -58.454 1.00 73.31 688 PHE A CA 1
ATOM 5439 C C . PHE A 1 688 ? 29.555 -6.825 -59.743 1.00 73.31 688 PHE A C 1
ATOM 5441 O O . PHE A 1 688 ? 30.749 -7.037 -59.960 1.00 73.31 688 PHE A O 1
ATOM 5448 N N . GLU A 1 689 ? 28.813 -6.085 -60.568 1.00 75.69 689 GLU A N 1
ATOM 5449 C CA . GLU A 1 689 ? 29.361 -5.484 -61.789 1.00 75.69 689 GLU A CA 1
ATOM 5450 C C . GLU A 1 689 ? 30.403 -4.399 -61.476 1.00 75.69 689 GLU A C 1
ATOM 5452 O O . GLU A 1 689 ? 31.431 -4.316 -62.150 1.00 75.69 689 GLU A O 1
ATOM 5457 N N . LEU A 1 690 ? 30.231 -3.634 -60.394 1.00 66.38 690 LEU A N 1
ATOM 5458 C CA . LEU A 1 690 ? 31.246 -2.686 -59.919 1.00 66.38 690 LEU A CA 1
ATOM 5459 C C . LEU A 1 690 ? 32.495 -3.389 -59.371 1.00 66.38 690 LEU A C 1
ATOM 5461 O O . LEU A 1 690 ? 33.617 -2.939 -59.616 1.00 66.38 690 LEU A O 1
ATOM 5465 N N . TRP A 1 691 ? 32.325 -4.512 -58.670 1.00 70.25 691 TRP A N 1
ATOM 5466 C CA . TRP A 1 691 ? 33.438 -5.340 -58.207 1.00 70.25 691 TRP A CA 1
ATOM 5467 C C . TRP A 1 691 ? 34.218 -5.943 -59.385 1.00 70.25 691 TRP A C 1
ATOM 5469 O O . TRP A 1 691 ? 35.451 -5.889 -59.405 1.00 70.25 691 TRP A O 1
ATOM 5479 N N . ARG A 1 692 ? 33.507 -6.436 -60.407 1.00 70.75 692 ARG A N 1
ATOM 5480 C CA . ARG A 1 692 ? 34.085 -6.963 -61.651 1.00 70.75 692 ARG A CA 1
ATOM 5481 C C . ARG A 1 692 ? 34.813 -5.872 -62.448 1.00 70.75 692 ARG A C 1
ATOM 5483 O O . ARG A 1 692 ? 35.933 -6.104 -62.904 1.00 70.75 692 ARG A O 1
ATOM 5490 N N . ALA A 1 693 ? 34.235 -4.676 -62.567 1.00 70.06 693 ALA A N 1
ATOM 5491 C CA . ALA A 1 693 ? 34.854 -3.539 -63.251 1.00 70.06 693 ALA A CA 1
ATOM 5492 C C . ALA A 1 693 ? 36.110 -3.022 -62.522 1.00 70.06 693 ALA A C 1
ATOM 5494 O O . ALA A 1 693 ? 37.129 -2.753 -63.159 1.00 70.06 693 ALA A O 1
ATOM 5495 N N . GLY A 1 694 ? 36.080 -2.945 -61.186 1.00 63.09 694 GLY A N 1
ATOM 5496 C CA . GLY A 1 694 ? 37.241 -2.563 -60.372 1.00 63.09 694 GLY A CA 1
ATOM 5497 C C . GLY A 1 694 ? 38.386 -3.580 -60.441 1.00 63.09 694 GLY A C 1
ATOM 5498 O O . GLY A 1 694 ? 39.556 -3.201 -60.525 1.00 63.09 694 GLY A O 1
ATOM 5499 N N . ALA A 1 695 ? 38.059 -4.875 -60.499 1.00 63.53 695 ALA A N 1
ATOM 5500 C CA . ALA A 1 695 ? 39.047 -5.934 -60.693 1.00 63.53 695 ALA A CA 1
ATOM 5501 C C . ALA A 1 695 ? 39.751 -5.854 -62.063 1.00 63.53 695 ALA A C 1
ATOM 5503 O O . ALA A 1 695 ? 40.917 -6.239 -62.164 1.00 63.53 695 ALA A O 1
ATOM 5504 N N . ALA A 1 696 ? 39.074 -5.335 -63.094 1.00 65.00 696 ALA A N 1
ATOM 5505 C CA . ALA A 1 696 ? 39.604 -5.229 -64.452 1.00 65.00 696 ALA A CA 1
ATOM 5506 C C . ALA A 1 696 ? 40.502 -4.000 -64.692 1.00 65.00 696 ALA A C 1
ATOM 5508 O O . ALA A 1 696 ? 41.355 -4.055 -65.576 1.00 65.00 696 ALA A O 1
ATOM 5509 N N . LEU A 1 697 ? 40.326 -2.907 -63.936 1.00 55.09 697 LEU A N 1
ATOM 5510 C CA . LEU A 1 697 ? 40.955 -1.618 -64.259 1.00 55.09 697 LEU A CA 1
ATOM 5511 C C . LEU A 1 697 ? 42.284 -1.325 -63.550 1.00 55.09 697 LEU A C 1
ATOM 5513 O O . LEU A 1 697 ? 43.056 -0.564 -64.111 1.00 55.09 697 LEU A O 1
ATOM 5517 N N . ASP A 1 698 ? 42.598 -1.925 -62.392 1.00 51.56 698 ASP A N 1
ATOM 5518 C CA . ASP A 1 698 ? 43.924 -1.728 -61.753 1.00 51.56 698 ASP A CA 1
ATOM 5519 C C . ASP A 1 698 ? 44.301 -2.772 -60.673 1.00 51.56 698 ASP A C 1
ATOM 5521 O O . ASP A 1 698 ? 45.274 -2.617 -59.932 1.00 51.56 698 ASP A O 1
ATOM 5525 N N . GLY A 1 699 ? 43.528 -3.854 -60.514 1.00 57.72 699 GLY A N 1
ATOM 5526 C CA . GLY A 1 699 ? 43.783 -4.874 -59.483 1.00 57.72 699 GLY A CA 1
ATOM 5527 C C . GLY A 1 699 ? 43.656 -4.381 -58.029 1.00 57.72 699 GLY A C 1
ATOM 5528 O O . GLY A 1 699 ? 43.955 -5.139 -57.095 1.00 57.72 699 GLY A O 1
ATOM 5529 N N . SER A 1 700 ? 43.208 -3.137 -57.820 1.00 55.78 700 SER A N 1
ATOM 5530 C CA . SER A 1 700 ? 42.842 -2.610 -56.507 1.00 55.78 700 SER A CA 1
ATOM 5531 C C . SER A 1 700 ? 41.402 -3.014 -56.184 1.00 55.78 700 SER A C 1
ATOM 5533 O O . SER A 1 700 ? 40.487 -2.817 -56.980 1.00 55.78 700 SER A O 1
ATOM 5535 N N . LEU A 1 701 ? 41.211 -3.661 -55.033 1.00 59.03 701 LEU A N 1
ATOM 5536 C CA . LEU A 1 701 ? 39.878 -3.997 -54.539 1.00 59.03 701 LEU A CA 1
ATOM 5537 C C . LEU A 1 701 ? 39.108 -2.696 -54.265 1.00 59.03 701 LEU A C 1
ATOM 5539 O O . LEU A 1 701 ? 39.731 -1.730 -53.811 1.00 59.03 701 LEU A O 1
ATOM 5543 N N . PRO A 1 702 ? 37.781 -2.658 -54.489 1.00 60.72 702 PRO A N 1
ATOM 5544 C CA . PRO A 1 702 ? 36.974 -1.507 -54.108 1.00 60.72 702 PRO A CA 1
ATOM 5545 C C . PRO A 1 702 ? 37.253 -1.147 -52.645 1.00 60.72 702 PRO A C 1
ATOM 5547 O O . PRO A 1 702 ? 37.240 -2.006 -51.761 1.00 60.72 702 PRO A O 1
ATOM 5550 N N . SER A 1 703 ? 37.584 0.126 -52.417 1.00 66.88 703 SER A N 1
ATOM 5551 C CA . SER A 1 703 ? 37.956 0.659 -51.105 1.00 66.88 703 SER A CA 1
ATOM 5552 C C . SER A 1 703 ? 36.925 0.266 -50.041 1.00 66.88 703 SER A C 1
ATOM 5554 O O . SER A 1 703 ? 35.722 0.339 -50.284 1.00 66.88 703 SER A O 1
ATOM 5556 N N . CYS A 1 704 ? 37.385 -0.082 -48.836 1.00 66.00 704 CYS A N 1
ATOM 5557 C CA . CYS A 1 704 ? 36.534 -0.387 -47.677 1.00 66.00 704 CYS A CA 1
ATOM 5558 C C . CYS A 1 704 ? 35.464 0.701 -47.424 1.00 66.00 704 CYS A C 1
ATOM 5560 O O . CYS A 1 704 ? 34.338 0.390 -47.039 1.00 66.00 704 CYS A O 1
ATOM 5562 N N . SER A 1 705 ? 35.773 1.965 -47.743 1.00 68.81 705 SER A N 1
ATOM 5563 C CA . SER A 1 705 ? 34.825 3.084 -47.655 1.00 68.81 705 SER A CA 1
ATOM 5564 C C . SER A 1 705 ? 33.602 2.939 -48.571 1.00 68.81 705 SER A C 1
ATOM 5566 O O . SER A 1 705 ? 32.515 3.390 -48.217 1.00 68.81 705 SER A O 1
ATOM 5568 N N . PHE A 1 706 ? 33.750 2.289 -49.729 1.00 73.94 706 PHE A N 1
ATOM 5569 C CA . PHE A 1 706 ? 32.652 2.044 -50.662 1.00 73.94 706 PHE A CA 1
ATOM 5570 C C . PHE A 1 706 ? 31.689 0.979 -50.120 1.00 73.94 706 PHE A C 1
ATOM 5572 O O . PHE A 1 706 ? 30.484 1.212 -50.067 1.00 73.94 706 PHE A O 1
ATOM 5579 N N . MET A 1 707 ? 32.222 -0.146 -49.632 1.00 68.62 707 MET A N 1
ATOM 5580 C CA . MET A 1 707 ? 31.417 -1.218 -49.027 1.00 68.62 707 MET A CA 1
ATOM 5581 C C . MET A 1 707 ? 30.686 -0.745 -47.763 1.00 68.62 707 MET A C 1
ATOM 5583 O O . MET A 1 707 ? 29.533 -1.107 -47.556 1.00 68.62 707 MET A O 1
ATOM 5587 N N . GLN A 1 708 ? 31.318 0.105 -46.944 1.00 72.12 708 GLN A N 1
ATOM 5588 C CA . GLN A 1 708 ? 30.670 0.713 -45.775 1.00 72.12 708 GLN A CA 1
ATOM 5589 C C . GLN A 1 708 ? 29.524 1.652 -46.162 1.00 72.12 708 GLN A C 1
ATOM 5591 O O . GLN A 1 708 ? 28.460 1.602 -45.547 1.00 72.12 708 GLN A O 1
ATOM 5596 N N . LYS A 1 709 ? 29.715 2.489 -47.194 1.00 80.31 709 LYS A N 1
ATOM 5597 C CA . LYS A 1 709 ? 28.650 3.367 -47.694 1.00 80.31 709 LYS A CA 1
ATOM 5598 C C . LYS A 1 709 ? 27.452 2.547 -48.173 1.00 80.31 709 LYS A C 1
ATOM 5600 O O . LYS A 1 709 ? 26.323 2.847 -47.802 1.00 80.31 709 LYS A O 1
ATOM 5605 N N . TYR A 1 710 ? 27.716 1.496 -48.940 1.00 78.12 710 TYR A N 1
ATOM 5606 C CA . TYR A 1 710 ? 26.676 0.646 -49.499 1.00 78.12 710 TYR A CA 1
ATOM 5607 C C . TYR A 1 710 ? 25.942 -0.182 -48.437 1.00 78.12 710 TYR A C 1
ATOM 5609 O O . TYR A 1 710 ? 24.717 -0.235 -48.439 1.00 78.12 710 TYR A O 1
ATOM 5617 N N . GLY A 1 711 ? 26.673 -0.767 -47.480 1.00 76.69 711 GLY A N 1
ATOM 5618 C CA . GLY A 1 711 ? 26.075 -1.455 -46.332 1.00 76.69 711 GLY A CA 1
ATOM 5619 C C . GLY A 1 711 ? 25.159 -0.528 -45.531 1.00 76.69 711 GLY A C 1
ATOM 5620 O O . GLY A 1 711 ? 24.031 -0.895 -45.231 1.00 76.69 711 GLY A O 1
ATOM 5621 N N . SER A 1 712 ? 25.584 0.721 -45.302 1.00 81.44 712 SER A N 1
ATOM 5622 C CA . SER A 1 712 ? 24.742 1.725 -44.642 1.00 81.44 712 SER A CA 1
ATOM 5623 C C . SER A 1 712 ? 23.488 2.087 -45.449 1.00 81.44 712 SER A C 1
ATOM 5625 O O . SER A 1 712 ? 22.438 2.331 -44.860 1.00 81.44 712 SER A O 1
ATOM 5627 N N . GLU A 1 713 ? 23.567 2.144 -46.781 1.00 82.81 713 GLU A N 1
ATOM 5628 C CA . GLU A 1 713 ? 22.400 2.387 -47.641 1.00 82.81 713 GLU A CA 1
ATOM 5629 C C . GLU A 1 713 ? 21.428 1.195 -47.639 1.00 82.81 713 GLU A C 1
ATOM 5631 O O . GLU A 1 713 ? 20.216 1.407 -47.564 1.00 82.81 713 GLU A O 1
ATOM 5636 N N . LEU A 1 714 ? 21.938 -0.041 -47.631 1.00 77.75 714 LEU A N 1
ATOM 5637 C CA . LEU A 1 714 ? 21.123 -1.252 -47.526 1.00 77.75 714 LEU A CA 1
ATOM 5638 C C . LEU A 1 714 ? 20.444 -1.368 -46.155 1.00 77.75 714 LEU A C 1
ATOM 5640 O O . LEU A 1 714 ? 19.247 -1.636 -46.102 1.00 77.75 714 LEU A O 1
ATOM 5644 N N . ASP A 1 715 ? 21.161 -1.099 -45.062 1.00 77.25 715 ASP A N 1
ATOM 5645 C CA . ASP A 1 715 ? 20.585 -1.090 -43.712 1.00 77.25 715 ASP A CA 1
ATOM 5646 C C . ASP A 1 715 ? 19.481 -0.035 -43.588 1.00 77.25 715 ASP A C 1
ATOM 5648 O O . ASP A 1 715 ? 18.411 -0.312 -43.049 1.00 77.25 715 ASP A O 1
ATOM 5652 N N . LYS A 1 716 ? 19.693 1.165 -44.150 1.00 85.56 716 LYS A N 1
ATOM 5653 C CA . LYS A 1 716 ? 18.655 2.208 -44.210 1.00 85.56 716 LYS A CA 1
ATOM 5654 C C . LYS A 1 716 ? 17.433 1.750 -44.997 1.00 85.56 716 LYS A C 1
ATOM 5656 O O . LYS A 1 716 ? 16.315 2.036 -44.581 1.00 85.56 716 LYS A O 1
ATOM 5661 N N . PHE A 1 717 ? 17.632 1.061 -46.119 1.00 86.69 717 PHE A N 1
ATOM 5662 C CA . PHE A 1 717 ? 16.538 0.530 -46.926 1.00 86.69 717 PHE A CA 1
ATOM 5663 C C . PHE A 1 717 ? 15.755 -0.559 -46.179 1.00 86.69 717 PHE A C 1
ATOM 5665 O O . PHE A 1 717 ? 14.531 -0.486 -46.111 1.00 86.69 717 PHE A O 1
ATOM 5672 N N . LEU A 1 718 ? 16.446 -1.529 -45.572 1.00 84.19 718 LEU A N 1
ATOM 5673 C CA . LEU A 1 718 ? 15.815 -2.596 -44.791 1.00 84.19 718 LEU A CA 1
ATOM 5674 C C . LEU A 1 718 ? 15.068 -2.034 -43.580 1.00 84.19 718 LEU A C 1
ATOM 5676 O O . LEU A 1 718 ? 13.943 -2.450 -43.315 1.00 84.19 718 LEU A O 1
ATOM 5680 N N . GLN A 1 719 ? 15.647 -1.044 -42.897 1.00 84.88 719 GLN A N 1
ATOM 5681 C CA . GLN A 1 719 ? 14.974 -0.351 -41.806 1.00 84.88 719 GLN A CA 1
ATOM 5682 C C . GLN A 1 719 ? 13.734 0.399 -42.297 1.00 84.88 719 GLN A C 1
ATOM 5684 O O . GLN A 1 719 ? 12.699 0.320 -41.652 1.00 84.88 719 GLN A O 1
ATOM 5689 N N . ALA A 1 720 ? 13.804 1.093 -43.437 1.00 89.06 720 ALA A N 1
ATOM 5690 C CA . ALA A 1 720 ? 12.653 1.799 -43.995 1.00 89.06 720 ALA A CA 1
ATOM 5691 C C . ALA A 1 720 ? 11.512 0.843 -44.392 1.00 89.06 720 ALA A C 1
ATOM 5693 O O . ALA A 1 720 ? 10.344 1.168 -44.186 1.00 89.06 720 ALA A O 1
ATOM 5694 N N . GLU A 1 721 ? 11.828 -0.339 -44.928 1.00 87.75 721 GLU A N 1
ATOM 5695 C CA . GLU A 1 721 ? 10.827 -1.366 -45.244 1.00 87.75 721 GLU A CA 1
ATOM 5696 C C . GLU A 1 721 ? 10.244 -2.021 -43.984 1.00 87.75 721 GLU A C 1
ATOM 5698 O O . GLU A 1 721 ? 9.034 -2.236 -43.920 1.00 87.75 721 GLU A O 1
ATOM 5703 N N . GLU A 1 722 ? 11.057 -2.286 -42.959 1.00 88.00 722 GLU A N 1
ATOM 5704 C CA . GLU A 1 722 ? 10.564 -2.789 -41.670 1.00 88.00 722 GLU A CA 1
ATOM 5705 C C . GLU A 1 722 ? 9.680 -1.749 -40.968 1.00 88.00 722 GLU A C 1
ATOM 5707 O O . GLU A 1 722 ? 8.600 -2.072 -40.482 1.00 88.00 722 GLU A O 1
ATOM 5712 N N . ASP A 1 723 ? 10.072 -0.475 -40.998 1.00 86.62 723 ASP A N 1
ATOM 5713 C CA . ASP A 1 723 ? 9.290 0.638 -40.448 1.00 86.62 723 ASP A CA 1
ATOM 5714 C C . ASP A 1 723 ? 7.941 0.762 -41.129 1.00 86.62 723 ASP A C 1
ATOM 5716 O O . ASP A 1 723 ? 6.922 0.991 -40.477 1.00 86.62 723 ASP A O 1
ATOM 5720 N N . LYS A 1 724 ? 7.934 0.575 -42.447 1.00 91.44 724 LYS A N 1
ATOM 5721 C CA . LYS A 1 724 ? 6.717 0.568 -43.238 1.00 91.44 724 LYS A CA 1
ATOM 5722 C C . LYS A 1 724 ? 5.817 -0.613 -42.870 1.00 91.44 724 LYS A C 1
ATOM 5724 O O . LYS A 1 724 ? 4.626 -0.397 -42.678 1.00 91.44 724 LYS A O 1
ATOM 5729 N N . ARG A 1 725 ? 6.362 -1.824 -42.705 1.00 89.25 725 ARG A N 1
ATOM 5730 C CA . ARG A 1 725 ? 5.592 -3.002 -42.258 1.00 89.25 725 ARG A CA 1
ATOM 5731 C C . ARG A 1 725 ? 5.005 -2.809 -40.866 1.00 89.25 725 ARG A C 1
ATOM 5733 O O . ARG A 1 725 ? 3.816 -3.028 -40.675 1.00 89.25 725 ARG A O 1
ATOM 5740 N N . VAL A 1 726 ? 5.806 -2.328 -39.916 1.00 87.19 726 VAL A N 1
ATOM 5741 C CA . VAL A 1 726 ? 5.347 -2.028 -38.552 1.00 87.19 726 VAL A CA 1
ATOM 5742 C C . VAL A 1 726 ? 4.260 -0.950 -38.567 1.00 87.19 726 VAL A C 1
ATOM 5744 O O . VAL A 1 726 ? 3.274 -1.071 -37.844 1.00 87.19 726 VAL A O 1
ATOM 5747 N N . ALA A 1 727 ? 4.395 0.081 -39.408 1.00 90.38 727 ALA A N 1
ATOM 5748 C CA . ALA A 1 727 ? 3.373 1.113 -39.568 1.00 90.38 727 ALA A CA 1
ATOM 5749 C C . ALA A 1 727 ? 2.072 0.564 -40.182 1.00 90.38 727 ALA A C 1
ATOM 5751 O O . ALA A 1 727 ? 0.989 0.938 -39.732 1.00 90.38 727 ALA A O 1
ATOM 5752 N N . GLU A 1 728 ? 2.162 -0.330 -41.170 1.00 93.31 728 GLU A N 1
ATOM 5753 C CA . GLU A 1 728 ? 1.010 -1.012 -41.776 1.00 93.31 728 GLU A CA 1
ATOM 5754 C C . GLU A 1 728 ? 0.298 -1.929 -40.761 1.00 93.31 728 GLU A C 1
ATOM 5756 O O . GLU A 1 728 ? -0.920 -1.833 -40.597 1.00 93.31 728 GLU A O 1
ATOM 5761 N N . ASP A 1 729 ? 1.041 -2.743 -40.007 1.00 90.94 729 ASP A N 1
ATOM 5762 C CA . ASP A 1 729 ? 0.499 -3.619 -38.957 1.00 90.94 729 ASP A CA 1
ATOM 5763 C C . ASP A 1 729 ? -0.143 -2.824 -37.814 1.00 90.94 729 ASP A C 1
ATOM 5765 O O . ASP A 1 729 ? -1.214 -3.185 -37.307 1.00 90.94 729 ASP A O 1
ATOM 5769 N N . TYR A 1 730 ? 0.483 -1.713 -37.421 1.00 91.75 730 TYR A N 1
ATOM 5770 C CA . TYR A 1 730 ? -0.070 -0.793 -36.433 1.00 91.75 730 TYR A CA 1
ATOM 5771 C C . TYR A 1 730 ? -1.367 -0.153 -36.941 1.00 91.75 730 TYR A C 1
ATOM 5773 O O . TYR A 1 730 ? -2.373 -0.173 -36.232 1.00 91.75 730 TYR A O 1
ATOM 5781 N N . ALA A 1 731 ? -1.394 0.328 -38.189 1.00 94.69 731 ALA A N 1
ATOM 5782 C CA . ALA A 1 731 ? -2.591 0.904 -38.798 1.00 94.69 731 ALA A CA 1
ATOM 5783 C C . ALA A 1 731 ? -3.747 -0.109 -38.878 1.00 94.69 731 ALA A C 1
ATOM 5785 O O . ALA A 1 731 ? -4.879 0.226 -38.525 1.00 94.69 731 ALA A O 1
ATOM 5786 N N . LEU A 1 732 ? -3.467 -1.361 -39.263 1.00 95.12 732 LEU A N 1
ATOM 5787 C CA . LEU A 1 732 ? -4.456 -2.446 -39.270 1.00 95.12 732 LEU A CA 1
ATOM 5788 C C . LEU A 1 732 ? -4.968 -2.770 -37.865 1.00 95.12 732 LEU A C 1
ATOM 5790 O O . LEU A 1 732 ? -6.158 -3.032 -37.680 1.00 95.12 732 LEU A O 1
ATOM 5794 N N . THR A 1 733 ? -4.082 -2.745 -36.871 1.00 94.69 733 THR A N 1
ATOM 5795 C CA . THR A 1 733 ? -4.442 -2.971 -35.469 1.00 94.69 733 THR A CA 1
ATOM 5796 C C . THR A 1 733 ? -5.356 -1.860 -34.949 1.00 94.69 733 THR A C 1
ATOM 5798 O O . THR A 1 733 ? -6.390 -2.168 -34.357 1.00 94.69 733 THR A O 1
ATOM 5801 N N . CYS A 1 734 ? -5.036 -0.589 -35.214 1.00 94.12 734 CYS A N 1
ATOM 5802 C CA . CYS A 1 734 ? -5.890 0.548 -34.862 1.00 94.12 734 CYS A CA 1
ATOM 5803 C C . CYS A 1 734 ? -7.252 0.465 -35.561 1.00 94.12 734 CYS A C 1
ATOM 5805 O O . CYS A 1 734 ? -8.285 0.531 -34.904 1.00 94.12 734 CYS A O 1
ATOM 5807 N N . GLN A 1 735 ? -7.268 0.208 -36.873 1.00 96.44 735 GLN A N 1
ATOM 5808 C CA . GLN A 1 735 ? -8.513 0.058 -37.627 1.00 96.44 735 GLN A CA 1
ATOM 5809 C C . GLN A 1 735 ? -9.392 -1.064 -37.058 1.00 96.44 735 GLN A C 1
ATOM 5811 O O . GLN A 1 735 ? -10.603 -0.900 -36.907 1.00 96.44 735 GLN A O 1
ATOM 5816 N N . ARG A 1 736 ? -8.792 -2.210 -36.715 1.00 96.75 736 ARG A N 1
ATOM 5817 C CA . ARG A 1 736 ? -9.506 -3.324 -36.083 1.00 96.75 736 ARG A CA 1
ATOM 5818 C C . ARG A 1 736 ? -10.065 -2.925 -34.717 1.00 96.75 736 ARG A C 1
ATOM 5820 O O . ARG A 1 736 ? -11.201 -3.281 -34.416 1.00 96.75 736 ARG A O 1
ATOM 5827 N N . GLN A 1 737 ? -9.286 -2.228 -33.893 1.00 97.38 737 GLN A N 1
ATOM 5828 C CA . GLN A 1 737 ? -9.719 -1.745 -32.580 1.00 97.38 737 GLN A CA 1
ATOM 5829 C C . GLN A 1 737 ? -10.924 -0.816 -32.688 1.00 97.38 737 GLN A C 1
ATOM 5831 O O . GLN A 1 737 ? -11.898 -1.021 -31.966 1.00 97.38 737 GLN A O 1
ATOM 5836 N N . ASP A 1 738 ? -10.885 0.136 -33.617 1.00 97.44 738 ASP A N 1
ATOM 5837 C CA . ASP A 1 738 ? -11.976 1.080 -33.851 1.00 97.44 738 ASP A CA 1
ATOM 5838 C C . ASP A 1 738 ? -13.248 0.358 -34.313 1.00 97.44 738 ASP A C 1
ATOM 5840 O O . ASP A 1 738 ? -14.323 0.589 -33.763 1.00 97.44 738 ASP A O 1
ATOM 5844 N N . GLN A 1 739 ? -13.125 -0.601 -35.237 1.00 97.81 739 GLN A N 1
ATOM 5845 C CA . GLN A 1 739 ? -14.257 -1.416 -35.698 1.00 97.81 739 GLN A CA 1
ATOM 5846 C C . GLN A 1 739 ? -14.832 -2.315 -34.595 1.00 97.81 739 GLN A C 1
ATOM 5848 O O . GLN A 1 739 ? -16.048 -2.480 -34.494 1.00 97.81 739 GLN A O 1
ATOM 5853 N N . ILE A 1 740 ? -13.976 -2.918 -33.761 1.00 98.00 740 ILE A N 1
ATOM 5854 C CA . ILE A 1 740 ? -14.419 -3.688 -32.591 1.00 98.00 740 ILE A CA 1
ATOM 5855 C C . ILE A 1 740 ? -15.166 -2.759 -31.634 1.00 98.00 740 ILE A C 1
ATOM 5857 O O . ILE A 1 740 ? -16.254 -3.110 -31.186 1.00 98.00 740 ILE A O 1
ATOM 5861 N N . LYS A 1 741 ? -14.607 -1.582 -31.343 1.00 97.88 741 LYS A N 1
ATOM 5862 C CA . LYS A 1 741 ? -15.201 -0.585 -30.453 1.00 97.88 741 LYS A CA 1
ATOM 5863 C C . LYS A 1 741 ? -16.583 -0.157 -30.944 1.00 97.88 741 LYS A C 1
ATOM 5865 O O . LYS A 1 741 ? -17.542 -0.270 -30.187 1.00 97.88 741 LYS A O 1
ATOM 5870 N N . GLU A 1 742 ? -16.702 0.252 -32.204 1.00 98.06 742 GLU A N 1
ATOM 5871 C CA . GLU A 1 742 ? -17.972 0.653 -32.822 1.00 98.06 742 GLU A CA 1
ATOM 5872 C C . GLU A 1 742 ? -19.030 -0.450 -32.686 1.00 98.06 742 GLU A C 1
ATOM 5874 O O . GLU A 1 742 ? -20.104 -0.212 -32.135 1.00 98.06 742 GLU A O 1
ATOM 5879 N N . ARG A 1 743 ? -18.691 -1.696 -33.043 1.00 98.31 743 ARG A N 1
ATOM 5880 C CA . ARG A 1 743 ? -19.629 -2.822 -32.926 1.00 98.31 743 ARG A CA 1
ATOM 5881 C C . ARG A 1 743 ? -19.971 -3.185 -31.482 1.00 98.31 743 ARG A C 1
ATOM 5883 O O . ARG A 1 743 ? -21.094 -3.604 -31.211 1.00 98.31 743 ARG A O 1
ATOM 5890 N N . ILE A 1 744 ? -19.039 -3.065 -30.534 1.00 98.19 744 ILE A N 1
ATOM 5891 C CA . ILE A 1 744 ? -19.338 -3.262 -29.106 1.00 98.19 744 ILE A CA 1
ATOM 5892 C C . ILE A 1 744 ? -20.363 -2.206 -28.644 1.00 98.19 744 ILE A C 1
ATOM 5894 O O . ILE A 1 744 ? -21.327 -2.574 -27.968 1.00 98.19 744 ILE A O 1
ATOM 5898 N N . VAL A 1 745 ? -20.213 -0.939 -29.059 1.00 98.06 745 VAL A N 1
ATOM 5899 C CA . VAL A 1 745 ? -21.188 0.133 -28.772 1.00 98.06 745 VAL A CA 1
ATOM 5900 C C . VAL A 1 745 ? -22.550 -0.154 -29.408 1.00 98.06 745 VAL A C 1
ATOM 5902 O O . VAL A 1 745 ? -23.569 -0.054 -28.726 1.00 98.06 745 VAL A O 1
ATOM 5905 N N . GLU A 1 746 ? -22.587 -0.588 -30.671 1.00 97.81 746 GLU A N 1
ATOM 5906 C CA . GLU A 1 746 ? -23.827 -0.996 -31.357 1.00 97.81 746 GLU A CA 1
ATOM 5907 C C . GLU A 1 746 ? -24.570 -2.125 -30.620 1.00 97.81 746 GLU A C 1
ATOM 5909 O O . GLU A 1 746 ? -25.796 -2.207 -30.674 1.00 97.81 746 GLU A O 1
ATOM 5914 N N . ASN A 1 747 ? -23.845 -2.973 -29.883 1.00 97.88 747 ASN A N 1
ATOM 5915 C CA . ASN A 1 747 ? -24.407 -4.049 -29.063 1.00 97.88 747 ASN A CA 1
ATOM 5916 C C . ASN A 1 747 ? -24.797 -3.610 -27.632 1.00 97.88 747 ASN A C 1
ATOM 5918 O O . ASN A 1 747 ? -25.077 -4.459 -26.784 1.00 97.88 747 ASN A O 1
ATOM 5922 N N . GLY A 1 748 ? -24.839 -2.304 -27.348 1.00 97.81 748 GLY A N 1
ATOM 5923 C CA . GLY A 1 748 ? -25.346 -1.744 -26.089 1.00 97.81 748 GLY A CA 1
ATOM 5924 C C . GLY A 1 748 ? -24.328 -1.667 -24.947 1.00 97.81 748 GLY A C 1
ATOM 5925 O O . GLY A 1 748 ? -24.705 -1.435 -23.796 1.00 97.81 748 GLY A O 1
ATOM 5926 N N . TRP A 1 749 ? -23.043 -1.862 -25.234 1.00 98.19 749 TRP A N 1
ATOM 5927 C CA . TRP A 1 749 ? -21.965 -1.639 -24.271 1.00 98.19 749 TRP A CA 1
ATOM 5928 C C . TRP A 1 749 ? -21.464 -0.195 -24.347 1.00 98.19 749 TRP A C 1
ATOM 5930 O O . TRP A 1 749 ? -21.572 0.471 -25.372 1.00 98.19 749 TRP A O 1
ATOM 5940 N N . THR A 1 750 ? -20.897 0.306 -23.257 1.00 97.56 750 THR A N 1
ATOM 5941 C CA . THR A 1 750 ? -20.341 1.663 -23.205 1.00 97.56 750 THR A CA 1
ATOM 5942 C C . THR A 1 750 ? -18.832 1.643 -23.427 1.00 97.56 750 THR A C 1
ATOM 5944 O O . THR A 1 750 ? -18.172 0.660 -23.096 1.00 97.56 750 THR A O 1
ATOM 5947 N N . ASP A 1 751 ? -18.253 2.756 -23.888 1.00 97.19 751 ASP A N 1
ATOM 5948 C CA . ASP A 1 751 ? -16.792 2.926 -23.995 1.00 97.19 751 ASP A CA 1
ATOM 5949 C C . ASP A 1 751 ? -16.056 2.592 -22.687 1.00 97.19 751 ASP A C 1
ATOM 5951 O O . ASP A 1 751 ? -14.936 2.086 -22.700 1.00 97.19 751 ASP A O 1
ATOM 5955 N N . ARG A 1 752 ? -16.705 2.827 -21.541 1.00 95.75 752 ARG A N 1
ATOM 5956 C CA . ARG A 1 752 ? -16.151 2.512 -20.220 1.00 95.75 752 ARG A CA 1
ATOM 5957 C C . ARG A 1 752 ? -16.086 1.011 -19.927 1.00 95.75 752 ARG A C 1
ATOM 5959 O O . ARG A 1 752 ? -15.227 0.606 -19.157 1.00 95.75 752 ARG A O 1
ATOM 5966 N N . ASP A 1 753 ? -16.965 0.200 -20.518 1.00 97.12 753 ASP A N 1
ATOM 5967 C CA . ASP A 1 753 ? -16.945 -1.264 -20.356 1.00 97.12 753 ASP A CA 1
ATOM 5968 C C . ASP A 1 753 ? -15.769 -1.902 -21.129 1.00 97.12 753 ASP A C 1
ATOM 5970 O O . ASP A 1 753 ? -15.386 -3.045 -20.881 1.00 97.12 753 ASP A O 1
ATOM 5974 N N . MET A 1 754 ? -15.166 -1.155 -22.060 1.00 97.06 754 MET A N 1
ATOM 5975 C CA . MET A 1 754 ? -14.046 -1.609 -22.890 1.00 97.06 754 MET A CA 1
ATOM 5976 C C . MET A 1 754 ? -12.677 -1.374 -22.253 1.00 97.06 754 MET A C 1
ATOM 5978 O O . MET A 1 754 ? -11.668 -1.767 -22.834 1.00 97.06 754 MET A O 1
ATOM 5982 N N . VAL A 1 755 ? -12.620 -0.733 -21.082 1.00 95.94 755 VAL A N 1
ATOM 5983 C CA . VAL A 1 755 ? -11.380 -0.601 -20.314 1.00 95.94 755 VAL A CA 1
ATOM 5984 C C . VAL A 1 755 ? -11.141 -1.929 -19.591 1.00 95.94 755 VAL A C 1
ATOM 5986 O O . VAL A 1 755 ? -11.895 -2.250 -18.670 1.00 95.94 755 VAL A O 1
ATOM 5989 N N . PRO A 1 756 ? -10.142 -2.733 -20.002 1.00 95.06 756 PRO A N 1
ATOM 5990 C CA . PRO A 1 756 ? -9.908 -4.030 -19.390 1.00 95.06 756 PRO A CA 1
ATOM 5991 C C . PRO A 1 756 ? -9.501 -3.887 -17.924 1.00 95.06 756 PRO A C 1
ATOM 5993 O O . PRO A 1 756 ? -8.647 -3.067 -17.583 1.00 95.06 756 PRO A O 1
ATOM 5996 N N . SER A 1 757 ? -10.081 -4.720 -17.061 1.00 95.00 757 SER A N 1
ATOM 5997 C CA . SER A 1 757 ? -9.570 -4.910 -15.707 1.00 95.00 757 SER A CA 1
ATOM 5998 C C . SER A 1 757 ? -8.157 -5.515 -15.751 1.00 95.00 757 SER A C 1
ATOM 6000 O O . SER A 1 757 ? -7.792 -6.172 -16.734 1.00 95.00 757 SER A O 1
ATOM 6002 N N . PRO A 1 758 ? -7.344 -5.363 -14.689 1.00 92.06 758 PRO A N 1
ATOM 6003 C CA . PRO A 1 758 ? -6.019 -5.984 -14.634 1.00 92.06 758 PRO A CA 1
ATOM 6004 C C . PRO A 1 758 ? -6.044 -7.497 -14.907 1.00 92.06 758 PRO A C 1
ATOM 6006 O O . PRO A 1 758 ? -5.150 -8.019 -15.568 1.00 92.06 758 PRO A O 1
ATOM 6009 N N . ALA A 1 759 ? -7.102 -8.188 -14.465 1.00 88.25 759 ALA A N 1
ATOM 6010 C CA . ALA A 1 759 ? -7.287 -9.621 -14.681 1.00 88.25 759 ALA A CA 1
ATOM 6011 C C . ALA A 1 759 ? -7.666 -9.977 -16.133 1.00 88.25 759 ALA A C 1
ATOM 6013 O O . ALA A 1 759 ? -7.257 -11.024 -16.631 1.00 88.25 759 ALA A O 1
ATOM 6014 N N . SER A 1 760 ? -8.418 -9.118 -16.834 1.00 94.06 760 SER A N 1
ATOM 6015 C CA . SER A 1 760 ? -8.868 -9.369 -18.214 1.00 94.06 760 SER A CA 1
ATOM 6016 C C . SER A 1 760 ? -7.915 -8.819 -19.284 1.00 94.06 760 SER A C 1
ATOM 6018 O O . SER A 1 760 ? -8.027 -9.194 -20.453 1.00 94.06 760 SER A O 1
ATOM 6020 N N . TYR A 1 761 ? -6.954 -7.966 -18.910 1.00 94.94 761 TYR A N 1
ATOM 6021 C CA . TYR A 1 761 ? -6.068 -7.242 -19.830 1.00 94.94 761 TYR A CA 1
ATOM 6022 C C . TYR A 1 761 ? -5.345 -8.139 -20.840 1.00 94.94 761 TYR A C 1
ATOM 6024 O O . TYR A 1 761 ? -5.315 -7.830 -22.033 1.00 94.94 761 TYR A O 1
ATOM 6032 N N . ILE A 1 762 ? -4.786 -9.268 -20.393 1.00 93.50 762 ILE A N 1
ATOM 6033 C CA . ILE A 1 762 ? -4.018 -10.170 -21.264 1.00 93.50 762 ILE A CA 1
ATOM 6034 C C . ILE A 1 762 ? -4.922 -10.800 -22.330 1.00 93.50 762 ILE A C 1
ATOM 6036 O O . ILE A 1 762 ? -4.556 -10.846 -23.506 1.00 93.50 762 ILE A O 1
ATOM 6040 N N . GLU A 1 763 ? -6.099 -11.288 -21.938 1.00 96.19 763 GLU A N 1
ATOM 6041 C CA . GLU A 1 763 ? -7.037 -11.920 -22.867 1.00 96.19 763 GLU A CA 1
ATOM 6042 C C . GLU A 1 763 ? -7.663 -10.890 -23.812 1.00 96.19 763 GLU A C 1
ATOM 6044 O O . GLU A 1 763 ? -7.698 -11.107 -25.026 1.00 96.19 763 GLU A O 1
ATOM 6049 N N . TRP A 1 764 ? -8.043 -9.724 -23.281 1.00 97.62 764 TRP A N 1
ATOM 6050 C CA . TRP A 1 764 ? -8.511 -8.588 -24.069 1.00 97.62 764 TRP A CA 1
ATOM 6051 C C . TRP A 1 764 ? -7.495 -8.208 -25.149 1.00 97.62 764 TRP A C 1
ATOM 6053 O O . TRP A 1 764 ? -7.834 -8.159 -26.333 1.00 97.62 764 TRP A O 1
ATOM 6063 N N . ARG A 1 765 ? -6.221 -8.026 -24.771 1.00 96.44 765 ARG A N 1
ATOM 6064 C CA . ARG A 1 765 ? -5.141 -7.686 -25.707 1.00 96.44 765 ARG A CA 1
ATOM 6065 C C . ARG A 1 765 ? -4.993 -8.746 -26.798 1.00 96.44 765 ARG A C 1
ATOM 6067 O O . ARG A 1 765 ? -4.922 -8.390 -27.968 1.00 96.44 765 ARG A O 1
ATOM 6074 N N . LYS A 1 766 ? -5.014 -10.037 -26.448 1.00 96.38 766 LYS A N 1
ATOM 6075 C CA . LYS A 1 766 ? -4.916 -11.144 -27.421 1.00 96.38 766 LYS A CA 1
ATOM 6076 C C . LYS A 1 766 ? -6.049 -11.143 -28.450 1.00 96.38 766 LYS A C 1
ATOM 6078 O O . LYS A 1 766 ? -5.826 -11.535 -29.594 1.00 96.38 766 LYS A O 1
ATOM 6083 N N . LEU A 1 767 ? -7.259 -10.756 -28.053 1.00 97.31 767 LEU A N 1
ATOM 6084 C CA . LEU A 1 767 ? -8.443 -10.756 -28.918 1.00 97.31 767 LEU A CA 1
ATOM 6085 C C . LEU A 1 767 ? -8.543 -9.492 -29.785 1.00 97.31 767 LEU A C 1
ATOM 6087 O O . LEU A 1 767 ? -8.909 -9.566 -30.964 1.00 97.31 767 LEU A O 1
ATOM 6091 N N . VAL A 1 768 ? -8.212 -8.343 -29.197 1.00 96.88 768 VAL A N 1
ATOM 6092 C CA . VAL A 1 768 ? -8.425 -7.015 -29.781 1.00 96.88 768 VAL A CA 1
ATOM 6093 C C . VAL A 1 768 ? -7.203 -6.527 -30.569 1.00 96.88 768 VAL A C 1
ATOM 6095 O O . VAL A 1 768 ? -7.364 -5.965 -31.649 1.00 96.88 768 VAL A O 1
ATOM 6098 N N . VAL A 1 769 ? -5.984 -6.790 -30.088 1.00 95.56 769 VAL A N 1
ATOM 6099 C CA . VAL A 1 769 ? -4.719 -6.323 -30.688 1.00 95.56 769 VAL A CA 1
ATOM 6100 C C . VAL A 1 769 ? -4.175 -7.378 -31.652 1.00 95.56 769 VAL A C 1
ATOM 6102 O O . VAL A 1 769 ? -3.200 -8.069 -31.368 1.00 95.56 769 VAL A O 1
ATOM 6105 N N . GLN A 1 770 ? -4.849 -7.543 -32.790 1.00 94.62 770 GLN A N 1
ATOM 6106 C CA . GLN A 1 770 ? -4.374 -8.385 -33.891 1.00 94.62 770 GLN A CA 1
ATOM 6107 C C . GLN A 1 770 ? -4.275 -7.548 -35.173 1.00 94.62 770 GLN A C 1
ATOM 6109 O O . GLN A 1 770 ? -5.251 -6.867 -35.494 1.00 94.62 770 GLN A O 1
ATOM 6114 N N . PRO A 1 771 ? -3.182 -7.640 -35.953 1.00 94.88 771 PRO A N 1
ATOM 6115 C CA . PRO A 1 771 ? -3.032 -6.925 -37.224 1.00 94.88 771 PRO A CA 1
ATOM 6116 C C . PRO A 1 771 ? -3.840 -7.621 -38.334 1.00 94.88 771 PRO A C 1
ATOM 6118 O O . PRO A 1 771 ? -3.306 -8.191 -39.280 1.00 94.88 771 PRO A O 1
ATOM 6121 N N . LYS A 1 772 ? -5.167 -7.685 -38.173 1.00 94.62 772 LYS A N 1
ATOM 6122 C CA . LYS A 1 772 ? -6.091 -8.348 -39.105 1.00 94.62 772 LYS A CA 1
ATOM 6123 C C . LYS A 1 772 ? -7.380 -7.553 -39.226 1.00 94.62 772 LYS A C 1
ATOM 6125 O O . LYS A 1 772 ? -7.996 -7.233 -38.209 1.00 94.62 772 LYS A O 1
ATOM 6130 N N . LEU A 1 773 ? -7.854 -7.349 -40.452 1.00 93.81 773 LEU A N 1
ATOM 6131 C CA . LEU A 1 773 ? -9.154 -6.721 -40.703 1.00 93.81 773 LEU A CA 1
ATOM 6132 C C . LEU A 1 773 ? -10.289 -7.479 -39.995 1.00 93.81 773 LEU A C 1
ATOM 6134 O O . LEU A 1 773 ? -10.290 -8.715 -39.919 1.00 93.81 773 LEU A O 1
ATOM 6138 N N . LEU A 1 774 ? -11.260 -6.742 -39.456 1.00 97.69 774 LEU A N 1
ATOM 6139 C CA . LEU A 1 774 ? -12.426 -7.331 -38.810 1.00 97.69 774 LEU A CA 1
ATOM 6140 C C . LEU A 1 774 ? -13.489 -7.663 -39.866 1.00 97.69 774 LEU A C 1
ATOM 6142 O O . LEU A 1 774 ? -14.195 -6.792 -40.358 1.00 97.69 774 LEU A O 1
ATOM 6146 N N . THR A 1 775 ? -13.614 -8.941 -40.219 1.00 97.69 775 THR A N 1
ATOM 6147 C CA . THR A 1 775 ? -14.704 -9.429 -41.083 1.00 97.69 775 THR A CA 1
ATOM 6148 C C . THR A 1 775 ? -15.906 -9.873 -40.251 1.00 97.69 775 THR A C 1
ATOM 6150 O O . THR A 1 775 ? -15.734 -10.283 -39.103 1.00 97.69 775 THR A O 1
ATOM 6153 N N . ASP A 1 776 ? -17.114 -9.892 -40.825 1.00 97.75 776 ASP A N 1
ATOM 6154 C CA . ASP A 1 776 ? -18.332 -10.321 -40.108 1.00 97.75 776 ASP A CA 1
ATOM 6155 C C . ASP A 1 776 ? -18.227 -11.731 -39.530 1.00 97.75 776 ASP A C 1
ATOM 6157 O O . ASP A 1 776 ? -18.635 -11.986 -38.398 1.00 97.75 776 ASP A O 1
ATOM 6161 N N . ARG A 1 777 ? -17.588 -12.645 -40.267 1.00 97.25 777 ARG A N 1
ATOM 6162 C CA . ARG A 1 777 ? -17.298 -13.996 -39.775 1.00 97.25 777 ARG A CA 1
ATOM 6163 C C . ARG A 1 777 ? -16.355 -13.977 -38.571 1.00 97.25 777 ARG A C 1
ATOM 6165 O O . ARG A 1 777 ? -16.543 -14.744 -37.630 1.00 97.25 777 ARG A O 1
ATOM 6172 N N . THR A 1 778 ? -15.330 -13.126 -38.599 1.00 97.62 778 THR A N 1
ATOM 6173 C CA . THR A 1 778 ? -14.402 -12.973 -37.469 1.00 97.62 778 THR A CA 1
ATOM 6174 C C . THR A 1 778 ? -15.124 -12.375 -36.271 1.00 97.62 778 THR A C 1
ATOM 6176 O O . THR A 1 778 ? -14.960 -12.873 -35.162 1.00 97.62 778 THR A O 1
ATOM 6179 N N . TRP A 1 779 ? -15.967 -11.368 -36.498 1.00 98.00 779 TRP A N 1
ATOM 6180 C CA . TRP A 1 779 ? -16.793 -10.744 -35.472 1.00 98.00 779 TRP A CA 1
ATOM 6181 C C . TRP A 1 779 ? -17.738 -11.744 -34.797 1.00 98.00 779 TRP A C 1
ATOM 6183 O O . TRP A 1 779 ? -17.745 -11.827 -33.571 1.00 98.00 779 TRP A O 1
ATOM 6193 N N . ALA A 1 780 ? -18.445 -12.576 -35.570 1.00 97.75 780 ALA A N 1
ATOM 6194 C CA . ALA A 1 780 ? -19.346 -13.605 -35.043 1.00 97.75 780 ALA A CA 1
ATOM 6195 C C . ALA A 1 780 ? -18.644 -14.605 -34.100 1.00 97.75 780 ALA A C 1
ATOM 6197 O O . ALA A 1 780 ? -19.249 -15.084 -33.144 1.00 97.75 780 ALA A O 1
ATOM 6198 N N . ASN A 1 781 ? -17.356 -14.881 -34.328 1.00 97.56 781 ASN A N 1
ATOM 6199 C CA . ASN A 1 781 ? -16.543 -15.744 -33.464 1.00 97.56 781 ASN A CA 1
ATOM 6200 C C . ASN A 1 781 ? -15.890 -14.995 -32.291 1.00 97.56 781 ASN A C 1
ATOM 6202 O O . ASN A 1 781 ? -15.593 -15.592 -31.255 1.00 97.56 781 ASN A O 1
ATOM 6206 N N . LEU A 1 782 ? -15.603 -13.706 -32.475 1.00 97.81 782 LEU A N 1
ATOM 6207 C CA . LEU A 1 782 ? -14.919 -12.857 -31.505 1.00 97.81 782 LEU A CA 1
ATOM 6208 C C . LEU A 1 782 ? -15.875 -12.382 -30.407 1.00 97.81 782 LEU A C 1
ATOM 6210 O O . LEU A 1 782 ? -15.530 -12.439 -29.230 1.00 97.81 782 LEU A O 1
ATOM 6214 N N . TYR A 1 783 ? -17.078 -11.947 -30.785 1.00 98.31 783 TYR A N 1
ATOM 6215 C CA . TYR A 1 783 ? -18.028 -11.312 -29.878 1.00 98.31 783 TYR A CA 1
ATOM 6216 C C . TYR A 1 783 ? -18.403 -12.186 -28.664 1.00 98.31 783 TYR A C 1
ATOM 6218 O O . TYR A 1 783 ? -18.285 -11.692 -27.542 1.00 98.31 783 TYR A O 1
ATOM 6226 N N . PRO A 1 784 ? -18.718 -13.493 -28.806 1.00 98.38 784 PRO A N 1
ATOM 6227 C CA . PRO A 1 784 ? -19.004 -14.350 -27.651 1.00 98.38 784 PRO A CA 1
ATOM 6228 C C . PRO A 1 784 ? -17.849 -14.454 -26.643 1.00 98.38 784 PRO A C 1
ATOM 6230 O O . PRO A 1 784 ? -18.101 -14.686 -25.465 1.00 98.38 784 PRO A O 1
ATOM 6233 N N . LYS A 1 785 ? -16.595 -14.262 -27.082 1.00 98.19 785 LYS A N 1
ATOM 6234 C CA . LYS A 1 785 ? -15.408 -14.253 -26.207 1.00 98.19 785 LYS A CA 1
ATOM 6235 C C . LYS A 1 785 ? -15.200 -12.908 -25.514 1.00 98.19 785 LYS A C 1
ATOM 6237 O O . LYS A 1 785 ? -14.689 -12.867 -24.403 1.00 98.19 785 LYS A O 1
ATOM 6242 N N . LEU A 1 786 ? -15.613 -11.813 -26.151 1.00 98.00 786 LEU A N 1
ATOM 6243 C CA . LEU A 1 786 ? -15.536 -10.474 -25.567 1.00 98.00 786 LEU A CA 1
ATOM 6244 C C . LEU A 1 786 ? -16.602 -10.253 -24.486 1.00 98.00 786 LEU A C 1
ATOM 6246 O O . LEU A 1 786 ? -16.334 -9.548 -23.521 1.00 98.00 786 LEU A O 1
ATOM 6250 N N . VAL A 1 787 ? -17.785 -10.871 -24.599 1.00 98.44 787 VAL A N 1
ATOM 6251 C CA . VAL A 1 787 ? -18.896 -10.665 -23.647 1.00 98.44 787 VAL A CA 1
ATOM 6252 C C . VAL A 1 787 ? -18.520 -10.977 -22.184 1.00 98.44 787 VAL A C 1
ATOM 6254 O O . VAL A 1 787 ? -18.793 -10.128 -21.334 1.00 98.44 787 VAL A O 1
ATOM 6257 N N . PRO A 1 788 ? -17.893 -12.122 -21.838 1.00 98.06 788 PRO A N 1
ATOM 6258 C CA . PRO A 1 788 ? -17.434 -12.373 -20.469 1.00 98.06 788 PRO A CA 1
ATOM 6259 C C . PRO A 1 788 ? -16.436 -11.323 -19.963 1.00 98.06 788 PRO A C 1
ATOM 6261 O O . PRO A 1 788 ? -16.554 -10.872 -18.826 1.00 98.06 788 PRO A O 1
ATOM 6264 N N . LEU A 1 789 ? -15.507 -10.878 -20.818 1.00 97.75 789 LEU A N 1
ATOM 6265 C CA . LEU A 1 789 ? -14.518 -9.854 -20.464 1.00 97.75 789 LEU A CA 1
ATOM 6266 C C . LEU A 1 789 ? -15.181 -8.497 -20.212 1.00 97.75 789 LEU A C 1
ATOM 6268 O O . LEU A 1 789 ? -14.865 -7.839 -19.230 1.00 97.75 789 LEU A O 1
ATOM 6272 N N . LEU A 1 790 ? -16.141 -8.103 -21.052 1.00 98.06 790 LEU A N 1
ATOM 6273 C CA . LEU A 1 790 ? -16.907 -6.863 -20.892 1.00 98.06 790 LEU A CA 1
ATOM 6274 C C . LEU A 1 790 ? -17.729 -6.858 -19.595 1.00 98.06 790 LEU A C 1
ATOM 6276 O O . LEU A 1 790 ? -17.795 -5.833 -18.920 1.00 98.06 790 LEU A O 1
ATOM 6280 N N . LYS A 1 791 ? -18.314 -8.000 -19.203 1.00 97.88 791 LYS A N 1
ATOM 6281 C CA . LYS A 1 791 ? -19.000 -8.142 -17.905 1.00 97.88 791 LYS A CA 1
ATOM 6282 C C . LYS A 1 791 ? -18.034 -7.968 -16.735 1.00 97.88 791 LYS A C 1
ATOM 6284 O O . LYS A 1 791 ? -18.297 -7.149 -15.860 1.00 97.88 791 LYS A O 1
ATOM 6289 N N . ALA A 1 792 ? -16.894 -8.660 -16.770 1.00 94.88 792 ALA A N 1
ATOM 6290 C CA . ALA A 1 792 ? -15.863 -8.532 -15.742 1.00 94.88 792 ALA A CA 1
ATOM 6291 C C . ALA A 1 792 ? -15.312 -7.095 -15.650 1.00 94.88 792 ALA A C 1
ATOM 6293 O O . ALA A 1 792 ? -15.081 -6.581 -14.558 1.00 94.88 792 ALA A O 1
ATOM 6294 N N . ASN A 1 793 ? -15.141 -6.415 -16.788 1.00 97.06 793 ASN A N 1
ATOM 6295 C CA . ASN A 1 793 ? -14.716 -5.016 -16.834 1.00 97.06 793 ASN A CA 1
ATOM 6296 C C . ASN A 1 793 ? -15.765 -4.081 -16.227 1.00 97.06 793 ASN A C 1
ATOM 6298 O O . ASN A 1 793 ? -15.412 -3.178 -15.471 1.00 97.06 793 ASN A O 1
ATOM 6302 N N . ARG A 1 794 ? -17.051 -4.303 -16.526 1.00 97.62 794 ARG A N 1
ATOM 6303 C CA . ARG A 1 794 ? -18.157 -3.526 -15.957 1.00 97.62 794 ARG A CA 1
ATOM 6304 C C . ARG A 1 794 ? -18.221 -3.667 -14.438 1.00 97.62 794 ARG A C 1
ATOM 6306 O O . ARG A 1 794 ? -18.262 -2.650 -13.751 1.00 97.62 794 ARG A O 1
ATOM 6313 N N . GLU A 1 795 ? -18.167 -4.894 -13.923 1.00 95.62 795 GLU A N 1
ATOM 6314 C CA . GLU A 1 795 ? -18.146 -5.172 -12.479 1.00 95.62 795 GLU A CA 1
ATOM 6315 C C . GLU A 1 795 ? -16.929 -4.527 -11.805 1.00 95.62 795 GLU A C 1
ATOM 6317 O O . GLU A 1 795 ? -17.052 -3.856 -10.778 1.00 95.62 795 GLU A O 1
ATOM 6322 N N . HIS A 1 796 ? -15.748 -4.659 -12.416 1.00 94.25 796 HIS A N 1
ATOM 6323 C CA . HIS A 1 796 ? -14.531 -4.025 -11.922 1.00 94.25 796 HIS A CA 1
ATOM 6324 C C . HIS A 1 796 ? -14.652 -2.497 -11.883 1.00 94.25 796 HIS A C 1
ATOM 6326 O O . HIS A 1 796 ? -14.316 -1.870 -10.879 1.00 94.25 796 HIS A O 1
ATOM 6332 N N . ARG A 1 797 ? -15.187 -1.886 -12.944 1.00 95.69 797 ARG A N 1
ATOM 6333 C CA . ARG A 1 797 ? -15.457 -0.448 -12.995 1.00 95.69 797 ARG A CA 1
ATOM 6334 C C . ARG A 1 797 ? -16.438 -0.029 -11.903 1.00 95.69 797 ARG A C 1
ATOM 6336 O O . ARG A 1 797 ? -16.196 0.974 -11.250 1.00 95.69 797 ARG A O 1
ATOM 6343 N N . GLU A 1 798 ? -17.512 -0.777 -11.671 1.00 94.44 798 GLU A N 1
ATOM 6344 C CA . GLU A 1 798 ? -18.473 -0.481 -10.599 1.00 94.44 798 GLU A CA 1
ATOM 6345 C C . GLU A 1 798 ? -17.831 -0.556 -9.205 1.00 94.44 798 GLU A C 1
ATOM 6347 O O . GLU A 1 798 ? -18.173 0.236 -8.326 1.00 94.44 798 GLU A O 1
ATOM 6352 N N . ILE A 1 799 ? -16.874 -1.465 -8.990 1.00 93.06 799 ILE A N 1
ATOM 6353 C CA . ILE A 1 799 ? -16.055 -1.504 -7.767 1.00 93.06 799 ILE A CA 1
ATOM 6354 C C . ILE A 1 799 ? -15.180 -0.248 -7.664 1.00 93.06 799 ILE A C 1
ATOM 6356 O O . ILE A 1 799 ? -15.177 0.400 -6.619 1.00 93.06 799 ILE A O 1
ATOM 6360 N N . LEU A 1 800 ? -14.477 0.131 -8.736 1.00 91.38 800 LEU A N 1
ATOM 6361 C CA . LEU A 1 800 ? -13.639 1.334 -8.752 1.00 91.38 800 LEU A CA 1
ATOM 6362 C C . LEU A 1 800 ? -14.459 2.612 -8.547 1.00 91.38 800 LEU A C 1
ATOM 6364 O O . LEU A 1 800 ? -14.048 3.492 -7.798 1.00 91.38 800 LEU A O 1
ATOM 6368 N N . GLU A 1 801 ? -15.635 2.718 -9.164 1.00 93.31 801 GLU A N 1
ATOM 6369 C CA . GLU A 1 801 ? -16.540 3.852 -8.987 1.00 93.31 801 GLU A CA 1
ATOM 6370 C C . GLU A 1 801 ? -17.084 3.905 -7.548 1.00 93.31 801 GLU A C 1
ATOM 6372 O O . GLU A 1 801 ? -17.138 4.991 -6.969 1.00 93.31 801 GLU A O 1
ATOM 6377 N N . ARG A 1 802 ? -17.411 2.757 -6.929 1.00 93.88 802 ARG A N 1
ATOM 6378 C CA . ARG A 1 802 ? -17.756 2.673 -5.495 1.00 93.88 802 ARG A CA 1
ATOM 6379 C C . ARG A 1 802 ? -16.608 3.142 -4.603 1.00 93.88 802 ARG A C 1
ATOM 6381 O O . ARG A 1 802 ? -16.821 3.980 -3.730 1.00 93.88 802 ARG A O 1
ATOM 6388 N N . GLN A 1 803 ? -15.389 2.665 -4.850 1.00 93.25 803 GLN A N 1
ATOM 6389 C CA . GLN A 1 803 ? -14.193 3.090 -4.114 1.00 93.25 803 GLN A CA 1
ATOM 6390 C C . GLN A 1 803 ? -13.900 4.581 -4.309 1.00 93.25 803 GLN A C 1
ATOM 6392 O O . GLN A 1 803 ? -13.543 5.270 -3.358 1.00 93.25 803 GLN A O 1
ATOM 6397 N N . GLN A 1 804 ? -14.087 5.106 -5.521 1.00 94.69 804 GLN A N 1
ATOM 6398 C CA . GLN A 1 804 ? -13.909 6.525 -5.807 1.00 94.69 804 GLN A CA 1
ATOM 6399 C C . GLN A 1 804 ? -14.944 7.376 -5.063 1.00 94.69 804 GLN A C 1
ATOM 6401 O O . GLN A 1 804 ? -14.594 8.427 -4.525 1.00 94.69 804 GLN A O 1
ATOM 6406 N N . ARG A 1 805 ? -16.211 6.940 -5.009 1.00 96.31 805 ARG A N 1
ATOM 6407 C CA . ARG A 1 805 ? -17.244 7.609 -4.206 1.00 96.31 805 ARG A CA 1
ATOM 6408 C C . ARG A 1 805 ? -16.898 7.569 -2.720 1.00 96.31 805 ARG A C 1
ATOM 6410 O O . ARG A 1 805 ? -16.925 8.622 -2.092 1.00 96.31 805 ARG A O 1
ATOM 6417 N N . LEU A 1 806 ? -16.481 6.415 -2.197 1.00 95.31 806 LEU A N 1
ATOM 6418 C CA . LEU A 1 806 ? -16.006 6.265 -0.818 1.00 95.31 806 LEU A CA 1
ATOM 6419 C C . LEU A 1 806 ? -14.863 7.242 -0.504 1.00 95.31 806 LEU A C 1
ATOM 6421 O O . LEU A 1 806 ? -14.947 7.994 0.462 1.00 95.31 806 LEU A O 1
ATOM 6425 N N . TRP A 1 807 ? -13.837 7.309 -1.357 1.00 95.44 807 TRP A N 1
ATOM 6426 C CA . TRP A 1 807 ? -12.719 8.244 -1.196 1.00 95.44 807 TRP A CA 1
ATOM 6427 C C . TRP A 1 807 ? -13.163 9.706 -1.191 1.00 95.44 807 TRP A C 1
ATOM 6429 O O . TRP A 1 807 ? -12.702 10.485 -0.359 1.00 95.44 807 TRP A O 1
ATOM 6439 N N . LYS A 1 808 ? -14.089 10.086 -2.078 1.00 96.25 808 LYS A N 1
ATOM 6440 C CA . LYS A 1 808 ? -14.657 11.442 -2.088 1.00 96.25 808 LYS A CA 1
ATOM 6441 C C . LYS A 1 808 ? -15.434 11.739 -0.805 1.00 96.25 808 LYS A C 1
ATOM 6443 O O . LYS A 1 808 ? -15.293 12.834 -0.270 1.00 96.25 808 LYS A O 1
ATOM 6448 N N . ARG A 1 809 ? -16.209 10.781 -0.283 1.00 97.38 809 ARG A N 1
ATOM 6449 C CA . ARG A 1 809 ? -16.908 10.917 1.008 1.00 97.38 809 ARG A CA 1
ATOM 6450 C C . ARG A 1 809 ? -15.913 11.095 2.161 1.00 97.38 809 ARG A C 1
ATOM 6452 O O . ARG A 1 809 ? -16.067 12.021 2.953 1.00 97.38 809 ARG A O 1
ATOM 6459 N N . ILE A 1 810 ? -14.842 10.297 2.200 1.00 95.94 810 ILE A N 1
ATOM 6460 C CA . ILE A 1 810 ? -13.755 10.437 3.187 1.00 95.94 810 ILE A CA 1
ATOM 6461 C C . ILE A 1 810 ? -13.089 11.813 3.075 1.00 95.94 810 ILE A C 1
ATOM 6463 O O . ILE A 1 810 ? -12.859 12.461 4.091 1.00 95.94 810 ILE A O 1
ATOM 6467 N N . GLN A 1 811 ? -12.824 12.304 1.862 1.00 95.75 811 GLN A N 1
ATOM 6468 C CA . GLN A 1 811 ? -12.237 13.629 1.647 1.00 95.75 811 GLN A CA 1
ATOM 6469 C C . GLN A 1 811 ? -13.160 14.760 2.134 1.00 95.75 811 GLN A C 1
ATOM 6471 O O . GLN A 1 811 ? -12.693 15.743 2.714 1.00 95.75 811 GLN A O 1
ATOM 6476 N N . LYS A 1 812 ? -14.477 14.627 1.935 1.00 97.06 812 LYS A N 1
ATOM 6477 C CA . LYS A 1 812 ? -15.471 15.568 2.473 1.00 97.06 812 LYS A CA 1
ATOM 6478 C C . LYS A 1 812 ? -15.480 15.560 4.001 1.00 97.06 812 LYS A C 1
ATOM 6480 O O . LYS A 1 812 ? -15.414 16.629 4.604 1.00 97.06 812 LYS A O 1
ATOM 6485 N N . MET A 1 813 ? -15.440 14.381 4.622 1.00 96.69 813 MET A N 1
ATOM 6486 C CA . MET A 1 813 ? -15.285 14.249 6.074 1.00 96.69 813 MET A CA 1
ATOM 6487 C C . MET A 1 813 ? -13.975 14.873 6.567 1.00 96.69 813 MET A C 1
ATOM 6489 O O . MET A 1 813 ? -14.006 15.658 7.506 1.00 96.69 813 MET A O 1
ATOM 6493 N N . GLN A 1 814 ? -12.845 14.627 5.897 1.00 95.50 814 GLN A N 1
ATOM 6494 C CA . GLN A 1 814 ? -11.558 15.256 6.222 1.00 95.50 814 GLN A CA 1
ATOM 6495 C C . GLN A 1 814 ? -11.618 16.783 6.135 1.00 95.50 814 GLN A C 1
ATOM 6497 O O . GLN A 1 814 ? -11.033 17.475 6.968 1.00 95.50 814 GLN A O 1
ATOM 6502 N N . THR A 1 815 ? -12.330 17.315 5.140 1.00 96.06 815 THR A N 1
ATOM 6503 C CA . THR A 1 815 ? -12.510 18.762 4.968 1.00 96.06 815 THR A CA 1
ATOM 6504 C C . THR A 1 815 ? -13.316 19.340 6.131 1.00 96.06 815 THR A C 1
ATOM 6506 O O . THR A 1 815 ? -12.892 20.323 6.735 1.00 96.06 815 THR A O 1
ATOM 6509 N N . MET A 1 816 ? -14.420 18.689 6.511 1.00 96.38 816 MET A N 1
ATOM 6510 C CA . MET A 1 816 ? -15.212 19.059 7.688 1.00 96.38 816 MET A CA 1
ATOM 6511 C C . MET A 1 816 ? -14.387 18.963 8.979 1.00 96.38 816 MET A C 1
ATOM 6513 O O . MET A 1 816 ? -14.379 19.900 9.769 1.00 96.38 816 MET A O 1
ATOM 6517 N N . ALA A 1 817 ? -13.657 17.866 9.178 1.00 94.88 817 ALA A N 1
ATOM 6518 C CA . ALA A 1 817 ? -12.774 17.651 10.320 1.00 94.88 817 ALA A CA 1
ATOM 6519 C C . ALA A 1 817 ? -11.686 18.731 10.422 1.00 94.88 817 ALA A C 1
ATOM 6521 O O . ALA A 1 817 ? -11.426 19.247 11.505 1.00 94.88 817 ALA A O 1
ATOM 6522 N N . THR A 1 818 ? -11.089 19.125 9.295 1.00 93.06 818 THR A N 1
ATOM 6523 C CA . THR A 1 818 ? -10.114 20.227 9.247 1.00 93.06 818 THR A CA 1
ATOM 6524 C C . THR A 1 818 ? -10.770 21.559 9.601 1.00 93.06 818 THR A C 1
ATOM 6526 O O . THR A 1 818 ? -10.228 22.294 10.418 1.00 93.06 818 THR A O 1
ATOM 6529 N N . SER A 1 819 ? -11.966 21.836 9.071 1.00 95.69 819 SER A N 1
ATOM 6530 C CA . SER A 1 819 ? -12.736 23.036 9.421 1.00 95.69 819 SER A CA 1
ATOM 6531 C C . SER A 1 819 ? -13.071 23.083 10.913 1.00 95.69 819 SER A C 1
ATOM 6533 O O . SER A 1 819 ? -12.864 24.109 11.548 1.00 95.69 819 SER A O 1
ATOM 6535 N N . LEU A 1 820 ? -13.533 21.970 11.493 1.00 93.88 820 LEU A N 1
ATOM 6536 C CA . LEU A 1 820 ? -13.794 21.849 12.930 1.00 93.88 820 LEU A CA 1
ATOM 6537 C C . LEU A 1 820 ? -12.519 22.068 13.746 1.00 93.88 820 LEU A C 1
ATOM 6539 O O . LEU A 1 820 ? -12.531 22.787 14.738 1.00 93.88 820 LEU A O 1
ATOM 6543 N N . ARG A 1 821 ? -11.398 21.485 13.317 1.00 92.56 821 ARG A N 1
ATOM 6544 C CA . ARG A 1 821 ? -10.098 21.678 13.966 1.00 92.56 821 ARG A CA 1
ATOM 6545 C C . ARG A 1 821 ? -9.642 23.138 13.939 1.00 92.56 821 ARG A C 1
ATOM 6547 O O . ARG A 1 821 ? -9.008 23.571 14.895 1.00 92.56 821 ARG A O 1
ATOM 6554 N N . ASP A 1 822 ? -9.911 23.855 12.853 1.00 90.19 822 ASP A N 1
ATOM 6555 C CA . ASP A 1 822 ? -9.511 25.253 12.680 1.00 90.19 822 ASP A CA 1
ATOM 6556 C C . ASP A 1 822 ? -10.448 26.239 13.393 1.00 90.19 822 ASP A C 1
ATOM 6558 O O . ASP A 1 822 ? -9.999 27.306 13.806 1.00 90.19 822 ASP A O 1
ATOM 6562 N N . GLU A 1 823 ? -11.721 25.885 13.572 1.00 91.12 823 GLU A N 1
ATOM 6563 C CA . GLU A 1 823 ? -12.681 26.655 14.375 1.00 91.12 823 GLU A CA 1
ATOM 6564 C C . GLU A 1 823 ? -12.477 26.485 15.877 1.00 91.12 823 GLU A C 1
ATOM 6566 O O . GLU A 1 823 ? -12.828 27.375 16.655 1.00 91.12 823 GLU A O 1
ATOM 6571 N N . LEU A 1 824 ? -11.908 25.354 16.297 1.00 86.31 824 LEU A N 1
ATOM 6572 C CA . LEU A 1 824 ? -11.558 25.157 17.690 1.00 86.31 824 LEU A CA 1
ATOM 6573 C C . LEU A 1 824 ? -10.424 26.125 18.073 1.00 86.31 824 LEU A C 1
ATOM 6575 O O . LEU A 1 824 ? -9.367 26.119 17.431 1.00 86.31 824 LEU A O 1
ATOM 6579 N N . PRO A 1 825 ? -10.608 26.940 19.128 1.00 83.88 825 PRO A N 1
ATOM 6580 C CA . PRO A 1 825 ? -9.572 27.849 19.601 1.00 83.88 825 PRO A CA 1
ATOM 6581 C C . PRO A 1 825 ? -8.260 27.102 19.892 1.00 83.88 825 PRO A C 1
ATOM 6583 O O . PRO A 1 825 ? -8.284 25.948 20.338 1.00 83.88 825 PRO A O 1
ATOM 6586 N N . PRO A 1 826 ? -7.097 27.730 19.636 1.00 85.12 826 PRO A N 1
ATOM 6587 C CA . PRO A 1 826 ? -5.816 27.122 19.960 1.00 85.12 826 PRO A CA 1
ATOM 6588 C C . PRO A 1 826 ? -5.722 26.849 21.462 1.00 85.12 826 PRO A C 1
ATOM 6590 O O . PRO A 1 826 ? -6.221 27.622 22.274 1.00 85.12 826 PRO A O 1
ATOM 6593 N N . PHE A 1 827 ? -5.073 25.745 21.829 1.00 82.12 827 PHE A N 1
ATOM 6594 C CA . PHE A 1 827 ? -4.957 25.353 23.230 1.00 82.12 827 PHE A CA 1
ATOM 6595 C C . PHE A 1 827 ? -3.998 26.268 23.984 1.00 82.12 827 PHE A C 1
ATOM 6597 O O . PHE A 1 827 ? -4.306 26.731 25.080 1.00 82.12 827 PHE A O 1
ATOM 6604 N N . ILE A 1 828 ? -2.837 26.522 23.374 1.00 83.56 828 ILE A N 1
ATOM 6605 C CA . ILE A 1 828 ? -1.808 27.403 23.914 1.00 83.56 828 ILE A CA 1
ATOM 6606 C C . ILE A 1 828 ? -1.324 28.317 22.804 1.00 83.56 828 ILE A C 1
ATOM 6608 O O . ILE A 1 828 ? -0.903 27.855 21.743 1.00 83.56 828 ILE A O 1
ATOM 6612 N N . THR A 1 829 ? -1.339 29.615 23.076 1.00 85.31 829 THR A N 1
ATOM 6613 C CA . THR A 1 829 ? -0.663 30.608 22.245 1.00 85.31 829 THR A CA 1
ATOM 6614 C C . THR A 1 829 ? 0.499 31.168 23.043 1.00 85.31 829 THR A C 1
ATOM 6616 O O . THR A 1 829 ? 0.296 31.744 24.109 1.00 85.31 829 THR A O 1
ATOM 6619 N N . VAL A 1 830 ? 1.718 30.982 22.543 1.00 83.81 830 VAL A N 1
ATOM 6620 C CA . VAL A 1 830 ? 2.917 31.561 23.144 1.00 83.81 830 VAL A CA 1
ATOM 6621 C C . VAL A 1 830 ? 3.413 32.690 22.259 1.00 83.81 830 VAL A C 1
ATOM 6623 O O . VAL A 1 830 ? 3.884 32.458 21.144 1.00 83.81 830 VAL A O 1
ATOM 6626 N N . SER A 1 831 ? 3.319 33.906 22.782 1.00 85.06 831 SER A N 1
ATOM 6627 C CA . SER A 1 831 ? 3.842 35.112 22.146 1.00 85.06 831 SER A CA 1
ATOM 6628 C C . SER A 1 831 ? 5.101 35.551 22.881 1.00 85.06 831 SER A C 1
ATOM 6630 O O . SER A 1 831 ? 5.164 35.530 24.114 1.00 85.06 831 SER A O 1
ATOM 6632 N N . ARG A 1 832 ? 6.141 35.941 22.148 1.00 81.62 832 ARG A N 1
ATOM 6633 C CA . ARG A 1 832 ? 7.343 36.502 22.776 1.00 81.62 832 ARG A CA 1
ATOM 6634 C C . ARG A 1 832 ? 7.005 37.900 23.287 1.00 81.62 832 ARG A C 1
ATOM 6636 O O . ARG A 1 832 ? 6.476 38.705 22.528 1.00 81.62 832 ARG A O 1
ATOM 6643 N N . LEU A 1 833 ? 7.307 38.192 24.555 1.00 81.50 833 LEU A N 1
ATOM 6644 C CA . LEU A 1 833 ? 7.171 39.555 25.057 1.00 81.50 833 LEU A CA 1
ATOM 6645 C C . LEU A 1 833 ? 8.311 40.362 24.442 1.00 81.50 833 LEU A C 1
ATOM 6647 O O . LEU A 1 833 ? 9.473 40.222 24.831 1.00 81.50 833 LEU A O 1
ATOM 6651 N N . ASP A 1 834 ? 8.003 41.133 23.409 1.00 76.38 834 ASP A N 1
ATOM 6652 C CA . ASP A 1 834 ? 8.987 42.032 22.843 1.00 76.38 834 ASP A CA 1
ATOM 6653 C C . ASP A 1 834 ? 9.301 43.096 23.883 1.00 76.38 834 ASP A C 1
ATOM 6655 O O . ASP A 1 834 ? 8.407 43.810 24.345 1.00 76.38 834 ASP A O 1
ATOM 6659 N N . THR A 1 835 ? 10.571 43.183 24.278 1.00 66.44 835 THR A N 1
ATOM 6660 C CA . THR A 1 835 ? 11.049 44.308 25.071 1.00 66.44 835 THR A CA 1
ATOM 6661 C C . THR A 1 835 ? 10.644 45.566 24.307 1.00 66.44 835 THR A C 1
ATOM 6663 O O . THR A 1 835 ? 11.061 45.687 23.152 1.00 66.44 835 THR A O 1
ATOM 6666 N N . PRO A 1 836 ? 9.810 46.458 24.877 1.00 66.81 836 PRO A N 1
ATOM 6667 C CA . PRO A 1 836 ? 9.384 47.662 24.182 1.00 66.81 836 PRO A CA 1
ATOM 6668 C C . PRO A 1 836 ? 10.647 48.388 23.738 1.00 66.81 836 PRO A C 1
ATOM 6670 O O . PRO A 1 836 ? 11.461 48.770 24.581 1.00 66.81 836 PRO A O 1
ATOM 6673 N N . GLU A 1 837 ? 10.859 48.462 22.421 1.00 56.91 837 GLU A N 1
ATOM 6674 C CA . GLU A 1 837 ? 12.030 49.108 21.845 1.00 56.91 837 GLU A CA 1
ATOM 6675 C C . GLU A 1 837 ? 12.085 50.510 22.439 1.00 56.91 837 GLU A C 1
ATOM 6677 O O . GLU A 1 837 ? 11.193 51.333 22.215 1.00 56.91 837 GLU A O 1
ATOM 6682 N N . ALA A 1 838 ? 13.102 50.763 23.269 1.00 63.25 838 ALA A N 1
ATOM 6683 C CA . ALA A 1 838 ? 13.390 52.113 23.711 1.00 63.25 838 ALA A CA 1
ATOM 6684 C C . ALA A 1 838 ? 13.450 52.971 22.439 1.00 63.25 838 ALA A C 1
ATOM 6686 O O . ALA A 1 838 ? 14.121 52.544 21.495 1.00 63.25 838 ALA A O 1
ATOM 6687 N N . PRO A 1 839 ? 12.732 54.107 22.362 1.00 61.19 839 PRO A N 1
ATOM 6688 C CA . PRO A 1 839 ? 12.638 54.898 21.144 1.00 61.19 839 PRO A CA 1
ATOM 6689 C C . PRO A 1 839 ? 14.045 55.313 20.712 1.00 61.19 839 PRO A C 1
ATOM 6691 O O . PRO A 1 839 ? 14.633 56.251 21.244 1.00 61.19 839 PRO A O 1
ATOM 6694 N N . SER A 1 840 ? 14.607 54.552 19.775 1.00 52.78 840 SER A N 1
ATOM 6695 C CA . SER A 1 840 ? 15.927 54.772 19.211 1.00 52.78 840 SER A CA 1
ATOM 6696 C C . SER A 1 840 ? 15.794 55.926 18.232 1.00 52.78 840 SER A C 1
ATOM 6698 O O . SER A 1 840 ? 15.479 55.774 17.053 1.00 52.78 840 SER A O 1
ATOM 6700 N N . SER A 1 841 ? 15.964 57.128 18.763 1.00 54.09 841 SER A N 1
ATOM 6701 C CA . SER A 1 841 ? 16.218 58.317 17.976 1.00 54.09 841 SER A CA 1
ATOM 6702 C C . SER A 1 841 ? 17.630 58.216 17.400 1.00 54.09 841 SER A C 1
ATOM 6704 O O . SER A 1 841 ? 18.559 58.678 18.047 1.00 54.09 841 SER A O 1
ATOM 6706 N N . GLU A 1 842 ? 17.799 57.583 16.235 1.00 56.12 842 GLU A N 1
ATOM 6707 C CA . GLU A 1 842 ? 18.753 58.017 15.199 1.00 56.12 842 GLU A CA 1
ATOM 6708 C C . GLU A 1 842 ? 18.647 57.169 13.906 1.00 56.12 842 GLU A C 1
ATOM 6710 O O . GLU A 1 842 ? 18.807 55.948 13.941 1.00 56.12 842 GLU A O 1
ATOM 6715 N N . PRO A 1 843 ? 18.413 57.790 12.730 1.00 56.56 843 PRO A N 1
ATOM 6716 C CA . PRO A 1 843 ? 18.347 57.096 11.446 1.00 56.56 843 PRO A CA 1
ATOM 6717 C C . PRO A 1 843 ? 19.755 56.765 10.926 1.00 56.56 843 PRO A C 1
ATOM 6719 O O . PRO A 1 843 ? 20.318 57.474 10.089 1.00 56.56 843 PRO A O 1
ATOM 6722 N N . SER A 1 844 ? 20.335 55.662 11.397 1.00 45.53 844 SER A N 1
ATOM 6723 C CA . SER A 1 844 ? 21.555 55.116 10.797 1.00 45.53 844 SER A CA 1
ATOM 6724 C C . SER A 1 844 ? 21.219 54.316 9.542 1.00 45.53 844 SER A C 1
ATOM 6726 O O . SER A 1 844 ? 20.741 53.184 9.569 1.00 45.53 844 SER A O 1
ATOM 6728 N N . THR A 1 845 ? 21.477 54.965 8.413 1.00 50.66 845 THR A N 1
ATOM 6729 C CA . THR A 1 845 ? 21.416 54.400 7.068 1.00 50.66 845 THR A CA 1
ATOM 6730 C C . THR A 1 845 ? 22.515 53.340 6.917 1.00 50.66 845 THR A C 1
ATOM 6732 O O . THR A 1 845 ? 23.659 53.598 7.274 1.00 50.66 845 THR A O 1
ATOM 6735 N N . SER A 1 846 ? 22.185 52.197 6.307 1.00 49.91 846 SER A N 1
ATOM 6736 C CA . SER A 1 846 ? 23.109 51.144 5.845 1.00 49.91 846 SER A CA 1
ATOM 6737 C C . SER A 1 846 ? 23.512 50.055 6.851 1.00 49.91 846 SER A C 1
ATOM 6739 O O . SER A 1 846 ? 24.652 49.973 7.301 1.00 49.91 846 SER A O 1
ATOM 6741 N N . SER A 1 847 ? 22.619 49.083 7.046 1.00 39.94 847 SER A N 1
ATOM 6742 C CA . SER A 1 847 ? 23.013 47.672 7.165 1.00 39.94 847 SER A CA 1
ATOM 6743 C C . SER A 1 847 ? 21.908 46.763 6.609 1.00 39.94 847 SER A C 1
ATOM 6745 O O . SER A 1 847 ? 20.721 47.071 6.670 1.00 39.94 847 SER A O 1
ATOM 6747 N N . ILE A 1 848 ? 22.329 45.697 5.933 1.00 46.25 848 ILE A N 1
ATOM 6748 C CA . ILE A 1 848 ? 21.509 44.823 5.087 1.00 46.25 848 ILE A CA 1
ATOM 6749 C C . ILE A 1 848 ? 20.522 44.012 5.956 1.00 46.25 848 ILE A C 1
ATOM 6751 O O . ILE A 1 848 ? 20.972 43.286 6.844 1.00 46.25 848 ILE A O 1
ATOM 6755 N N . PRO A 1 849 ? 19.200 44.052 5.692 1.00 45.25 849 PRO A N 1
ATOM 6756 C CA . PRO A 1 849 ? 18.205 43.310 6.458 1.00 45.25 849 PRO A CA 1
ATOM 6757 C C . PRO A 1 849 ? 18.060 41.900 5.874 1.00 45.25 849 PRO A C 1
ATOM 6759 O O . PRO A 1 849 ? 17.200 41.671 5.027 1.00 45.25 849 PRO A O 1
ATOM 6762 N N . LEU A 1 850 ? 18.915 40.948 6.266 1.00 46.44 850 LEU A N 1
ATOM 6763 C CA . LEU A 1 850 ? 18.808 39.571 5.746 1.00 46.44 850 LEU A CA 1
ATOM 6764 C C . LEU A 1 850 ? 18.558 38.463 6.780 1.00 46.44 850 LEU A C 1
ATOM 6766 O O . LEU A 1 850 ? 18.429 37.314 6.372 1.00 46.44 850 LEU A O 1
ATOM 6770 N N . VAL A 1 851 ? 18.426 38.760 8.080 1.00 48.69 851 VAL A N 1
ATOM 6771 C CA . VAL A 1 851 ? 18.219 37.702 9.103 1.00 48.69 851 VAL A CA 1
ATOM 6772 C C . VAL A 1 851 ? 16.981 37.918 9.992 1.00 48.69 851 VAL A C 1
ATOM 6774 O O . VAL A 1 851 ? 16.499 36.979 10.617 1.00 48.69 851 VAL A O 1
ATOM 6777 N N . SER A 1 852 ? 16.360 39.100 9.986 1.00 49.03 852 SER A N 1
ATOM 6778 C CA . SER A 1 852 ? 15.305 39.429 10.963 1.00 49.03 852 SER A CA 1
ATOM 6779 C C . SER A 1 852 ? 13.911 38.842 10.667 1.00 49.03 852 SER A C 1
ATOM 6781 O O . SER A 1 852 ? 13.065 38.827 11.554 1.00 49.03 852 SER A O 1
ATOM 6783 N N . ASN A 1 853 ? 13.651 38.314 9.461 1.00 48.03 853 ASN A N 1
ATOM 6784 C CA . ASN A 1 853 ? 12.302 37.864 9.058 1.00 48.03 853 ASN A CA 1
ATOM 6785 C C . ASN A 1 853 ? 11.997 36.374 9.319 1.00 48.03 853 ASN A C 1
ATOM 6787 O O . ASN A 1 853 ? 10.889 35.921 9.039 1.00 48.03 853 ASN A O 1
ATOM 6791 N N . LEU A 1 854 ? 12.943 35.596 9.857 1.00 48.50 854 LEU A N 1
ATOM 6792 C CA . LEU A 1 854 ? 12.756 34.159 10.123 1.00 48.50 854 LEU A CA 1
ATOM 6793 C C . LEU A 1 854 ? 12.430 33.815 11.590 1.00 48.50 854 LEU A C 1
ATOM 6795 O O . LEU A 1 854 ? 12.156 32.654 11.879 1.00 48.50 854 LEU A O 1
ATOM 6799 N N . GLY A 1 855 ? 12.409 34.791 12.508 1.00 54.94 855 GLY A N 1
ATOM 6800 C CA . GLY A 1 855 ? 12.484 34.525 13.955 1.00 54.94 855 GLY A CA 1
ATOM 6801 C C . GLY A 1 855 ? 11.359 35.063 14.846 1.00 54.94 855 GLY A C 1
ATOM 6802 O O . GLY A 1 855 ? 11.597 35.235 16.038 1.00 54.94 855 GLY A O 1
ATOM 6803 N N . ARG A 1 856 ? 10.162 35.354 14.319 1.00 61.06 856 ARG A N 1
ATOM 6804 C CA . ARG A 1 856 ? 9.037 35.862 15.133 1.00 61.06 856 ARG A CA 1
ATOM 6805 C C . ARG A 1 856 ? 7.711 35.189 14.780 1.00 61.06 856 ARG A C 1
ATOM 6807 O O . ARG A 1 856 ? 6.768 35.833 14.338 1.00 61.06 856 ARG A O 1
ATOM 6814 N N . ARG A 1 857 ? 7.667 33.861 14.879 1.00 69.56 857 ARG A N 1
ATOM 6815 C CA . ARG A 1 857 ? 6.404 33.122 14.776 1.00 69.56 857 ARG A CA 1
ATOM 6816 C C . ARG A 1 857 ? 5.924 32.835 16.186 1.00 69.56 857 ARG A C 1
ATOM 6818 O O . ARG A 1 857 ? 6.603 32.103 16.903 1.00 69.56 857 ARG A O 1
ATOM 6825 N N . ASP A 1 858 ? 4.786 33.411 16.554 1.00 79.31 858 ASP A N 1
ATOM 6826 C CA . ASP A 1 858 ? 4.066 33.005 17.755 1.00 79.31 858 ASP A CA 1
ATOM 6827 C C . ASP A 1 858 ? 3.791 31.502 17.658 1.00 79.31 858 ASP A C 1
ATOM 6829 O O . ASP A 1 858 ? 3.315 30.997 16.632 1.00 79.31 858 ASP A O 1
ATOM 6833 N N . LEU A 1 859 ? 4.163 30.762 18.700 1.00 81.06 859 LEU A N 1
ATOM 6834 C CA . LEU A 1 859 ? 3.960 29.322 18.720 1.00 81.06 859 LEU A CA 1
ATOM 6835 C C . LEU A 1 859 ? 2.509 29.074 19.119 1.00 81.06 859 LEU A C 1
ATOM 6837 O O . LEU A 1 859 ? 2.122 29.267 20.269 1.00 81.06 859 LEU A O 1
ATOM 6841 N N . THR A 1 860 ? 1.704 28.648 18.151 1.00 84.06 860 THR A N 1
ATOM 6842 C CA . THR A 1 860 ? 0.321 28.238 18.394 1.00 84.06 860 THR A CA 1
ATOM 6843 C C . THR A 1 860 ? 0.268 26.719 18.493 1.00 84.06 860 THR A C 1
ATOM 6845 O O . THR A 1 860 ? 0.405 26.015 17.490 1.00 84.06 860 THR A O 1
ATOM 6848 N N . ILE A 1 861 ? 0.071 26.203 19.701 1.00 84.00 861 ILE A N 1
ATOM 6849 C CA . ILE A 1 861 ? -0.158 24.782 19.946 1.00 84.00 861 ILE A CA 1
ATOM 6850 C C . ILE A 1 861 ? -1.665 24.550 19.890 1.00 84.00 861 ILE A C 1
ATOM 6852 O O . ILE A 1 861 ? -2.431 25.047 20.717 1.00 84.00 861 ILE A O 1
ATOM 6856 N N . ARG A 1 862 ? -2.102 23.801 18.879 1.00 85.75 862 ARG A N 1
ATOM 6857 C CA . ARG A 1 862 ? -3.502 23.390 18.741 1.00 85.75 862 ARG A CA 1
ATOM 6858 C C . ARG A 1 862 ? -3.786 22.192 19.631 1.00 85.75 862 ARG A C 1
ATOM 6860 O O . ARG A 1 862 ? -2.896 21.389 19.904 1.00 85.75 862 ARG A O 1
ATOM 6867 N N . PHE A 1 863 ? -5.045 22.054 20.026 1.00 83.12 863 PHE A N 1
ATOM 6868 C CA . PHE A 1 863 ? -5.494 20.835 20.669 1.00 83.12 863 PHE A CA 1
ATOM 6869 C C . PHE A 1 863 ? -5.266 19.611 19.789 1.00 83.12 863 PHE A C 1
ATOM 6871 O O . PHE A 1 863 ? -5.325 19.671 18.554 1.00 83.12 863 PHE A O 1
ATOM 6878 N N . SER A 1 864 ? -5.096 18.485 20.466 1.00 86.50 864 SER A N 1
ATOM 6879 C CA . SER A 1 864 ? -5.234 17.176 19.863 1.00 86.50 864 SER A CA 1
ATOM 6880 C C . SER A 1 864 ? -6.590 17.032 19.175 1.00 86.50 864 SER A C 1
ATOM 6882 O O . SER A 1 864 ? -7.623 17.488 19.682 1.00 86.50 864 SER A O 1
ATOM 6884 N N . PHE A 1 865 ? -6.563 16.398 18.008 1.00 91.25 865 PHE A N 1
ATOM 6885 C CA . PHE A 1 865 ? -7.733 16.136 17.184 1.00 91.25 865 PHE A CA 1
ATOM 6886 C C . PHE A 1 865 ? -7.692 14.667 16.738 1.00 91.25 865 PHE A C 1
ATOM 6888 O O . PHE A 1 865 ? -6.595 14.205 16.399 1.00 91.25 865 PHE A O 1
ATOM 6895 N N . PRO A 1 866 ? -8.828 13.943 16.736 1.00 90.88 866 PRO A N 1
ATOM 6896 C CA . PRO A 1 866 ? -8.866 12.550 16.304 1.00 90.88 866 PRO A CA 1
ATOM 6897 C C . PRO A 1 866 ? -8.317 12.397 14.887 1.00 90.88 866 PRO A C 1
ATOM 6899 O O . PRO A 1 866 ? -8.559 13.235 14.012 1.00 90.88 866 PRO A O 1
ATOM 6902 N N . ASN A 1 867 ? -7.559 11.332 14.640 1.00 90.00 867 ASN A N 1
ATOM 6903 C CA . ASN A 1 867 ? -7.080 11.067 13.287 1.00 90.00 867 ASN A CA 1
ATOM 6904 C C . ASN A 1 867 ? -8.222 10.533 12.399 1.00 90.00 867 ASN A C 1
ATOM 6906 O O . ASN A 1 867 ? -9.307 10.196 12.865 1.00 90.00 867 ASN A O 1
ATOM 6910 N N . VAL A 1 868 ? -7.992 10.472 11.086 1.00 90.38 868 VAL A N 1
ATOM 6911 C CA . VAL A 1 868 ? -9.020 10.034 10.126 1.00 90.38 868 VAL A CA 1
ATOM 6912 C C . VAL A 1 868 ? -9.534 8.616 10.410 1.00 90.38 868 VAL A C 1
ATOM 6914 O O . VAL A 1 868 ? -10.750 8.460 10.445 1.00 90.38 868 VAL A O 1
ATOM 6917 N N . PRO A 1 869 ? -8.678 7.598 10.630 1.00 90.62 869 PRO A N 1
ATOM 6918 C CA . PRO A 1 869 ? -9.145 6.264 11.015 1.00 90.62 869 PRO A CA 1
ATOM 6919 C C . PRO A 1 869 ? -10.047 6.252 12.253 1.00 90.62 869 PRO A C 1
ATOM 6921 O O . PRO A 1 869 ? -11.033 5.525 12.283 1.00 90.62 869 PRO A O 1
ATOM 6924 N N . GLU A 1 870 ? -9.740 7.078 13.248 1.00 89.81 870 GLU A N 1
ATOM 6925 C CA . GLU A 1 870 ? -10.526 7.187 14.472 1.00 89.81 870 GLU A CA 1
ATOM 6926 C C . GLU A 1 870 ? -11.871 7.879 14.254 1.00 89.81 870 GLU A C 1
ATOM 6928 O O . GLU A 1 870 ? -12.893 7.391 14.715 1.00 89.81 870 GLU A O 1
ATOM 6933 N N . LEU A 1 871 ? -11.917 8.956 13.469 1.00 94.25 871 LEU A N 1
ATOM 6934 C CA . LEU A 1 871 ? -13.198 9.537 13.056 1.00 94.25 871 LEU A CA 1
ATOM 6935 C C . LEU A 1 871 ? -14.044 8.524 12.279 1.00 94.25 871 LEU A C 1
ATOM 6937 O O . LEU A 1 871 ? -15.256 8.482 12.441 1.00 94.25 871 LEU A O 1
ATOM 6941 N N . LEU A 1 872 ? -13.419 7.687 11.445 1.00 93.44 872 LEU A N 1
ATOM 6942 C CA . LEU A 1 872 ? -14.115 6.645 10.686 1.00 93.44 872 LEU A CA 1
ATOM 6943 C C . LEU A 1 872 ? -14.603 5.477 11.554 1.00 93.44 872 LEU A C 1
ATOM 6945 O O . LEU A 1 872 ? -15.468 4.730 11.101 1.00 93.44 872 LEU A O 1
ATOM 6949 N N . SER A 1 873 ? -14.091 5.310 12.777 1.00 93.19 873 SER A N 1
ATOM 6950 C CA . SER A 1 873 ? -14.601 4.302 13.712 1.00 93.19 873 SER A CA 1
ATOM 6951 C C . SER A 1 873 ? -15.841 4.778 14.472 1.00 93.19 873 SER A C 1
ATOM 6953 O O . SER A 1 873 ? -16.570 3.955 15.026 1.00 93.19 873 SER A O 1
ATOM 6955 N N . TRP A 1 874 ? -16.122 6.086 14.473 1.00 95.00 874 TRP A N 1
ATOM 6956 C CA . TRP A 1 874 ? -17.284 6.650 15.153 1.00 95.00 874 TRP A CA 1
ATOM 6957 C C . TRP A 1 874 ? -18.569 6.270 14.413 1.00 95.00 874 TRP A C 1
ATOM 6959 O O . TRP A 1 874 ? -18.697 6.631 13.241 1.00 95.00 874 TRP A O 1
ATOM 6969 N N . PRO A 1 875 ? -19.553 5.615 15.067 1.00 95.00 875 PRO A N 1
ATOM 6970 C CA . PRO A 1 875 ? -20.754 5.101 14.398 1.00 95.00 875 PRO A CA 1
ATOM 6971 C C . PRO A 1 875 ? -21.466 6.147 13.529 1.00 95.00 875 PRO A C 1
ATOM 6973 O O . PRO A 1 875 ? -21.760 5.901 12.364 1.00 95.00 875 PRO A O 1
ATOM 6976 N N . MET A 1 876 ? -21.615 7.369 14.050 1.00 96.75 876 MET A N 1
ATOM 6977 C CA . MET A 1 876 ? -22.254 8.491 13.350 1.00 96.75 876 MET A CA 1
ATOM 6978 C C . MET A 1 876 ? -21.565 8.892 12.032 1.00 96.75 876 MET A C 1
ATOM 6980 O O . MET A 1 876 ? -22.235 9.328 11.101 1.00 96.75 876 MET A O 1
ATOM 6984 N N . ILE A 1 877 ? -20.238 8.751 11.936 1.00 96.25 877 ILE A N 1
ATOM 6985 C CA . ILE A 1 877 ? -19.464 9.051 10.722 1.00 96.25 877 ILE A CA 1
ATOM 6986 C C . ILE A 1 877 ? -19.400 7.807 9.837 1.00 96.25 877 ILE A C 1
ATOM 6988 O O . ILE A 1 877 ? -19.606 7.907 8.627 1.00 96.25 877 ILE A O 1
ATOM 6992 N N . LYS A 1 878 ? -19.144 6.639 10.435 1.00 95.88 878 LYS A N 1
ATOM 6993 C CA . LYS A 1 878 ? -19.040 5.350 9.750 1.00 95.88 878 LYS A CA 1
ATOM 6994 C C . LYS A 1 878 ? -20.267 5.077 8.885 1.00 95.88 878 LYS A C 1
ATOM 6996 O O . LYS A 1 878 ? -20.114 4.846 7.687 1.00 95.88 878 LYS A O 1
ATOM 7001 N N . ASP A 1 879 ? -21.463 5.237 9.450 1.00 96.81 879 ASP A N 1
ATOM 7002 C CA . ASP A 1 879 ? -22.729 5.008 8.748 1.00 96.81 879 ASP A CA 1
ATOM 7003 C C . ASP A 1 879 ? -22.888 5.922 7.520 1.00 96.81 879 ASP A C 1
ATOM 7005 O O . ASP A 1 879 ? -23.398 5.500 6.484 1.00 96.81 879 ASP A O 1
ATOM 7009 N N . ILE A 1 880 ? -22.414 7.172 7.590 1.00 96.94 880 ILE A N 1
ATOM 7010 C CA . ILE A 1 880 ? -22.481 8.120 6.463 1.00 96.94 880 ILE A CA 1
ATOM 7011 C C . ILE A 1 880 ? -21.472 7.757 5.363 1.00 96.94 880 ILE A C 1
ATOM 7013 O O . ILE A 1 880 ? -21.737 7.964 4.176 1.00 96.94 880 ILE A O 1
ATOM 7017 N N . ILE A 1 881 ? -20.295 7.252 5.741 1.00 96.94 881 ILE A N 1
ATOM 7018 C CA . ILE A 1 881 ? -19.199 6.960 4.811 1.00 96.94 881 ILE A CA 1
ATOM 7019 C C . ILE A 1 881 ? -19.385 5.607 4.108 1.00 96.94 881 ILE A C 1
ATOM 7021 O O . ILE A 1 881 ? -19.115 5.511 2.901 1.00 96.94 881 ILE A O 1
ATOM 7025 N N . GLU A 1 882 ? -19.846 4.585 4.831 1.00 94.44 882 GLU A N 1
ATOM 7026 C CA . GLU A 1 882 ? -20.044 3.226 4.312 1.00 94.44 882 GLU A CA 1
ATOM 7027 C C . GLU A 1 882 ? -21.274 3.110 3.404 1.00 94.44 882 GLU A C 1
ATOM 7029 O O . GLU A 1 882 ? -21.243 2.352 2.431 1.00 94.44 882 GLU A O 1
ATOM 7034 N N . GLU A 1 883 ? -22.323 3.904 3.640 1.00 96.44 883 GLU A N 1
ATOM 7035 C CA . GLU A 1 883 ? -23.493 3.945 2.761 1.00 96.44 883 GLU A CA 1
ATOM 7036 C C . GLU A 1 883 ? -23.106 4.470 1.364 1.00 96.44 883 GLU A C 1
ATOM 7038 O O . GLU A 1 883 ? -22.496 5.538 1.230 1.00 96.44 883 GLU A O 1
ATOM 7043 N N . ASP A 1 884 ? -23.455 3.739 0.293 1.00 95.69 884 ASP A N 1
ATOM 7044 C CA . ASP A 1 884 ? -23.110 4.116 -1.089 1.00 95.69 884 ASP A CA 1
ATOM 7045 C C . ASP A 1 884 ? -23.990 5.261 -1.622 1.00 95.69 884 ASP A C 1
ATOM 7047 O O . ASP A 1 884 ? -24.764 5.117 -2.566 1.00 95.69 884 ASP A O 1
ATOM 7051 N N . THR A 1 885 ? -23.852 6.426 -0.998 1.00 96.50 885 THR A N 1
ATOM 7052 C CA . THR A 1 885 ? -24.495 7.684 -1.378 1.00 96.50 885 THR A CA 1
ATOM 7053 C C . THR A 1 885 ? -23.546 8.566 -2.192 1.00 96.50 885 THR A C 1
ATOM 7055 O O . THR A 1 885 ? -22.324 8.361 -2.219 1.00 96.50 885 THR A O 1
ATOM 7058 N N . SER A 1 886 ? -24.090 9.564 -2.896 1.00 97.62 886 SER A N 1
ATOM 7059 C CA . SER A 1 886 ? -23.252 10.550 -3.585 1.00 97.62 886 SER A CA 1
ATOM 7060 C C . SER A 1 886 ? -22.433 11.363 -2.566 1.00 97.62 886 SER A C 1
ATOM 7062 O O . SER A 1 886 ? -22.873 11.550 -1.428 1.00 97.62 886 SER A O 1
ATOM 7064 N N . PRO A 1 887 ? -21.243 11.865 -2.936 1.00 97.25 887 PRO A N 1
ATOM 7065 C CA . PRO A 1 887 ? -20.422 12.653 -2.019 1.00 97.25 887 PRO A CA 1
ATOM 7066 C C . PRO A 1 887 ? -21.105 13.944 -1.542 1.00 97.25 887 PRO A C 1
ATOM 7068 O O . PRO A 1 887 ? -20.842 14.382 -0.428 1.00 97.25 887 PRO A O 1
ATOM 7071 N N . GLU A 1 888 ? -22.011 14.521 -2.333 1.00 97.88 888 GLU A N 1
ATOM 7072 C CA . GLU A 1 888 ? -22.816 15.691 -1.961 1.00 97.88 888 GLU A CA 1
ATOM 7073 C C . GLU A 1 888 ? -23.878 15.335 -0.910 1.00 97.88 888 GLU A C 1
ATOM 7075 O O . GLU A 1 888 ? -24.074 16.074 0.053 1.00 97.88 888 GLU A O 1
ATOM 7080 N N . ALA A 1 889 ? -24.535 14.177 -1.047 1.00 97.88 889 ALA A N 1
ATOM 7081 C CA . ALA A 1 889 ? -25.485 13.692 -0.046 1.00 97.88 889 ALA A CA 1
ATOM 7082 C C . ALA A 1 889 ? -24.786 13.387 1.291 1.00 97.88 889 ALA A C 1
ATOM 7084 O O . ALA A 1 889 ? -25.295 13.747 2.354 1.00 97.88 889 ALA A O 1
ATOM 7085 N N . ALA A 1 890 ? -23.595 12.783 1.240 1.00 97.19 890 ALA A N 1
ATOM 7086 C CA . ALA A 1 890 ? -22.767 12.556 2.420 1.00 97.19 890 ALA A CA 1
ATOM 7087 C C . ALA A 1 890 ? -22.328 13.873 3.082 1.00 97.19 890 ALA A C 1
ATOM 7089 O O . ALA A 1 890 ? -22.378 13.981 4.300 1.00 97.19 890 ALA A O 1
ATOM 7090 N N . GLU A 1 891 ? -21.954 14.895 2.306 1.00 97.94 891 GLU A N 1
ATOM 7091 C CA . GLU A 1 891 ? -21.591 16.224 2.823 1.00 97.94 891 GLU A CA 1
ATOM 7092 C C . GLU A 1 891 ? -22.749 16.908 3.561 1.00 97.94 891 GLU A C 1
ATOM 7094 O O . GLU A 1 891 ? -22.541 17.463 4.641 1.00 97.94 891 GLU A O 1
ATOM 7099 N N . ILE A 1 892 ? -23.975 16.815 3.037 1.00 97.94 892 ILE A N 1
ATOM 7100 C CA . ILE A 1 892 ? -25.173 17.332 3.716 1.00 97.94 892 ILE A CA 1
ATOM 7101 C C . ILE A 1 892 ? -25.370 16.622 5.062 1.00 97.94 892 ILE A C 1
ATOM 7103 O O . ILE A 1 892 ? -25.586 17.281 6.079 1.00 97.94 892 ILE A O 1
ATOM 7107 N N . ARG A 1 893 ? -25.249 15.287 5.093 1.00 98.06 893 ARG A N 1
ATOM 7108 C CA . ARG A 1 893 ? -25.389 14.500 6.330 1.00 98.06 893 ARG A CA 1
ATOM 7109 C C . ARG A 1 893 ? -24.278 14.787 7.337 1.00 98.06 893 ARG A C 1
ATOM 7111 O O . ARG A 1 893 ? -24.574 14.960 8.513 1.00 98.06 893 ARG A O 1
ATOM 7118 N N . LEU A 1 894 ? -23.030 14.887 6.880 1.00 97.38 894 LEU A N 1
ATOM 7119 C CA . LEU A 1 894 ? -21.879 15.261 7.708 1.00 97.38 894 LEU A CA 1
ATOM 7120 C C . LEU A 1 894 ? -22.079 16.646 8.331 1.00 97.38 894 LEU A C 1
ATOM 7122 O O . LEU A 1 894 ? -21.858 16.828 9.522 1.00 97.38 894 LEU A O 1
ATOM 7126 N N . THR A 1 895 ? -22.575 17.604 7.545 1.00 96.94 895 THR A N 1
ATOM 7127 C CA . THR A 1 895 ? -22.882 18.954 8.035 1.00 96.94 895 THR A CA 1
ATOM 7128 C C . THR A 1 895 ? -24.000 18.932 9.079 1.00 96.94 895 THR A C 1
ATOM 7130 O O . THR A 1 895 ? -23.933 19.676 10.052 1.00 96.94 895 THR A O 1
ATOM 7133 N N . ALA A 1 896 ? -25.001 18.063 8.917 1.00 97.62 896 ALA A N 1
ATOM 7134 C CA . ALA A 1 896 ? -26.095 17.921 9.874 1.00 97.62 896 ALA A CA 1
ATOM 7135 C C . ALA A 1 896 ? -25.645 17.347 11.231 1.00 97.62 896 ALA A C 1
ATOM 7137 O O . ALA A 1 896 ? -26.195 17.743 12.251 1.00 97.62 896 ALA A O 1
ATOM 7138 N N . ILE A 1 897 ? -24.637 16.464 11.256 1.00 97.75 897 ILE A N 1
ATOM 7139 C CA . ILE A 1 897 ? -24.077 15.891 12.498 1.00 97.75 897 ILE A CA 1
ATOM 7140 C C . ILE A 1 897 ? -22.863 16.664 13.034 1.00 97.75 897 ILE A C 1
ATOM 7142 O O . ILE A 1 897 ? -22.182 16.205 13.948 1.00 97.75 897 ILE A O 1
ATOM 7146 N N . ARG A 1 898 ? -22.542 17.822 12.451 1.00 97.00 898 ARG A N 1
ATOM 7147 C CA . ARG A 1 898 ? -21.312 18.567 12.741 1.00 97.00 898 ARG A CA 1
ATOM 7148 C C . ARG A 1 898 ? -21.153 18.913 14.224 1.00 97.00 898 ARG A C 1
ATOM 7150 O O . ARG A 1 898 ? -20.058 18.758 14.761 1.00 97.00 898 ARG A O 1
ATOM 7157 N N . ASP A 1 899 ? -22.225 19.362 14.871 1.00 95.44 899 ASP A N 1
ATOM 7158 C CA . ASP A 1 899 ? -22.199 19.758 16.285 1.00 95.44 899 ASP A CA 1
ATOM 7159 C C . ASP A 1 899 ? -22.043 18.544 17.212 1.00 95.44 899 ASP A C 1
ATOM 7161 O O . ASP A 1 899 ? -21.352 18.622 18.230 1.00 95.44 899 ASP A O 1
ATOM 7165 N N . ASP A 1 900 ? -22.614 17.398 16.836 1.00 96.00 900 ASP A N 1
ATOM 7166 C CA . ASP A 1 900 ? -22.435 16.141 17.565 1.00 96.00 900 ASP A CA 1
ATOM 7167 C C . ASP A 1 900 ? -20.998 15.623 17.421 1.00 96.00 900 ASP A C 1
ATOM 7169 O O . ASP A 1 900 ? -20.395 15.198 18.405 1.00 96.00 900 ASP A O 1
ATOM 7173 N N . VAL A 1 901 ? -20.397 15.754 16.231 1.00 95.88 901 VAL A N 1
ATOM 7174 C CA . VAL A 1 901 ? -18.969 15.464 16.016 1.00 95.88 901 VAL A CA 1
ATOM 7175 C C . VAL A 1 901 ? -18.100 16.401 16.855 1.00 95.88 901 VAL A C 1
ATOM 7177 O O . VAL A 1 901 ? -17.153 15.943 17.491 1.00 95.88 901 VAL A O 1
ATOM 7180 N N . ALA A 1 902 ? -18.413 17.698 16.911 1.00 94.19 902 ALA A N 1
ATOM 7181 C CA . ALA A 1 902 ? -17.679 18.650 17.744 1.00 94.19 902 ALA A CA 1
ATOM 7182 C C . ALA A 1 902 ? -17.758 18.287 19.238 1.00 94.19 902 ALA A C 1
ATOM 7184 O O . ALA A 1 902 ? -16.736 18.313 19.927 1.00 94.19 902 ALA A O 1
ATOM 7185 N N . ARG A 1 903 ? -18.939 17.881 19.727 1.00 94.00 903 ARG A N 1
ATOM 7186 C CA . ARG A 1 903 ? -19.128 17.388 21.101 1.00 94.00 903 ARG A CA 1
ATOM 7187 C C . ARG A 1 903 ? -18.309 16.122 21.359 1.00 94.00 903 ARG A C 1
ATOM 7189 O O . ARG A 1 903 ? -17.551 16.083 22.327 1.00 94.00 903 ARG A O 1
ATOM 7196 N N . ALA A 1 904 ? -18.375 15.145 20.456 1.00 94.31 904 ALA A N 1
ATOM 7197 C CA . ALA A 1 904 ? -17.612 13.904 20.553 1.00 94.31 904 ALA A CA 1
ATOM 7198 C C . ALA A 1 904 ? -16.092 14.151 20.550 1.00 94.31 904 ALA A C 1
ATOM 7200 O O . ALA A 1 904 ? -15.369 13.494 21.291 1.00 94.31 904 ALA A O 1
ATOM 7201 N N . VAL A 1 905 ? -15.590 15.143 19.799 1.00 92.94 905 VAL A N 1
ATOM 7202 C CA . VAL A 1 905 ? -14.170 15.554 19.837 1.00 92.94 905 VAL A CA 1
ATOM 7203 C C . VAL A 1 905 ? -13.767 16.084 21.218 1.00 92.94 905 VAL A C 1
ATOM 7205 O O . VAL A 1 905 ? -12.650 15.821 21.669 1.00 92.94 905 VAL A O 1
ATOM 7208 N N . VAL A 1 906 ? -14.642 16.829 21.898 1.00 89.88 906 VAL A N 1
ATOM 7209 C CA . VAL A 1 906 ? -14.372 17.341 23.253 1.00 89.88 906 VAL A CA 1
ATOM 7210 C C . VAL A 1 906 ? -14.373 16.206 24.276 1.00 89.88 906 VAL A C 1
ATOM 7212 O O . VAL A 1 906 ? -13.444 16.114 25.077 1.00 89.88 906 VAL A O 1
ATOM 7215 N N . GLU A 1 907 ? -15.364 15.317 24.226 1.00 90.94 907 GLU A N 1
ATOM 7216 C CA . GLU A 1 907 ? -15.450 14.142 25.106 1.00 90.94 907 GLU A CA 1
ATOM 7217 C C . GLU A 1 907 ? -14.244 13.215 24.926 1.00 90.94 907 GLU A C 1
ATOM 7219 O O . GLU A 1 907 ? -13.579 12.851 25.897 1.00 90.94 907 GLU A O 1
ATOM 7224 N N . TRP A 1 908 ? -13.909 12.918 23.670 1.00 93.00 908 TRP A N 1
ATOM 7225 C CA . TRP A 1 908 ? -12.727 12.158 23.284 1.00 93.00 908 TRP A CA 1
ATOM 7226 C C . TRP A 1 908 ? -11.445 12.752 23.870 1.00 93.00 908 TRP A C 1
ATOM 7228 O O . TRP A 1 908 ? -10.625 12.034 24.438 1.00 93.00 908 TRP A O 1
ATOM 7238 N N . ARG A 1 909 ? -11.283 14.077 23.780 1.00 88.88 909 ARG A N 1
ATOM 7239 C CA . ARG A 1 909 ? -10.106 14.774 24.308 1.00 88.88 909 ARG A CA 1
ATOM 7240 C C . ARG A 1 909 ? -10.029 14.683 25.824 1.00 88.88 909 ARG A C 1
ATOM 7242 O O . ARG A 1 909 ? -8.952 14.435 26.350 1.00 88.88 909 ARG A O 1
ATOM 7249 N N . ASN A 1 910 ? -11.144 14.898 26.514 1.00 88.69 910 ASN A N 1
ATOM 7250 C CA . ASN A 1 910 ? -11.177 14.836 27.971 1.00 88.69 910 ASN A CA 1
ATOM 7251 C C . ASN A 1 910 ? -10.815 13.430 28.462 1.00 88.69 910 ASN A C 1
ATOM 7253 O O . ASN A 1 910 ? -10.028 13.298 29.395 1.00 88.69 910 ASN A O 1
ATOM 7257 N N . LYS A 1 911 ? -11.328 12.391 27.789 1.00 89.69 911 LYS A N 1
ATOM 7258 C CA . LYS A 1 911 ? -10.970 11.002 28.085 1.00 89.69 911 LYS A CA 1
ATOM 7259 C C . LYS A 1 911 ? -9.479 10.747 27.849 1.00 89.69 911 LYS A C 1
ATOM 7261 O O . LYS A 1 911 ? -8.799 10.237 28.725 1.00 89.69 911 LYS A O 1
ATOM 7266 N N . LEU A 1 912 ? -8.951 11.204 26.715 1.00 88.50 912 LEU A N 1
ATOM 7267 C CA . LEU A 1 912 ? -7.536 11.067 26.381 1.00 88.50 912 LEU A CA 1
ATOM 7268 C C . LEU A 1 912 ? -6.612 11.737 27.410 1.00 88.50 912 LEU A C 1
ATOM 7270 O O . LEU A 1 912 ? -5.581 11.182 27.782 1.00 88.50 912 LEU A O 1
ATOM 7274 N N . GLU A 1 913 ? -6.951 12.952 27.838 1.00 89.00 913 GLU A N 1
ATOM 7275 C CA . GLU A 1 913 ? -6.188 13.683 28.852 1.00 89.00 913 GLU A CA 1
ATOM 7276 C C . GLU A 1 913 ? -6.216 12.959 30.201 1.00 89.00 913 GLU A C 1
ATOM 7278 O O . GLU A 1 913 ? -5.189 12.905 30.876 1.00 89.00 913 GLU A O 1
ATOM 7283 N N . GLN A 1 914 ? -7.358 12.376 30.573 1.00 90.69 914 GLN A N 1
ATOM 7284 C CA . GLN A 1 914 ? -7.484 11.573 31.785 1.00 90.69 914 GLN A CA 1
ATOM 7285 C C . GLN A 1 914 ? -6.603 10.319 31.719 1.00 90.69 914 GLN A C 1
ATOM 7287 O O . GLN A 1 914 ? -5.779 10.111 32.606 1.00 90.69 914 GLN A O 1
ATOM 7292 N N . ASP A 1 915 ? -6.684 9.561 30.626 1.00 88.88 915 ASP A N 1
ATOM 7293 C CA . ASP A 1 915 ? -5.912 8.328 30.439 1.00 88.88 915 ASP A CA 1
ATOM 7294 C C . ASP A 1 915 ? -4.392 8.595 30.468 1.00 88.88 915 ASP A C 1
ATOM 7296 O O . ASP A 1 915 ? -3.626 7.847 31.076 1.00 88.88 915 ASP A O 1
ATOM 7300 N N . LEU A 1 916 ? -3.925 9.703 29.874 1.00 87.69 916 LEU A N 1
ATOM 7301 C CA . LEU A 1 916 ? -2.510 10.100 29.949 1.00 87.69 916 LEU A CA 1
ATOM 7302 C C . LEU A 1 916 ? -2.063 10.430 31.380 1.00 87.69 916 LEU A C 1
ATOM 7304 O O . LEU A 1 916 ? -0.916 10.161 31.743 1.00 87.69 916 LEU A O 1
ATOM 7308 N N . VAL A 1 917 ? -2.942 11.022 32.190 1.00 90.06 917 VAL A N 1
ATOM 7309 C CA . VAL A 1 917 ? -2.663 11.300 33.604 1.00 90.06 917 VAL A CA 1
ATOM 7310 C C . VAL A 1 917 ? -2.638 10.013 34.418 1.00 90.06 917 VAL A C 1
ATOM 7312 O O . VAL A 1 917 ? -1.755 9.853 35.260 1.00 90.06 917 VAL A O 1
ATOM 7315 N N . ASP A 1 918 ? -3.536 9.077 34.133 1.00 89.88 918 ASP A N 1
ATOM 7316 C CA . ASP A 1 918 ? -3.570 7.781 34.803 1.00 89.88 918 ASP A CA 1
ATOM 7317 C C . ASP A 1 918 ? -2.301 6.976 34.484 1.00 89.88 918 ASP A C 1
ATOM 7319 O O . ASP A 1 918 ? -1.619 6.524 35.404 1.00 89.88 918 ASP A O 1
ATOM 7323 N N . ILE A 1 919 ? -1.876 6.920 33.214 1.00 88.62 919 ILE A N 1
ATOM 7324 C CA . ILE A 1 919 ? -0.595 6.308 32.802 1.00 88.62 919 ILE A CA 1
ATOM 7325 C C . ILE A 1 919 ? 0.589 6.963 33.522 1.00 88.62 919 ILE A C 1
ATOM 7327 O O . ILE A 1 919 ? 1.516 6.285 33.976 1.00 88.62 919 ILE A O 1
ATOM 7331 N N . TRP A 1 920 ? 0.572 8.291 33.635 1.00 89.06 920 TRP A N 1
ATOM 7332 C CA . TRP A 1 920 ? 1.623 9.023 34.328 1.00 89.06 920 TRP A CA 1
ATOM 7333 C C . TRP A 1 920 ? 1.683 8.693 35.827 1.00 89.06 920 TRP A C 1
ATOM 7335 O O . TRP A 1 920 ? 2.775 8.528 36.378 1.00 89.06 920 TRP A O 1
ATOM 7345 N N . ASN A 1 921 ? 0.529 8.589 36.489 1.00 88.81 921 ASN A N 1
ATOM 7346 C CA . ASN A 1 921 ? 0.436 8.324 37.923 1.00 88.81 921 ASN A CA 1
ATOM 7347 C C . ASN A 1 921 ? 0.765 6.866 38.272 1.00 88.81 921 ASN A C 1
ATOM 7349 O O . ASN A 1 921 ? 1.487 6.636 39.243 1.00 88.81 921 ASN A O 1
ATOM 7353 N N . THR A 1 922 ? 0.316 5.899 37.467 1.00 87.94 922 THR A N 1
ATOM 7354 C CA . THR A 1 922 ? 0.598 4.467 37.675 1.00 87.94 922 THR A CA 1
ATOM 7355 C C . THR A 1 922 ? 2.099 4.189 37.665 1.00 87.94 922 THR A C 1
ATOM 7357 O O . THR A 1 922 ? 2.621 3.560 38.584 1.00 87.94 922 THR A O 1
ATOM 7360 N N . GLY A 1 923 ? 2.838 4.781 36.720 1.00 79.31 923 GLY A N 1
ATOM 7361 C CA . GLY A 1 923 ? 4.297 4.641 36.640 1.00 79.31 923 GLY A CA 1
ATOM 7362 C C . GLY A 1 923 ? 5.082 5.313 37.776 1.00 79.31 923 GLY A C 1
ATOM 7363 O O . GLY A 1 923 ? 6.304 5.394 37.702 1.00 79.31 923 GLY A O 1
ATOM 7364 N N . ARG A 1 924 ? 4.423 5.889 38.788 1.00 79.19 924 ARG A N 1
ATOM 7365 C CA . ARG A 1 924 ? 5.069 6.467 39.979 1.00 79.19 924 ARG A CA 1
ATOM 7366 C C . ARG A 1 924 ? 5.044 5.519 41.177 1.00 79.19 924 ARG A C 1
ATOM 7368 O O . ARG A 1 924 ? 5.892 5.647 42.052 1.00 79.19 924 ARG A O 1
ATOM 7375 N N . ILE A 1 925 ? 4.071 4.610 41.214 1.00 73.44 925 ILE A N 1
ATOM 7376 C CA . ILE A 1 925 ? 3.859 3.674 42.324 1.00 73.44 925 ILE A CA 1
ATOM 7377 C C . ILE A 1 925 ? 4.849 2.506 42.216 1.00 73.44 925 ILE A C 1
ATOM 7379 O O . ILE A 1 925 ? 5.459 2.124 43.209 1.00 73.44 925 ILE A O 1
ATOM 7383 N N . GLU A 1 926 ? 5.104 2.025 40.997 1.00 69.56 926 GLU A N 1
ATOM 7384 C CA . GLU A 1 926 ? 5.988 0.875 40.746 1.00 69.56 926 GLU A CA 1
ATOM 7385 C C . GLU A 1 926 ? 7.467 1.123 41.109 1.00 69.56 926 GLU A C 1
ATOM 7387 O O . GLU A 1 926 ? 8.191 0.177 41.396 1.00 69.56 926 GLU A O 1
ATOM 7392 N N . GLU A 1 927 ? 7.930 2.379 41.147 1.00 62.09 927 GLU A N 1
ATOM 7393 C CA . GLU A 1 927 ? 9.323 2.720 41.495 1.00 62.09 927 GLU A CA 1
ATOM 7394 C C . GLU A 1 927 ? 9.564 2.842 43.016 1.00 62.09 927 GLU A C 1
ATOM 7396 O O . GLU A 1 927 ? 10.713 2.915 43.447 1.00 62.09 927 GLU A O 1
ATOM 7401 N N . GLY A 1 928 ? 8.502 2.910 43.832 1.00 58.88 928 GLY A N 1
ATOM 7402 C CA . GLY A 1 928 ? 8.590 3.149 45.281 1.00 58.88 928 GLY A CA 1
ATOM 7403 C C . GLY A 1 928 ? 8.421 1.906 46.158 1.00 58.88 928 GLY A C 1
ATOM 7404 O O . GLY A 1 928 ? 8.811 1.931 47.325 1.00 58.88 928 GLY A O 1
ATOM 7405 N N . GLU A 1 929 ? 7.869 0.823 45.612 1.00 54.28 929 GLU A N 1
ATOM 7406 C CA . GLU A 1 929 ? 7.646 -0.442 46.319 1.00 54.28 929 GLU A CA 1
ATOM 7407 C C . GLU A 1 929 ? 8.672 -1.506 45.899 1.00 54.28 929 GLU A C 1
ATOM 7409 O O . GLU A 1 929 ? 8.332 -2.575 45.393 1.00 54.28 929 GLU A O 1
ATOM 7414 N N . GLU A 1 930 ? 9.959 -1.257 46.158 1.00 49.69 930 GLU A N 1
ATOM 7415 C CA . GLU A 1 930 ? 10.887 -2.375 46.354 1.00 49.69 930 GLU A CA 1
ATOM 7416 C C . GLU A 1 930 ? 10.471 -3.094 47.645 1.00 49.69 930 GLU A C 1
ATOM 7418 O O . GLU A 1 930 ? 10.777 -2.667 48.761 1.00 49.69 930 GLU A O 1
ATOM 7423 N N . ALA A 1 931 ? 9.690 -4.166 47.487 1.00 43.66 931 ALA A N 1
ATOM 7424 C CA . ALA A 1 931 ? 9.243 -5.012 48.582 1.00 43.66 931 ALA A CA 1
ATOM 7425 C C . ALA A 1 931 ? 10.444 -5.426 49.461 1.00 43.66 931 ALA A C 1
ATOM 7427 O O . ALA A 1 931 ? 11.433 -5.940 48.932 1.00 43.66 931 ALA A O 1
ATOM 7428 N N . PRO A 1 932 ? 10.383 -5.251 50.796 1.00 52.91 932 PRO A N 1
ATOM 7429 C CA . PRO A 1 932 ? 11.454 -5.691 51.675 1.00 52.91 932 PRO A CA 1
ATOM 7430 C C . PRO A 1 932 ? 11.629 -7.205 51.539 1.00 52.91 932 PRO A C 1
ATOM 7432 O O . PRO A 1 932 ? 10.688 -7.963 51.777 1.00 52.91 932 PRO A O 1
ATOM 7435 N N . ASP A 1 933 ? 12.840 -7.623 51.163 1.00 46.66 933 ASP A N 1
ATOM 7436 C CA . ASP A 1 933 ? 13.278 -9.008 50.989 1.00 46.66 933 ASP A CA 1
ATOM 7437 C C . ASP A 1 933 ? 12.651 -9.971 52.012 1.00 46.66 933 ASP A C 1
ATOM 7439 O O . ASP A 1 933 ? 13.143 -10.175 53.132 1.00 46.66 933 ASP A O 1
ATOM 7443 N N . ALA A 1 934 ? 11.582 -10.650 51.600 1.00 45.97 934 ALA A N 1
ATOM 7444 C CA . ALA A 1 934 ? 11.087 -11.819 52.295 1.00 45.97 934 ALA A CA 1
ATOM 7445 C C . ALA A 1 934 ? 12.090 -12.958 52.064 1.00 45.97 934 ALA A C 1
ATOM 7447 O O . ALA A 1 934 ? 12.024 -13.697 51.082 1.00 45.97 934 ALA A O 1
ATOM 7448 N N . LYS A 1 935 ? 13.035 -13.104 53.002 1.00 45.34 935 LYS A N 1
ATOM 7449 C CA . LYS A 1 935 ? 13.933 -14.261 53.147 1.00 45.34 935 LYS A CA 1
ATOM 7450 C C . LYS A 1 935 ? 13.135 -15.570 53.245 1.00 45.34 935 LYS A C 1
ATOM 7452 O O . LYS A 1 935 ? 12.888 -16.097 54.331 1.00 45.34 935 LYS A O 1
ATOM 7457 N N . GLY A 1 936 ? 12.791 -16.138 52.096 1.00 38.47 936 GLY A N 1
ATOM 7458 C CA . GLY A 1 936 ? 12.365 -17.522 51.942 1.00 38.47 936 GLY A CA 1
ATOM 7459 C C . GLY A 1 936 ? 13.571 -18.456 52.031 1.00 38.47 936 GLY A C 1
ATOM 7460 O O . GLY A 1 936 ? 14.489 -18.400 51.218 1.00 38.47 936 GLY A O 1
ATOM 7461 N N . LYS A 1 937 ? 13.583 -19.317 53.052 1.00 43.91 937 LYS A N 1
ATOM 7462 C CA . LYS A 1 937 ? 14.609 -20.336 53.311 1.00 43.91 937 LYS A CA 1
ATOM 7463 C C . LYS A 1 937 ? 14.730 -21.329 52.141 1.00 43.91 937 LYS A C 1
ATOM 7465 O O . LYS A 1 937 ? 14.009 -22.320 52.094 1.00 43.91 937 LYS A O 1
ATOM 7470 N N . GLY A 1 938 ? 15.699 -21.105 51.256 1.00 32.50 938 GLY A N 1
ATOM 7471 C CA . GLY A 1 938 ? 16.195 -22.078 50.282 1.00 32.50 938 GLY A CA 1
ATOM 7472 C C . GLY A 1 938 ? 17.464 -22.769 50.790 1.00 32.50 938 GLY A C 1
ATOM 7473 O O . GLY A 1 938 ? 18.494 -22.141 51.010 1.00 32.50 938 GLY A O 1
ATOM 7474 N N . LYS A 1 939 ? 17.368 -24.075 51.017 1.00 36.91 939 LYS A N 1
ATOM 7475 C CA . LYS A 1 939 ? 18.394 -24.985 51.542 1.00 36.91 939 LYS A CA 1
ATOM 7476 C C . LYS A 1 939 ? 19.565 -25.129 50.550 1.00 36.91 939 LYS A C 1
ATOM 7478 O O . LYS A 1 939 ? 19.405 -25.809 49.544 1.00 36.91 939 LYS A O 1
ATOM 7483 N N . PHE A 1 940 ? 20.739 -24.563 50.851 1.00 29.70 940 PHE A N 1
ATOM 7484 C CA . PHE A 1 940 ? 21.985 -24.868 50.131 1.00 29.70 940 PHE A CA 1
ATOM 7485 C C . PHE A 1 940 ? 22.898 -25.801 50.933 1.00 29.70 940 PHE A C 1
ATOM 7487 O O . PHE A 1 940 ? 23.158 -25.602 52.120 1.00 29.70 940 PHE A O 1
ATOM 7494 N N . VAL A 1 941 ? 23.359 -26.839 50.236 1.00 30.41 941 VAL A N 1
ATOM 7495 C CA . VAL A 1 941 ? 24.399 -27.785 50.642 1.00 30.41 941 VAL A CA 1
ATOM 7496 C C . VAL A 1 941 ? 25.762 -27.088 50.575 1.00 30.41 941 VAL A C 1
ATOM 7498 O O . VAL A 1 941 ? 26.029 -26.293 49.680 1.00 30.41 941 VAL A O 1
ATOM 7501 N N . ALA A 1 942 ? 26.589 -27.379 51.575 1.00 30.84 942 ALA A N 1
ATOM 7502 C CA . ALA A 1 942 ? 27.863 -26.749 51.886 1.00 30.84 942 ALA A CA 1
ATOM 7503 C C . ALA A 1 942 ? 28.930 -26.838 50.779 1.00 30.84 942 ALA A C 1
ATOM 7505 O O . ALA A 1 942 ? 29.075 -27.880 50.150 1.00 30.84 942 ALA A O 1
ATOM 7506 N N . CYS A 1 943 ? 29.807 -25.829 50.705 1.00 27.34 943 CYS A N 1
ATOM 7507 C CA . CYS A 1 943 ? 31.244 -26.080 50.834 1.00 27.34 943 CYS A CA 1
ATOM 7508 C C . CYS A 1 943 ? 32.013 -24.828 51.291 1.00 27.34 943 CYS A C 1
ATOM 7510 O O . CYS A 1 943 ? 31.700 -23.693 50.953 1.00 27.34 943 CYS A O 1
ATOM 7512 N N . THR A 1 944 ? 32.997 -25.093 52.134 1.00 28.67 944 THR A N 1
ATOM 7513 C CA . THR A 1 944 ? 33.807 -24.217 52.984 1.00 28.67 944 THR A CA 1
ATOM 7514 C C . THR A 1 944 ? 34.968 -23.534 52.259 1.00 28.67 944 THR A C 1
ATOM 7516 O O . THR A 1 944 ? 35.621 -24.201 51.471 1.00 28.67 944 THR A O 1
ATOM 7519 N N . THR A 1 945 ? 35.359 -22.319 52.678 1.00 29.30 945 THR A N 1
ATOM 7520 C CA . THR A 1 945 ? 36.750 -22.004 53.096 1.00 29.30 945 THR A CA 1
ATOM 7521 C C . THR A 1 945 ? 36.827 -20.695 53.899 1.00 29.30 945 THR A C 1
ATOM 7523 O O . THR A 1 945 ? 36.003 -19.802 53.749 1.00 29.30 945 THR A O 1
ATOM 7526 N N . LYS A 1 946 ? 37.795 -20.656 54.821 1.00 34.75 946 LYS A N 1
ATOM 7527 C CA . LYS A 1 946 ? 37.985 -19.751 55.972 1.00 34.75 946 LYS A CA 1
ATOM 7528 C C . LYS A 1 946 ? 39.060 -18.651 55.695 1.00 34.75 946 LYS A C 1
ATOM 7530 O O . LYS A 1 946 ? 39.623 -18.648 54.606 1.00 34.75 946 LYS A O 1
ATOM 7535 N N . PRO A 1 947 ? 39.355 -17.733 56.651 1.00 40.12 947 PRO A N 1
ATOM 7536 C CA . PRO A 1 947 ? 39.668 -16.317 56.403 1.00 40.12 947 PRO A CA 1
ATOM 7537 C C . PRO A 1 947 ? 41.141 -15.895 56.630 1.00 40.12 947 PRO A C 1
ATOM 7539 O O . PRO A 1 947 ? 41.955 -16.644 57.165 1.00 40.12 947 PRO A O 1
ATOM 7542 N N . ARG A 1 948 ? 41.435 -14.624 56.322 1.00 28.05 948 ARG A N 1
ATOM 7543 C CA . ARG A 1 948 ? 42.564 -13.792 56.800 1.00 28.05 948 ARG A CA 1
ATOM 7544 C C . ARG A 1 948 ? 41.968 -12.389 57.013 1.00 28.05 948 ARG A C 1
ATOM 7546 O O . ARG A 1 948 ? 41.320 -11.904 56.102 1.00 28.05 948 ARG A O 1
ATOM 7553 N N . GLY A 1 949 ? 42.016 -11.703 58.153 1.00 30.47 949 GLY A N 1
ATOM 7554 C CA . GLY A 1 949 ? 43.010 -11.657 59.221 1.00 30.47 949 GLY A CA 1
ATOM 7555 C C . GLY A 1 949 ? 43.753 -10.321 59.111 1.00 30.47 949 GLY A C 1
ATOM 7556 O O . GLY A 1 949 ? 44.630 -10.208 58.264 1.00 30.47 949 GLY A O 1
ATOM 7557 N N . GLY A 1 950 ? 43.407 -9.327 59.936 1.00 29.41 950 GLY A N 1
ATOM 7558 C CA . GLY A 1 950 ? 44.100 -8.032 59.958 1.00 29.41 950 GLY A CA 1
ATOM 7559 C C . GLY A 1 950 ? 43.517 -7.054 60.976 1.00 29.41 950 GLY A C 1
ATOM 7560 O O . GLY A 1 950 ? 42.502 -6.424 60.719 1.00 29.41 950 GLY A O 1
ATOM 7561 N N . ARG A 1 951 ? 44.167 -6.982 62.139 1.00 32.81 951 ARG A N 1
ATOM 7562 C CA . ARG A 1 951 ? 43.939 -6.066 63.267 1.00 32.81 951 ARG A CA 1
ATOM 7563 C C . ARG A 1 951 ? 44.808 -4.816 63.072 1.00 32.81 951 ARG A C 1
ATOM 7565 O O . ARG A 1 951 ? 45.934 -4.963 62.602 1.00 32.81 951 ARG A O 1
ATOM 7572 N N . GLY A 1 952 ? 44.349 -3.654 63.525 1.00 30.14 952 GLY A N 1
ATOM 7573 C CA . GLY A 1 952 ? 45.174 -2.453 63.659 1.00 30.14 952 GLY A CA 1
ATOM 7574 C C . GLY A 1 952 ? 44.404 -1.328 64.343 1.00 30.14 952 GLY A C 1
ATOM 7575 O O . GLY A 1 952 ? 43.575 -0.690 63.707 1.00 30.14 952 GLY A O 1
ATOM 7576 N N . ASP A 1 953 ? 44.670 -1.138 65.634 1.00 33.19 953 ASP A N 1
ATOM 7577 C CA . ASP A 1 953 ? 44.336 0.065 66.404 1.00 33.19 953 ASP A CA 1
ATOM 7578 C C . ASP A 1 953 ? 45.259 1.230 65.977 1.00 33.19 953 ASP A C 1
ATOM 7580 O O . ASP A 1 953 ? 46.357 0.947 65.494 1.00 33.19 953 ASP A O 1
ATOM 7584 N N . VAL A 1 954 ? 44.841 2.495 66.177 1.00 31.03 954 VAL A N 1
ATOM 7585 C CA . VAL A 1 954 ? 45.644 3.644 66.689 1.00 31.03 954 VAL A CA 1
ATOM 7586 C C . VAL A 1 954 ? 44.930 5.003 66.466 1.00 31.03 954 VAL A C 1
ATOM 7588 O O . VAL A 1 954 ? 44.591 5.372 65.347 1.00 31.03 954 VAL A O 1
ATOM 7591 N N . GLU A 1 955 ? 44.727 5.690 67.599 1.00 29.80 955 GLU A N 1
ATOM 7592 C CA . GLU A 1 955 ? 44.777 7.136 67.938 1.00 29.80 955 GLU A CA 1
ATOM 7593 C C . GLU A 1 955 ? 44.108 8.236 67.079 1.00 29.80 955 GLU A C 1
ATOM 7595 O O . GLU A 1 955 ? 44.572 8.649 66.022 1.00 29.80 955 GLU A O 1
ATOM 7600 N N . GLU A 1 956 ? 43.044 8.797 67.666 1.00 31.89 956 GLU A N 1
ATOM 7601 C CA . GLU A 1 956 ? 42.891 10.193 68.126 1.00 31.89 956 GLU A CA 1
ATOM 7602 C C . GLU A 1 956 ? 43.824 11.287 67.549 1.00 31.89 956 GLU A C 1
ATOM 7604 O O . GLU A 1 956 ? 45.004 11.372 67.875 1.00 31.89 956 GLU A O 1
ATOM 7609 N N . SER A 1 957 ? 43.252 12.244 66.807 1.00 30.22 957 SER A N 1
ATOM 7610 C CA . SER A 1 957 ? 43.613 13.669 66.927 1.00 30.22 957 SER A CA 1
ATOM 7611 C C . SER A 1 957 ? 42.554 14.582 66.298 1.00 30.22 957 SER A C 1
ATOM 7613 O O . SER A 1 957 ? 42.063 14.368 65.191 1.00 30.22 957 SER A O 1
ATOM 7615 N N . ALA A 1 958 ? 42.186 15.607 67.063 1.00 32.84 958 ALA A N 1
ATOM 7616 C CA . ALA A 1 958 ? 41.211 16.634 66.739 1.00 32.84 958 ALA A CA 1
ATOM 7617 C C . ALA A 1 958 ? 41.765 17.686 65.763 1.00 32.84 958 ALA A C 1
ATOM 7619 O O . ALA A 1 958 ? 42.920 18.094 65.872 1.00 32.84 958 ALA A O 1
ATOM 7620 N N . SER A 1 959 ? 40.907 18.225 64.893 1.00 29.66 959 SER A N 1
ATOM 7621 C CA . SER A 1 959 ? 40.963 19.647 64.528 1.00 29.66 959 SER A CA 1
ATOM 7622 C C . SER A 1 959 ? 39.612 20.141 64.004 1.00 29.66 959 SER A C 1
ATOM 7624 O O . SER A 1 959 ? 39.007 19.566 63.102 1.00 29.66 959 SER A O 1
ATOM 7626 N N . GLU A 1 960 ? 39.135 21.212 64.636 1.00 30.95 960 GLU A N 1
ATOM 7627 C CA . GLU A 1 960 ? 37.982 22.015 64.248 1.00 30.95 960 GLU A CA 1
ATOM 7628 C C . GLU A 1 960 ? 38.209 22.697 62.893 1.00 30.95 960 GLU A C 1
ATOM 7630 O O . GLU A 1 960 ? 39.298 23.204 62.618 1.00 30.95 960 GLU A O 1
ATOM 7635 N N . SER A 1 961 ? 37.150 22.847 62.094 1.00 29.92 961 SER A N 1
ATOM 7636 C CA . SER A 1 961 ? 37.034 23.953 61.136 1.00 29.92 961 SER A CA 1
ATOM 7637 C C . SER A 1 961 ? 35.566 24.295 60.876 1.00 29.92 961 SER A C 1
ATOM 7639 O O . SER A 1 961 ? 34.820 23.554 60.242 1.00 29.92 961 SER A O 1
ATOM 7641 N N . LYS A 1 962 ? 35.177 25.454 61.416 1.00 32.81 962 LYS A N 1
ATOM 7642 C CA . LYS A 1 962 ? 33.904 26.164 61.243 1.00 32.81 962 LYS A CA 1
ATOM 7643 C C . LYS A 1 962 ? 33.587 26.430 59.769 1.00 32.81 962 LYS A C 1
ATOM 7645 O O . LYS A 1 962 ? 34.434 26.951 59.049 1.00 32.81 962 LYS A O 1
ATOM 7650 N N . SER A 1 963 ? 32.326 26.231 59.388 1.00 29.89 963 SER A N 1
ATOM 7651 C CA . SER A 1 963 ? 31.733 26.788 58.167 1.00 29.89 963 SER A CA 1
ATOM 7652 C C . SER A 1 963 ? 30.487 27.591 58.532 1.00 29.89 963 SER A C 1
ATOM 7654 O O . SER A 1 963 ? 29.643 27.122 59.287 1.00 29.89 963 SER A O 1
ATOM 7656 N N . ARG A 1 964 ? 30.450 28.835 58.049 1.00 28.03 964 ARG A N 1
ATOM 7657 C CA . ARG A 1 964 ? 29.456 29.879 58.321 1.00 28.03 964 ARG A CA 1
ATOM 7658 C C . ARG A 1 964 ? 28.122 29.591 57.634 1.00 28.03 964 ARG A C 1
ATOM 7660 O O . ARG A 1 964 ? 28.093 29.347 56.433 1.00 28.03 964 ARG A O 1
ATOM 7667 N N . GLU A 1 965 ? 27.051 29.749 58.394 1.00 26.00 965 GLU A N 1
ATOM 7668 C CA . GLU A 1 965 ? 25.672 29.869 57.931 1.00 26.00 965 GLU A CA 1
ATOM 7669 C C . GLU A 1 965 ? 25.438 31.319 57.462 1.00 26.00 965 GLU A C 1
ATOM 7671 O O . GLU A 1 965 ? 25.778 32.268 58.173 1.00 26.00 965 GLU A O 1
ATOM 7676 N N . ILE A 1 966 ? 24.951 31.504 56.231 1.00 28.28 966 ILE A N 1
ATOM 7677 C CA . ILE A 1 966 ? 24.488 32.799 55.713 1.00 28.28 966 ILE A CA 1
ATOM 7678 C C . ILE A 1 966 ? 22.972 32.691 55.594 1.00 28.28 966 ILE A C 1
ATOM 7680 O O . ILE A 1 966 ? 22.451 32.042 54.690 1.00 28.28 966 ILE A O 1
ATOM 7684 N N . GLU A 1 967 ? 22.292 33.323 56.540 1.00 27.53 967 GLU A N 1
ATOM 7685 C CA . GLU A 1 967 ? 20.849 33.514 56.578 1.00 27.53 967 GLU A CA 1
ATOM 7686 C C . GLU A 1 967 ? 20.478 34.641 55.596 1.00 27.53 967 GLU A C 1
ATOM 7688 O O . GLU A 1 967 ? 20.963 35.769 55.711 1.00 27.53 967 GLU A O 1
ATOM 7693 N N . LEU A 1 968 ? 19.662 34.330 54.586 1.00 26.16 968 LEU A N 1
ATOM 7694 C CA . LEU A 1 968 ? 19.085 35.309 53.663 1.00 26.16 968 LEU A CA 1
ATOM 7695 C C . LEU A 1 968 ? 17.573 35.344 53.881 1.00 26.16 968 LEU A C 1
ATOM 7697 O O . LEU A 1 968 ? 16.849 34.435 53.481 1.00 26.16 968 LEU A O 1
ATOM 7701 N N . THR A 1 969 ? 17.112 36.415 54.520 1.00 28.14 969 THR A N 1
ATOM 7702 C CA . THR A 1 969 ? 15.704 36.770 54.690 1.00 28.14 969 THR A CA 1
ATOM 7703 C C . THR A 1 969 ? 15.110 37.260 53.366 1.00 28.14 969 THR A C 1
ATOM 7705 O O . THR A 1 969 ? 15.613 38.197 52.743 1.00 28.14 969 THR A O 1
ATOM 7708 N N . LEU A 1 970 ? 14.028 36.614 52.927 1.00 30.25 970 LEU A N 1
ATOM 7709 C CA . LEU A 1 970 ? 13.178 37.062 51.819 1.00 30.25 970 LEU A CA 1
ATOM 7710 C C . LEU A 1 970 ? 12.175 38.124 52.312 1.00 30.25 970 LEU A C 1
ATOM 7712 O O . LEU A 1 970 ? 11.744 38.048 53.463 1.00 30.25 970 LEU A O 1
ATOM 7716 N N . PRO A 1 971 ? 11.781 39.100 51.474 1.00 29.95 971 PRO A N 1
ATOM 7717 C CA . PRO A 1 971 ? 10.813 40.119 51.861 1.00 29.95 971 PRO A CA 1
ATOM 7718 C C . PRO A 1 971 ? 9.383 39.561 51.887 1.00 29.95 971 PRO A C 1
ATOM 7720 O O . PRO A 1 971 ? 8.954 38.863 50.968 1.00 29.95 971 PRO A O 1
ATOM 7723 N N . GLU A 1 972 ? 8.641 39.915 52.936 1.00 26.39 972 GLU A N 1
ATOM 7724 C CA . GLU A 1 972 ? 7.193 39.727 53.032 1.00 26.39 972 GLU A CA 1
ATOM 7725 C C . GLU A 1 972 ? 6.475 40.601 51.993 1.00 26.39 972 GLU A C 1
ATOM 7727 O O . GLU A 1 972 ? 6.757 41.795 51.863 1.00 26.39 972 GLU A O 1
ATOM 7732 N N . PHE A 1 973 ? 5.519 40.015 51.270 1.00 28.36 973 PHE A N 1
ATOM 7733 C CA . PHE A 1 973 ? 4.599 40.748 50.403 1.00 28.36 973 PHE A CA 1
ATOM 7734 C C . PHE A 1 973 ? 3.198 40.723 51.011 1.00 28.36 973 PHE A C 1
ATOM 7736 O O . PHE A 1 973 ? 2.625 39.658 51.236 1.00 28.36 973 PHE A O 1
ATOM 7743 N N . THR A 1 974 ? 2.630 41.907 51.227 1.00 26.73 974 THR A N 1
ATOM 7744 C CA . THR A 1 974 ? 1.229 42.088 51.615 1.00 26.73 974 THR A CA 1
ATOM 7745 C C . THR A 1 974 ? 0.397 42.320 50.358 1.00 26.73 974 THR A C 1
ATOM 7747 O O . THR A 1 974 ? 0.675 43.244 49.594 1.00 26.73 974 THR A O 1
ATOM 7750 N N . VAL A 1 975 ? -0.628 41.497 50.142 1.00 27.48 975 VAL A N 1
ATOM 7751 C CA . VAL A 1 975 ? -1.582 41.644 49.032 1.00 27.48 975 VAL A CA 1
ATOM 7752 C C . VAL A 1 975 ? -2.898 42.191 49.585 1.00 27.48 975 VAL A C 1
ATOM 7754 O O . VAL A 1 975 ? -3.491 41.585 50.475 1.00 27.48 975 VAL A O 1
ATOM 7757 N N . THR A 1 976 ? -3.365 43.325 49.060 1.00 30.41 976 THR A N 1
ATOM 7758 C CA . THR A 1 976 ? -4.724 43.849 49.276 1.00 30.41 976 THR A CA 1
ATOM 7759 C C . THR A 1 976 ? -5.554 43.675 48.007 1.00 30.41 976 THR A C 1
ATOM 7761 O O . THR A 1 976 ? -5.066 43.907 46.902 1.00 30.41 976 THR A O 1
ATOM 7764 N N . PHE A 1 977 ? -6.812 43.257 48.165 1.00 32.03 977 PHE A N 1
ATOM 7765 C CA . PHE A 1 977 ? -7.739 43.009 47.060 1.00 32.03 977 PHE A CA 1
ATOM 7766 C C . PHE A 1 977 ? -8.896 43.999 47.088 1.00 32.03 977 PHE A C 1
ATOM 7768 O O . PHE A 1 977 ? -9.677 44.013 48.032 1.00 32.03 977 PHE A O 1
ATOM 7775 N N . THR A 1 978 ? -9.060 44.737 45.993 1.00 29.41 978 THR A N 1
ATOM 7776 C CA . THR A 1 978 ? -10.196 45.636 45.769 1.00 29.41 978 THR A CA 1
ATOM 7777 C C . THR A 1 978 ? -11.383 44.860 45.198 1.00 29.41 978 THR A C 1
ATOM 7779 O O . THR A 1 978 ? -11.228 44.085 44.251 1.00 29.41 978 THR A O 1
ATOM 7782 N N . LYS A 1 979 ? -12.582 45.074 45.742 1.00 40.56 979 LYS A N 1
ATOM 7783 C CA . LYS A 1 979 ? -13.824 44.485 45.213 1.00 40.56 979 LYS A CA 1
ATOM 7784 C C . LYS A 1 979 ? -14.309 45.209 43.941 1.00 40.56 979 LYS A C 1
ATOM 7786 O O . LYS A 1 979 ? -13.893 46.341 43.689 1.00 40.56 979 LYS A O 1
ATOM 7791 N N . PRO A 1 980 ? -15.225 44.605 43.151 1.00 32.28 980 PRO A N 1
ATOM 7792 C CA . PRO A 1 980 ? -15.715 45.172 41.884 1.00 32.28 980 PRO A CA 1
ATOM 7793 C C . PRO A 1 980 ? -16.453 46.517 41.998 1.00 32.28 980 PRO A C 1
ATOM 7795 O O . PRO A 1 980 ? -16.717 47.149 40.980 1.00 32.28 980 PRO A O 1
ATOM 7798 N N . ASP A 1 981 ? -16.799 46.959 43.209 1.00 48.59 981 ASP A N 1
ATOM 7799 C CA . ASP A 1 981 ? -17.397 48.272 43.480 1.00 48.59 981 ASP A CA 1
ATOM 7800 C C . ASP A 1 981 ? -16.359 49.382 43.741 1.00 48.59 981 ASP A C 1
ATOM 7802 O O . ASP A 1 981 ? -16.727 50.538 43.943 1.00 48.59 981 ASP A O 1
ATOM 7806 N N . GLY A 1 982 ? -15.063 49.053 43.694 1.00 39.31 982 GLY A N 1
ATOM 7807 C CA . GLY A 1 982 ? -13.966 50.011 43.808 1.00 39.31 982 GLY A CA 1
ATOM 7808 C C . GLY A 1 982 ? -13.518 50.327 45.237 1.00 39.31 982 GLY A C 1
ATOM 7809 O O . GLY A 1 982 ? -12.808 51.313 45.425 1.00 39.31 982 GLY A O 1
ATOM 7810 N N . THR A 1 983 ? -13.880 49.517 46.240 1.00 43.53 983 THR A N 1
ATOM 7811 C CA . THR A 1 983 ? -13.322 49.650 47.602 1.00 43.53 983 THR A CA 1
ATOM 7812 C C . THR A 1 983 ? -12.237 48.616 47.907 1.00 43.53 983 THR A C 1
ATOM 7814 O O . THR A 1 983 ? -12.363 47.444 47.542 1.00 43.53 983 THR A O 1
ATOM 7817 N N . LEU A 1 984 ? -11.142 49.108 48.508 1.00 36.66 984 LEU A N 1
ATOM 7818 C CA . LEU A 1 984 ? -9.895 48.385 48.809 1.00 36.66 984 LEU A CA 1
ATOM 7819 C C . LEU A 1 984 ? -10.021 47.362 49.934 1.00 36.66 984 LEU A C 1
ATOM 7821 O O . LEU A 1 984 ? -10.788 47.622 50.889 1.00 36.66 984 LEU A O 1
#

Foldseek 3Di:
DQLQQPDDDDPVCCVVFKDKDFQPPPCVLLFGWDCPPPVDDPRIIITTPVSVVVLVVQVVDDPVSNVVSSVVSNVVSVVSVVRSVVVVVVVVVVVQVVVVLLQVQLVQQLVVLVVVVVVVVQDPQLLVLQPDPLNCVLRSGSHHDDVVSCVVCVVVVVVSSVVSVVVVVVVVLLVQLVLLLVLVVVVLVVLLVVPPFLDDQDQPPPPPDDDDDDDDDDDDDPPPDPDDDPDDRDDDDRQDFPDSVRLCVPPLNVVLSPDSDGSVVSNVSCVVCVVVSSVVRVVVSVVVVVVVVVVVVVVVVVVVVPDDPPDDDDPDDDDDDDDPDDDDDDDDPPPPPPPDQCPDDDFDWQKWFQEPVRDIDSDLVNHDPLVLQQFFLLFWKAAPNFIDGPPVVCVVCFCCLLLVPDDDPPPPDSPRIFTPNVLSVVSCVVCVSNVHNSDGQLSQFLVVVVVVVPDDDDPPQNGSRSVSVVVVVVVVVVVVVVVVVVVPDDDDDDDDDDDDDDDDDDDDDDDDDDDDDDDDDDDPDDCPPSVVCCCPPVVDDDDDPPDDDDDDDDDDDDDDDDDDDDDDDDDDDDDDDDDDDDDDDDDDDDDDDDDDDDPPPVVVVLVPVVVVVLVVVPPDDDDPPVSVVVVVVVVVVSVVVVVVVVVVVVVVVVVVVPPPDPDDPPPPPDVVVVVVVVVVVVLVVVVVVVQVVVCPPPNDGPDPVVVVVSVVVVSVVVVVVVVVVVVLLVVLLVQQLVVLQVVCVVVVADPQLLPFDPVCVVVSCVLRRGSDHDDPVSCVVSVVVVVVRSVVSVVVVVVVVLVVQLVLLLVLLVVLQVVLQVPPAFRMWMFGPPPPPPPPPDPDPDDDPDPPPPRGDTDGHHADFRDSVRCCVPPQSVVLSVPSDGSVVSNVSCVVCSVVNSVVRVVSRVSSSVSSSVSSVVVVVVVPCPDPDPPDDDDDDDDDDDDDDDDDDDDDDDDDDDDDDDDDDDDDDDDDDADPVGRD

Sequence (984 aa):
MDPFLLVKLCDLCRDEQLEQRQNDEEDLQFVSHSSVTMNPQYGHVFTFKSEIQAMHDASKGDAGSFADWKKARLEHMKARDKFGNELHAYLEWAESEREDERARLTQVRREEIKKRLYEEGWTDREITGCSSSEWKDLVEKPELMTDRIWASIHPNLLPLLHESREINERADKEMRRQDRIATLERLRQELRAEIPPLVKVTSNIPTGDNRLSEVVQFAFTASSFSLPRSQYPDISLEVPLPSLDEFLAFPVIKNILDEDLLPADTQERFKAVREEVRLEVIDWINKIEQGLAQLWDAERNEIAGDKCGVDKMPADCQEAPIPSELAATSKGTIGLHNLHPFDGLMPQFHITYLSLDGANTTNLFDLPPSRQLLLRADTLFHHNGGCYAYPEIVSKVGAACVLGAGQGANSEEPNSLRRDAEASLIANRLLSRVRRPNAMSAEMDIISRGVILEGLWKSSIAGWADLLRWYIKEKQERKEKHEHSEVTSAPIVSRDREIAKGPFKAGLRTRARQTWLCFYTFRRGSDCPIKVHLRNVHHIVEPKIGLHFEAPADGLAGSDDLNIAPRSGEEDIRCPDLVLVFVSNRAGSQDGSVCISLFAPALTYAITAPSTRAMTAAKAGGKGSKASAARRLAIACAVEQVLSEIAHVSRFSIALEVDDIQRPWYADVPRTAERTAIHIVGLLQDVFELWRAGAALDGSLPSCSFMQKYGSELDKFLQAEEDKRVAEDYALTCQRQDQIKERIVENGWTDRDMVPSPASYIEWRKLVVQPKLLTDRTWANLYPKLVPLLKANREHREILERQQRLWKRIQKMQTMATSLRDELPPFITVSRLDTPEAPSSEPSTSSIPLVSNLGRRDLTIRFSFPNVPELLSWPMIKDIIEEDTSPEAAEIRLTAIRDDVARAVVEWRNKLEQDLVDIWNTGRIEEGEEAPDAKGKGKFVACTTKPRGGRGDVEESASESKSREIELTLPEFTVTFTKPDGTL